Protein AF-0000000065826616 (afdb_homodimer)

Secondary structure (DSSP, 8-state):
-GGG---------------PPPGGGGB--TTS-EEEEEEEE--STTHHHHHHHHHHTT--EEEE-SSB-HHHHSTTTTTSGGGTTTT-SS-TTS--TTTB--EEPPPBGGGTTB--EE--B-BTTGGGGTS--EE----HHHHHHHHHHHT-GGGSHHHHHHHHHHHEEE----TTTS-GGGPPP--GGG--SSSSEEEB--S---THHHHHHHHHHHTT--B-S-SSSS--SEEEE-EE-B-TTT-PBP-HIIIIITTTTTT-TTEEEE-S-EEEEEEEETTTEEEEEEEEETTEEEEEEEEEEEEE--HHHHHHHHHHHTTEE-HHHHHHTTPPPSEE-TTTT--BB--EEE--EEEESS--GGGGGSHHHHHHHHHHHTSSS--SGGGS-S--EEEEEPPPGGG-TT--HHHHHHHHTS-TT--SEEEEEESS--TTSS-TT----SS-EEEEEEEEESS----BEEE-SSS-TTSPPEEE--TT-SHHHHHHHHHHHHHHHHHHTSHHHHTTEEEEEEES-TT--SHHHHHHHHHHH-EE-S--B-TT-B--TT-TT--B-TTSBBTT-BSEEE-SGGG-SS--SS-THHHHHHHHHHHHHHHHHH-/-GGG---------------PPPGGGGB--TTS-EEEEEEEE--STTHHHHHHHHHHTT--EEEE-SSB-HHHHSTTTTTSGGGTTTT-SS-TTS--TTTB--EEPPPBGGGTTB--EE--B-BTTGGGGTS--EE----HHHHHHHHHHHT-GGGSHHHHHHHHHHHEEE----TTTS-GGGPPP--GGGS-SSSSEEEB--S---THHHHHHHHHHHTT--B-S-SSSS--SEEEE-EE-B-TTT-PBP-HIIIIITTTTTT-TTEEEE-S-EEEEEEEETTTEEEEEEEEETTEEEEEEEEEEEEE--HHHHHHHHHHHTTEE-HHHHHHTTPPPSEE-TTTT--BB--EEE--EEEESS--GGGGGSHHHHHHHHHHHTSSS--SGGGS-S--EEEEEPPPGGG-TT--HHHHHHHHTS-TT--SEEEEEESS--TTSS-TT----SS-EEEEEEEEESS----BEEE-SSS-TTSPPEEE--TT-SHHHHHHHHHHHHHHHHHHTSHHHHTTEEEEEEES-TT--SHHHHHHHHHHH-EE-S--B-TT-B--TT-TT--B-TTSBBTT-BSEEE-SGGG-SS--SS-THHHHHHHHHHHHHHHHHH-

GO terms:
  GO:0062032 cichorine biosynthetic process (P, IMP)

Radius of gyration: 33.47 Å; Cα contacts (8 Å, |Δi|>4): 3248; chains: 2; bounding box: 76×102×100 Å

pLDDT: mean 94.67, std 11.78, range [20.59, 98.94]

Sequence (1222 aa):
MALRYLNKFSLLSLAVPTLAAPIGSSFGVPGTDALYDYVVVGAGNAGAPVAYRLAETGHTVALVEAGSLYEYGNGNLSQIPANSLFFIGKDPEWTNNLVDWNFVTSPQAEWNNASVHYASGKVLGGSTGRNLMTYHLPTKGSLDRWAEDVSDESWNFDNMLPYIMKSQRFTPPNNNLRFRNATPTYDPAVLGRRGRLDVTYPNYANGLASWLVRGFRDIGLAAIRGLNGGQLIGSAYTLSTIQPGNQHRASSKTAYLDPLIGRNLNLIIYQSTHAKRILFSNDTVATGVRVSSEGQEYTLSARNEVIVSAGAFKTPQLLMVSGIGPAANLERYGIPLVADRPGVGQNLQDHTLAGPSYRVNAITGSSNSIPEFITEAQRQYNSNPPRGVLTNTGVDILGWEKVPEQLRGNFSTETEDALASLPEDWPELEYLPVYGYFGDQNNYMVTPNDGFNYLTIAAAVVSPLSRGTVDIASNDTEVNPIIDPRWFAHPGDIQVAVAGFRRSRALMASPAMAGITLGGESYPGTDVQTDDEIVEWLREASNTVHHACCTAGMGPRDNPDSVVDTQGRVIGVSGLRIVDASIMPFLPPGHPISIIYGLAERIAESILADAMALRYLNKFSLLSLAVPTLAAPIGSSFGVPGTDALYDYVVVGAGNAGAPVAYRLAETGHTVALVEAGSLYEYGNGNLSQIPANSLFFIGKDPEWTNNLVDWNFVTSPQAEWNNASVHYASGKVLGGSTGRNLMTYHLPTKGSLDRWAEDVSDESWNFDNMLPYIMKSQRFTPPNNNLRFRNATPTYDPAVLGRRGRLDVTYPNYANGLASWLVRGFRDIGLAAIRGLNGGQLIGSAYTLSTIQPGNQHRASSKTAYLDPLIGRNLNLIIYQSTHAKRILFSNDTVATGVRVSSEGQEYTLSARNEVIVSAGAFKTPQLLMVSGIGPAANLERYGIPLVADRPGVGQNLQDHTLAGPSYRVNAITGSSNSIPEFITEAQRQYNSNPPRGVLTNTGVDILGWEKVPEQLRGNFSTETEDALASLPEDWPELEYLPVYGYFGDQNNYMVTPNDGFNYLTIAAAVVSPLSRGTVDIASNDTEVNPIIDPRWFAHPGDIQVAVAGFRRSRALMASPAMAGITLGGESYPGTDVQTDDEIVEWLREASNTVHHACCTAGMGPRDNPDSVVDTQGRVIGVSGLRIVDASIMPFLPPGHPISIIYGLAERIAESILADA

Nearest PDB structures (foldseek):
  8bxl-assembly3_E  TM=9.820E-01  e=1.304E-95  Penicillium expansum
  5oc1-assembly1_A  TM=9.132E-01  e=2.430E-57  Pleurotus eryngii
  3fim-assembly1_B  TM=9.133E-01  e=7.945E-56  Pleurotus eryngii
  2jbv-assembly2_B  TM=9.098E-01  e=1.026E-51  Arthrobacter globiformis
  6ze4-assembly1_A  TM=8.616E-01  e=1.314E-52  Thermochaetoides thermophila DSM 1495

Foldseek 3Di:
DPPPCPPPPPPPPPPPPPPFADLCLQADDPQEEAEWQEEEEDQALQRLLLLLLCLVVPGFYEYEAQAEACCVQPPCLLWFLQSLLQAQFFALVRHGPRFFPSDWAQQFVLLVRRTGGQGWTRYNQICLSRANQWDFDFAQQLQCVLCVFFVHRCRGDVNLLVLLQQQEQEDEADPVQEDPLQHFAADCVSHHRPHQFYKYAFSYDFPVVSLLQVLQVLLPAAEDRARHPRFAAHKTFTIGRADPFQLIHTGSCNRRPVVCRSPGSSRYYHHSKAFWAFDDDPLFATFWTWIDRVRNTYTYTHPFFYEYAHALFLSLVRCLLHQEEDPVQNVVFPRHHSYHFPLFFWFKDFKKKFEFKFFWQTDFPVCCVPPVVVVVQVVQSPDGHRHHDSSHNQFTMKHFAAQDPVLCVPPDPVLVVLVVVGDPSATQKMWTKGFADCFLRNGRVDHDPPPTTMITTMIMGQRDPFMWGWGAPHSGSSDGIHTHRNPCVDVSRLSSNLSRHVVNQSSCVGPSNVVITDDDTPPPDPVQDDSVSSSSSCSRRMDTSSQIEQNQEEHDLPDSSHQAHPLQHGRSHHRYGYQYRHHHNHRGGDHCSSSSSSSSSVSSVVVVVVD/DPPPCPDPPPPPPPPPPPPFADLCLQADDPQEEAEWQEEEEDQALQRLLLLLLCLVVPGFYEYEAQAEACCVQPPCLLWFLQSLLQAQFFALVRHGPRFFPSDWAAQFVLLVRGTGGQGWTRYNQICLSRANQWDFDFAQQQQCVLCVFFVHRCRGDVNLLVLLQQQEQEDEADPVQEDPLQHFAADCVSHHRPHQFYKYAFSYDFPVVSLLQVLQVLLPAAEDRARHPRFAAHKTFTIGRADPFQLTHTGSCNRRPVVCRSPGSSRYYHHSKAFWAFDDDPLFATFWTWIDRVRNTYTYTHPFFYEYAHAQFLSLVRCLLHQEEDPVQNVVFVRHHSYHFPLFFWFKDFKKKFEFKFFWQTDFPVCCVPPVVVVVQVVQSPDGHRHHDSSHNQFTMKHFAAQDPVLCVPPDPVLVVLVVVGDPSATQKMWTKGFADCFLRNGRVDHDPPPTTMITTMIMGQRDPFMWGWGAPHSGSSDGTHTHRNPCVDVSRLSSNLSRHVVNQSSCVGPSNVVITDDDTPPPDPVQDDSVSSSSSCSRRMDTSSQIEQNQEEHDLPDSSHQDHPLQHGRSHHRYGYQYRHHHNHRGGDHCSSSSSSSSSVSSVVVVVVD

InterPro domains:
  IPR000172 Glucose-methanol-choline oxidoreductase, N-terminal [PF00732] (36-352)
  IPR000172 Glucose-methanol-choline oxidoreductase, N-terminal [PS00624] (311-325)
  IPR007867 Glucose-methanol-choline oxidoreductase, C-terminal [PF05199] (464-600)
  IPR012132 Glucose-methanol-choline oxidoreductase [PIRSF000137] (33-610)
  IPR012132 Glucose-methanol-choline oxidoreductase [PTHR11552] (32-610)
  IPR036188 FAD/NAD(P)-binding domain superfamily [G3DSA:3.50.50.60] (36-607)
  IPR036188 FAD/NAD(P)-binding domain superfamily [SSF51905] (35-610)

Structure (mmCIF, N/CA/C/O backbone):
data_AF-0000000065826616-model_v1
#
loop_
_entity.id
_entity.type
_entity.pdbx_description
1 polymer 'Oxidoreductase cicC'
#
loop_
_atom_site.group_PDB
_atom_site.id
_atom_site.type_symbol
_atom_site.label_atom_id
_atom_site.label_alt_id
_atom_site.label_comp_id
_atom_site.label_asym_id
_atom_site.label_entity_id
_atom_site.label_seq_id
_atom_site.pdbx_PDB_ins_code
_atom_site.Cartn_x
_atom_site.Cartn_y
_atom_site.Cartn_z
_atom_site.occupancy
_atom_site.B_iso_or_equiv
_atom_site.auth_seq_id
_atom_site.auth_comp_id
_atom_site.auth_asym_id
_atom_site.auth_atom_id
_atom_site.pdbx_PDB_model_num
ATOM 1 N N . MET A 1 1 ? 41.531 -29.703 48.281 1 21.42 1 MET A N 1
ATOM 2 C CA . MET A 1 1 ? 40.406 -30.344 47.625 1 21.42 1 MET A CA 1
ATOM 3 C C . MET A 1 1 ? 39.281 -29.328 47.375 1 21.42 1 MET A C 1
ATOM 5 O O . MET A 1 1 ? 38.344 -29.609 46.625 1 21.42 1 MET A O 1
ATOM 9 N N . ALA A 1 2 ? 39.125 -28.359 48.219 1 25.31 2 ALA A N 1
ATOM 10 C CA . ALA A 1 2 ? 37.906 -27.547 48.406 1 25.31 2 ALA A CA 1
ATOM 11 C C . ALA A 1 2 ? 37.719 -26.594 47.219 1 25.31 2 ALA A C 1
ATOM 13 O O . ALA A 1 2 ? 36.781 -25.828 47.156 1 25.31 2 ALA A O 1
ATOM 14 N N . LEU A 1 3 ? 38.688 -26.391 46.406 1 22.81 3 LEU A N 1
ATOM 15 C CA . LEU A 1 3 ? 38.719 -25.266 45.469 1 22.81 3 LEU A CA 1
ATOM 16 C C . LEU A 1 3 ? 37.719 -25.453 44.344 1 22.81 3 LEU A C 1
ATOM 18 O O . LEU A 1 3 ? 37.656 -24.641 43.406 1 22.81 3 LEU A O 1
ATOM 22 N N . ARG A 1 4 ? 37.125 -26.656 44.281 1 27.72 4 ARG A N 1
ATOM 23 C CA . ARG A 1 4 ? 36.656 -27 42.969 1 27.72 4 ARG A CA 1
ATOM 24 C C . ARG A 1 4 ? 35.375 -26.25 42.625 1 27.72 4 ARG A C 1
ATOM 26 O O . ARG A 1 4 ? 34.969 -26.188 41.469 1 27.72 4 ARG A O 1
ATOM 33 N N . TYR A 1 5 ? 34.5 -25.984 43.531 1 24.75 5 TYR A N 1
ATOM 34 C CA . TYR A 1 5 ? 33.156 -25.891 42.938 1 24.75 5 TYR A CA 1
ATOM 35 C C . TYR A 1 5 ? 32.906 -24.484 42.438 1 24.75 5 TYR A C 1
ATOM 37 O O . TYR A 1 5 ? 32.438 -23.609 43.188 1 24.75 5 TYR A O 1
ATOM 45 N N . LEU A 1 6 ? 33.875 -23.812 41.781 1 27 6 LEU A N 1
ATOM 46 C CA . LEU A 1 6 ? 33.469 -22.5 41.281 1 27 6 LEU A CA 1
ATOM 47 C C . LEU A 1 6 ? 32.281 -22.594 40.312 1 27 6 LEU A C 1
ATOM 49 O O . LEU A 1 6 ? 32.375 -23.25 39.281 1 27 6 LEU A O 1
ATOM 53 N N . ASN A 1 7 ? 31.109 -22.562 40.906 1 24.16 7 ASN A N 1
ATOM 54 C CA . ASN A 1 7 ? 29.875 -22.609 40.125 1 24.16 7 ASN A CA 1
ATOM 55 C C . ASN A 1 7 ? 29.844 -21.516 39.062 1 24.16 7 ASN A C 1
ATOM 57 O O . ASN A 1 7 ? 30.125 -20.359 39.344 1 24.16 7 ASN A O 1
ATOM 61 N N . LYS A 1 8 ? 30.141 -21.938 37.844 1 29 8 LYS A N 1
ATOM 62 C CA . LYS A 1 8 ? 30 -21.125 36.625 1 29 8 LYS A CA 1
ATOM 63 C C . LYS A 1 8 ? 28.609 -20.516 36.562 1 29 8 LYS A C 1
ATOM 65 O O . LYS A 1 8 ? 27.609 -21.219 36.375 1 29 8 LYS A O 1
ATOM 70 N N . PHE A 1 9 ? 28.391 -19.359 37.25 1 30.19 9 PHE A N 1
ATOM 71 C CA . PHE A 1 9 ? 27.203 -18.578 36.969 1 30.19 9 PHE A CA 1
ATOM 72 C C . PHE A 1 9 ? 27.062 -18.312 35.469 1 30.19 9 PHE A C 1
ATOM 74 O O . PHE A 1 9 ? 27.984 -17.797 34.844 1 30.19 9 PHE A O 1
ATOM 81 N N . SER A 1 10 ? 26.297 -19.141 34.844 1 26.73 10 SER A N 1
ATOM 82 C CA . SER A 1 10 ? 25.906 -18.875 33.469 1 26.73 10 SER A CA 1
ATOM 83 C C . SER A 1 10 ? 25.297 -17.5 33.312 1 26.73 10 SER A C 1
ATOM 85 O O . SER A 1 10 ? 24.312 -17.172 34 1 26.73 10 SER A O 1
ATOM 87 N N . LEU A 1 11 ? 26.062 -16.484 33.031 1 27.55 11 LEU A N 1
ATOM 88 C CA . LEU A 1 11 ? 25.547 -15.195 32.562 1 27.55 11 LEU A CA 1
ATOM 89 C C . LEU A 1 11 ? 24.438 -15.383 31.547 1 27.55 11 LEU A C 1
ATOM 91 O O . LEU A 1 11 ? 24.672 -15.891 30.453 1 27.55 11 LEU A O 1
ATOM 95 N N . LEU A 1 12 ? 23.203 -15.531 32.094 1 30.17 12 LEU A N 1
ATOM 96 C CA . LEU A 1 12 ? 22.031 -15.367 31.25 1 30.17 12 LEU A CA 1
ATOM 97 C C . LEU A 1 12 ? 22.172 -14.125 30.375 1 30.17 12 LEU A C 1
ATOM 99 O O . LEU A 1 12 ? 22.266 -13.008 30.891 1 30.17 12 LEU A O 1
ATOM 103 N N . SER A 1 13 ? 22.766 -14.367 29.25 1 28.12 13 SER A N 1
ATOM 104 C CA . SER A 1 13 ? 22.672 -13.312 28.25 1 28.12 13 SER A CA 1
ATOM 105 C C . SER A 1 13 ? 21.25 -12.789 28.109 1 28.12 13 SER A C 1
ATOM 107 O O . SER A 1 13 ? 20.359 -13.516 27.688 1 28.12 13 SER A O 1
ATOM 109 N N . LEU A 1 14 ? 20.797 -12.055 29.094 1 32.12 14 LEU A N 1
ATOM 110 C CA . LEU A 1 14 ? 19.578 -11.297 28.797 1 32.12 14 LEU A CA 1
ATOM 111 C C . LEU A 1 14 ? 19.656 -10.688 27.406 1 32.12 14 LEU A C 1
ATOM 113 O O . LEU A 1 14 ? 20.516 -9.852 27.125 1 32.12 14 LEU A O 1
ATOM 117 N N . ALA A 1 15 ? 19.094 -11.453 26.469 1 34.5 15 ALA A N 1
ATOM 118 C CA . ALA A 1 15 ? 18.844 -10.859 25.156 1 34.5 15 ALA A CA 1
ATOM 119 C C . ALA A 1 15 ? 18.344 -9.422 25.281 1 34.5 15 ALA A C 1
ATOM 121 O O . ALA A 1 15 ? 17.25 -9.18 25.797 1 34.5 15 ALA A O 1
ATOM 122 N N . VAL A 1 16 ? 19.188 -8.492 25.438 1 35.72 16 VAL A N 1
ATOM 123 C CA . VAL A 1 16 ? 18.781 -7.098 25.312 1 35.72 16 VAL A CA 1
ATOM 124 C C . VAL A 1 16 ? 17.875 -6.93 24.094 1 35.72 16 VAL A C 1
ATOM 126 O O . VAL A 1 16 ? 18.25 -7.293 22.984 1 35.72 16 VAL A O 1
ATOM 129 N N . PRO A 1 17 ? 16.609 -6.867 24.234 1 42.25 17 PRO A N 1
ATOM 130 C CA . PRO A 1 17 ? 15.773 -6.645 23.047 1 42.25 17 PRO A CA 1
ATOM 131 C C . PRO A 1 17 ? 16.391 -5.637 22.078 1 42.25 17 PRO A C 1
ATOM 133 O O . PRO A 1 17 ? 16.703 -4.512 22.469 1 42.25 17 PRO A O 1
ATOM 136 N N . THR A 1 18 ? 17.25 -5.973 21.203 1 46.78 18 THR A N 1
ATOM 137 C CA . THR A 1 18 ? 17.766 -5.141 20.125 1 46.78 18 THR A CA 1
ATOM 138 C C . THR A 1 18 ? 16.703 -4.148 19.656 1 46.78 18 THR A C 1
ATOM 140 O O . THR A 1 18 ? 15.555 -4.531 19.422 1 46.78 18 THR A O 1
ATOM 143 N N . LEU A 1 19 ? 16.781 -2.816 20 1 55.62 19 LEU A N 1
ATOM 144 C CA . LEU A 1 19 ? 16.031 -1.582 19.766 1 55.62 19 LEU A CA 1
ATOM 145 C C . LEU A 1 19 ? 15.672 -1.444 18.297 1 55.62 19 LEU A C 1
ATOM 147 O O . LEU A 1 19 ? 16.547 -1.357 17.438 1 55.62 19 LEU A O 1
ATOM 151 N N . ALA A 1 20 ? 14.484 -1.942 17.75 1 75.5 20 ALA A N 1
ATOM 152 C CA . ALA A 1 20 ? 14.023 -2.039 16.375 1 75.5 20 ALA A CA 1
ATOM 153 C C . ALA A 1 20 ? 13.695 -0.66 15.805 1 75.5 20 ALA A C 1
ATOM 155 O O . ALA A 1 20 ? 13.07 0.16 16.484 1 75.5 20 ALA A O 1
ATOM 156 N N . ALA A 1 21 ? 14.391 -0.202 14.734 1 89.06 21 ALA A N 1
ATOM 157 C CA . ALA A 1 21 ? 14.07 0.983 13.945 1 89.06 21 ALA A CA 1
ATOM 158 C C . ALA A 1 21 ? 12.602 0.991 13.539 1 89.06 21 ALA A C 1
ATOM 160 O O . ALA A 1 21 ? 11.945 -0.055 13.523 1 89.06 21 ALA A O 1
ATOM 161 N N . PRO A 1 22 ? 12.094 2.221 13.398 1 94.69 22 PRO A N 1
ATOM 162 C CA . PRO A 1 22 ? 10.734 2.264 12.852 1 94.69 22 PRO A CA 1
ATOM 163 C C . PRO A 1 22 ? 10.578 1.415 11.594 1 94.69 22 PRO A C 1
ATOM 165 O O . PRO A 1 22 ? 11.492 1.346 10.773 1 94.69 22 PRO A O 1
ATOM 168 N N . ILE A 1 23 ? 9.445 0.779 11.469 1 95 23 ILE A N 1
ATOM 169 C CA . ILE A 1 23 ? 9.172 -0.109 10.344 1 95 23 ILE A CA 1
ATOM 170 C C . ILE A 1 23 ? 9.461 0.614 9.031 1 95 23 ILE A C 1
ATOM 172 O O . ILE A 1 23 ? 9.953 0.006 8.078 1 95 23 ILE A O 1
ATOM 176 N N . GLY A 1 24 ? 9.188 1.904 9 1 96.88 24 GLY A N 1
ATOM 177 C CA . GLY A 1 24 ? 9.398 2.682 7.789 1 96.88 24 GLY A CA 1
ATOM 178 C C . GLY A 1 24 ? 10.852 2.746 7.367 1 96.88 24 GLY A C 1
ATOM 179 O O . GLY A 1 24 ? 11.156 3.037 6.207 1 96.88 24 GLY A O 1
ATOM 180 N N . SER A 1 25 ? 11.789 2.51 8.297 1 96.69 25 SER A N 1
ATOM 181 C CA . SER A 1 25 ? 13.219 2.582 8.008 1 96.69 25 SER A CA 1
ATOM 182 C C . SER A 1 25 ? 13.641 1.509 7.012 1 96.69 25 SER A C 1
ATOM 184 O O . SER A 1 25 ? 14.719 1.585 6.426 1 96.69 25 SER A O 1
ATOM 186 N N . SER A 1 26 ? 12.781 0.498 6.777 1 97.5 26 SER A N 1
ATOM 187 C CA . SER A 1 26 ? 13.078 -0.592 5.855 1 97.5 26 SER A CA 1
ATOM 188 C C . SER A 1 26 ? 12.539 -0.302 4.461 1 97.5 26 SER A C 1
ATOM 190 O O . SER A 1 26 ? 12.711 -1.111 3.543 1 97.5 26 SER A O 1
ATOM 192 N N . PHE A 1 27 ? 11.891 0.799 4.238 1 97.75 27 PHE A N 1
ATOM 193 C CA . PHE A 1 27 ? 11.289 1.143 2.957 1 97.75 27 PHE A CA 1
ATOM 194 C C . PHE A 1 27 ? 11.922 2.4 2.379 1 97.75 27 PHE A C 1
ATOM 196 O O . PHE A 1 27 ? 12.328 3.297 3.123 1 97.75 27 PHE A O 1
ATOM 203 N N . GLY A 1 28 ? 12.031 2.457 1.043 1 96.69 28 GLY A N 1
ATOM 204 C CA . GLY A 1 28 ? 12.68 3.564 0.354 1 96.69 28 GLY A CA 1
ATOM 205 C C . GLY A 1 28 ? 11.812 4.812 0.294 1 96.69 28 GLY A C 1
ATOM 206 O O . GLY A 1 28 ? 10.609 4.754 0.559 1 96.69 28 GLY A O 1
ATOM 207 N N . VAL A 1 29 ? 12.422 5.918 0.06 1 95.75 29 VAL A N 1
ATOM 208 C CA . VAL A 1 29 ? 11.75 7.195 -0.163 1 95.75 29 VAL A CA 1
ATOM 209 C C . VAL A 1 29 ? 11.75 7.523 -1.654 1 95.75 29 VAL A C 1
ATOM 211 O O . VAL A 1 29 ? 12.789 7.867 -2.223 1 95.75 29 VAL A O 1
ATOM 214 N N . PRO A 1 30 ? 10.672 7.512 -2.293 1 95.12 30 PRO A N 1
ATOM 215 C CA . PRO A 1 30 ? 10.609 7.789 -3.73 1 95.12 30 PRO A CA 1
ATOM 216 C C . PRO A 1 30 ? 11.062 9.203 -4.074 1 95.12 30 PRO A C 1
ATOM 218 O O . PRO A 1 30 ? 10.953 10.117 -3.246 1 95.12 30 PRO A O 1
ATOM 221 N N . GLY A 1 31 ? 11.555 9.352 -5.332 1 92.44 31 GLY A N 1
ATOM 222 C CA . GLY A 1 31 ? 11.844 10.672 -5.852 1 92.44 31 GLY A CA 1
ATOM 223 C C . GLY A 1 31 ? 13.297 11.086 -5.656 1 92.44 31 GLY A C 1
ATOM 224 O O . GLY A 1 31 ? 13.727 12.117 -6.168 1 92.44 31 GLY A O 1
ATOM 225 N N . THR A 1 32 ? 14.031 10.281 -4.988 1 90.31 32 THR A N 1
ATOM 226 C CA . THR A 1 32 ? 15.43 10.617 -4.738 1 90.31 32 THR A CA 1
ATOM 227 C C . THR A 1 32 ? 16.344 9.5 -5.219 1 90.31 32 THR A C 1
ATOM 229 O O . THR A 1 32 ? 16.141 8.328 -4.867 1 90.31 32 THR A O 1
ATOM 232 N N . ASP A 1 33 ? 17.359 9.906 -5.992 1 96.69 33 ASP A N 1
ATOM 233 C CA . ASP A 1 33 ? 18.359 8.922 -6.422 1 96.69 33 ASP A CA 1
ATOM 234 C C . ASP A 1 33 ? 19.078 8.312 -5.227 1 96.69 33 ASP A C 1
ATOM 236 O O . ASP A 1 33 ? 19.25 8.969 -4.195 1 96.69 33 ASP A O 1
ATOM 240 N N . ALA A 1 34 ? 19.422 7.074 -5.305 1 97.81 34 ALA A N 1
ATOM 241 C CA . ALA A 1 34 ? 20.141 6.395 -4.23 1 97.81 34 ALA A CA 1
ATOM 242 C C . ALA A 1 34 ? 21.109 5.355 -4.789 1 97.81 34 ALA A C 1
ATOM 244 O O . ALA A 1 34 ? 20.984 4.941 -5.945 1 97.81 34 ALA A O 1
ATOM 245 N N . LEU A 1 35 ? 22.156 5.031 -4.016 1 98.5 35 LEU A N 1
ATOM 246 C CA . LEU A 1 35 ? 23.203 4.09 -4.387 1 98.5 35 LEU A CA 1
ATOM 247 C C . LEU A 1 35 ? 23.234 2.906 -3.424 1 98.5 35 LEU A C 1
ATOM 249 O O . LEU A 1 35 ? 23.156 3.09 -2.207 1 98.5 35 LEU A O 1
ATOM 253 N N . TYR A 1 36 ? 23.297 1.699 -3.926 1 98.75 36 TYR A N 1
ATOM 254 C CA . TYR A 1 36 ? 23.391 0.46 -3.162 1 98.75 36 TYR A CA 1
ATOM 255 C C . TYR A 1 36 ? 24.469 -0.454 -3.729 1 98.75 36 TYR A C 1
ATOM 257 O O . TYR A 1 36 ? 24.984 -0.214 -4.824 1 98.75 36 TYR A O 1
ATOM 265 N N . ASP A 1 37 ? 24.859 -1.487 -2.947 1 98.75 37 ASP A N 1
ATOM 266 C CA . ASP A 1 37 ? 25.719 -2.514 -3.514 1 98.75 37 ASP A CA 1
ATOM 267 C C . ASP A 1 37 ? 25.016 -3.275 -4.633 1 98.75 37 ASP A C 1
ATOM 269 O O . ASP A 1 37 ? 25.609 -3.523 -5.688 1 98.75 37 ASP A O 1
ATOM 273 N N . TYR A 1 38 ? 23.781 -3.65 -4.406 1 98.88 38 TYR A N 1
ATOM 274 C CA . TYR A 1 38 ? 22.969 -4.375 -5.379 1 98.88 38 TYR A CA 1
ATOM 275 C C . TYR A 1 38 ? 21.594 -3.742 -5.52 1 98.88 38 TYR A C 1
ATOM 277 O O . TYR A 1 38 ? 21.047 -3.211 -4.551 1 98.88 38 TYR A O 1
ATOM 285 N N . VAL A 1 39 ? 21.047 -3.748 -6.695 1 98.94 39 VAL A N 1
ATOM 286 C CA . VAL A 1 39 ? 19.641 -3.445 -6.969 1 98.94 39 VAL A CA 1
ATOM 287 C C . VAL A 1 39 ? 18.938 -4.691 -7.508 1 98.94 39 VAL A C 1
ATOM 289 O O . VAL A 1 39 ? 19.344 -5.242 -8.531 1 98.94 39 VAL A O 1
ATOM 292 N N . VAL A 1 40 ? 17.969 -5.191 -6.797 1 98.94 40 VAL A N 1
ATOM 293 C CA . VAL A 1 40 ? 17.172 -6.352 -7.195 1 98.94 40 VAL A CA 1
ATOM 294 C C . VAL A 1 40 ? 15.797 -5.906 -7.66 1 98.94 40 VAL A C 1
ATOM 296 O O . VAL A 1 40 ? 15.078 -5.215 -6.93 1 98.94 40 VAL A O 1
ATOM 299 N N . VAL A 1 41 ? 15.391 -6.273 -8.891 1 98.94 41 VAL A N 1
ATOM 300 C CA . VAL A 1 41 ? 14.109 -5.875 -9.461 1 98.94 41 VAL A CA 1
ATOM 301 C C . VAL A 1 41 ? 13.133 -7.055 -9.406 1 98.94 41 VAL A C 1
ATOM 303 O O . VAL A 1 41 ? 13.273 -8.016 -10.172 1 98.94 41 VAL A O 1
ATOM 306 N N . GLY A 1 42 ? 12.141 -6.941 -8.578 1 98.88 42 GLY A N 1
ATOM 307 C CA . GLY A 1 42 ? 11.156 -7.992 -8.359 1 98.88 42 GLY A CA 1
ATOM 308 C C . GLY A 1 42 ? 11.312 -8.688 -7.016 1 98.88 42 GLY A C 1
ATOM 309 O O . GLY A 1 42 ? 12.391 -9.188 -6.695 1 98.88 42 GLY A O 1
ATOM 310 N N . ALA A 1 43 ? 10.234 -8.711 -6.277 1 98.75 43 ALA A N 1
ATOM 311 C CA . ALA A 1 43 ? 10.266 -9.305 -4.941 1 98.75 43 ALA A CA 1
ATOM 312 C C . ALA A 1 43 ? 9.523 -10.641 -4.914 1 98.75 43 ALA A C 1
ATOM 314 O O . ALA A 1 43 ? 8.859 -10.969 -3.932 1 98.75 43 ALA A O 1
ATOM 315 N N . GLY A 1 44 ? 9.586 -11.359 -6.004 1 98.69 44 GLY A N 1
ATOM 316 C CA . GLY A 1 44 ? 8.852 -12.609 -6.137 1 98.69 44 GLY A CA 1
ATOM 317 C C . GLY A 1 44 ? 9.586 -13.797 -5.547 1 98.69 44 GLY A C 1
ATOM 318 O O . GLY A 1 44 ? 10.328 -13.656 -4.57 1 98.69 44 GLY A O 1
ATOM 319 N N . ASN A 1 45 ? 9.32 -14.977 -6.109 1 98.75 45 ASN A N 1
ATOM 320 C CA . ASN A 1 45 ? 9.781 -16.281 -5.645 1 98.75 45 ASN A CA 1
ATOM 321 C C . ASN A 1 45 ? 11.305 -16.328 -5.52 1 98.75 45 ASN A C 1
ATOM 323 O O . ASN A 1 45 ? 11.836 -16.906 -4.57 1 98.75 45 ASN A O 1
ATOM 327 N N . ALA A 1 46 ? 11.992 -15.664 -6.391 1 98.88 46 ALA A N 1
ATOM 328 C CA . ALA A 1 46 ? 13.445 -15.734 -6.391 1 98.88 46 ALA A CA 1
ATOM 329 C C . ALA A 1 46 ? 14.062 -14.422 -5.902 1 98.88 46 ALA A C 1
ATOM 331 O O . ALA A 1 46 ? 15.078 -14.43 -5.203 1 98.88 46 ALA A O 1
ATOM 332 N N . GLY A 1 47 ? 13.484 -13.289 -6.23 1 98.88 47 GLY A N 1
ATOM 333 C CA . GLY A 1 47 ? 14.055 -11.992 -5.898 1 98.88 47 GLY A CA 1
ATOM 334 C C . GLY A 1 47 ? 14.18 -11.766 -4.406 1 98.88 47 GLY A C 1
ATOM 335 O O . GLY A 1 47 ? 15.203 -11.258 -3.938 1 98.88 47 GLY A O 1
ATOM 336 N N . ALA A 1 48 ? 13.18 -12.109 -3.646 1 98.81 48 ALA A N 1
ATOM 337 C CA . ALA A 1 48 ? 13.188 -11.898 -2.201 1 98.81 48 ALA A CA 1
ATOM 338 C C . ALA A 1 48 ? 14.273 -12.734 -1.53 1 98.81 48 ALA A C 1
ATOM 340 O O . ALA A 1 48 ? 15.062 -12.219 -0.73 1 98.81 48 ALA A O 1
ATOM 341 N N . PRO A 1 49 ? 14.422 -14.039 -1.881 1 98.81 49 PRO A N 1
ATOM 342 C CA . PRO A 1 49 ? 15.516 -14.828 -1.305 1 98.81 49 PRO A CA 1
ATOM 343 C C . PRO A 1 49 ? 16.891 -14.266 -1.64 1 98.81 49 PRO A C 1
ATOM 345 O O . PRO A 1 49 ? 17.766 -14.227 -0.777 1 98.81 49 PRO A O 1
ATOM 348 N N . VAL A 1 50 ? 17.078 -13.828 -2.854 1 98.88 50 VAL A N 1
ATOM 349 C CA . VAL A 1 50 ? 18.359 -13.273 -3.26 1 98.88 50 VAL A CA 1
ATOM 350 C C . VAL A 1 50 ? 18.656 -12.008 -2.453 1 98.88 50 VAL A C 1
ATOM 352 O O . VAL A 1 50 ? 19.75 -11.859 -1.9 1 98.88 50 VAL A O 1
ATOM 355 N N . ALA A 1 51 ? 17.688 -11.109 -2.422 1 98.88 51 ALA A N 1
ATOM 356 C CA . ALA A 1 51 ? 17.859 -9.875 -1.657 1 98.88 51 ALA A CA 1
ATOM 357 C C . ALA A 1 51 ? 18.172 -10.172 -0.193 1 98.88 51 ALA A C 1
ATOM 359 O O . ALA A 1 51 ? 19.031 -9.531 0.408 1 98.88 51 ALA A O 1
ATOM 360 N N . TYR A 1 52 ? 17.453 -11.141 0.394 1 98.62 52 TYR A N 1
ATOM 361 C CA . TYR A 1 52 ? 17.641 -11.555 1.778 1 98.62 52 TYR A CA 1
ATOM 362 C C . TYR A 1 52 ? 19.078 -12.008 2.012 1 98.62 52 TYR A C 1
ATOM 364 O O . TYR A 1 52 ? 19.734 -11.547 2.949 1 98.62 52 TYR A O 1
ATOM 372 N N . ARG A 1 53 ? 19.594 -12.914 1.219 1 98.69 53 ARG A N 1
ATOM 373 C CA . ARG A 1 53 ? 20.922 -13.484 1.393 1 98.69 53 ARG A CA 1
ATOM 374 C C . ARG A 1 53 ? 22 -12.414 1.259 1 98.69 53 ARG A C 1
ATOM 376 O O . ARG A 1 53 ? 22.969 -12.398 2.027 1 98.69 53 ARG A O 1
ATOM 383 N N . LEU A 1 54 ? 21.797 -11.523 0.294 1 98.56 54 LEU A N 1
ATOM 384 C CA . LEU A 1 54 ? 22.766 -10.445 0.105 1 98.56 54 LEU A CA 1
ATOM 385 C C . LEU A 1 54 ? 22.766 -9.5 1.303 1 98.56 54 LEU A C 1
ATOM 387 O O . LEU A 1 54 ? 23.828 -9.141 1.816 1 98.56 54 LEU A O 1
ATOM 391 N N . ALA A 1 55 ? 21.625 -9.109 1.76 1 98.25 55 ALA A N 1
ATOM 392 C CA . ALA A 1 55 ? 21.5 -8.188 2.887 1 98.25 55 ALA A CA 1
ATOM 393 C C . ALA A 1 55 ? 22.047 -8.812 4.168 1 98.25 55 ALA A C 1
ATOM 395 O O . ALA A 1 55 ? 22.672 -8.133 4.984 1 98.25 55 ALA A O 1
ATOM 396 N N . GLU A 1 56 ? 21.75 -10.086 4.348 1 95.94 56 GLU A N 1
ATOM 397 C CA . GLU A 1 56 ? 22.156 -10.797 5.559 1 95.94 56 GLU A CA 1
ATOM 398 C C . GLU A 1 56 ? 23.688 -10.836 5.684 1 95.94 56 GLU A C 1
ATOM 400 O O . GLU A 1 56 ? 24.219 -10.898 6.793 1 95.94 56 GLU A O 1
ATOM 405 N N . THR A 1 57 ? 24.344 -10.789 4.586 1 96.5 57 THR A N 1
ATOM 406 C CA . THR A 1 57 ? 25.797 -10.875 4.605 1 96.5 57 THR A CA 1
ATOM 407 C C . THR A 1 57 ? 26.422 -9.477 4.605 1 96.5 57 THR A C 1
ATOM 409 O O . THR A 1 57 ? 27.609 -9.32 4.355 1 96.5 57 THR A O 1
ATOM 412 N N . GLY A 1 58 ? 25.656 -8.43 4.754 1 96.81 58 GLY A N 1
ATOM 413 C CA . GLY A 1 58 ? 26.172 -7.094 5.027 1 96.81 58 GLY A CA 1
ATOM 414 C C . GLY A 1 58 ? 26.141 -6.18 3.816 1 96.81 58 GLY A C 1
ATOM 415 O O . GLY A 1 58 ? 26.469 -5 3.914 1 96.81 58 GLY A O 1
ATOM 416 N N . HIS A 1 59 ? 25.703 -6.648 2.68 1 98.44 59 HIS A N 1
ATOM 417 C CA . HIS A 1 59 ? 25.594 -5.805 1.495 1 98.44 59 HIS A CA 1
ATOM 418 C C . HIS A 1 59 ? 24.312 -4.961 1.538 1 98.44 59 HIS A C 1
ATOM 420 O O . HIS A 1 59 ? 23.266 -5.434 1.983 1 98.44 59 HIS A O 1
ATOM 426 N N . THR A 1 60 ? 24.422 -3.711 1.066 1 98.5 60 THR A N 1
ATOM 427 C CA . THR A 1 60 ? 23.234 -2.887 0.933 1 98.5 60 THR A CA 1
ATOM 428 C C . THR A 1 60 ? 22.469 -3.242 -0.34 1 98.5 60 THR A C 1
ATOM 430 O O . THR A 1 60 ? 23.062 -3.426 -1.4 1 98.5 60 THR A O 1
ATOM 433 N N . VAL A 1 61 ? 21.156 -3.434 -0.208 1 98.88 61 VAL A N 1
ATOM 434 C CA . VAL A 1 61 ? 20.328 -3.908 -1.317 1 98.88 61 VAL A CA 1
ATOM 435 C C . VAL A 1 61 ? 19.078 -3.041 -1.443 1 98.88 61 VAL A C 1
ATOM 437 O O . VAL A 1 61 ? 18.391 -2.787 -0.453 1 98.88 61 VAL A O 1
ATOM 440 N N . ALA A 1 62 ? 18.828 -2.496 -2.625 1 98.88 62 ALA A N 1
ATOM 441 C CA . ALA A 1 62 ? 17.5 -1.981 -2.965 1 98.88 62 ALA A CA 1
ATOM 442 C C . ALA A 1 62 ? 16.641 -3.059 -3.629 1 98.88 62 ALA A C 1
ATOM 444 O O . ALA A 1 62 ? 17.047 -3.648 -4.633 1 98.88 62 ALA A O 1
ATOM 445 N N . LEU A 1 63 ? 15.562 -3.4 -3.035 1 98.88 63 LEU A N 1
ATOM 446 C CA . LEU A 1 63 ? 14.594 -4.324 -3.615 1 98.88 63 LEU A CA 1
ATOM 447 C C . LEU A 1 63 ? 13.398 -3.57 -4.188 1 98.88 63 LEU A C 1
ATOM 449 O O . LEU A 1 63 ? 12.656 -2.916 -3.449 1 98.88 63 LEU A O 1
ATOM 453 N N . VAL A 1 64 ? 13.188 -3.68 -5.484 1 98.88 64 VAL A N 1
ATOM 454 C CA . VAL A 1 64 ? 12.164 -2.914 -6.188 1 98.88 64 VAL A CA 1
ATOM 455 C C . VAL A 1 64 ? 10.969 -3.812 -6.504 1 98.88 64 VAL A C 1
ATOM 457 O O . VAL A 1 64 ? 11.133 -4.895 -7.07 1 98.88 64 VAL A O 1
ATOM 460 N N . GLU A 1 65 ? 9.812 -3.465 -6.133 1 98.75 65 GLU A N 1
ATOM 461 C CA . GLU A 1 65 ? 8.57 -4.184 -6.406 1 98.75 65 GLU A CA 1
ATOM 462 C C . GLU A 1 65 ? 7.461 -3.229 -6.828 1 98.75 65 GLU A C 1
ATOM 464 O O . GLU A 1 65 ? 7.191 -2.24 -6.141 1 98.75 65 GLU A O 1
ATOM 469 N N . ALA A 1 66 ? 6.785 -3.537 -7.957 1 98.31 66 ALA A N 1
ATOM 470 C CA . ALA A 1 66 ? 5.746 -2.68 -8.523 1 98.31 66 ALA A CA 1
ATOM 471 C C . ALA A 1 66 ? 4.496 -2.68 -7.645 1 98.31 66 ALA A C 1
ATOM 473 O O . ALA A 1 66 ? 3.756 -1.692 -7.609 1 98.31 66 ALA A O 1
ATOM 474 N N . GLY A 1 67 ? 4.27 -3.756 -7.008 1 97.62 67 GLY A N 1
ATOM 475 C CA . GLY A 1 67 ? 3.109 -3.861 -6.137 1 97.62 67 GLY A CA 1
ATOM 476 C C . GLY A 1 67 ? 3.424 -3.557 -4.684 1 97.62 67 GLY A C 1
ATOM 477 O O . GLY A 1 67 ? 4.5 -3.045 -4.371 1 97.62 67 GLY A O 1
ATOM 478 N N . SER A 1 68 ? 2.416 -3.785 -3.816 1 97 68 SER A N 1
ATOM 479 C CA . SER A 1 68 ? 2.512 -3.537 -2.381 1 97 68 SER A CA 1
ATOM 480 C C . SER A 1 68 ? 2.17 -4.789 -1.58 1 97 68 SER A C 1
ATOM 482 O O . SER A 1 68 ? 2.449 -5.906 -2.018 1 97 68 SER A O 1
ATOM 484 N N . LEU A 1 69 ? 1.735 -4.66 -0.334 1 96.75 69 LEU A N 1
ATOM 485 C CA . LEU A 1 69 ? 1.415 -5.781 0.541 1 96.75 69 LEU A CA 1
ATOM 486 C C . LEU A 1 69 ? 0.055 -6.375 0.189 1 96.75 69 LEU A C 1
ATOM 488 O O . LEU A 1 69 ? -0.936 -5.648 0.085 1 96.75 69 LEU A O 1
ATOM 492 N N . TYR A 1 70 ? 0.007 -7.664 0.043 1 96.81 70 TYR A N 1
ATOM 493 C CA . TYR A 1 70 ? -1.227 -8.273 -0.436 1 96.81 70 TYR A CA 1
ATOM 494 C C . TYR A 1 70 ? -2.273 -8.336 0.671 1 96.81 70 TYR A C 1
ATOM 496 O O . TYR A 1 70 ? -3.469 -8.453 0.397 1 96.81 70 TYR A O 1
ATOM 504 N N . GLU A 1 71 ? -1.871 -8.242 1.969 1 95.38 71 GLU A N 1
ATOM 505 C CA . GLU A 1 71 ? -2.836 -8.289 3.064 1 95.38 71 GLU A CA 1
ATOM 506 C C . GLU A 1 71 ? -3.695 -7.027 3.094 1 95.38 71 GLU A C 1
ATOM 508 O O . GLU A 1 71 ? -4.754 -7.008 3.725 1 95.38 71 GLU A O 1
ATOM 513 N N . TYR A 1 72 ? -3.238 -5.977 2.379 1 94.81 72 TYR A N 1
ATOM 514 C CA . TYR A 1 72 ? -3.959 -4.707 2.445 1 94.81 72 TYR A CA 1
ATOM 515 C C . TYR A 1 72 ? -4.77 -4.477 1.178 1 94.81 72 TYR A C 1
ATOM 517 O O . TYR A 1 72 ? -5.648 -3.607 1.145 1 94.81 72 TYR A O 1
ATOM 525 N N . GLY A 1 73 ? -4.527 -5.227 0.159 1 94.5 73 GLY A N 1
ATOM 526 C CA . GLY A 1 73 ? -5.164 -4.961 -1.121 1 94.5 73 GLY A CA 1
ATOM 527 C C . GLY A 1 73 ? -6.129 -6.051 -1.545 1 94.5 73 GLY A C 1
ATOM 528 O O . GLY A 1 73 ? -6.832 -5.91 -2.549 1 94.5 73 GLY A O 1
ATOM 529 N N . ASN A 1 74 ? -6.25 -7.113 -0.706 1 94.75 74 ASN A N 1
ATOM 530 C CA . ASN A 1 74 ? -6.988 -8.281 -1.162 1 94.75 74 ASN A CA 1
ATOM 531 C C . ASN A 1 74 ? -7.824 -8.891 -0.04 1 94.75 74 ASN A C 1
ATOM 533 O O . ASN A 1 74 ? -8.25 -10.047 -0.128 1 94.75 74 ASN A O 1
ATOM 537 N N . GLY A 1 75 ? -8.125 -8.125 0.977 1 94.75 75 GLY A N 1
ATOM 538 C CA . GLY A 1 75 ? -8.703 -8.797 2.129 1 94.75 75 GLY A CA 1
ATOM 539 C C . GLY A 1 75 ? -7.855 -9.945 2.641 1 94.75 75 GLY A C 1
ATOM 540 O O . GLY A 1 75 ? -6.625 -9.875 2.613 1 94.75 75 GLY A O 1
ATOM 541 N N . ASN A 1 76 ? -8.461 -10.945 3.182 1 96.06 76 ASN A N 1
ATOM 542 C CA . ASN A 1 76 ? -7.695 -12.086 3.672 1 96.06 76 ASN A CA 1
ATOM 543 C C . ASN A 1 76 ? -7.555 -13.164 2.605 1 96.06 76 ASN A C 1
ATOM 545 O O . ASN A 1 76 ? -7.145 -14.289 2.904 1 96.06 76 ASN A O 1
ATOM 549 N N . LEU A 1 77 ? -7.805 -12.852 1.333 1 96.69 77 LEU A N 1
ATOM 550 C CA . LEU A 1 77 ? -7.859 -13.828 0.245 1 96.69 77 LEU A CA 1
ATOM 551 C C . LEU A 1 77 ? -6.457 -14.312 -0.117 1 96.69 77 LEU A C 1
ATOM 553 O O . LEU A 1 77 ? -6.301 -15.375 -0.719 1 96.69 77 LEU A O 1
ATOM 557 N N . SER A 1 78 ? -5.422 -13.562 0.251 1 96.94 78 SER A N 1
ATOM 558 C CA . SER A 1 78 ? -4.051 -14 -0.004 1 96.94 78 SER A CA 1
ATOM 559 C C . SER A 1 78 ? -3.422 -14.602 1.246 1 96.94 78 SER A C 1
ATOM 561 O O . SER A 1 78 ? -2.25 -14.984 1.231 1 96.94 78 SER A O 1
ATOM 563 N N . GLN A 1 79 ? -4.188 -14.648 2.34 1 97.62 79 GLN A N 1
ATOM 564 C CA . GLN A 1 79 ? -3.633 -15.203 3.572 1 97.62 79 GLN A CA 1
ATOM 565 C C . GLN A 1 79 ? -4.219 -16.578 3.867 1 97.62 79 GLN A C 1
ATOM 567 O O . GLN A 1 79 ? -3.482 -17.516 4.191 1 97.62 79 GLN A O 1
ATOM 572 N N . ILE A 1 80 ? -5.488 -16.75 3.711 1 97.69 80 ILE A N 1
ATOM 573 C CA . ILE A 1 80 ? -6.18 -18 4.016 1 97.69 80 ILE A CA 1
ATOM 574 C C . ILE A 1 80 ? -6.004 -18.984 2.861 1 97.69 80 ILE A C 1
ATOM 576 O O . ILE A 1 80 ? -6.387 -18.688 1.727 1 97.69 80 ILE A O 1
ATOM 580 N N . PRO A 1 81 ? -5.504 -20.156 3.088 1 97.75 81 PRO A N 1
ATOM 581 C CA . PRO A 1 81 ? -5.191 -21.109 2.021 1 97.75 81 PRO A CA 1
ATOM 582 C C . PRO A 1 81 ? -6.41 -21.469 1.174 1 97.75 81 PRO A C 1
ATOM 584 O O . PRO A 1 81 ? -6.316 -21.516 -0.056 1 97.75 81 PRO A O 1
ATOM 587 N N . ALA A 1 82 ? -7.543 -21.594 1.753 1 96.75 82 ALA A N 1
ATOM 588 C CA . ALA A 1 82 ? -8.742 -22.031 1.039 1 96.75 82 ALA A CA 1
ATOM 589 C C . ALA A 1 82 ? -9.188 -20.984 0.032 1 96.75 82 ALA A C 1
ATOM 591 O O . ALA A 1 82 ? -9.992 -21.266 -0.858 1 96.75 82 ALA A O 1
ATOM 592 N N . ASN A 1 83 ? -8.719 -19.75 0.213 1 95.94 83 ASN A N 1
ATOM 593 C CA . ASN A 1 83 ? -9.172 -18.641 -0.626 1 95.94 83 ASN A CA 1
ATOM 594 C C . ASN A 1 83 ? -8.266 -18.438 -1.835 1 95.94 83 ASN A C 1
ATOM 596 O O . ASN A 1 83 ? -8.422 -17.484 -2.586 1 95.94 83 ASN A O 1
ATOM 600 N N . SER A 1 84 ? -7.371 -19.344 -2.135 1 94.56 84 SER A N 1
ATOM 601 C CA . SER A 1 84 ? -6.301 -19.156 -3.109 1 94.56 84 SER A CA 1
ATOM 602 C C . SER A 1 84 ? -6.848 -19.141 -4.531 1 94.56 84 SER A C 1
ATOM 604 O O . SER A 1 84 ? -6.16 -18.719 -5.465 1 94.56 84 SER A O 1
ATOM 606 N N . LEU A 1 85 ? -8.102 -19.531 -4.75 1 93.5 85 LEU A N 1
ATOM 607 C CA . LEU A 1 85 ? -8.648 -19.625 -6.098 1 93.5 85 LEU A CA 1
ATOM 608 C C . LEU A 1 85 ? -9.32 -18.312 -6.496 1 93.5 85 LEU A C 1
ATOM 610 O O . LEU A 1 85 ? -9.711 -18.141 -7.656 1 93.5 85 LEU A O 1
ATOM 614 N N . PHE A 1 86 ? -9.398 -17.391 -5.574 1 94.44 86 PHE A N 1
ATOM 615 C CA . PHE A 1 86 ? -10.039 -16.125 -5.898 1 94.44 86 PHE A CA 1
ATOM 616 C C . PHE A 1 86 ? -9.227 -15.352 -6.922 1 94.44 86 PHE A C 1
ATOM 618 O O . PHE A 1 86 ? -8.008 -15.211 -6.777 1 94.44 86 PHE A O 1
ATOM 625 N N . PHE A 1 87 ? -9.906 -14.953 -8.047 1 94.94 87 PHE A N 1
ATOM 626 C CA . PHE A 1 87 ? -9.406 -14.008 -9.039 1 94.94 87 PHE A CA 1
ATOM 627 C C . PHE A 1 87 ? -8.344 -14.656 -9.922 1 94.94 87 PHE A C 1
ATOM 629 O O . PHE A 1 87 ? -7.473 -13.969 -10.453 1 94.94 87 PHE A O 1
ATOM 636 N N . ILE A 1 88 ? -8.289 -15.977 -10.148 1 94 88 ILE A N 1
ATOM 637 C CA . ILE A 1 88 ? -7.273 -16.578 -11.008 1 94 88 ILE A CA 1
ATOM 638 C C . ILE A 1 88 ? -7.938 -17.188 -12.242 1 94 88 ILE A C 1
ATOM 640 O O . ILE A 1 88 ? -7.254 -17.719 -13.117 1 94 88 ILE A O 1
ATOM 644 N N . GLY A 1 89 ? -9.195 -17.109 -12.594 1 95.12 89 GLY A N 1
ATOM 645 C CA . GLY A 1 89 ? -9.883 -17.641 -13.758 1 95.12 89 GLY A CA 1
ATOM 646 C C . GLY A 1 89 ? -9.5 -16.938 -15.055 1 95.12 89 GLY A C 1
ATOM 647 O O . GLY A 1 89 ? -8.789 -15.938 -15.031 1 95.12 89 GLY A O 1
ATOM 648 N N . LYS A 1 90 ? -9.969 -17.438 -16.172 1 97 90 LYS A N 1
ATOM 649 C CA . LYS A 1 90 ? -9.594 -16.984 -17.516 1 97 90 LYS A CA 1
ATOM 650 C C . LYS A 1 90 ? -10.219 -15.625 -17.828 1 97 90 LYS A C 1
ATOM 652 O O . LYS A 1 90 ? -9.734 -14.898 -18.703 1 97 90 LYS A O 1
ATOM 657 N N . ASP A 1 91 ? -11.25 -15.258 -17.125 1 96.5 91 ASP A N 1
ATOM 658 C CA . ASP A 1 91 ? -11.984 -14.031 -17.422 1 96.5 91 ASP A CA 1
ATOM 659 C C . ASP A 1 91 ? -11.172 -12.797 -17.031 1 96.5 91 ASP A C 1
ATOM 661 O O . ASP A 1 91 ? -10.938 -12.555 -15.844 1 96.5 91 ASP A O 1
ATOM 665 N N . PRO A 1 92 ? -10.797 -11.961 -18.031 1 96.12 92 PRO A N 1
ATOM 666 C CA . PRO A 1 92 ? -9.992 -10.781 -17.703 1 96.12 92 PRO A CA 1
ATOM 667 C C . PRO A 1 92 ? -10.742 -9.797 -16.797 1 96.12 92 PRO A C 1
ATOM 669 O O . PRO A 1 92 ? -10.117 -8.93 -16.172 1 96.12 92 PRO A O 1
ATOM 672 N N . GLU A 1 93 ? -12.047 -9.898 -16.719 1 93.56 93 GLU A N 1
ATOM 673 C CA . GLU A 1 93 ? -12.836 -8.969 -15.914 1 93.56 93 GLU A CA 1
ATOM 674 C C . GLU A 1 93 ? -12.906 -9.414 -14.461 1 93.56 93 GLU A C 1
ATOM 676 O O . GLU A 1 93 ? -13.258 -8.625 -13.578 1 93.56 93 GLU A O 1
ATOM 681 N N . TRP A 1 94 ? -12.602 -10.641 -14.234 1 94.06 94 TRP A N 1
ATOM 682 C CA . TRP A 1 94 ? -12.602 -11.156 -12.867 1 94.06 94 TRP A CA 1
ATOM 683 C C . TRP A 1 94 ? -11.195 -11.133 -12.281 1 94.06 94 TRP A C 1
ATOM 685 O O . TRP A 1 94 ? -10.5 -12.148 -12.273 1 94.06 94 TRP A O 1
ATOM 695 N N . THR A 1 95 ? -10.812 -9.984 -11.781 1 95.88 95 THR A N 1
ATOM 696 C CA . THR A 1 95 ? -9.461 -9.758 -11.281 1 95.88 95 THR A CA 1
ATOM 697 C C . THR A 1 95 ? -9.469 -8.758 -10.133 1 95.88 95 THR A C 1
ATOM 699 O O . THR A 1 95 ? -10.531 -8.266 -9.734 1 95.88 95 THR A O 1
ATOM 702 N N . ASN A 1 96 ? -8.398 -8.562 -9.438 1 96.25 96 ASN A N 1
ATOM 703 C CA . ASN A 1 96 ? -8.133 -7.543 -8.422 1 96.25 96 ASN A CA 1
ATOM 704 C C . ASN A 1 96 ? -6.887 -6.734 -8.758 1 96.25 96 ASN A C 1
ATOM 706 O O . ASN A 1 96 ? -5.766 -7.223 -8.609 1 96.25 96 ASN A O 1
ATOM 710 N N . ASN A 1 97 ? -7.098 -5.496 -9.102 1 96.38 97 ASN A N 1
ATOM 711 C CA . ASN A 1 97 ? -6.023 -4.676 -9.656 1 96.38 97 ASN A CA 1
ATOM 712 C C . ASN A 1 97 ? -4.992 -4.312 -8.594 1 96.38 97 ASN A C 1
ATOM 714 O O . ASN A 1 97 ? -3.895 -3.857 -8.914 1 96.38 97 ASN A O 1
ATOM 718 N N . LEU A 1 98 ? -5.254 -4.5 -7.312 1 97.25 98 LEU A N 1
ATOM 719 C CA . LEU A 1 98 ? -4.316 -4.129 -6.258 1 97.25 98 LEU A CA 1
ATOM 720 C C . LEU A 1 98 ? -3.301 -5.242 -6.02 1 97.25 98 LEU A C 1
ATOM 722 O O . LEU A 1 98 ? -2.277 -5.023 -5.363 1 97.25 98 LEU A O 1
ATOM 726 N N . VAL A 1 99 ? -3.559 -6.488 -6.613 1 97.56 99 VAL A N 1
ATOM 727 C CA . VAL A 1 99 ? -2.635 -7.566 -6.27 1 97.56 99 VAL A CA 1
ATOM 728 C C . VAL A 1 99 ? -2.25 -8.336 -7.531 1 97.56 99 VAL A C 1
ATOM 730 O O . VAL A 1 99 ? -1.514 -9.328 -7.461 1 97.56 99 VAL A O 1
ATOM 733 N N . ASP A 1 100 ? -2.74 -7.953 -8.672 1 97.94 100 ASP A N 1
ATOM 734 C CA . ASP A 1 100 ? -2.535 -8.695 -9.906 1 97.94 100 ASP A CA 1
ATOM 735 C C . ASP A 1 100 ? -1.982 -7.785 -11.008 1 97.94 100 ASP A C 1
ATOM 737 O O . ASP A 1 100 ? -2.391 -6.629 -11.125 1 97.94 100 ASP A O 1
ATOM 741 N N . TRP A 1 101 ? -1.08 -8.305 -11.836 1 98.19 101 TRP A N 1
ATOM 742 C CA . TRP A 1 101 ? -0.542 -7.57 -12.977 1 98.19 101 TRP A CA 1
ATOM 743 C C . TRP A 1 101 ? -1.598 -7.406 -14.062 1 98.19 101 TRP A C 1
ATOM 745 O O . TRP A 1 101 ? -1.452 -6.566 -14.961 1 98.19 101 TRP A O 1
ATOM 755 N N . ASN A 1 102 ? -2.648 -8.312 -14.008 1 97.5 102 ASN A N 1
ATOM 756 C CA . ASN A 1 102 ? -3.748 -8.312 -14.969 1 97.5 102 ASN A CA 1
ATOM 757 C C . ASN A 1 102 ? -3.252 -8.57 -16.391 1 97.5 102 ASN A C 1
ATOM 759 O O . ASN A 1 102 ? -3.662 -7.887 -17.328 1 97.5 102 ASN A O 1
ATOM 763 N N . PHE A 1 103 ? -2.342 -9.484 -16.484 1 98.69 103 PHE A N 1
ATOM 764 C CA . PHE A 1 103 ? -1.909 -9.922 -17.812 1 98.69 103 PHE A CA 1
ATOM 765 C C . PHE A 1 103 ? -3.062 -10.562 -18.578 1 98.69 103 PHE A C 1
ATOM 767 O O . PHE A 1 103 ? -3.848 -11.32 -18 1 98.69 103 PHE A O 1
ATOM 774 N N . VAL A 1 104 ? -3.15 -10.289 -19.797 1 98.69 104 VAL A N 1
ATOM 775 C CA . VAL A 1 104 ? -4.07 -10.945 -20.734 1 98.69 104 VAL A CA 1
ATOM 776 C C . VAL A 1 104 ? -3.307 -11.422 -21.969 1 98.69 104 VAL A C 1
ATOM 778 O O . VAL A 1 104 ? -2.539 -10.664 -22.562 1 98.69 104 VAL A O 1
ATOM 781 N N . THR A 1 105 ? -3.486 -12.609 -22.312 1 98.75 105 THR A N 1
ATOM 782 C CA . THR A 1 105 ? -2.762 -13.164 -23.438 1 98.75 105 THR A CA 1
ATOM 783 C C . THR A 1 105 ? -3.32 -12.633 -24.766 1 98.75 105 THR A C 1
ATOM 785 O O . THR A 1 105 ? -4.43 -12.094 -24.797 1 98.75 105 THR A O 1
ATOM 788 N N . SER A 1 106 ? -2.443 -12.766 -25.844 1 98.56 106 SER A N 1
ATOM 789 C CA . SER A 1 106 ? -3 -12.688 -27.188 1 98.56 106 SER A CA 1
ATOM 790 C C . SER A 1 106 ? -4.051 -13.766 -27.406 1 98.56 106 SER A C 1
ATOM 792 O O . SER A 1 106 ? -4.082 -14.773 -26.688 1 98.56 106 SER A O 1
ATOM 794 N N . PRO A 1 107 ? -4.934 -13.562 -28.406 1 98.5 107 PRO A N 1
ATOM 795 C CA . PRO A 1 107 ? -5.887 -14.633 -28.703 1 98.5 107 PRO A CA 1
ATOM 796 C C . PRO A 1 107 ? -5.203 -15.969 -28.984 1 98.5 107 PRO A C 1
ATOM 798 O O . PRO A 1 107 ? -4.223 -16.016 -29.719 1 98.5 107 PRO A O 1
ATOM 801 N N . GLN A 1 108 ? -5.645 -17 -28.344 1 98.5 108 GLN A N 1
ATOM 802 C CA . GLN A 1 108 ? -5.098 -18.344 -28.5 1 98.5 108 GLN A CA 1
ATOM 803 C C . GLN A 1 108 ? -5.898 -19.172 -29.5 1 98.5 108 GLN A C 1
ATOM 805 O O . GLN A 1 108 ? -6.992 -19.641 -29.188 1 98.5 108 GLN A O 1
ATOM 810 N N . ALA A 1 109 ? -5.332 -19.453 -30.625 1 97.88 109 ALA A N 1
ATOM 811 C CA . ALA A 1 109 ? -6.035 -20.078 -31.75 1 97.88 109 ALA A CA 1
ATOM 812 C C . ALA A 1 109 ? -6.66 -21.406 -31.328 1 97.88 109 ALA A C 1
ATOM 814 O O . ALA A 1 109 ? -7.785 -21.719 -31.719 1 97.88 109 ALA A O 1
ATOM 815 N N . GLU A 1 110 ? -5.996 -22.156 -30.516 1 97.81 110 GLU A N 1
ATOM 816 C CA . GLU A 1 110 ? -6.449 -23.484 -30.156 1 97.81 110 GLU A CA 1
ATOM 817 C C . GLU A 1 110 ? -7.391 -23.453 -28.953 1 97.81 110 GLU A C 1
ATOM 819 O O . GLU A 1 110 ? -7.906 -24.484 -28.516 1 97.81 110 GLU A O 1
ATOM 824 N N . TRP A 1 111 ? -7.602 -22.359 -28.359 1 97.56 111 TRP A N 1
ATOM 825 C CA . TRP A 1 111 ? -8.586 -22.156 -27.312 1 97.56 111 TRP A CA 1
ATOM 826 C C . TRP A 1 111 ? -9.734 -21.266 -27.797 1 97.56 111 TRP A C 1
ATOM 828 O O . TRP A 1 111 ? -10.125 -20.312 -27.125 1 97.56 111 TRP A O 1
ATOM 838 N N . ASN A 1 112 ? -10.18 -21.516 -29.047 1 97.12 112 ASN A N 1
ATOM 839 C CA . ASN A 1 112 ? -11.281 -20.812 -29.688 1 97.12 112 ASN A CA 1
ATOM 840 C C . ASN A 1 112 ? -11.016 -19.297 -29.734 1 97.12 112 ASN A C 1
ATOM 842 O O . ASN A 1 112 ? -11.922 -18.5 -29.547 1 97.12 112 ASN A O 1
ATOM 846 N N . ASN A 1 113 ? -9.789 -18.922 -29.828 1 97.88 113 ASN A N 1
ATOM 847 C CA . ASN A 1 113 ? -9.32 -17.547 -29.953 1 97.88 113 ASN A CA 1
ATOM 848 C C . ASN A 1 113 ? -9.641 -16.719 -28.703 1 97.88 113 ASN A C 1
ATOM 850 O O . ASN A 1 113 ? -9.953 -15.539 -28.797 1 97.88 113 ASN A O 1
ATOM 854 N N . ALA A 1 114 ? -9.602 -17.375 -27.609 1 97.31 114 ALA A N 1
ATOM 855 C CA . ALA A 1 114 ? -9.82 -16.688 -26.344 1 97.31 114 ALA A CA 1
ATOM 856 C C . ALA A 1 114 ? -8.602 -15.852 -25.938 1 97.31 114 ALA A C 1
ATOM 858 O O . ALA A 1 114 ? -7.465 -16.266 -26.156 1 97.31 114 ALA A O 1
ATOM 859 N N . SER A 1 115 ? -8.859 -14.602 -25.406 1 98.06 115 SER A N 1
ATOM 860 C CA . SER A 1 115 ? -7.871 -13.867 -24.625 1 98.06 115 SER A CA 1
ATOM 861 C C . SER A 1 115 ? -7.977 -14.211 -23.141 1 98.06 115 SER A C 1
ATOM 863 O O . SER A 1 115 ? -9.039 -14.047 -22.531 1 98.06 115 SER A O 1
ATOM 865 N N . VAL A 1 116 ? -6.898 -14.641 -22.594 1 98.31 116 VAL A N 1
ATOM 866 C CA . VAL A 1 116 ? -6.957 -15.32 -21.297 1 98.31 116 VAL A CA 1
ATOM 867 C C . VAL A 1 116 ? -6.227 -14.484 -20.25 1 98.31 116 VAL A C 1
ATOM 869 O O . VAL A 1 116 ? -5.09 -14.062 -20.453 1 98.31 116 VAL A O 1
ATOM 872 N N . HIS A 1 117 ? -6.98 -14.172 -19.125 1 98.38 117 HIS A N 1
ATOM 873 C CA . HIS A 1 117 ? -6.328 -13.602 -17.953 1 98.38 117 HIS A CA 1
ATOM 874 C C . HIS A 1 117 ? -5.27 -14.547 -17.391 1 98.38 117 HIS A C 1
ATOM 876 O O . HIS A 1 117 ? -5.559 -15.719 -17.125 1 98.38 117 HIS A O 1
ATOM 882 N N . TYR A 1 118 ? -4.082 -14.094 -17.328 1 98.44 118 TYR A N 1
ATOM 883 C CA . TYR A 1 118 ? -2.998 -14.844 -16.703 1 98.44 118 TYR A CA 1
ATOM 884 C C . TYR A 1 118 ? -2.639 -14.25 -15.344 1 98.44 118 TYR A C 1
ATOM 886 O O . TYR A 1 118 ? -1.781 -13.367 -15.25 1 98.44 118 TYR A O 1
ATOM 894 N N . ALA A 1 119 ? -3.242 -14.758 -14.32 1 97.75 119 ALA A N 1
ATOM 895 C CA . ALA A 1 119 ? -3.066 -14.227 -12.969 1 97.75 119 ALA A CA 1
ATOM 896 C C . ALA A 1 119 ? -1.603 -14.281 -12.547 1 97.75 119 ALA A C 1
ATOM 898 O O . ALA A 1 119 ? -0.962 -15.328 -12.641 1 97.75 119 ALA A O 1
ATOM 899 N N . SER A 1 120 ? -1.047 -13.18 -12.211 1 98.19 120 SER A N 1
ATOM 900 C CA . SER A 1 120 ? 0.32 -13.023 -11.719 1 98.19 120 SER A CA 1
ATOM 901 C C . SER A 1 120 ? 0.401 -11.961 -10.633 1 98.19 120 SER A C 1
ATOM 903 O O . SER A 1 120 ? -0.197 -10.891 -10.766 1 98.19 120 SER A O 1
ATOM 905 N N . GLY A 1 121 ? 1.093 -12.258 -9.625 1 98.19 121 GLY A N 1
ATOM 906 C CA . GLY A 1 121 ? 1.116 -11.383 -8.469 1 98.19 121 GLY A CA 1
ATOM 907 C C . GLY A 1 121 ? 1.904 -10.109 -8.703 1 98.19 121 GLY A C 1
ATOM 908 O O . GLY A 1 121 ? 3.061 -10.156 -9.125 1 98.19 121 GLY A O 1
ATOM 909 N N . LYS A 1 122 ? 1.32 -8.953 -8.5 1 98.25 122 LYS A N 1
ATOM 910 C CA . LYS A 1 122 ? 1.949 -7.645 -8.359 1 98.25 122 LYS A CA 1
ATOM 911 C C . LYS A 1 122 ? 1.945 -7.188 -6.906 1 98.25 122 LYS A C 1
ATOM 913 O O . LYS A 1 122 ? 1.211 -6.266 -6.543 1 98.25 122 LYS A O 1
ATOM 918 N N . VAL A 1 123 ? 2.748 -7.832 -6.07 1 98.38 123 VAL A N 1
ATOM 919 C CA . VAL A 1 123 ? 2.818 -7.637 -4.629 1 98.38 123 VAL A CA 1
ATOM 920 C C . VAL A 1 123 ? 4.191 -8.062 -4.113 1 98.38 123 VAL A C 1
ATOM 922 O O . VAL A 1 123 ? 4.922 -8.781 -4.801 1 98.38 123 VAL A O 1
ATOM 925 N N . LEU A 1 124 ? 4.582 -7.609 -2.891 1 98.31 124 LEU A N 1
ATOM 926 C CA . LEU A 1 124 ? 5.703 -8.219 -2.186 1 98.31 124 LEU A CA 1
ATOM 927 C C . LEU A 1 124 ? 5.469 -9.719 -1.995 1 98.31 124 LEU A C 1
ATOM 929 O O . LEU A 1 124 ? 4.477 -10.125 -1.389 1 98.31 124 LEU A O 1
ATOM 933 N N . GLY A 1 125 ? 6.289 -10.492 -2.604 1 98.5 125 GLY A N 1
ATOM 934 C CA . GLY A 1 125 ? 6.098 -11.93 -2.689 1 98.5 125 GLY A CA 1
ATOM 935 C C . GLY A 1 125 ? 5.797 -12.414 -4.098 1 98.5 125 GLY A C 1
ATOM 936 O O . GLY A 1 125 ? 5.891 -13.609 -4.383 1 98.5 125 GLY A O 1
ATOM 937 N N . GLY A 1 126 ? 5.426 -11.438 -4.938 1 98.31 126 GLY A N 1
ATOM 938 C CA . GLY A 1 126 ? 5.059 -11.812 -6.297 1 98.31 126 GLY A CA 1
ATOM 939 C C . GLY A 1 126 ? 3.965 -12.859 -6.352 1 98.31 126 GLY A C 1
ATOM 940 O O . GLY A 1 126 ? 2.992 -12.789 -5.598 1 98.31 126 GLY A O 1
ATOM 941 N N . SER A 1 127 ? 4.137 -13.797 -7.223 1 98.19 127 SER A N 1
ATOM 942 C CA . SER A 1 127 ? 3.094 -14.789 -7.453 1 98.19 127 SER A CA 1
ATOM 943 C C . SER A 1 127 ? 3 -15.773 -6.293 1 98.19 127 SER A C 1
ATOM 945 O O . SER A 1 127 ? 2.014 -16.5 -6.164 1 98.19 127 SER A O 1
ATOM 947 N N . THR A 1 128 ? 3.975 -15.812 -5.387 1 98.56 128 THR A N 1
ATOM 948 C CA . THR A 1 128 ? 3.857 -16.656 -4.203 1 98.56 128 THR A CA 1
ATOM 949 C C . THR A 1 128 ? 2.818 -16.094 -3.238 1 98.56 128 THR A C 1
ATOM 951 O O . THR A 1 128 ? 2.375 -16.781 -2.32 1 98.56 128 THR A O 1
ATOM 954 N N . GLY A 1 129 ? 2.445 -14.867 -3.496 1 97.5 129 GLY A N 1
ATOM 955 C CA . GLY A 1 129 ? 1.375 -14.258 -2.721 1 97.5 129 GLY A CA 1
ATOM 956 C C . GLY A 1 129 ? -0.007 -14.578 -3.26 1 97.5 129 GLY A C 1
ATOM 957 O O . GLY A 1 129 ? -1.015 -14.234 -2.639 1 97.5 129 GLY A O 1
ATOM 958 N N . ARG A 1 130 ? -0.065 -15.32 -4.398 1 95.12 130 ARG A N 1
ATOM 959 C CA . ARG A 1 130 ? -1.352 -15.57 -5.039 1 95.12 130 ARG A CA 1
ATOM 960 C C . ARG A 1 130 ? -1.444 -17.016 -5.535 1 95.12 130 ARG A C 1
ATOM 962 O O . ARG A 1 130 ? -2.496 -17.438 -6.016 1 95.12 130 ARG A O 1
ATOM 969 N N . ASN A 1 131 ? -0.383 -17.719 -5.414 1 96.94 131 ASN A N 1
ATOM 970 C CA . ASN A 1 131 ? -0.38 -19.078 -5.969 1 96.94 131 ASN A CA 1
ATOM 971 C C . ASN A 1 131 ? -1.186 -20.031 -5.105 1 96.94 131 ASN A C 1
ATOM 973 O O . ASN A 1 131 ? -1.824 -19.625 -4.137 1 96.94 131 ASN A O 1
ATOM 977 N N . LEU A 1 132 ? -1.195 -21.328 -5.473 1 97.06 132 LEU A N 1
ATOM 978 C CA . LEU A 1 132 ? -2.014 -22.328 -4.797 1 97.06 132 LEU A CA 1
ATOM 979 C C . LEU A 1 132 ? -1.204 -23.078 -3.738 1 97.06 132 LEU A C 1
ATOM 981 O O . LEU A 1 132 ? -1.679 -24.062 -3.162 1 97.06 132 LEU A O 1
ATOM 985 N N . MET A 1 133 ? 0.003 -22.719 -3.496 1 98.19 133 MET A N 1
ATOM 986 C CA . MET A 1 133 ? 0.861 -23.125 -2.383 1 98.19 133 MET A CA 1
ATOM 987 C C . MET A 1 133 ? 1.275 -24.578 -2.508 1 98.19 133 MET A C 1
ATOM 989 O O . MET A 1 133 ? 1.861 -25.141 -1.582 1 98.19 133 MET A O 1
ATOM 993 N N . THR A 1 134 ? 0.998 -25.25 -3.688 1 98 134 THR A N 1
ATOM 994 C CA . THR A 1 134 ? 1.403 -26.641 -3.889 1 98 134 THR A CA 1
ATOM 995 C C . THR A 1 134 ? 2.922 -26.75 -3.982 1 98 134 THR A C 1
ATOM 997 O O . THR A 1 134 ? 3.557 -26.031 -4.754 1 98 134 THR A O 1
ATOM 1000 N N . TYR A 1 135 ? 3.473 -27.703 -3.211 1 98.25 135 TYR A N 1
ATOM 1001 C CA . TYR A 1 135 ? 4.926 -27.734 -3.1 1 98.25 135 TYR A CA 1
ATOM 1002 C C . TYR A 1 135 ? 5.445 -29.172 -3.244 1 98.25 135 TYR A C 1
ATOM 1004 O O . TYR A 1 135 ? 5.09 -30.047 -2.457 1 98.25 135 TYR A O 1
ATOM 1012 N N . HIS A 1 136 ? 6.262 -29.453 -4.203 1 97.88 136 HIS A N 1
ATOM 1013 C CA . HIS A 1 136 ? 7.004 -30.688 -4.434 1 97.88 136 HIS A CA 1
ATOM 1014 C C . HIS A 1 136 ? 8.211 -30.453 -5.332 1 97.88 136 HIS A C 1
ATOM 1016 O O . HIS A 1 136 ? 8.492 -29.312 -5.703 1 97.88 136 HIS A O 1
ATOM 1022 N N . LEU A 1 137 ? 9.023 -31.453 -5.605 1 98.25 137 LEU A N 1
ATOM 1023 C CA . LEU A 1 137 ? 10.242 -31.281 -6.395 1 98.25 137 LEU A CA 1
ATOM 1024 C C . LEU A 1 137 ? 10.094 -31.938 -7.762 1 98.25 137 LEU A C 1
ATOM 1026 O O . LEU A 1 137 ? 9.32 -32.875 -7.926 1 98.25 137 LEU A O 1
ATOM 1030 N N . PRO A 1 138 ? 10.789 -31.422 -8.781 1 98.06 138 PRO A N 1
ATOM 1031 C CA . PRO A 1 138 ? 10.859 -32.156 -10.055 1 98.06 138 PRO A CA 1
ATOM 1032 C C . PRO A 1 138 ? 11.594 -33.469 -9.922 1 98.06 138 PRO A C 1
ATOM 1034 O O . PRO A 1 138 ? 12.156 -33.781 -8.867 1 98.06 138 PRO A O 1
ATOM 1037 N N . THR A 1 139 ? 11.594 -34.219 -11.008 1 98.44 139 THR A N 1
ATOM 1038 C CA . THR A 1 139 ? 12.203 -35.562 -10.984 1 98.44 139 THR A CA 1
ATOM 1039 C C . THR A 1 139 ? 13.719 -35.469 -11.141 1 98.44 139 THR A C 1
ATOM 1041 O O . THR A 1 139 ? 14.227 -34.469 -11.656 1 98.44 139 THR A O 1
ATOM 1044 N N . LYS A 1 140 ? 14.398 -36.5 -10.664 1 98.38 140 LYS A N 1
ATOM 1045 C CA . LYS A 1 140 ? 15.844 -36.594 -10.859 1 98.38 140 LYS A CA 1
ATOM 1046 C C . LYS A 1 140 ? 16.203 -36.531 -12.336 1 98.38 140 LYS A C 1
ATOM 1048 O O . LYS A 1 140 ? 17.109 -35.781 -12.719 1 98.38 140 LYS A O 1
ATOM 1053 N N . GLY A 1 141 ? 15.484 -37.219 -13.102 1 98.5 141 GLY A N 1
ATOM 1054 C CA . GLY A 1 141 ? 15.758 -37.25 -14.531 1 98.5 141 GLY A CA 1
ATOM 1055 C C . GLY A 1 141 ? 15.633 -35.875 -15.188 1 98.5 141 GLY A C 1
ATOM 1056 O O . GLY A 1 141 ? 16.406 -35.531 -16.078 1 98.5 141 GLY A O 1
ATOM 1057 N N . SER A 1 142 ? 14.68 -35.156 -14.805 1 98.19 142 SER A N 1
ATOM 1058 C CA . SER A 1 142 ? 14.469 -33.844 -15.422 1 98.19 142 SER A CA 1
ATOM 1059 C C . SER A 1 142 ? 15.602 -32.875 -15.086 1 98.19 142 SER A C 1
ATOM 1061 O O . SER A 1 142 ? 16.047 -32.125 -15.938 1 98.19 142 SER A O 1
ATOM 1063 N N . LEU A 1 143 ? 16.078 -32.875 -13.828 1 98.25 143 LEU A N 1
ATOM 1064 C CA . LEU A 1 143 ? 17.172 -31.969 -13.461 1 98.25 143 LEU A CA 1
ATOM 1065 C C . LEU A 1 143 ? 18.484 -32.469 -14.039 1 98.25 143 LEU A C 1
ATOM 1067 O O . LEU A 1 143 ? 19.375 -31.656 -14.352 1 98.25 143 LEU A O 1
ATOM 1071 N N . ASP A 1 144 ? 18.609 -33.75 -14.188 1 97.81 144 ASP A N 1
ATOM 1072 C CA . ASP A 1 144 ? 19.781 -34.281 -14.898 1 97.81 144 ASP A CA 1
ATOM 1073 C C . ASP A 1 144 ? 19.766 -33.812 -16.359 1 97.81 144 ASP A C 1
ATOM 1075 O O . ASP A 1 144 ? 20.812 -33.469 -16.906 1 97.81 144 ASP A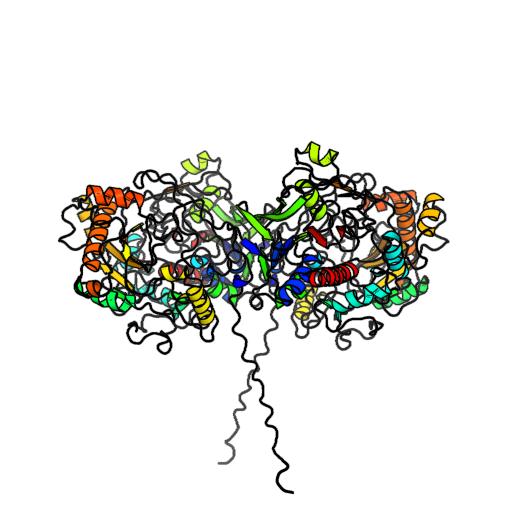 O 1
ATOM 1079 N N . ARG A 1 145 ? 18.672 -33.906 -16.953 1 97.56 145 ARG A N 1
ATOM 1080 C CA . ARG A 1 145 ? 18.531 -33.344 -18.312 1 97.56 145 ARG A CA 1
ATOM 1081 C C . ARG A 1 145 ? 18.891 -31.875 -18.344 1 97.56 145 ARG A C 1
ATOM 1083 O O . ARG A 1 145 ? 19.516 -31.406 -19.297 1 97.56 145 ARG A O 1
ATOM 1090 N N . TRP A 1 146 ? 18.453 -31.141 -17.328 1 98 146 TRP A N 1
ATOM 1091 C CA . TRP A 1 146 ? 18.812 -29.734 -17.203 1 98 146 TRP A CA 1
ATOM 1092 C C . TRP A 1 146 ? 20.328 -29.547 -17.25 1 98 146 TRP A C 1
ATOM 1094 O O . TRP A 1 146 ? 20.844 -28.766 -18.047 1 98 146 TRP A O 1
ATOM 1104 N N . ALA A 1 147 ? 21.016 -30.266 -16.453 1 98.06 147 ALA A N 1
ATOM 1105 C CA . ALA A 1 147 ? 22.469 -30.188 -16.406 1 98.06 147 ALA A CA 1
ATOM 1106 C C . ALA A 1 147 ? 23.094 -30.5 -17.766 1 98.06 147 ALA A C 1
ATOM 1108 O O . ALA A 1 147 ? 24.016 -29.812 -18.203 1 98.06 147 ALA A O 1
ATOM 1109 N N . GLU A 1 148 ? 22.562 -31.453 -18.406 1 96.88 148 GLU A N 1
ATOM 1110 C CA . GLU A 1 148 ? 23.047 -31.844 -19.719 1 96.88 148 GLU A CA 1
ATOM 1111 C C . GLU A 1 148 ? 22.828 -30.734 -20.75 1 96.88 148 GLU A C 1
ATOM 1113 O O . GLU A 1 148 ? 23.734 -30.391 -21.5 1 96.88 148 GLU A O 1
ATOM 1118 N N . ASP A 1 149 ? 21.672 -30.234 -20.75 1 95.12 149 ASP A N 1
ATOM 1119 C CA . ASP A 1 149 ? 21.281 -29.234 -21.766 1 95.12 149 ASP A CA 1
ATOM 1120 C C . ASP A 1 149 ? 22.141 -27.984 -21.656 1 95.12 149 ASP A C 1
ATOM 1122 O O . ASP A 1 149 ? 22.453 -27.359 -22.672 1 95.12 149 ASP A O 1
ATOM 1126 N N . VAL A 1 150 ? 22.469 -27.672 -20.438 1 96.94 150 VAL A N 1
ATOM 1127 C CA . VAL A 1 150 ? 23.203 -26.406 -20.266 1 96.94 150 VAL A CA 1
ATOM 1128 C C . VAL A 1 150 ? 24.688 -26.703 -20.094 1 96.94 150 VAL A C 1
ATOM 1130 O O . VAL A 1 150 ? 25.484 -25.781 -19.891 1 96.94 150 VAL A O 1
ATOM 1133 N N . SER A 1 151 ? 25.156 -27.922 -20.156 1 95.75 151 SER A N 1
ATOM 1134 C CA . SER A 1 151 ? 26.531 -28.375 -20.016 1 95.75 151 SER A CA 1
ATOM 1135 C C . SER A 1 151 ? 27.141 -27.906 -18.703 1 95.75 151 SER A C 1
ATOM 1137 O O . SER A 1 151 ? 28.234 -27.328 -18.703 1 95.75 151 SER A O 1
ATOM 1139 N N . ASP A 1 152 ? 26.438 -28.125 -17.641 1 97.12 152 ASP A N 1
ATOM 1140 C CA . ASP A 1 152 ? 26.844 -27.75 -16.297 1 97.12 152 ASP A CA 1
ATOM 1141 C C . ASP A 1 152 ? 26.25 -28.688 -15.25 1 97.12 152 ASP A C 1
ATOM 1143 O O . ASP A 1 152 ? 25.109 -28.516 -14.82 1 97.12 152 ASP A O 1
ATOM 1147 N N . GLU A 1 153 ? 26.969 -29.578 -14.68 1 96.69 153 GLU A N 1
ATOM 1148 C CA . GLU A 1 153 ? 26.547 -30.672 -13.805 1 96.69 153 GLU A CA 1
ATOM 1149 C C . GLU A 1 153 ? 26.047 -30.125 -12.469 1 96.69 153 GLU A C 1
ATOM 1151 O O . GLU A 1 153 ? 25.375 -30.844 -11.711 1 96.69 153 GLU A O 1
ATOM 1156 N N . SER A 1 154 ? 26.344 -28.922 -12.227 1 95.81 154 SER A N 1
ATOM 1157 C CA . SER A 1 154 ? 25.938 -28.359 -10.938 1 95.81 154 SER A CA 1
ATOM 1158 C C . SER A 1 154 ? 24.438 -28.172 -10.867 1 95.81 154 SER A C 1
ATOM 1160 O O . SER A 1 154 ? 23.875 -27.953 -9.789 1 95.81 154 SER A O 1
ATOM 1162 N N . TRP A 1 155 ? 23.75 -28.391 -11.984 1 98.06 155 TRP A N 1
ATOM 1163 C CA . TRP A 1 155 ? 22.312 -28.188 -12.023 1 98.06 155 TRP A CA 1
ATOM 1164 C C . TRP A 1 155 ? 21.562 -29.516 -11.969 1 98.06 155 TRP A C 1
ATOM 1166 O O . TRP A 1 155 ? 20.328 -29.547 -12.039 1 98.06 155 TRP A O 1
ATOM 1176 N N . ASN A 1 156 ? 22.281 -30.656 -11.867 1 98.25 156 ASN A N 1
ATOM 1177 C CA . ASN A 1 156 ? 21.562 -31.922 -11.742 1 98.25 156 ASN A CA 1
ATOM 1178 C C . ASN A 1 156 ? 20.875 -32.031 -10.383 1 98.25 156 ASN A C 1
ATOM 1180 O O . ASN A 1 156 ? 21.031 -31.172 -9.523 1 98.25 156 ASN A O 1
ATOM 1184 N N . PHE A 1 157 ? 20.094 -33.062 -10.18 1 98.12 157 PHE A N 1
ATOM 1185 C CA . PHE A 1 157 ? 19.219 -33.219 -9.023 1 98.12 157 PHE A CA 1
ATOM 1186 C C . PHE A 1 157 ? 20.031 -33.25 -7.734 1 98.12 157 PHE A C 1
ATOM 1188 O O . PHE A 1 157 ? 19.734 -32.531 -6.777 1 98.12 157 PHE A O 1
ATOM 1195 N N . ASP A 1 158 ? 21.047 -34 -7.707 1 97.88 158 ASP A N 1
ATOM 1196 C CA . ASP A 1 158 ? 21.828 -34.219 -6.492 1 97.88 158 ASP A CA 1
ATOM 1197 C C . ASP A 1 158 ? 22.5 -32.938 -6.047 1 97.88 158 ASP A C 1
ATOM 1199 O O . ASP A 1 158 ? 22.625 -32.656 -4.848 1 97.88 158 ASP A O 1
ATOM 1203 N N . ASN A 1 159 ? 22.906 -32.125 -7.008 1 97.94 159 ASN A N 1
ATOM 1204 C CA . ASN A 1 159 ? 23.594 -30.891 -6.699 1 97.94 159 ASN A CA 1
ATOM 1205 C C . ASN A 1 159 ? 22.594 -29.781 -6.34 1 97.94 159 ASN A C 1
ATOM 1207 O O . ASN A 1 159 ? 22.938 -28.859 -5.598 1 97.94 159 ASN A O 1
ATOM 1211 N N . MET A 1 160 ? 21.375 -29.891 -6.812 1 98.19 160 MET A N 1
ATOM 1212 C CA . MET A 1 160 ? 20.375 -28.859 -6.559 1 98.19 160 MET A CA 1
ATOM 1213 C C . MET A 1 160 ? 19.641 -29.141 -5.254 1 98.19 160 MET A C 1
ATOM 1215 O O . MET A 1 160 ? 19.188 -28.203 -4.582 1 98.19 160 MET A O 1
ATOM 1219 N N . LEU A 1 161 ? 19.516 -30.375 -4.836 1 98.31 161 LEU A N 1
ATOM 1220 C CA . LEU A 1 161 ? 18.719 -30.766 -3.688 1 98.31 161 LEU A CA 1
ATOM 1221 C C . LEU A 1 161 ? 19.141 -30.016 -2.432 1 98.31 161 LEU A C 1
ATOM 1223 O O . LEU A 1 161 ? 18.297 -29.516 -1.685 1 98.31 161 LEU A O 1
ATOM 1227 N N . PRO A 1 162 ? 20.469 -29.828 -2.193 1 98 162 PRO A N 1
ATOM 1228 C CA . PRO A 1 162 ? 20.859 -29.094 -0.988 1 98 162 PRO A CA 1
ATOM 1229 C C . PRO A 1 162 ? 20.344 -27.656 -0.986 1 98 162 PRO A C 1
ATOM 1231 O O . PRO A 1 162 ? 20 -27.125 0.07 1 98 162 PRO A O 1
ATOM 1234 N N . TYR A 1 163 ? 20.266 -27.016 -2.113 1 98.38 163 TYR A N 1
ATOM 1235 C CA . TYR A 1 163 ? 19.781 -25.641 -2.195 1 98.38 163 TYR A CA 1
ATOM 1236 C C . TYR A 1 163 ? 18.281 -25.578 -1.997 1 98.38 163 TYR A C 1
ATOM 1238 O O . TYR A 1 163 ? 17.766 -24.656 -1.381 1 98.38 163 TYR A O 1
ATOM 1246 N N . ILE A 1 164 ? 17.578 -26.547 -2.523 1 98.44 164 ILE A N 1
ATOM 1247 C CA . ILE A 1 164 ? 16.141 -26.625 -2.314 1 98.44 164 ILE A CA 1
ATOM 1248 C C . ILE A 1 164 ? 15.844 -26.828 -0.831 1 98.44 164 ILE A C 1
ATOM 1250 O O . ILE A 1 164 ? 15.016 -26.125 -0.252 1 98.44 164 ILE A O 1
ATOM 1254 N N . MET A 1 165 ? 16.562 -27.734 -0.221 1 98.44 165 MET A N 1
ATOM 1255 C CA . MET A 1 165 ? 16.406 -28.016 1.203 1 98.44 165 MET A CA 1
ATOM 1256 C C . MET A 1 165 ? 16.781 -26.797 2.039 1 98.44 165 MET A C 1
ATOM 1258 O O . MET A 1 165 ? 16.141 -26.516 3.057 1 98.44 165 MET A O 1
ATOM 1262 N N . LYS A 1 166 ? 17.734 -26.047 1.587 1 98.25 166 LYS A N 1
ATOM 1263 C CA . LYS A 1 166 ? 18.203 -24.844 2.273 1 98.25 166 LYS A CA 1
ATOM 1264 C C . LYS A 1 166 ? 17.094 -23.812 2.402 1 98.25 166 LYS A C 1
ATOM 1266 O O . LYS A 1 166 ? 17.047 -23.047 3.373 1 98.25 166 LYS A O 1
ATOM 1271 N N . SER A 1 167 ? 16.188 -23.766 1.5 1 98.5 167 SER A N 1
ATOM 1272 C CA . SER A 1 167 ? 15.094 -22.797 1.518 1 98.5 167 SER A CA 1
ATOM 1273 C C . SER A 1 167 ? 13.969 -23.234 2.438 1 98.5 167 SER A C 1
ATOM 1275 O O . SER A 1 167 ? 13.164 -22.422 2.887 1 98.5 167 SER A O 1
ATOM 1277 N N . GLN A 1 168 ? 13.922 -24.516 2.867 1 98.62 168 GLN A N 1
ATOM 1278 C CA . GLN A 1 168 ? 12.758 -25.109 3.502 1 98.62 168 GLN A CA 1
ATOM 1279 C C . GLN A 1 168 ? 12.852 -25.031 5.023 1 98.62 168 GLN A C 1
ATOM 1281 O O . GLN A 1 168 ? 13.93 -25.203 5.59 1 98.62 168 GLN A O 1
ATOM 1286 N N . ARG A 1 169 ? 11.766 -24.672 5.578 1 98.62 169 ARG A N 1
ATOM 1287 C CA . ARG A 1 169 ? 11.516 -24.938 6.992 1 98.62 169 ARG A CA 1
ATOM 1288 C C . ARG A 1 169 ? 10.336 -25.891 7.172 1 98.62 169 ARG A C 1
ATOM 1290 O O . ARG A 1 169 ? 9.219 -25.453 7.449 1 98.62 169 ARG A O 1
ATOM 1297 N N . PHE A 1 170 ? 10.609 -27.188 7.117 1 98.56 170 PHE A N 1
ATOM 1298 C CA . PHE A 1 170 ? 9.586 -28.219 7.152 1 98.56 170 PHE A CA 1
ATOM 1299 C C . PHE A 1 170 ? 9.117 -28.469 8.578 1 98.56 170 PHE A C 1
ATOM 1301 O O . PHE A 1 170 ? 9.93 -28.547 9.508 1 98.56 170 PHE A O 1
ATOM 1308 N N . THR A 1 171 ? 7.855 -28.531 8.695 1 98.38 171 THR A N 1
ATOM 1309 C CA . THR A 1 171 ? 7.195 -28.984 9.914 1 98.38 171 THR A CA 1
ATOM 1310 C C . THR A 1 171 ? 6.281 -30.172 9.625 1 98.38 171 THR A C 1
ATOM 1312 O O . THR A 1 171 ? 5.465 -30.125 8.703 1 98.38 171 THR A O 1
ATOM 1315 N N . PRO A 1 172 ? 6.43 -31.281 10.344 1 97.31 172 PRO A N 1
ATOM 1316 C CA . PRO A 1 172 ? 5.578 -32.438 10.117 1 97.31 172 PRO A CA 1
ATOM 1317 C C . PRO A 1 172 ? 4.094 -32.125 10.281 1 97.31 172 PRO A C 1
ATOM 1319 O O . PRO A 1 172 ? 3.734 -31.141 10.922 1 97.31 172 PRO A O 1
ATOM 1322 N N . PRO A 1 173 ? 3.279 -32.969 9.664 1 96.75 173 PRO A N 1
ATOM 1323 C CA . PRO A 1 173 ? 1.841 -32.75 9.812 1 96.75 173 PRO A CA 1
ATOM 1324 C C . PRO A 1 173 ? 1.379 -32.844 11.266 1 96.75 173 PRO A C 1
ATOM 1326 O O . PRO A 1 173 ? 1.898 -33.656 12.039 1 96.75 173 PRO A O 1
ATOM 1329 N N . ASN A 1 174 ? 0.431 -31.969 11.602 1 96.19 174 ASN A N 1
ATOM 1330 C CA . ASN A 1 174 ? -0.182 -32.062 12.922 1 96.19 174 ASN A CA 1
ATOM 1331 C C . ASN A 1 174 ? -1.229 -33.156 12.992 1 96.19 174 ASN A C 1
ATOM 1333 O O . ASN A 1 174 ? -2.418 -32.906 12.781 1 96.19 174 ASN A O 1
ATOM 1337 N N . ASN A 1 175 ? -0.863 -34.281 13.445 1 93 175 ASN A N 1
ATOM 1338 C CA . ASN A 1 175 ? -1.722 -35.469 13.414 1 93 175 ASN A CA 1
ATOM 1339 C C . ASN A 1 175 ? -2.783 -35.406 14.508 1 93 175 ASN A C 1
ATOM 1341 O O . ASN A 1 175 ? -3.738 -36.188 14.492 1 93 175 ASN A O 1
ATOM 1345 N N . ASN A 1 176 ? -2.621 -34.469 15.422 1 92.88 176 ASN A N 1
ATOM 1346 C CA . ASN A 1 176 ? -3.67 -34.281 16.422 1 92.88 176 ASN A CA 1
ATOM 1347 C C . ASN A 1 176 ? -4.875 -33.531 15.82 1 92.88 176 ASN A C 1
ATOM 1349 O O . ASN A 1 176 ? -5.988 -33.656 16.328 1 92.88 176 ASN A O 1
ATOM 1353 N N . LEU A 1 177 ? -4.598 -32.812 14.805 1 93.94 177 LEU A N 1
ATOM 1354 C CA . LEU A 1 177 ? -5.664 -32.031 14.188 1 93.94 177 LEU A CA 1
ATOM 1355 C C . LEU A 1 177 ? -6.164 -32.688 12.914 1 93.94 177 LEU A C 1
ATOM 1357 O O . LEU A 1 177 ? -7.332 -32.531 12.547 1 93.94 177 LEU A O 1
ATOM 1361 N N . ARG A 1 178 ? -5.34 -33.438 12.234 1 93.81 178 ARG A N 1
ATOM 1362 C CA . ARG A 1 178 ? -5.715 -34.125 11.008 1 93.81 178 ARG A CA 1
ATOM 1363 C C . ARG A 1 178 ? -6.457 -35.438 11.312 1 93.81 178 ARG A C 1
ATOM 1365 O O . ARG A 1 178 ? -6.184 -36.094 12.32 1 93.81 178 ARG A O 1
ATOM 1372 N N . PHE A 1 179 ? -7.328 -35.781 10.406 1 91.44 179 PHE A N 1
ATOM 1373 C CA . PHE A 1 179 ? -8.039 -37.031 10.555 1 91.44 179 PHE A CA 1
ATOM 1374 C C . PHE A 1 179 ? -7.074 -38.219 10.445 1 91.44 179 PHE A C 1
ATOM 1376 O O . PHE A 1 179 ? -6.129 -38.188 9.656 1 91.44 179 PHE A O 1
ATOM 1383 N N . ARG A 1 180 ? -7.418 -39.281 11.039 1 90.12 180 ARG A N 1
ATOM 1384 C CA . ARG A 1 180 ? -6.527 -40.438 11.125 1 90.12 180 ARG A CA 1
ATOM 1385 C C . ARG A 1 180 ? -6.328 -41.062 9.75 1 90.12 180 ARG A C 1
ATOM 1387 O O . ARG A 1 180 ? -5.246 -41.562 9.453 1 90.12 180 ARG A O 1
ATOM 1394 N N . ASN A 1 181 ? -7.281 -41.031 8.969 1 89.75 181 ASN A N 1
ATOM 1395 C CA . ASN A 1 181 ? -7.199 -41.688 7.66 1 89.75 181 ASN A CA 1
ATOM 1396 C C . ASN A 1 181 ? -6.574 -40.781 6.617 1 89.75 181 ASN A C 1
ATOM 1398 O O . ASN A 1 181 ? -6.605 -41.062 5.422 1 89.75 181 ASN A O 1
ATOM 1402 N N . ALA A 1 182 ? -6.086 -39.688 7.039 1 91.12 182 ALA A N 1
ATOM 1403 C CA . ALA A 1 182 ? -5.453 -38.75 6.125 1 91.12 182 ALA A CA 1
ATOM 1404 C C . ALA A 1 182 ? -4.016 -38.469 6.547 1 91.12 182 ALA A C 1
ATOM 1406 O O . ALA A 1 182 ? -3.547 -37.312 6.426 1 91.12 182 ALA A O 1
ATOM 1407 N N . THR A 1 183 ? -3.328 -39.375 7.004 1 91.81 183 THR A N 1
ATOM 1408 C CA . THR A 1 183 ? -1.938 -39.219 7.418 1 91.81 183 THR A CA 1
ATOM 1409 C C . THR A 1 183 ? -1.002 -39.344 6.219 1 91.81 183 THR A C 1
ATOM 1411 O O . THR A 1 183 ? -0.935 -40.375 5.578 1 91.81 183 THR A O 1
ATOM 1414 N N . PRO A 1 184 ? -0.256 -38.281 5.957 1 94.88 184 PRO A N 1
ATOM 1415 C CA . PRO A 1 184 ? 0.665 -38.375 4.824 1 94.88 184 PRO A CA 1
ATOM 1416 C C . PRO A 1 184 ? 1.941 -39.156 5.152 1 94.88 184 PRO A C 1
ATOM 1418 O O . PRO A 1 184 ? 2.402 -39.125 6.297 1 94.88 184 PRO A O 1
ATOM 1421 N N . THR A 1 185 ? 2.445 -39.844 4.141 1 93.69 185 THR A N 1
ATOM 1422 C CA . THR A 1 185 ? 3.785 -40.406 4.227 1 93.69 185 THR A CA 1
ATOM 1423 C C . THR A 1 185 ? 4.793 -39.531 3.492 1 93.69 185 THR A C 1
ATOM 1425 O O . THR A 1 185 ? 4.48 -38.969 2.445 1 93.69 185 THR A O 1
ATOM 1428 N N . TYR A 1 186 ? 5.941 -39.344 4.055 1 95.44 186 TYR A N 1
ATOM 1429 C CA . TYR A 1 186 ? 6.996 -38.531 3.459 1 95.44 186 TYR A CA 1
ATOM 1430 C C . TYR A 1 186 ? 8.375 -39 3.92 1 95.44 186 TYR A C 1
ATOM 1432 O O . TYR A 1 186 ? 8.484 -39.781 4.867 1 95.44 186 TYR A O 1
ATOM 1440 N N . ASP A 1 187 ? 9.414 -38.594 3.227 1 96.06 187 ASP A N 1
ATOM 1441 C CA . ASP A 1 187 ? 10.797 -38.906 3.592 1 96.06 187 ASP A CA 1
ATOM 1442 C C . ASP A 1 187 ? 11.461 -37.688 4.242 1 96.06 187 ASP A C 1
ATOM 1444 O O . ASP A 1 187 ? 11.82 -36.719 3.555 1 96.06 187 ASP A O 1
ATOM 1448 N N . PRO A 1 188 ? 11.664 -37.719 5.492 1 95.69 188 PRO A N 1
ATOM 1449 C CA . PRO A 1 188 ? 12.227 -36.562 6.168 1 95.69 188 PRO A CA 1
ATOM 1450 C C . PRO A 1 188 ? 13.656 -36.25 5.715 1 95.69 188 PRO A C 1
ATOM 1452 O O . PRO A 1 188 ? 14.125 -35.125 5.875 1 95.69 188 PRO A O 1
ATOM 1455 N N . ALA A 1 189 ? 14.328 -37.219 5.121 1 96.06 189 ALA A N 1
ATOM 1456 C CA . ALA A 1 189 ? 15.734 -37.062 4.762 1 96.06 189 ALA A CA 1
ATOM 1457 C C . ALA A 1 189 ? 15.906 -36.062 3.615 1 96.06 189 ALA A C 1
ATOM 1459 O O . ALA A 1 189 ? 16.984 -35.531 3.408 1 96.06 189 ALA A O 1
ATOM 1460 N N . VAL A 1 190 ? 14.852 -35.812 2.873 1 97.38 190 VAL A N 1
ATOM 1461 C CA . VAL A 1 190 ? 14.961 -34.938 1.707 1 97.38 190 VAL A CA 1
ATOM 1462 C C . VAL A 1 190 ? 14.203 -33.656 1.961 1 97.38 190 VAL A C 1
ATOM 1464 O O . VAL A 1 190 ? 13.797 -32.969 1.019 1 97.38 190 VAL A O 1
ATOM 1467 N N . LEU A 1 191 ? 13.906 -33.375 3.225 1 98.19 191 LEU A N 1
ATOM 1468 C CA . LEU A 1 191 ? 13.195 -32.156 3.594 1 98.19 191 LEU A CA 1
ATOM 1469 C C . LEU A 1 191 ? 14.039 -31.297 4.531 1 98.19 191 LEU A C 1
ATOM 1471 O O . LEU A 1 191 ? 14.492 -31.766 5.574 1 98.19 191 LEU A O 1
ATOM 1475 N N . GLY A 1 192 ? 14.258 -30 4.109 1 98.31 192 GLY A N 1
ATOM 1476 C CA . GLY A 1 192 ? 15.008 -29.078 4.941 1 98.31 192 GLY A CA 1
ATOM 1477 C C . GLY A 1 192 ? 14.211 -28.531 6.109 1 98.31 192 GLY A C 1
ATOM 1478 O O . GLY A 1 192 ? 13.008 -28.281 5.984 1 98.31 192 GLY A O 1
ATOM 1479 N N . ARG A 1 193 ? 14.883 -28.281 7.258 1 97.75 193 ARG A N 1
ATOM 1480 C CA . ARG A 1 193 ? 14.172 -27.859 8.461 1 97.75 193 ARG A CA 1
ATOM 1481 C C . ARG A 1 193 ? 14.727 -26.547 8.992 1 97.75 193 ARG A C 1
ATOM 1483 O O . ARG A 1 193 ? 14.219 -25.984 9.969 1 97.75 193 ARG A O 1
ATOM 1490 N N . ARG A 1 194 ? 15.68 -25.953 8.359 1 96.94 194 ARG A N 1
ATOM 1491 C CA . ARG A 1 194 ? 16.375 -24.812 8.922 1 96.94 194 ARG A CA 1
ATOM 1492 C C . ARG A 1 194 ? 16.266 -23.594 8.016 1 96.94 194 ARG A C 1
ATOM 1494 O O . ARG A 1 194 ? 16.797 -22.531 8.312 1 96.94 194 ARG A O 1
ATOM 1501 N N . GLY A 1 195 ? 15.562 -23.734 6.926 1 98.25 195 GLY A N 1
ATOM 1502 C CA . GLY A 1 195 ? 15.414 -22.625 5.984 1 98.25 195 GLY A CA 1
ATOM 1503 C C . GLY A 1 195 ? 14.344 -21.641 6.402 1 98.25 195 GLY A C 1
ATOM 1504 O O . GLY A 1 195 ? 13.992 -21.547 7.578 1 98.25 195 GLY A O 1
ATOM 1505 N N . ARG A 1 196 ? 13.977 -20.781 5.488 1 97.75 196 ARG A N 1
ATOM 1506 C CA . ARG A 1 196 ? 13.078 -19.672 5.801 1 97.75 196 ARG A CA 1
ATOM 1507 C C . ARG A 1 196 ? 11.648 -19.984 5.395 1 97.75 196 ARG A C 1
ATOM 1509 O O . ARG A 1 196 ? 10.695 -19.5 6.008 1 97.75 196 ARG A O 1
ATOM 1516 N N . LEU A 1 197 ? 11.453 -20.766 4.371 1 98.81 197 LEU A N 1
ATOM 1517 C CA . LEU A 1 197 ? 10.133 -21 3.795 1 98.81 197 LEU A CA 1
ATOM 1518 C C . LEU A 1 197 ? 9.391 -22.094 4.539 1 98.81 197 LEU A C 1
ATOM 1520 O O . LEU A 1 197 ? 9.805 -23.266 4.512 1 98.81 197 LEU A O 1
ATOM 1524 N N . ASP A 1 198 ? 8.32 -21.797 5.184 1 98.81 198 ASP A N 1
ATOM 1525 C CA . ASP A 1 198 ? 7.492 -22.797 5.844 1 98.81 198 ASP A CA 1
ATOM 1526 C C . ASP A 1 198 ? 6.836 -23.719 4.82 1 98.81 198 ASP A C 1
ATOM 1528 O O . ASP A 1 198 ? 6.203 -23.25 3.871 1 98.81 198 ASP A O 1
ATOM 1532 N N . VAL A 1 199 ? 7.035 -24.969 5 1 98.56 199 VAL A N 1
ATOM 1533 C CA . VAL A 1 199 ? 6.398 -26.016 4.207 1 98.56 199 VAL A CA 1
ATOM 1534 C C . VAL A 1 199 ? 5.812 -27.078 5.129 1 98.56 199 VAL A C 1
ATOM 1536 O O . VAL A 1 199 ? 6.488 -27.562 6.043 1 98.56 199 VAL A O 1
ATOM 1539 N N . THR A 1 200 ? 4.578 -27.375 4.934 1 98.38 200 THR A N 1
ATOM 1540 C CA . THR A 1 200 ? 3.918 -28.359 5.793 1 98.38 200 THR A CA 1
ATOM 1541 C C . THR A 1 200 ? 2.674 -28.922 5.109 1 98.38 200 THR A C 1
ATOM 1543 O O . THR A 1 200 ? 2.434 -28.656 3.93 1 98.38 200 THR A O 1
ATOM 1546 N N . TYR A 1 201 ? 2.021 -29.859 5.785 1 97.75 201 TYR A N 1
ATOM 1547 C CA . TYR A 1 201 ? 0.692 -30.312 5.402 1 97.75 201 TYR A CA 1
ATOM 1548 C C . TYR A 1 201 ? -0.391 -29.547 6.137 1 97.75 201 TYR A C 1
ATOM 1550 O O . TYR A 1 201 ? -0.271 -29.281 7.336 1 97.75 201 TYR A O 1
ATOM 1558 N N . PRO A 1 202 ? -1.441 -29.109 5.418 1 97.62 202 PRO A N 1
ATOM 1559 C CA . PRO A 1 202 ? -2.516 -28.375 6.09 1 97.62 202 PRO A CA 1
ATOM 1560 C C . PRO A 1 202 ? -3.105 -29.141 7.273 1 97.62 202 PRO A C 1
ATOM 1562 O O . PRO A 1 202 ? -3.125 -30.375 7.266 1 97.62 202 PRO A O 1
ATOM 1565 N N . ASN A 1 203 ? -3.654 -28.406 8.242 1 97.25 203 ASN A N 1
ATOM 1566 C CA . ASN A 1 203 ? -4.234 -29.016 9.43 1 97.25 203 ASN A CA 1
ATOM 1567 C C . ASN A 1 203 ? -5.504 -29.797 9.094 1 97.25 203 ASN A C 1
ATOM 1569 O O . ASN A 1 203 ? -5.926 -30.672 9.859 1 97.25 203 ASN A O 1
ATOM 1573 N N . TYR A 1 204 ? -6.09 -29.438 8.008 1 96.62 204 TYR A N 1
ATOM 1574 C CA . TYR A 1 204 ? -7.289 -30.125 7.543 1 96.62 204 TYR A CA 1
ATOM 1575 C C . TYR A 1 204 ? -7 -30.906 6.27 1 96.62 204 TYR A C 1
ATOM 1577 O O . TYR A 1 204 ? -6.32 -30.422 5.367 1 96.62 204 TYR A O 1
ATOM 1585 N N . ALA A 1 205 ? -7.434 -32.156 6.227 1 95.38 205 ALA A N 1
ATOM 1586 C CA . ALA A 1 205 ? -7.484 -32.969 5.012 1 95.38 205 ALA A CA 1
ATOM 1587 C C . ALA A 1 205 ? -8.922 -33.344 4.66 1 95.38 205 ALA A C 1
ATOM 1589 O O . ALA A 1 205 ? -9.68 -33.812 5.516 1 95.38 205 ALA A O 1
ATOM 1590 N N . ASN A 1 206 ? -9.234 -33.062 3.447 1 94.06 206 ASN A N 1
ATOM 1591 C CA . ASN A 1 206 ? -10.586 -33.406 3.004 1 94.06 206 ASN A CA 1
ATOM 1592 C C . ASN A 1 206 ? -10.836 -34.906 3.023 1 94.06 206 ASN A C 1
ATOM 1594 O O . ASN A 1 206 ? -9.945 -35.688 2.676 1 94.06 206 ASN A O 1
ATOM 1598 N N . GLY A 1 207 ? -12.023 -35.281 3.439 1 92.19 207 GLY A N 1
ATOM 1599 C CA . GLY A 1 207 ? -12.391 -36.688 3.479 1 92.19 207 GLY A CA 1
ATOM 1600 C C . GLY A 1 207 ? -12.25 -37.375 2.137 1 92.19 207 GLY A C 1
ATOM 1601 O O . GLY A 1 207 ? -11.961 -38.562 2.074 1 92.19 207 GLY A O 1
ATOM 1602 N N . LEU A 1 208 ? -12.367 -36.656 1.092 1 94.12 208 LEU A N 1
ATOM 1603 C CA . LEU A 1 208 ? -12.273 -37.188 -0.262 1 94.12 208 LEU A CA 1
ATOM 1604 C C . LEU A 1 208 ? -10.875 -37.719 -0.537 1 94.12 208 LEU A C 1
ATOM 1606 O O . LEU A 1 208 ? -10.695 -38.594 -1.398 1 94.12 208 LEU A O 1
ATOM 1610 N N . ALA A 1 209 ? -9.93 -37.25 0.176 1 94.19 209 ALA A N 1
ATOM 1611 C CA . ALA A 1 209 ? -8.547 -37.656 -0.061 1 94.19 209 ALA A CA 1
ATOM 1612 C C . ALA A 1 209 ? -8.375 -39.156 0.154 1 94.19 209 ALA A C 1
ATOM 1614 O O . ALA A 1 209 ? -7.668 -39.812 -0.605 1 94.19 209 ALA A O 1
ATOM 1615 N N . SER A 1 210 ? -9.016 -39.656 1.134 1 92.81 210 SER A N 1
ATOM 1616 C CA . SER A 1 210 ? -8.898 -41.062 1.425 1 92.81 210 SER A CA 1
ATOM 1617 C C . SER A 1 210 ? -9.516 -41.906 0.316 1 92.81 210 SER A C 1
ATOM 1619 O O . SER A 1 210 ? -9.023 -43 0.004 1 92.81 210 SER A O 1
ATOM 1621 N N . TRP A 1 211 ? -10.57 -41.469 -0.27 1 94.62 211 TRP A N 1
ATOM 1622 C CA . TRP A 1 211 ? -11.195 -42.156 -1.397 1 94.62 211 TRP A CA 1
ATOM 1623 C C . TRP A 1 211 ? -10.305 -42.094 -2.635 1 94.62 211 TRP A C 1
ATOM 1625 O O . TRP A 1 211 ? -10.18 -43.062 -3.369 1 94.62 211 TRP A O 1
ATOM 1635 N N . LEU A 1 212 ? -9.719 -41 -2.775 1 96.38 212 LEU A N 1
ATOM 1636 C CA . LEU A 1 212 ? -8.875 -40.812 -3.945 1 96.38 212 LEU A CA 1
ATOM 1637 C C . LEU A 1 212 ? -7.617 -41.656 -3.877 1 96.38 212 LEU A C 1
ATOM 1639 O O . LEU A 1 212 ? -7.125 -42.125 -4.902 1 96.38 212 LEU A O 1
ATOM 1643 N N . VAL A 1 213 ? -7.051 -41.812 -2.684 1 95.5 213 VAL A N 1
ATOM 1644 C CA . VAL A 1 213 ? -5.918 -42.719 -2.527 1 95.5 213 VAL A CA 1
ATOM 1645 C C . VAL A 1 213 ? -6.285 -44.125 -3.055 1 95.5 213 VAL A C 1
ATOM 1647 O O . VAL A 1 213 ? -5.516 -44.719 -3.797 1 95.5 213 VAL A O 1
ATOM 1650 N N . ARG A 1 214 ? -7.449 -44.562 -2.75 1 95.94 214 ARG A N 1
ATOM 1651 C CA . ARG A 1 214 ? -7.926 -45.875 -3.207 1 95.94 214 ARG A CA 1
ATOM 1652 C C . ARG A 1 214 ? -8.219 -45.844 -4.703 1 95.94 214 ARG A C 1
ATOM 1654 O O . ARG A 1 214 ? -7.926 -46.812 -5.41 1 95.94 214 ARG A O 1
ATOM 1661 N N . GLY A 1 215 ? -8.82 -44.781 -5.121 1 97.88 215 GLY A N 1
ATOM 1662 C CA . GLY A 1 215 ? -9.094 -44.656 -6.543 1 97.88 215 GLY A CA 1
ATOM 1663 C C . GLY A 1 215 ? -7.848 -44.688 -7.402 1 97.88 215 GLY A C 1
ATOM 1664 O O . GLY A 1 215 ? -7.82 -45.344 -8.438 1 97.88 215 GLY A O 1
ATOM 1665 N N . PHE A 1 216 ? -6.828 -43.938 -7.012 1 98.06 216 PHE A N 1
ATOM 1666 C CA . PHE A 1 216 ? -5.555 -43.969 -7.727 1 98.06 216 PHE A CA 1
ATOM 1667 C C . PHE A 1 216 ? -4.965 -45.375 -7.758 1 98.06 216 PHE A C 1
ATOM 1669 O O . PHE A 1 216 ? -4.445 -45.812 -8.789 1 98.06 216 PHE A O 1
ATOM 1676 N N . ARG A 1 217 ? -5.062 -46.031 -6.672 1 96.62 217 ARG A N 1
ATOM 1677 C CA . ARG A 1 217 ? -4.586 -47.406 -6.625 1 96.62 217 ARG A CA 1
ATOM 1678 C C . ARG A 1 217 ? -5.34 -48.281 -7.625 1 96.62 217 ARG A C 1
ATOM 1680 O O . ARG A 1 217 ? -4.738 -49.094 -8.32 1 96.62 217 ARG A O 1
ATOM 1687 N N . ASP A 1 218 ? -6.621 -48.125 -7.707 1 97.19 218 ASP A N 1
ATOM 1688 C CA . ASP A 1 218 ? -7.484 -48.906 -8.586 1 97.19 218 ASP A CA 1
ATOM 1689 C C . ASP A 1 218 ? -7.059 -48.75 -10.047 1 97.19 218 ASP A C 1
ATOM 1691 O O . ASP A 1 218 ? -7.211 -49.688 -10.836 1 97.19 218 ASP A O 1
ATOM 1695 N N . ILE A 1 219 ? -6.539 -47.625 -10.336 1 96.56 219 ILE A N 1
ATOM 1696 C CA . ILE A 1 219 ? -6.211 -47.438 -11.742 1 96.56 219 ILE A CA 1
ATOM 1697 C C . ILE A 1 219 ? -4.703 -47.562 -11.945 1 96.56 219 ILE A C 1
ATOM 1699 O O . ILE A 1 219 ? -4.172 -47.188 -12.984 1 96.56 219 ILE A O 1
ATOM 1703 N N . GLY A 1 220 ? -4.016 -47.969 -10.953 1 95.94 220 GLY A N 1
ATOM 1704 C CA . GLY A 1 220 ? -2.635 -48.375 -11.133 1 95.94 220 GLY A CA 1
ATOM 1705 C C . GLY A 1 220 ? -1.63 -47.344 -10.711 1 95.94 220 GLY A C 1
ATOM 1706 O O . GLY A 1 220 ? -0.438 -47.438 -11 1 95.94 220 GLY A O 1
ATOM 1707 N N . LEU A 1 221 ? -1.973 -46.281 -10.102 1 97 221 LEU A N 1
ATOM 1708 C CA . LEU A 1 221 ? -1.049 -45.281 -9.547 1 97 221 LEU A CA 1
ATOM 1709 C C . LEU A 1 221 ? -0.722 -45.594 -8.094 1 97 221 LEU A C 1
ATOM 1711 O O . LEU A 1 221 ? -1.483 -45.25 -7.191 1 97 221 LEU A O 1
ATOM 1715 N N . ALA A 1 222 ? 0.362 -46.156 -7.891 1 93.62 222 ALA A N 1
ATOM 1716 C CA . ALA A 1 222 ? 0.769 -46.594 -6.555 1 93.62 222 ALA A CA 1
ATOM 1717 C C . ALA A 1 222 ? 1.048 -45.375 -5.656 1 93.62 222 ALA A C 1
ATOM 1719 O O . ALA A 1 222 ? 1.485 -44.344 -6.133 1 93.62 222 ALA A O 1
ATOM 1720 N N . ALA A 1 223 ? 0.75 -45.562 -4.363 1 95.25 223 ALA A N 1
ATOM 1721 C CA . ALA A 1 223 ? 1.188 -44.562 -3.393 1 95.25 223 ALA A CA 1
ATOM 1722 C C . ALA A 1 223 ? 2.709 -44.562 -3.262 1 95.25 223 ALA A C 1
ATOM 1724 O O . ALA A 1 223 ? 3.342 -45.625 -3.256 1 95.25 223 ALA A O 1
ATOM 1725 N N . ILE A 1 224 ? 3.227 -43.344 -3.289 1 96.19 224 ILE A N 1
ATOM 1726 C CA . ILE A 1 224 ? 4.664 -43.219 -3.078 1 96.19 224 ILE A CA 1
ATOM 1727 C C . ILE A 1 224 ? 4.938 -42.406 -1.832 1 96.19 224 ILE A C 1
ATOM 1729 O O . ILE A 1 224 ? 4.027 -41.781 -1.282 1 96.19 224 ILE A O 1
ATOM 1733 N N . ARG A 1 225 ? 6.234 -42.406 -1.345 1 93.81 225 ARG A N 1
ATOM 1734 C CA . ARG A 1 225 ? 6.617 -41.781 -0.085 1 93.81 225 ARG A CA 1
ATOM 1735 C C . ARG A 1 225 ? 6.965 -40.312 -0.292 1 93.81 225 ARG A C 1
ATOM 1737 O O . ARG A 1 225 ? 8.125 -39.906 -0.155 1 93.81 225 ARG A O 1
ATOM 1744 N N . GLY A 1 226 ? 5.914 -39.656 -0.502 1 95.88 226 GLY A N 1
ATOM 1745 C CA . GLY A 1 226 ? 6.074 -38.219 -0.715 1 95.88 226 GLY A CA 1
ATOM 1746 C C . GLY A 1 226 ? 6.523 -37.875 -2.123 1 95.88 226 GLY A C 1
ATOM 1747 O O . GLY A 1 226 ? 6.852 -38.75 -2.912 1 95.88 226 GLY A O 1
ATOM 1748 N N . LEU A 1 227 ? 6.516 -36.5 -2.381 1 97.06 227 LEU A N 1
ATOM 1749 C CA . LEU A 1 227 ? 6.82 -36 -3.717 1 97.06 227 LEU A CA 1
ATOM 1750 C C . LEU A 1 227 ? 8.055 -35.125 -3.691 1 97.06 227 LEU A C 1
ATOM 1752 O O . LEU A 1 227 ? 8.227 -34.25 -4.566 1 97.06 227 LEU A O 1
ATOM 1756 N N . ASN A 1 228 ? 8.945 -35.281 -2.668 1 95.44 228 ASN A N 1
ATOM 1757 C CA . ASN A 1 228 ? 10.039 -34.344 -2.48 1 95.44 228 ASN A CA 1
ATOM 1758 C C . ASN A 1 228 ? 11.398 -35 -2.674 1 95.44 228 ASN A C 1
ATOM 1760 O O . ASN A 1 228 ? 12.438 -34.375 -2.457 1 95.44 228 ASN A O 1
ATOM 1764 N N . GLY A 1 229 ? 11.414 -36.25 -3.152 1 94.94 229 GLY A N 1
ATOM 1765 C CA . GLY A 1 229 ? 12.664 -36.969 -3.307 1 94.94 229 GLY A CA 1
ATOM 1766 C C . GLY A 1 229 ? 13.086 -37.125 -4.754 1 94.94 229 GLY A C 1
ATOM 1767 O O . GLY A 1 229 ? 13.938 -37.969 -5.07 1 94.94 229 GLY A O 1
ATOM 1768 N N . GLY A 1 230 ? 12.453 -36.438 -5.582 1 97.06 230 GLY A N 1
ATOM 1769 C CA . GLY A 1 230 ? 12.828 -36.531 -6.984 1 97.06 230 GLY A CA 1
ATOM 1770 C C . GLY A 1 230 ? 12.039 -37.562 -7.758 1 97.06 230 GLY A C 1
ATOM 1771 O O . GLY A 1 230 ? 12.398 -37.906 -8.883 1 97.06 230 GLY A O 1
ATOM 1772 N N . GLN A 1 231 ? 11.062 -38.062 -7.164 1 96.75 231 GLN A N 1
ATOM 1773 C CA . GLN A 1 231 ? 10.125 -39 -7.789 1 96.75 231 GLN A CA 1
ATOM 1774 C C . GLN A 1 231 ? 8.711 -38.438 -7.801 1 96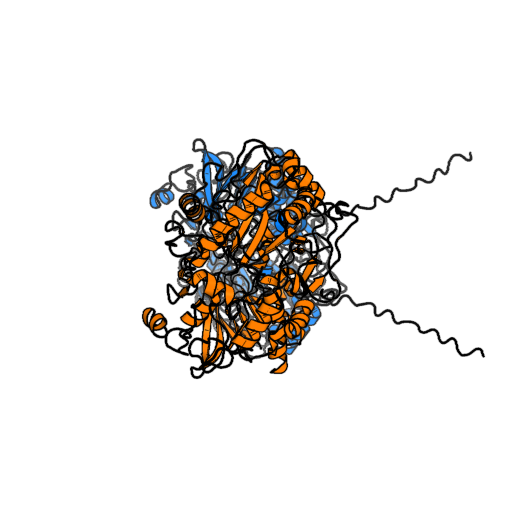.75 231 GLN A C 1
ATOM 1776 O O . GLN A 1 231 ? 8.219 -37.938 -6.777 1 96.75 231 GLN A O 1
ATOM 1781 N N . LEU A 1 232 ? 8.078 -38.531 -9.047 1 98 232 LEU A N 1
ATOM 1782 C CA . LEU A 1 232 ? 6.719 -38.031 -9.141 1 98 232 LEU A CA 1
ATOM 1783 C C . LEU A 1 232 ? 5.738 -39.125 -9.539 1 98 232 LEU A C 1
ATOM 1785 O O . LEU A 1 232 ? 4.582 -39.094 -9.102 1 98 232 LEU A O 1
ATOM 1789 N N . ILE A 1 233 ? 6.102 -40.094 -10.328 1 98.12 233 ILE A N 1
ATOM 1790 C CA . ILE A 1 233 ? 5.188 -41.125 -10.828 1 98.12 233 ILE A CA 1
ATOM 1791 C C . ILE A 1 233 ? 4.602 -41.906 -9.664 1 98.12 233 ILE A C 1
ATOM 1793 O O . ILE A 1 233 ? 5.34 -42.469 -8.867 1 98.12 233 ILE A O 1
ATOM 1797 N N . GLY A 1 234 ? 3.326 -41.969 -9.609 1 97.94 234 GLY A N 1
ATOM 1798 C CA . GLY A 1 234 ? 2.555 -42.469 -8.484 1 97.94 234 GLY A CA 1
ATOM 1799 C C . GLY A 1 234 ? 1.63 -41.438 -7.883 1 97.94 234 GLY A C 1
ATOM 1800 O O . GLY A 1 234 ? 1.139 -40.531 -8.586 1 97.94 234 GLY A O 1
ATOM 1801 N N . SER A 1 235 ? 1.215 -41.656 -6.648 1 97.88 235 SER A N 1
ATOM 1802 C CA . SER A 1 235 ? 0.338 -40.719 -5.969 1 97.88 235 SER A CA 1
ATOM 1803 C C . SER A 1 235 ? 0.794 -40.469 -4.535 1 97.88 235 SER A C 1
ATOM 1805 O O . SER A 1 235 ? 1.403 -41.344 -3.914 1 97.88 235 SER A O 1
ATOM 1807 N N . ALA A 1 236 ? 0.584 -39.312 -4.035 1 97.56 236 ALA A N 1
ATOM 1808 C CA . ALA A 1 236 ? 0.921 -38.969 -2.654 1 97.56 236 ALA A CA 1
ATOM 1809 C C . ALA A 1 236 ? 0.236 -37.656 -2.223 1 97.56 236 ALA A C 1
ATOM 1811 O O . ALA A 1 236 ? -0.161 -36.844 -3.064 1 97.56 236 ALA A O 1
ATOM 1812 N N . TYR A 1 237 ? 0.051 -37.531 -0.877 1 96.75 237 TYR A N 1
ATOM 1813 C CA . TYR A 1 237 ? -0.301 -36.219 -0.337 1 96.75 237 TYR A CA 1
ATOM 1814 C C . TYR A 1 237 ? 0.77 -35.188 -0.667 1 96.75 237 TYR A C 1
ATOM 1816 O O . TYR A 1 237 ? 1.961 -35.531 -0.694 1 96.75 237 TYR A O 1
ATOM 1824 N N . THR A 1 238 ? 0.354 -34.031 -0.946 1 95.69 238 THR A N 1
ATOM 1825 C CA . THR A 1 238 ? 1.326 -33 -1.316 1 95.69 238 THR A CA 1
ATOM 1826 C C . THR A 1 238 ? 1.53 -32.031 -0.175 1 95.69 238 THR A C 1
ATOM 1828 O O . THR A 1 238 ? 0.623 -31.797 0.629 1 95.69 238 THR A O 1
ATOM 1831 N N . LEU A 1 239 ? 2.742 -31.5 -0.063 1 97.62 239 LEU A N 1
ATOM 1832 C CA . LEU A 1 239 ? 3.057 -30.391 0.84 1 97.62 239 LEU A CA 1
ATOM 1833 C C . LEU A 1 239 ? 2.498 -29.078 0.309 1 97.62 239 LEU A C 1
ATOM 1835 O O . LEU A 1 239 ? 2.156 -28.969 -0.872 1 97.62 239 LEU A O 1
ATOM 1839 N N . SER A 1 240 ? 2.352 -28.109 1.231 1 98.31 240 SER A N 1
ATOM 1840 C CA . SER A 1 240 ? 1.955 -26.75 0.898 1 98.31 240 SER A CA 1
ATOM 1841 C C . SER A 1 240 ? 2.84 -25.719 1.604 1 98.31 240 SER A C 1
ATOM 1843 O O . SER A 1 240 ? 3.373 -26 2.682 1 98.31 240 SER A O 1
ATOM 1845 N N . THR A 1 241 ? 3.031 -24.562 0.95 1 98.75 241 THR A N 1
ATOM 1846 C CA . THR A 1 241 ? 3.68 -23.438 1.616 1 98.75 241 THR A CA 1
ATOM 1847 C C . THR A 1 241 ? 2.709 -22.734 2.557 1 98.75 241 THR A C 1
ATOM 1849 O O . THR A 1 241 ? 2.08 -21.734 2.18 1 98.75 241 THR A O 1
ATOM 1852 N N . ILE A 1 242 ? 2.631 -23.234 3.766 1 98.62 242 ILE A N 1
ATOM 1853 C CA . ILE A 1 242 ? 1.737 -22.781 4.824 1 98.62 242 ILE A CA 1
ATOM 1854 C C . ILE A 1 242 ? 2.512 -22.641 6.133 1 98.62 242 ILE A C 1
ATOM 1856 O O . ILE A 1 242 ? 3.363 -23.484 6.445 1 98.62 242 ILE A O 1
ATOM 1860 N N . GLN A 1 243 ? 2.279 -21.594 6.82 1 98.25 243 GLN A N 1
ATOM 1861 C CA . GLN A 1 243 ? 2.873 -21.453 8.148 1 98.25 243 GLN A CA 1
ATOM 1862 C C . GLN A 1 243 ? 2.201 -22.375 9.156 1 98.25 243 GLN A C 1
ATOM 1864 O O . GLN A 1 243 ? 0.989 -22.281 9.375 1 98.25 243 GLN A O 1
ATOM 1869 N N . PRO A 1 244 ? 2.977 -23.188 9.805 1 97.06 244 PRO A N 1
ATOM 1870 C CA . PRO A 1 244 ? 2.357 -24.188 10.664 1 97.06 244 PRO A CA 1
ATOM 1871 C C . PRO A 1 244 ? 1.643 -23.594 11.867 1 97.06 244 PRO A C 1
ATOM 1873 O O . PRO A 1 244 ? 0.646 -24.141 12.344 1 97.06 244 PRO A O 1
ATOM 1876 N N . GLY A 1 245 ? 2.072 -22.438 12.391 1 95.06 245 GLY A N 1
ATOM 1877 C CA . GLY A 1 245 ? 1.53 -21.844 13.602 1 95.06 245 GLY A CA 1
ATOM 1878 C C . GLY A 1 245 ? 0.168 -21.203 13.398 1 95.06 245 GLY A C 1
ATOM 1879 O O . GLY A 1 245 ? -0.745 -21.406 14.203 1 95.06 245 GLY A O 1
ATOM 1880 N N . ASN A 1 246 ? -0.003 -20.469 12.328 1 96.19 246 ASN A N 1
ATOM 1881 C CA . ASN A 1 246 ? -1.25 -19.734 12.125 1 96.19 246 ASN A CA 1
ATOM 1882 C C . ASN A 1 246 ? -1.981 -20.219 10.875 1 96.19 246 ASN A C 1
ATOM 1884 O O . ASN A 1 246 ? -3.105 -19.781 10.609 1 96.19 246 ASN A O 1
ATOM 1888 N N . GLN A 1 247 ? -1.378 -21.094 10.109 1 97.81 247 GLN A N 1
ATOM 1889 C CA . GLN A 1 247 ? -1.944 -21.719 8.914 1 97.81 247 GLN A CA 1
ATOM 1890 C C . GLN A 1 247 ? -2.213 -20.672 7.828 1 97.81 247 GLN A C 1
ATOM 1892 O O . GLN A 1 247 ? -3.105 -20.859 6.996 1 97.81 247 GLN A O 1
ATOM 1897 N N . HIS A 1 248 ? -1.521 -19.516 7.883 1 97.88 248 HIS A N 1
ATOM 1898 C CA . HIS A 1 248 ? -1.534 -18.578 6.77 1 97.88 248 HIS A CA 1
ATOM 1899 C C . HIS A 1 248 ? -0.625 -19.047 5.637 1 97.88 248 HIS A C 1
ATOM 1901 O O . HIS A 1 248 ? 0.286 -19.844 5.859 1 97.88 248 HIS A O 1
ATOM 1907 N N . ARG A 1 249 ? -0.882 -18.594 4.488 1 98.31 249 ARG A N 1
ATOM 1908 C CA . ARG A 1 249 ? 0.034 -18.75 3.363 1 98.31 249 ARG A CA 1
ATOM 1909 C C . ARG A 1 249 ? 1.457 -18.375 3.758 1 98.31 249 ARG A C 1
ATOM 1911 O O . ARG A 1 249 ? 1.671 -17.359 4.438 1 98.31 249 ARG A O 1
ATOM 1918 N N . ALA A 1 250 ? 2.396 -19.219 3.391 1 98.75 250 ALA A N 1
ATOM 1919 C CA . ALA A 1 250 ? 3.809 -18.844 3.404 1 98.75 250 ALA A CA 1
ATOM 1920 C C . ALA A 1 250 ? 4.27 -18.406 2.021 1 98.75 250 ALA A C 1
ATOM 1922 O O . ALA A 1 250 ? 4.227 -19.172 1.064 1 98.75 250 ALA A O 1
ATOM 1923 N N . SER A 1 251 ? 4.664 -17.188 1.856 1 98.62 251 SER A N 1
ATOM 1924 C CA . SER A 1 251 ? 5.164 -16.609 0.614 1 98.62 251 SER A CA 1
ATOM 1925 C C . SER A 1 251 ? 6.625 -16.188 0.749 1 98.62 251 SER A C 1
ATOM 1927 O O . SER A 1 251 ? 7.199 -16.266 1.836 1 98.62 251 SER A O 1
ATOM 1929 N N . SER A 1 252 ? 7.234 -15.75 -0.387 1 98.75 252 SER A N 1
ATOM 1930 C CA . SER A 1 252 ? 8.602 -15.242 -0.3 1 98.75 252 SER A CA 1
ATOM 1931 C C . SER A 1 252 ? 8.664 -13.984 0.555 1 98.75 252 SER A C 1
ATOM 1933 O O . SER A 1 252 ? 9.695 -13.711 1.185 1 98.75 252 SER A O 1
ATOM 1935 N N . LYS A 1 253 ? 7.59 -13.234 0.66 1 98.5 253 LYS A N 1
ATOM 1936 C CA . LYS A 1 253 ? 7.527 -12.078 1.546 1 98.5 253 LYS A CA 1
ATOM 1937 C C . LYS A 1 253 ? 7.57 -12.5 3.01 1 98.5 253 LYS A C 1
ATOM 1939 O O . LYS A 1 253 ? 8.422 -12.031 3.773 1 98.5 253 LYS A O 1
ATOM 1944 N N . THR A 1 254 ? 6.625 -13.375 3.443 1 98.31 254 THR A N 1
ATOM 1945 C CA . THR A 1 254 ? 6.555 -13.789 4.84 1 98.31 254 THR A CA 1
ATOM 1946 C C . THR A 1 254 ? 7.84 -14.492 5.266 1 98.31 254 THR A C 1
ATOM 1948 O O . THR A 1 254 ? 8.273 -14.367 6.414 1 98.31 254 THR A O 1
ATOM 1951 N N . ALA A 1 255 ? 8.438 -15.164 4.309 1 98.62 255 ALA A N 1
ATOM 1952 C CA . ALA A 1 255 ? 9.594 -16 4.617 1 98.62 255 ALA A CA 1
ATOM 1953 C C . ALA A 1 255 ? 10.875 -15.164 4.66 1 98.62 255 ALA A C 1
ATOM 1955 O O . ALA A 1 255 ? 11.688 -15.312 5.578 1 98.62 255 ALA A O 1
ATOM 1956 N N . TYR A 1 256 ? 11.031 -14.281 3.682 1 98.62 256 TYR A N 1
ATOM 1957 C CA . TYR A 1 256 ? 12.359 -13.695 3.486 1 98.62 256 TYR A CA 1
ATOM 1958 C C . TYR A 1 256 ? 12.344 -12.203 3.785 1 98.62 256 TYR A C 1
ATOM 1960 O O . TYR A 1 256 ? 13.375 -11.633 4.16 1 98.62 256 TYR A O 1
ATOM 1968 N N . LEU A 1 257 ? 11.234 -11.492 3.676 1 98.31 257 LEU A N 1
ATOM 1969 C CA . LEU A 1 257 ? 11.219 -10.047 3.844 1 98.31 257 LEU A CA 1
ATOM 1970 C C . LEU A 1 257 ? 10.75 -9.664 5.242 1 98.31 257 LEU A C 1
ATOM 1972 O O . LEU A 1 257 ? 11.391 -8.859 5.922 1 98.31 257 LEU A O 1
ATOM 1976 N N . ASP A 1 258 ? 9.672 -10.273 5.738 1 97 258 ASP A N 1
ATOM 1977 C CA . ASP A 1 258 ? 9.086 -9.93 7.031 1 97 258 ASP A CA 1
ATOM 1978 C C . ASP A 1 258 ? 10.117 -10.031 8.148 1 97 258 ASP A C 1
ATOM 1980 O O . ASP A 1 258 ? 10.18 -9.172 9.031 1 97 258 ASP A O 1
ATOM 1984 N N . PRO A 1 259 ? 10.977 -11.062 8.078 1 95.5 259 PRO A N 1
ATOM 1985 C CA . PRO A 1 259 ? 11.938 -11.203 9.18 1 95.5 259 PRO A CA 1
ATOM 1986 C C . PRO A 1 259 ? 12.961 -10.07 9.211 1 95.5 259 PRO A C 1
ATOM 1988 O O . PRO A 1 259 ? 13.617 -9.859 10.242 1 95.5 259 PRO A O 1
ATOM 1991 N N . LEU A 1 260 ? 13.141 -9.352 8.133 1 95.38 260 LEU A N 1
ATOM 1992 C CA . LEU A 1 260 ? 14.164 -8.32 8.039 1 95.38 260 LEU A CA 1
ATOM 1993 C C . LEU A 1 260 ? 13.57 -6.938 8.305 1 95.38 260 LEU A C 1
ATOM 1995 O O . LEU A 1 260 ? 14.281 -6.027 8.742 1 95.38 260 LEU A O 1
ATOM 1999 N N . ILE A 1 261 ? 12.336 -6.73 8.07 1 94 261 ILE A N 1
ATOM 2000 C CA . ILE A 1 261 ? 11.688 -5.43 8.188 1 94 261 ILE A CA 1
ATOM 2001 C C . ILE A 1 261 ? 11.781 -4.93 9.625 1 94 261 ILE A C 1
ATOM 2003 O O . ILE A 1 261 ? 11.414 -5.641 10.562 1 94 261 ILE A O 1
ATOM 2007 N N . GLY A 1 262 ? 12.352 -3.727 9.805 1 90.06 262 GLY A N 1
ATOM 2008 C CA . GLY A 1 262 ? 12.531 -3.123 11.109 1 90.06 262 GLY A CA 1
ATOM 2009 C C . GLY A 1 262 ? 13.742 -3.652 11.852 1 90.06 262 GLY A C 1
ATOM 2010 O O . GLY A 1 262 ? 14.07 -3.176 12.938 1 90.06 262 GLY A O 1
ATOM 2011 N N . ARG A 1 263 ? 14.508 -4.625 11.203 1 90.5 263 ARG A N 1
ATOM 2012 C CA . ARG A 1 263 ? 15.57 -5.293 11.945 1 90.5 263 ARG A CA 1
ATOM 2013 C C . ARG A 1 263 ? 16.906 -5.199 11.195 1 90.5 263 ARG A C 1
ATOM 2015 O O . ARG A 1 263 ? 17.969 -5.188 11.82 1 90.5 263 ARG A O 1
ATOM 2022 N N . ASN A 1 264 ? 16.828 -5.289 9.922 1 92.62 264 ASN A N 1
ATOM 2023 C CA . ASN A 1 264 ? 18 -5.184 9.078 1 92.62 264 ASN A CA 1
ATOM 2024 C C . ASN A 1 264 ? 17.875 -4.043 8.07 1 92.62 264 ASN A C 1
ATOM 2026 O O . ASN A 1 264 ? 17.094 -4.129 7.125 1 92.62 264 ASN A O 1
ATOM 2030 N N . LEU A 1 265 ? 18.719 -3.096 8.195 1 92.81 265 LEU A N 1
ATOM 2031 C CA . LEU A 1 265 ? 18.547 -1.874 7.414 1 92.81 265 LEU A CA 1
ATOM 2032 C C . LEU A 1 265 ? 19.438 -1.899 6.172 1 92.81 265 LEU A C 1
ATOM 2034 O O . LEU A 1 265 ? 19.531 -0.905 5.449 1 92.81 265 LEU A O 1
ATOM 2038 N N . ASN A 1 266 ? 20.062 -3.072 5.922 1 97.06 266 ASN A N 1
ATOM 2039 C CA . ASN A 1 266 ? 20.781 -3.232 4.668 1 97.06 266 ASN A CA 1
ATOM 2040 C C . ASN A 1 266 ? 19.844 -3.477 3.496 1 97.06 266 ASN A C 1
ATOM 2042 O O . ASN A 1 266 ? 20.203 -3.256 2.34 1 97.06 266 ASN A O 1
ATOM 2046 N N . LEU A 1 267 ? 18.719 -3.971 3.811 1 98.31 267 LEU A N 1
ATOM 2047 C CA . LEU A 1 267 ? 17.703 -4.164 2.787 1 98.31 267 LEU A CA 1
ATOM 2048 C C . LEU A 1 267 ? 16.688 -3.023 2.805 1 98.31 267 LEU A C 1
ATOM 2050 O O . LEU A 1 267 ? 15.984 -2.824 3.799 1 98.31 267 LEU A O 1
ATOM 2054 N N . ILE A 1 268 ? 16.594 -2.285 1.738 1 98.5 268 ILE A N 1
ATOM 2055 C CA . ILE A 1 268 ? 15.617 -1.218 1.577 1 98.5 268 ILE A CA 1
ATOM 2056 C C . ILE A 1 268 ? 14.625 -1.595 0.483 1 98.5 268 ILE A C 1
ATOM 2058 O O . ILE A 1 268 ? 15.008 -1.826 -0.665 1 98.5 268 ILE A O 1
ATOM 2062 N N . ILE A 1 269 ? 13.383 -1.673 0.815 1 98.69 269 ILE A N 1
ATOM 2063 C CA . ILE A 1 269 ? 12.328 -2.109 -0.097 1 98.69 269 ILE A CA 1
ATOM 2064 C C . ILE A 1 269 ? 11.648 -0.893 -0.719 1 98.69 269 ILE A C 1
ATOM 2066 O O . ILE A 1 269 ? 11.195 0.003 -0.004 1 98.69 269 ILE A O 1
ATOM 2070 N N . TYR A 1 270 ? 11.656 -0.81 -2 1 98.56 270 TYR A N 1
ATOM 2071 C CA . TYR A 1 270 ? 10.875 0.158 -2.76 1 98.56 270 TYR A CA 1
ATOM 2072 C C . TYR A 1 270 ? 9.602 -0.477 -3.301 1 98.56 270 TYR A C 1
ATOM 2074 O O . TYR A 1 270 ? 9.594 -1.037 -4.398 1 98.56 270 TYR A O 1
ATOM 2082 N N . GLN A 1 271 ? 8.523 -0.473 -2.494 1 98.06 271 GLN A N 1
ATOM 2083 C CA . GLN A 1 271 ? 7.227 -0.982 -2.941 1 98.06 271 GLN A CA 1
ATOM 2084 C C . GLN A 1 271 ? 6.5 0.045 -3.805 1 98.06 271 GLN A C 1
ATOM 2086 O O . GLN A 1 271 ? 6.879 1.218 -3.838 1 98.06 271 GLN A O 1
ATOM 2091 N N . SER A 1 272 ? 5.434 -0.383 -4.559 1 97.75 272 SER A N 1
ATOM 2092 C CA . SER A 1 272 ? 4.695 0.476 -5.477 1 97.75 272 SER A CA 1
ATOM 2093 C C . SER A 1 272 ? 5.641 1.254 -6.387 1 97.75 272 SER A C 1
ATOM 2095 O O . SER A 1 272 ? 5.441 2.447 -6.621 1 97.75 272 SER A O 1
ATOM 2097 N N . THR A 1 273 ? 6.707 0.624 -6.77 1 98.44 273 THR A N 1
ATOM 2098 C CA . THR A 1 273 ? 7.754 1.201 -7.602 1 98.44 273 THR A CA 1
ATOM 2099 C C . THR A 1 273 ? 8.039 0.31 -8.812 1 98.44 273 THR A C 1
ATOM 2101 O O . THR A 1 273 ? 8.383 -0.864 -8.656 1 98.44 273 THR A O 1
ATOM 2104 N N . HIS A 1 274 ? 7.832 0.845 -9.961 1 98.62 274 HIS A N 1
ATOM 2105 C CA . HIS A 1 274 ? 7.957 0.103 -11.211 1 98.62 274 HIS A CA 1
ATOM 2106 C C . HIS A 1 274 ? 9.328 0.325 -11.844 1 98.62 274 HIS A C 1
ATOM 2108 O O . HIS A 1 274 ? 9.773 1.465 -11.984 1 98.62 274 HIS A O 1
ATOM 2114 N N . ALA A 1 275 ? 10.07 -0.752 -12.125 1 98.88 275 ALA A N 1
ATOM 2115 C CA . ALA A 1 275 ? 11.312 -0.622 -12.883 1 98.88 275 ALA A CA 1
ATOM 2116 C C . ALA A 1 275 ? 11.031 -0.22 -14.328 1 98.88 275 ALA A C 1
ATOM 2118 O O . ALA A 1 275 ? 10.242 -0.867 -15.016 1 98.88 275 ALA A O 1
ATOM 2119 N N . LYS A 1 276 ? 11.719 0.799 -14.805 1 98.75 276 LYS A N 1
ATOM 2120 C CA . LYS A 1 276 ? 11.438 1.346 -16.125 1 98.75 276 LYS A CA 1
ATOM 2121 C C . LYS A 1 276 ? 12.508 0.93 -17.141 1 98.75 276 LYS A C 1
ATOM 2123 O O . LYS A 1 276 ? 12.203 0.667 -18.297 1 98.75 276 LYS A O 1
ATOM 2128 N N . ARG A 1 277 ? 13.75 0.931 -16.625 1 98.38 277 ARG A N 1
ATOM 2129 C CA . ARG A 1 277 ? 14.852 0.679 -17.547 1 98.38 277 ARG A CA 1
ATOM 2130 C C . ARG A 1 277 ? 16.141 0.394 -16.781 1 98.38 277 ARG A C 1
ATOM 2132 O O . ARG A 1 277 ? 16.438 1.04 -15.773 1 98.38 277 ARG A O 1
ATOM 2139 N N . ILE A 1 278 ? 16.875 -0.618 -17.297 1 98.81 278 ILE A N 1
ATOM 2140 C CA . ILE A 1 278 ? 18.219 -0.828 -16.781 1 98.81 278 ILE A CA 1
ATOM 2141 C C . ILE A 1 278 ? 19.172 0.194 -17.422 1 98.81 278 ILE A C 1
ATOM 2143 O O . ILE A 1 278 ? 19.094 0.47 -18.609 1 98.81 278 ILE A O 1
ATOM 2147 N N . LEU A 1 279 ? 20.016 0.771 -16.625 1 98.56 279 LEU A N 1
ATOM 2148 C CA . LEU A 1 279 ? 20.969 1.776 -17.078 1 98.56 279 LEU A CA 1
ATOM 2149 C C . LEU A 1 279 ? 22.344 1.158 -17.328 1 98.56 279 LEU A C 1
ATOM 2151 O O . LEU A 1 279 ? 22.781 0.304 -16.547 1 98.56 279 LEU A O 1
ATOM 2155 N N . PHE A 1 280 ? 22.984 1.567 -18.422 1 98.06 280 PHE A N 1
ATOM 2156 C CA . PHE A 1 280 ? 24.297 1.022 -18.781 1 98.06 280 PHE A CA 1
ATOM 2157 C C . PHE A 1 280 ? 25.312 2.137 -18.938 1 98.06 280 PHE A C 1
ATOM 2159 O O . PHE A 1 280 ? 25 3.221 -19.422 1 98.06 280 PHE A O 1
ATOM 2166 N N . SER A 1 281 ? 26.453 1.892 -18.422 1 94.75 281 SER A N 1
ATOM 2167 C CA . SER A 1 281 ? 27.625 2.691 -18.766 1 94.75 281 SER A CA 1
ATOM 2168 C C . SER A 1 281 ? 28.469 2.012 -19.844 1 94.75 281 SER A C 1
ATOM 2170 O O . SER A 1 281 ? 28.453 0.786 -19.969 1 94.75 281 SER A O 1
ATOM 2172 N N . ASN A 1 282 ? 29.281 2.855 -20.609 1 87 282 ASN A N 1
ATOM 2173 C CA . ASN A 1 282 ? 30.125 2.348 -21.688 1 87 282 ASN A CA 1
ATOM 2174 C C . ASN A 1 282 ? 29.391 1.307 -22.531 1 87 282 ASN A C 1
ATOM 2176 O O . ASN A 1 282 ? 29.953 0.271 -22.875 1 87 282 ASN A O 1
ATOM 2180 N N . ASP A 1 283 ? 28.297 1.366 -22.562 1 79.56 283 ASP A N 1
ATOM 2181 C CA . ASP A 1 283 ? 27.312 0.719 -23.422 1 79.56 283 ASP A CA 1
ATOM 2182 C C . ASP A 1 283 ? 27.078 -0.729 -23 1 79.56 283 ASP A C 1
ATOM 2184 O O . ASP A 1 283 ? 26.156 -1.387 -23.5 1 79.56 283 ASP A O 1
ATOM 2188 N N . THR A 1 284 ? 27.891 -1.268 -21.969 1 92.56 284 THR A N 1
ATOM 2189 C CA . THR A 1 284 ? 27.656 -2.689 -21.75 1 92.56 284 THR A CA 1
ATOM 2190 C C . THR A 1 284 ? 27.734 -3.02 -20.266 1 92.56 284 THR A C 1
ATOM 2192 O O . THR A 1 284 ? 27.547 -4.176 -19.859 1 92.56 284 THR A O 1
ATOM 2195 N N . VAL A 1 285 ? 27.969 -2.021 -19.453 1 97.62 285 VAL A N 1
ATOM 2196 C CA . VAL A 1 285 ? 28.031 -2.309 -18.016 1 97.62 285 VAL A CA 1
ATOM 2197 C C . VAL A 1 285 ? 26.781 -1.768 -17.328 1 97.62 285 VAL A C 1
ATOM 2199 O O . VAL A 1 285 ? 26.547 -0.558 -17.328 1 97.62 285 VAL A O 1
ATOM 2202 N N . ALA A 1 286 ? 25.984 -2.627 -16.734 1 98.62 286 ALA A N 1
ATOM 2203 C CA . ALA A 1 286 ? 24.797 -2.193 -15.992 1 98.62 286 ALA A CA 1
ATOM 2204 C C . ALA A 1 286 ? 25.188 -1.431 -14.727 1 98.62 286 ALA A C 1
ATOM 2206 O O . ALA A 1 286 ? 26.031 -1.893 -13.945 1 98.62 286 ALA A O 1
ATOM 2207 N N . THR A 1 287 ? 24.562 -0.253 -14.477 1 98.56 287 THR A N 1
ATOM 2208 C CA . THR A 1 287 ? 24.984 0.605 -13.375 1 98.56 287 THR A CA 1
ATOM 2209 C C . THR A 1 287 ? 23.812 0.906 -12.445 1 98.56 287 THR A C 1
ATOM 2211 O O . THR A 1 287 ? 23.984 1.484 -11.375 1 98.56 287 THR A O 1
ATOM 2214 N N . GLY A 1 288 ? 22.656 0.6 -12.836 1 98.75 288 GLY A N 1
ATOM 2215 C CA . GLY A 1 288 ? 21.469 0.89 -12.031 1 98.75 288 GLY A CA 1
ATOM 2216 C C . GLY A 1 288 ? 20.172 0.718 -12.789 1 98.75 288 GLY A C 1
ATOM 2217 O O . GLY A 1 288 ? 20.141 0.115 -13.859 1 98.75 288 GLY A O 1
ATOM 2218 N N . VAL A 1 289 ? 19.078 1.123 -12.148 1 98.94 289 VAL A N 1
ATOM 2219 C CA . VAL A 1 289 ? 17.75 1.008 -12.719 1 98.94 289 VAL A CA 1
ATOM 2220 C C . VAL A 1 289 ? 17 2.328 -12.547 1 98.94 289 VAL A C 1
ATOM 2222 O O . VAL A 1 289 ? 17 2.916 -11.461 1 98.94 289 VAL A O 1
ATOM 2225 N N . ARG A 1 290 ? 16.484 2.887 -13.688 1 98.81 290 ARG A N 1
ATOM 2226 C CA . ARG A 1 290 ? 15.469 3.934 -13.586 1 98.81 290 ARG A CA 1
ATOM 2227 C C . ARG A 1 290 ? 14.133 3.365 -13.109 1 98.81 290 ARG A C 1
ATOM 2229 O O . ARG A 1 290 ? 13.648 2.367 -13.648 1 98.81 290 ARG A O 1
ATOM 2236 N N . VAL A 1 291 ? 13.555 3.932 -12.039 1 98.81 291 VAL A N 1
ATOM 2237 C CA . VAL A 1 291 ? 12.305 3.436 -11.484 1 98.81 291 VAL A CA 1
ATOM 2238 C C . VAL A 1 291 ? 11.273 4.562 -11.445 1 98.81 291 VAL A C 1
ATOM 2240 O O . VAL A 1 291 ? 11.609 5.727 -11.656 1 98.81 291 VAL A O 1
ATOM 2243 N N . SER A 1 292 ? 10.062 4.199 -11.289 1 98.44 292 SER A N 1
ATOM 2244 C CA . SER A 1 292 ? 8.961 5.145 -11.164 1 98.44 292 SER A CA 1
ATOM 2245 C C . SER A 1 292 ? 8.016 4.75 -10.039 1 98.44 292 SER A C 1
ATOM 2247 O O . SER A 1 292 ? 7.57 3.602 -9.961 1 98.44 292 SER A O 1
ATOM 2249 N N . SER A 1 293 ? 7.77 5.609 -9.094 1 97 293 SER A N 1
ATOM 2250 C CA . SER A 1 293 ? 6.734 5.469 -8.078 1 97 293 SER A CA 1
ATOM 2251 C C . SER A 1 293 ? 5.582 6.438 -8.328 1 97 293 SER A C 1
ATOM 2253 O O . SER A 1 293 ? 5.719 7.641 -8.094 1 97 293 SER A O 1
ATOM 2255 N N . GLU A 1 294 ? 4.438 5.883 -8.719 1 93.81 294 GLU A N 1
ATOM 2256 C CA . GLU A 1 294 ? 3.271 6.703 -9.039 1 93.81 294 GLU A CA 1
ATOM 2257 C C . GLU A 1 294 ? 3.643 7.859 -9.961 1 93.81 294 GLU A C 1
ATOM 2259 O O . GLU A 1 294 ? 3.322 9.016 -9.672 1 93.81 294 GLU A O 1
ATOM 2264 N N . GLY A 1 295 ? 4.465 7.598 -10.938 1 93.75 295 GLY A N 1
ATOM 2265 C CA . GLY A 1 295 ? 4.781 8.57 -11.969 1 93.75 295 GLY A CA 1
ATOM 2266 C C . GLY A 1 295 ? 6.051 9.344 -11.688 1 93.75 295 GLY A C 1
ATOM 2267 O O . GLY A 1 295 ? 6.602 9.992 -12.586 1 93.75 295 GLY A O 1
ATOM 2268 N N . GLN A 1 296 ? 6.508 9.375 -10.508 1 95.19 296 GLN A N 1
ATOM 2269 C CA . GLN A 1 296 ? 7.75 10.055 -10.156 1 95.19 296 GLN A CA 1
ATOM 2270 C C . GLN A 1 296 ? 8.961 9.18 -10.461 1 95.19 296 GLN A C 1
ATOM 2272 O O . GLN A 1 296 ? 9.117 8.109 -9.875 1 95.19 296 GLN A O 1
ATOM 2277 N N . GLU A 1 297 ? 9.875 9.664 -11.297 1 97.19 297 GLU A N 1
ATOM 2278 C CA . GLU A 1 297 ? 11.008 8.859 -11.75 1 97.19 297 GLU A CA 1
ATOM 2279 C C . GLU A 1 297 ? 12.281 9.234 -11 1 97.19 297 GLU A C 1
ATOM 2281 O O . GLU A 1 297 ? 12.492 10.398 -10.664 1 97.19 297 GLU A O 1
ATOM 2286 N N . TYR A 1 298 ? 13.094 8.328 -10.688 1 97.62 298 TYR A N 1
ATOM 2287 C CA . TYR A 1 298 ? 14.398 8.477 -10.047 1 97.62 298 TYR A CA 1
ATOM 2288 C C . TYR A 1 298 ? 15.273 7.258 -10.297 1 97.62 298 TYR A C 1
ATOM 2290 O O . TYR A 1 298 ? 14.836 6.289 -10.922 1 97.62 298 TYR A O 1
ATOM 2298 N N . THR A 1 299 ? 16.562 7.32 -9.961 1 98.75 299 THR A N 1
ATOM 2299 C CA . THR A 1 299 ? 17.516 6.266 -10.289 1 98.75 299 THR A CA 1
ATOM 2300 C C . THR A 1 299 ? 18 5.559 -9.023 1 98.75 299 THR A C 1
ATOM 2302 O O . THR A 1 299 ? 18.328 6.211 -8.039 1 98.75 299 THR A O 1
ATOM 2305 N N . LEU A 1 300 ? 17.953 4.297 -9 1 98.88 300 LEU A N 1
ATOM 2306 C CA . LEU A 1 300 ? 18.641 3.455 -8.031 1 98.88 300 LEU A CA 1
ATOM 2307 C C . LEU A 1 300 ? 19.891 2.838 -8.641 1 98.88 300 LEU A C 1
ATOM 2309 O O . LEU A 1 300 ? 19.797 1.991 -9.531 1 98.88 300 LEU A O 1
ATOM 2313 N N . SER A 1 301 ? 21.016 3.26 -8.188 1 98.88 301 SER A N 1
ATOM 2314 C CA . SER A 1 301 ? 22.297 2.832 -8.742 1 98.88 301 SER A CA 1
ATOM 2315 C C . SER A 1 301 ? 22.844 1.634 -7.984 1 98.88 301 SER A C 1
ATOM 2317 O O . SER A 1 301 ? 22.578 1.459 -6.797 1 98.88 301 SER A O 1
ATOM 2319 N N . ALA A 1 302 ? 23.578 0.792 -8.672 1 98.69 302 ALA A N 1
ATOM 2320 C CA . ALA A 1 302 ? 24.203 -0.394 -8.109 1 98.69 302 ALA A CA 1
ATOM 2321 C C . ALA A 1 302 ? 25.734 -0.308 -8.219 1 98.69 302 ALA A C 1
ATOM 2323 O O . ALA A 1 302 ? 26.266 -0.117 -9.312 1 98.69 302 ALA A O 1
ATOM 2324 N N . ARG A 1 303 ? 26.438 -0.471 -7.105 1 98.06 303 ARG A N 1
ATOM 2325 C CA . ARG A 1 303 ? 27.906 -0.495 -7.113 1 98.06 303 ARG A CA 1
ATOM 2326 C C . ARG A 1 303 ? 28.422 -1.781 -7.742 1 98.06 303 ARG A C 1
ATOM 2328 O O . ARG A 1 303 ? 29.5 -1.788 -8.359 1 98.06 303 ARG A O 1
ATOM 2335 N N . ASN A 1 304 ? 27.781 -2.857 -7.453 1 98 304 ASN A N 1
ATOM 2336 C CA . ASN A 1 304 ? 28.281 -4.16 -7.879 1 98 304 ASN A CA 1
ATOM 2337 C C . ASN A 1 304 ? 27.484 -4.715 -9.055 1 98 304 ASN A C 1
ATOM 2339 O O . ASN A 1 304 ? 28.031 -4.965 -10.125 1 98 304 ASN A O 1
ATOM 2343 N N . GLU A 1 305 ? 26.125 -4.906 -8.797 1 98.31 305 GLU A N 1
ATOM 2344 C CA . GLU A 1 305 ? 25.359 -5.598 -9.836 1 98.31 305 GLU A CA 1
ATOM 2345 C C . GLU A 1 305 ? 23.891 -5.234 -9.758 1 98.31 305 GLU A C 1
ATOM 2347 O O . GLU A 1 305 ? 23.375 -4.914 -8.688 1 98.31 305 GLU A O 1
ATOM 2352 N N . VAL A 1 306 ? 23.234 -5.234 -10.922 1 98.88 306 VAL A N 1
ATOM 2353 C CA . VAL A 1 306 ? 21.781 -5.234 -11.047 1 98.88 306 VAL A CA 1
ATOM 2354 C C . VAL A 1 306 ? 21.281 -6.664 -11.234 1 98.88 306 VAL A C 1
ATOM 2356 O O . VAL A 1 306 ? 21.812 -7.406 -12.07 1 98.88 306 VAL A O 1
ATOM 2359 N N . ILE A 1 307 ? 20.312 -7.078 -10.453 1 98.94 307 ILE A N 1
ATOM 2360 C CA . ILE A 1 307 ? 19.734 -8.414 -10.531 1 98.94 307 ILE A CA 1
ATOM 2361 C C . ILE A 1 307 ? 18.25 -8.32 -10.898 1 98.94 307 ILE A C 1
ATOM 2363 O O . ILE A 1 307 ? 17.453 -7.77 -10.133 1 98.94 307 ILE A O 1
ATOM 2367 N N . VAL A 1 308 ? 17.906 -8.844 -12.039 1 98.94 308 VAL A N 1
ATOM 2368 C CA . VAL A 1 308 ? 16.516 -8.82 -12.508 1 98.94 308 VAL A CA 1
ATOM 2369 C C . VAL A 1 308 ? 15.812 -10.109 -12.086 1 98.94 308 VAL A C 1
ATOM 2371 O O . VAL A 1 308 ? 16.297 -11.211 -12.367 1 98.94 308 VAL A O 1
ATOM 2374 N N . SER A 1 309 ? 14.758 -10.016 -11.398 1 98.94 309 SER A N 1
ATOM 2375 C CA . SER A 1 309 ? 13.898 -11.102 -10.953 1 98.94 309 SER A CA 1
ATOM 2376 C C . SER A 1 309 ? 12.43 -10.758 -11.141 1 98.94 309 SER A C 1
ATOM 2378 O O . SER A 1 309 ? 11.633 -10.844 -10.195 1 98.94 309 SER A O 1
ATOM 2380 N N . ALA A 1 310 ? 12.055 -10.344 -12.312 1 98.75 310 ALA A N 1
ATOM 2381 C CA . ALA A 1 310 ? 10.742 -9.773 -12.578 1 98.75 310 ALA A CA 1
ATOM 2382 C C . ALA A 1 310 ? 9.781 -10.836 -13.117 1 98.75 310 ALA A C 1
ATOM 2384 O O . ALA A 1 310 ? 8.602 -10.555 -13.352 1 98.75 310 ALA A O 1
ATOM 2385 N N . GLY A 1 311 ? 10.227 -12.078 -13.297 1 98.5 311 GLY A N 1
ATOM 2386 C CA . GLY A 1 311 ? 9.344 -13.172 -13.664 1 98.5 311 GLY A CA 1
ATOM 2387 C C . GLY A 1 311 ? 9.32 -13.445 -15.164 1 98.5 311 GLY A C 1
ATOM 2388 O O . GLY A 1 311 ? 9.961 -12.734 -15.938 1 98.5 311 GLY A O 1
ATOM 2389 N N . ALA A 1 312 ? 8.57 -14.406 -15.602 1 98.69 312 ALA A N 1
ATOM 2390 C CA . ALA A 1 312 ? 8.562 -14.969 -16.953 1 98.69 312 ALA A CA 1
ATOM 2391 C C . ALA A 1 312 ? 8.117 -13.938 -17.969 1 98.69 312 ALA A C 1
ATOM 2393 O O . ALA A 1 312 ? 8.445 -14.047 -19.156 1 98.69 312 ALA A O 1
ATOM 2394 N N . PHE A 1 313 ? 7.379 -12.898 -17.547 1 98.88 313 PHE A N 1
ATOM 2395 C CA . PHE A 1 313 ? 6.812 -11.953 -18.5 1 98.88 313 PHE A CA 1
ATOM 2396 C C . PHE A 1 313 ? 7.523 -10.609 -18.422 1 98.88 313 PHE A C 1
ATOM 2398 O O . PHE A 1 313 ? 7.902 -10.039 -19.453 1 98.88 313 PHE A O 1
ATOM 2405 N N . LYS A 1 314 ? 7.832 -10.188 -17.219 1 98.88 314 LYS A N 1
ATOM 2406 C CA . LYS A 1 314 ? 8.367 -8.836 -17.047 1 98.88 314 LYS A CA 1
ATOM 2407 C C . LYS A 1 314 ? 9.891 -8.828 -17.203 1 98.88 314 LYS A C 1
ATOM 2409 O O . LYS A 1 314 ? 10.477 -7.805 -17.562 1 98.88 314 LYS A O 1
ATOM 2414 N N . THR A 1 315 ? 10.57 -9.93 -16.922 1 98.94 315 THR A N 1
ATOM 2415 C CA . THR A 1 315 ? 12.016 -9.984 -17.125 1 98.94 315 THR A CA 1
ATOM 2416 C C . THR A 1 315 ? 12.359 -9.773 -18.609 1 98.94 315 THR A C 1
ATOM 2418 O O . THR A 1 315 ? 13.117 -8.859 -18.938 1 98.94 315 THR A O 1
ATOM 2421 N N . PRO A 1 316 ? 11.773 -10.555 -19.531 1 98.94 316 PRO A N 1
ATOM 2422 C CA . PRO A 1 316 ? 12.102 -10.266 -20.938 1 98.94 316 PRO A CA 1
ATOM 2423 C C . PRO A 1 316 ? 11.648 -8.875 -21.359 1 98.94 316 PRO A C 1
ATOM 2425 O O . PRO A 1 316 ? 12.312 -8.234 -22.188 1 98.94 316 PRO A O 1
ATOM 2428 N N . GLN A 1 317 ? 10.5 -8.383 -20.844 1 98.94 317 GLN A N 1
ATOM 2429 C CA . GLN A 1 317 ? 10.078 -7.027 -21.172 1 98.94 317 GLN A CA 1
ATOM 2430 C C . GLN A 1 317 ? 11.133 -6.008 -20.75 1 98.94 317 GLN A C 1
ATOM 2432 O O . GLN A 1 317 ? 11.523 -5.148 -21.547 1 98.94 317 GLN A O 1
ATOM 2437 N N . LEU A 1 318 ? 11.586 -6.117 -19.484 1 98.94 318 LEU A N 1
ATOM 2438 C CA . LEU A 1 318 ? 12.555 -5.164 -18.953 1 98.94 318 LEU A CA 1
ATOM 2439 C C . LEU A 1 318 ? 13.867 -5.23 -19.734 1 98.94 318 LEU A C 1
ATOM 2441 O O . LEU A 1 318 ? 14.492 -4.203 -19.984 1 98.94 318 LEU A O 1
ATOM 2445 N N . LEU A 1 319 ? 14.305 -6.441 -20.094 1 98.94 319 LEU A N 1
ATOM 2446 C CA . LEU A 1 319 ? 15.5 -6.594 -20.906 1 98.94 319 LEU A CA 1
ATOM 2447 C C . LEU A 1 319 ? 15.352 -5.871 -22.25 1 98.94 319 LEU A C 1
ATOM 2449 O O . LEU A 1 319 ? 16.219 -5.078 -22.625 1 98.94 319 LEU A O 1
ATOM 2453 N N . MET A 1 320 ? 14.25 -6.102 -22.938 1 98.88 320 MET A N 1
ATOM 2454 C CA . MET A 1 320 ? 14.055 -5.543 -24.266 1 98.88 320 MET A CA 1
ATOM 2455 C C . MET A 1 320 ? 13.969 -4.02 -24.203 1 98.88 320 MET A C 1
ATOM 2457 O O . MET A 1 320 ? 14.648 -3.328 -24.969 1 98.88 320 MET A O 1
ATOM 2461 N N . VAL A 1 321 ? 13.211 -3.486 -23.266 1 98.75 321 VAL A N 1
ATOM 2462 C CA . VAL A 1 321 ? 13.07 -2.037 -23.188 1 98.75 321 VAL A CA 1
ATOM 2463 C C . VAL A 1 321 ? 14.406 -1.405 -22.812 1 98.75 321 VAL A C 1
ATOM 2465 O O . VAL A 1 321 ? 14.617 -0.21 -23.031 1 98.75 321 VAL A O 1
ATOM 2468 N N . SER A 1 322 ? 15.336 -2.213 -22.281 1 98.69 322 SER A N 1
ATOM 2469 C CA . SER A 1 322 ? 16.656 -1.73 -21.859 1 98.69 322 SER A CA 1
ATOM 2470 C C . SER A 1 322 ? 17.688 -1.967 -22.953 1 98.69 322 SER A C 1
ATOM 2472 O O . SER A 1 322 ? 18.875 -1.714 -22.75 1 98.69 322 SER A O 1
ATOM 2474 N N . GLY A 1 323 ? 17.312 -2.541 -24.078 1 98.25 323 GLY A N 1
ATOM 2475 C CA . GLY A 1 323 ? 18.219 -2.67 -25.219 1 98.25 323 GLY A CA 1
ATOM 2476 C C . GLY A 1 323 ? 18.797 -4.059 -25.359 1 98.25 323 GLY A C 1
ATOM 2477 O O . GLY A 1 323 ? 19.734 -4.27 -26.141 1 98.25 323 GLY A O 1
ATOM 2478 N N . ILE A 1 324 ? 18.328 -5.059 -24.609 1 98.62 324 ILE A N 1
ATOM 2479 C CA . ILE A 1 324 ? 18.828 -6.434 -24.688 1 98.62 324 ILE A CA 1
ATOM 2480 C C . ILE A 1 324 ? 17.719 -7.34 -25.234 1 98.62 324 ILE A C 1
ATOM 2482 O O . ILE A 1 324 ? 16.703 -7.566 -24.578 1 98.62 324 ILE A O 1
ATOM 2486 N N . GLY A 1 325 ? 17.781 -7.922 -26.344 1 98.38 325 GLY A N 1
ATOM 2487 C CA . GLY A 1 325 ? 16.797 -8.773 -26.969 1 98.38 325 GLY A CA 1
ATOM 2488 C C . GLY A 1 325 ? 16.953 -8.852 -28.484 1 98.38 325 GLY A C 1
ATOM 2489 O O . GLY A 1 325 ? 17.984 -8.453 -29.031 1 98.38 325 GLY A O 1
ATOM 2490 N N . PRO A 1 326 ? 15.984 -9.406 -29.172 1 98.19 326 PRO A N 1
ATOM 2491 C CA . PRO A 1 326 ? 16.047 -9.453 -30.641 1 98.19 326 PRO A CA 1
ATOM 2492 C C . PRO A 1 326 ? 16.125 -8.062 -31.266 1 98.19 326 PRO A C 1
ATOM 2494 O O . PRO A 1 326 ? 15.234 -7.234 -31.062 1 98.19 326 PRO A O 1
ATOM 2497 N N . ALA A 1 327 ? 17.141 -7.859 -32.094 1 97.56 327 ALA A N 1
ATOM 2498 C CA . ALA A 1 327 ? 17.438 -6.539 -32.656 1 97.56 327 ALA A CA 1
ATOM 2499 C C . ALA A 1 327 ? 16.234 -5.984 -33.406 1 97.56 327 ALA A C 1
ATOM 2501 O O . ALA A 1 327 ? 15.93 -4.793 -33.312 1 97.56 327 ALA A O 1
ATOM 2502 N N . ALA A 1 328 ? 15.617 -6.797 -34.125 1 96.81 328 ALA A N 1
ATOM 2503 C CA . ALA A 1 328 ? 14.484 -6.363 -34.938 1 96.81 328 ALA A CA 1
ATOM 2504 C C . ALA A 1 328 ? 13.352 -5.836 -34.062 1 96.81 328 ALA A C 1
ATOM 2506 O O . ALA A 1 328 ? 12.695 -4.855 -34.406 1 96.81 328 ALA A O 1
ATOM 2507 N N . ASN A 1 329 ? 13.031 -6.508 -32.938 1 95.88 329 ASN A N 1
ATOM 2508 C CA . ASN A 1 329 ? 11.992 -6.082 -32 1 95.88 329 ASN A CA 1
ATOM 2509 C C . ASN A 1 329 ? 12.32 -4.73 -31.359 1 95.88 329 ASN A C 1
ATOM 2511 O O . ASN A 1 329 ? 11.438 -3.895 -31.188 1 95.88 329 ASN A O 1
ATOM 2515 N N . LEU A 1 330 ? 13.547 -4.535 -31.031 1 98.06 330 LEU A N 1
ATOM 2516 C CA . LEU A 1 330 ? 14 -3.293 -30.422 1 98.06 330 LEU A CA 1
ATOM 2517 C C . LEU A 1 330 ? 13.867 -2.125 -31.391 1 98.06 330 LEU A C 1
ATOM 2519 O O . LEU A 1 330 ? 13.406 -1.046 -31.016 1 98.06 330 LEU A O 1
ATOM 2523 N N . GLU A 1 331 ? 14.273 -2.355 -32.625 1 97.81 331 GLU A N 1
ATOM 2524 C CA . GLU A 1 331 ? 14.219 -1.325 -33.656 1 97.81 331 GLU A CA 1
ATOM 2525 C C . GLU A 1 331 ? 12.789 -0.834 -33.875 1 97.81 331 GLU A C 1
ATOM 2527 O O . GLU A 1 331 ? 12.57 0.358 -34.094 1 97.81 331 GLU A O 1
ATOM 2532 N N . ARG A 1 332 ? 11.891 -1.717 -33.781 1 97.56 332 ARG A N 1
ATOM 2533 C CA . ARG A 1 332 ? 10.484 -1.402 -33.969 1 97.56 332 ARG A CA 1
ATOM 2534 C C . ARG A 1 332 ? 10.016 -0.326 -33 1 97.56 332 ARG A C 1
ATOM 2536 O O . ARG A 1 332 ? 9.133 0.473 -33.344 1 97.56 332 ARG A O 1
ATOM 2543 N N . TYR A 1 333 ? 10.625 -0.251 -31.812 1 97.69 333 TYR A N 1
ATOM 2544 C CA . TYR A 1 333 ? 10.164 0.684 -30.797 1 97.69 333 TYR A CA 1
ATOM 2545 C C . TYR A 1 333 ? 11.219 1.748 -30.516 1 97.69 333 TYR A C 1
ATOM 2547 O O . TYR A 1 333 ? 11.164 2.436 -29.484 1 97.69 333 TYR A O 1
ATOM 2555 N N . GLY A 1 334 ? 12.234 1.831 -31.328 1 97.81 334 GLY A N 1
ATOM 2556 C CA . GLY A 1 334 ? 13.25 2.865 -31.234 1 97.81 334 GLY A CA 1
ATOM 2557 C C . GLY A 1 334 ? 14.164 2.684 -30.031 1 97.81 334 GLY A C 1
ATOM 2558 O O . GLY A 1 334 ? 14.641 3.664 -29.453 1 97.81 334 GLY A O 1
ATOM 2559 N N . ILE A 1 335 ? 14.43 1.495 -29.625 1 98 335 ILE A N 1
ATOM 2560 C CA . ILE A 1 335 ? 15.266 1.192 -28.469 1 98 335 ILE A CA 1
ATOM 2561 C C . ILE A 1 335 ? 16.688 0.908 -28.922 1 98 335 ILE A C 1
ATOM 2563 O O . ILE A 1 335 ? 16.922 0.016 -29.75 1 98 335 ILE A O 1
ATOM 2567 N N . PRO A 1 336 ? 17.672 1.701 -28.469 1 97.12 336 PRO A N 1
ATOM 2568 C CA . PRO A 1 336 ? 19.062 1.431 -28.844 1 97.12 336 PRO A CA 1
ATOM 2569 C C . PRO A 1 336 ? 19.531 0.039 -28.422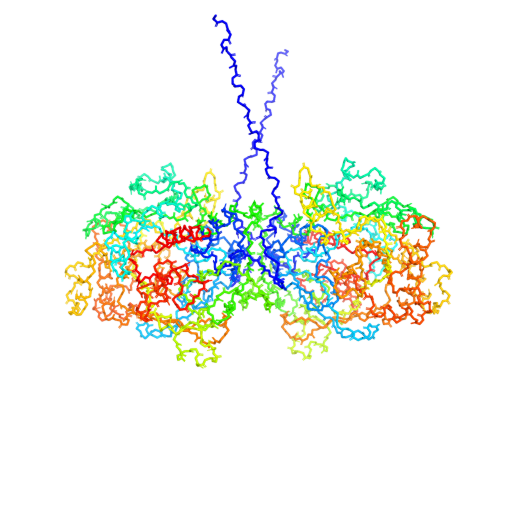 1 97.12 336 PRO A C 1
ATOM 2571 O O . PRO A 1 336 ? 19.219 -0.406 -27.312 1 97.12 336 PRO A O 1
ATOM 2574 N N . LEU A 1 337 ? 20.281 -0.638 -29.312 1 97.62 337 LEU A N 1
ATOM 2575 C CA . LEU A 1 337 ? 20.734 -1.998 -29.062 1 97.62 337 LEU A CA 1
ATOM 2576 C C . LEU A 1 337 ? 21.938 -1.998 -28.125 1 97.62 337 LEU A C 1
ATOM 2578 O O . LEU A 1 337 ? 22.922 -1.293 -28.359 1 97.62 337 LEU A O 1
ATOM 2582 N N . VAL A 1 338 ? 21.828 -2.703 -27.062 1 97.94 338 VAL A N 1
ATOM 2583 C CA . VAL A 1 338 ? 22.938 -2.926 -26.141 1 97.94 338 VAL A CA 1
ATOM 2584 C C . VAL A 1 338 ? 23.547 -4.301 -26.391 1 97.94 338 VAL A C 1
ATOM 2586 O O . VAL A 1 338 ? 24.766 -4.43 -26.531 1 97.94 338 VAL A O 1
ATOM 2589 N N . ALA A 1 339 ? 22.719 -5.344 -26.484 1 97.31 339 ALA A N 1
ATOM 2590 C CA . ALA A 1 339 ? 23.156 -6.703 -26.781 1 97.31 339 ALA A CA 1
ATOM 2591 C C . ALA A 1 339 ? 22.094 -7.445 -27.594 1 97.31 339 ALA A C 1
ATOM 2593 O O . ALA A 1 339 ? 20.938 -7.539 -27.188 1 97.31 339 ALA A O 1
ATOM 2594 N N . ASP A 1 340 ? 22.516 -7.961 -28.734 1 97.06 340 ASP A N 1
ATOM 2595 C CA . ASP A 1 340 ? 21.609 -8.773 -29.547 1 97.06 340 ASP A CA 1
ATOM 2596 C C . ASP A 1 340 ? 21.484 -10.188 -28.984 1 97.06 340 ASP A C 1
ATOM 2598 O O . ASP A 1 340 ? 22.406 -11 -29.125 1 97.06 340 ASP A O 1
ATOM 2602 N N . ARG A 1 341 ? 20.406 -10.453 -28.375 1 97.81 341 ARG A N 1
ATOM 2603 C CA . ARG A 1 341 ? 20.094 -11.758 -27.812 1 97.81 341 ARG A CA 1
ATOM 2604 C C . ARG A 1 341 ? 18.719 -12.242 -28.281 1 97.81 341 ARG A C 1
ATOM 2606 O O . ARG A 1 341 ? 17.719 -12.031 -27.594 1 97.81 341 ARG A O 1
ATOM 2613 N N . PRO A 1 342 ? 18.641 -12.945 -29.359 1 98 342 PRO A N 1
ATOM 2614 C CA . PRO A 1 342 ? 17.359 -13.336 -29.969 1 98 342 PRO A CA 1
ATOM 2615 C C . PRO A 1 342 ? 16.531 -14.25 -29.078 1 98 342 PRO A C 1
ATOM 2617 O O . PRO A 1 342 ? 15.328 -14.375 -29.266 1 98 342 PRO A O 1
ATOM 2620 N N . GLY A 1 343 ? 17.109 -14.867 -28.109 1 98.5 343 GLY A N 1
ATOM 2621 C CA . GLY A 1 343 ? 16.422 -15.797 -27.234 1 98.5 343 GLY A CA 1
ATOM 2622 C C . GLY A 1 343 ? 15.523 -15.102 -26.219 1 98.5 343 GLY A C 1
ATOM 2623 O O . GLY A 1 343 ? 14.68 -15.734 -25.578 1 98.5 343 GLY A O 1
ATOM 2624 N N . VAL A 1 344 ? 15.727 -13.734 -26.047 1 98.88 344 VAL A N 1
ATOM 2625 C CA . VAL A 1 344 ? 14.914 -13 -25.078 1 98.88 344 VAL A CA 1
ATOM 2626 C C . VAL A 1 344 ? 13.445 -13.039 -25.5 1 98.88 344 VAL A C 1
ATOM 2628 O O . VAL A 1 344 ? 13.109 -12.656 -26.625 1 98.88 344 VAL A O 1
ATOM 2631 N N . GLY A 1 345 ? 12.555 -13.5 -24.641 1 98.81 345 GLY A N 1
ATOM 2632 C CA . GLY A 1 345 ? 11.117 -13.555 -24.875 1 98.81 345 GLY A CA 1
ATOM 2633 C C . GLY A 1 345 ? 10.688 -14.805 -25.625 1 98.81 345 GLY A C 1
ATOM 2634 O O . GLY A 1 345 ? 9.492 -14.992 -25.875 1 98.81 345 GLY A O 1
ATOM 2635 N N . GLN A 1 346 ? 11.633 -15.68 -25.891 1 98.38 346 GLN A N 1
ATOM 2636 C CA . GLN A 1 346 ? 11.305 -16.891 -26.641 1 98.38 346 GLN A CA 1
ATOM 2637 C C . GLN A 1 346 ? 11.172 -18.094 -25.703 1 98.38 346 GLN A C 1
ATOM 2639 O O . GLN A 1 346 ? 11.484 -18 -24.516 1 98.38 346 GLN A O 1
ATOM 2644 N N . ASN A 1 347 ? 10.609 -19.188 -26.219 1 98.31 347 ASN A N 1
ATOM 2645 C CA . ASN A 1 347 ? 10.555 -20.484 -25.562 1 98.31 347 ASN A CA 1
ATOM 2646 C C . ASN A 1 347 ? 9.625 -20.453 -24.344 1 98.31 347 ASN A C 1
ATOM 2648 O O . ASN A 1 347 ? 9.844 -21.188 -23.375 1 98.31 347 ASN A O 1
ATOM 2652 N N . LEU A 1 348 ? 8.609 -19.578 -24.328 1 98.81 348 LEU A N 1
ATOM 2653 C CA . LEU A 1 348 ? 7.629 -19.578 -23.25 1 98.81 348 LEU A CA 1
ATOM 2654 C C . LEU A 1 348 ? 6.969 -20.938 -23.125 1 98.81 348 LEU A C 1
ATOM 2656 O O . LEU A 1 348 ? 6.426 -21.469 -24.094 1 98.81 348 LEU A O 1
ATOM 2660 N N . GLN A 1 349 ? 7.055 -21.547 -22.016 1 98.69 349 GLN A N 1
ATOM 2661 C CA . GLN A 1 349 ? 6.445 -22.844 -21.688 1 98.69 349 GLN A CA 1
ATOM 2662 C C . GLN A 1 349 ? 5.465 -22.703 -20.531 1 98.69 349 GLN A C 1
ATOM 2664 O O . GLN A 1 349 ? 5.652 -21.875 -19.641 1 98.69 349 GLN A O 1
ATOM 2669 N N . ASP A 1 350 ? 4.461 -23.5 -20.562 1 98.75 350 ASP A N 1
ATOM 2670 C CA . ASP A 1 350 ? 3.422 -23.469 -19.531 1 98.75 350 ASP A CA 1
ATOM 2671 C C . ASP A 1 350 ? 2.607 -24.75 -19.531 1 98.75 350 ASP A C 1
ATOM 2673 O O . ASP A 1 350 ? 2.494 -25.422 -20.562 1 98.75 350 ASP A O 1
ATOM 2677 N N . HIS A 1 351 ? 2.139 -25.141 -18.359 1 98.62 351 HIS A N 1
ATOM 2678 C CA . HIS A 1 351 ? 1.246 -26.297 -18.234 1 98.62 351 HIS A CA 1
ATOM 2679 C C . HIS A 1 351 ? -0.212 -25.875 -18.391 1 98.62 351 HIS A C 1
ATOM 2681 O O . HIS A 1 351 ? -0.583 -24.75 -18.031 1 98.62 351 HIS A O 1
ATOM 2687 N N . THR A 1 352 ? -1.009 -26.797 -18.891 1 98.19 352 THR A N 1
ATOM 2688 C CA . THR A 1 352 ? -2.449 -26.594 -19 1 98.19 352 THR A CA 1
ATOM 2689 C C . THR A 1 352 ? -3.203 -27.719 -18.281 1 98.19 352 THR A C 1
ATOM 2691 O O . THR A 1 352 ? -2.641 -28.781 -18.016 1 98.19 352 THR A O 1
ATOM 2694 N N . LEU A 1 353 ? -4.457 -27.453 -17.938 1 98 353 LEU A N 1
ATOM 2695 C CA . LEU A 1 353 ? -5.234 -28.484 -17.281 1 98 353 LEU A CA 1
ATOM 2696 C C . LEU A 1 353 ? -6.727 -28.312 -17.562 1 98 353 LEU A C 1
ATOM 2698 O O . LEU A 1 353 ? -7.176 -27.219 -17.891 1 98 353 LEU A O 1
ATOM 2702 N N . ALA A 1 354 ? -7.453 -29.328 -17.469 1 98 354 ALA A N 1
ATOM 2703 C CA . ALA A 1 354 ? -8.914 -29.438 -17.484 1 98 354 ALA A CA 1
ATOM 2704 C C . ALA A 1 354 ? -9.367 -30.797 -16.938 1 98 354 ALA A C 1
ATOM 2706 O O . ALA A 1 354 ? -8.562 -31.719 -16.812 1 98 354 ALA A O 1
ATOM 2707 N N . GLY A 1 355 ? -10.594 -30.828 -16.547 1 97.5 355 GLY A N 1
ATOM 2708 C CA . GLY A 1 355 ? -11.078 -32.125 -16.078 1 97.5 355 GLY A CA 1
ATOM 2709 C C . GLY A 1 355 ? -12.57 -32.125 -15.852 1 97.5 355 GLY A C 1
ATOM 2710 O O . GLY A 1 355 ? -13.211 -31.094 -15.766 1 97.5 355 GLY A O 1
ATOM 2711 N N . PRO A 1 356 ? -13.0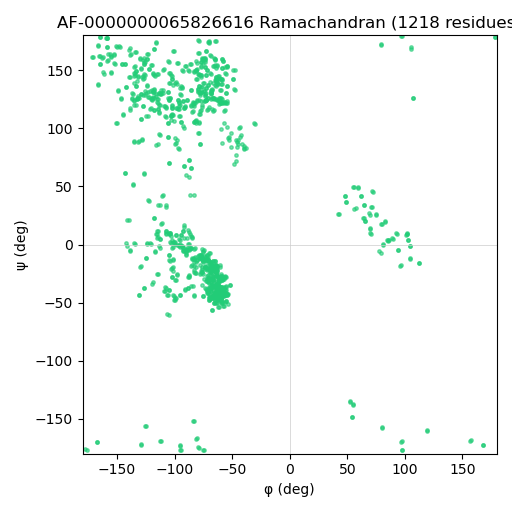94 -33.344 -15.805 1 97.81 356 PRO A N 1
ATOM 2712 C CA . PRO A 1 356 ? -14.531 -33.5 -15.547 1 97.81 356 PRO A CA 1
ATOM 2713 C C . PRO A 1 356 ? -14.898 -33.312 -14.078 1 97.81 356 PRO A C 1
ATOM 2715 O O . PRO A 1 356 ? -14.055 -33.5 -13.195 1 97.81 356 PRO A O 1
ATOM 2718 N N . SER A 1 357 ? -16.141 -32.875 -13.883 1 97.38 357 SER A N 1
ATOM 2719 C CA . SER A 1 357 ? -16.672 -32.656 -12.539 1 97.38 357 SER A CA 1
ATOM 2720 C C . SER A 1 357 ? -17.812 -33.625 -12.227 1 97.38 357 SER A C 1
ATOM 2722 O O . SER A 1 357 ? -18.578 -34 -13.109 1 97.38 357 SER A O 1
ATOM 2724 N N . TYR A 1 358 ? -17.891 -34 -10.961 1 97.25 358 TYR A N 1
ATOM 2725 C CA . TYR A 1 358 ? -18.875 -34.938 -10.461 1 97.25 358 TYR A CA 1
ATOM 2726 C C . TYR A 1 358 ? -19.5 -34.438 -9.164 1 97.25 358 TYR A C 1
ATOM 2728 O O . TYR A 1 358 ? -18.828 -33.812 -8.352 1 97.25 358 TYR A O 1
ATOM 2736 N N . ARG A 1 359 ? -20.766 -34.75 -8.984 1 96.88 359 ARG A N 1
ATOM 2737 C CA . ARG A 1 359 ? -21.359 -34.594 -7.664 1 96.88 359 ARG A CA 1
ATOM 2738 C C . ARG A 1 359 ? -20.844 -35.625 -6.688 1 96.88 359 ARG A C 1
ATOM 2740 O O . ARG A 1 359 ? -20.672 -36.781 -7.055 1 96.88 359 ARG A O 1
ATOM 2747 N N . VAL A 1 360 ? -20.562 -35.188 -5.496 1 96.94 360 VAL A N 1
ATOM 2748 C CA . VAL A 1 360 ? -20.031 -36.125 -4.52 1 96.94 360 VAL A CA 1
ATOM 2749 C C . VAL A 1 360 ? -20.734 -35.938 -3.18 1 96.94 360 VAL A C 1
ATOM 2751 O O . VAL A 1 360 ? -21.234 -34.875 -2.883 1 96.94 360 VAL A O 1
ATOM 2754 N N . ASN A 1 361 ? -20.75 -37.062 -2.445 1 94.75 361 ASN A N 1
ATOM 2755 C CA . ASN A 1 361 ? -21.281 -37.031 -1.087 1 94.75 361 ASN A CA 1
ATOM 2756 C C . ASN A 1 361 ? -20.188 -36.75 -0.061 1 94.75 361 ASN A C 1
ATOM 2758 O O . ASN A 1 361 ? -19.859 -37.625 0.744 1 94.75 361 ASN A O 1
ATOM 2762 N N . ALA A 1 362 ? -19.656 -35.656 -0.058 1 93.5 362 ALA A N 1
ATOM 2763 C CA . ALA A 1 362 ? -18.609 -35.156 0.827 1 93.5 362 ALA A CA 1
ATOM 2764 C C . ALA A 1 362 ? -18.594 -33.625 0.877 1 93.5 362 ALA A C 1
ATOM 2766 O O . ALA A 1 362 ? -19.156 -32.969 -0.006 1 93.5 362 ALA A O 1
ATOM 2767 N N . ILE A 1 363 ? -18 -33.094 1.968 1 92 363 ILE A N 1
ATOM 2768 C CA . ILE A 1 363 ? -17.859 -31.656 2.08 1 92 363 ILE A CA 1
ATOM 2769 C C . ILE A 1 363 ? -16.75 -31.188 1.145 1 92 363 ILE A C 1
ATOM 2771 O O . ILE A 1 363 ? -15.641 -31.719 1.161 1 92 363 ILE A O 1
ATOM 2775 N N . THR A 1 364 ? -17.062 -30.281 0.261 1 93.88 364 THR A N 1
ATOM 2776 C CA . THR A 1 364 ? -16.094 -29.625 -0.608 1 93.88 364 THR A CA 1
ATOM 2777 C C . THR A 1 364 ? -16.234 -28.109 -0.552 1 93.88 364 THR A C 1
ATOM 2779 O O . THR A 1 364 ? -16.922 -27.578 0.331 1 93.88 364 THR A O 1
ATOM 2782 N N . GLY A 1 365 ? -15.508 -27.422 -1.432 1 90.06 365 GLY A N 1
ATOM 2783 C CA . GLY A 1 365 ? -15.57 -25.969 -1.479 1 90.06 365 GLY A CA 1
ATOM 2784 C C . GLY A 1 365 ? -16.969 -25.453 -1.791 1 90.06 365 GLY A C 1
ATOM 2785 O O . GLY A 1 365 ? -17.281 -24.297 -1.481 1 90.06 365 GLY A O 1
ATOM 2786 N N . SER A 1 366 ? -17.797 -26.25 -2.324 1 88.31 366 SER A N 1
ATOM 2787 C CA . SER A 1 366 ? -19.172 -25.875 -2.643 1 88.31 366 SER A CA 1
ATOM 2788 C C . SER A 1 366 ? -19.953 -25.531 -1.382 1 88.31 366 SER A C 1
ATOM 2790 O O . SER A 1 366 ? -20.906 -24.75 -1.431 1 88.31 366 SER A O 1
ATOM 2792 N N . SER A 1 367 ? -19.531 -26.031 -0.313 1 89.88 367 SER A N 1
ATOM 2793 C CA . SER A 1 367 ? -20.203 -25.812 0.958 1 89.88 367 SER A CA 1
ATOM 2794 C C . SER A 1 367 ? -19.969 -24.391 1.474 1 89.88 367 SER A C 1
ATOM 2796 O O . SER A 1 367 ? -20.703 -23.906 2.338 1 89.88 367 SER A O 1
ATOM 2798 N N . ASN A 1 368 ? -18.969 -23.75 0.993 1 86.94 368 ASN A N 1
ATOM 2799 C CA . ASN A 1 368 ? -18.609 -22.422 1.463 1 86.94 368 ASN A CA 1
ATOM 2800 C C . ASN A 1 368 ? -19.688 -21.391 1.1 1 86.94 368 ASN A C 1
ATOM 2802 O O . ASN A 1 368 ? -19.703 -20.281 1.64 1 86.94 368 ASN A O 1
ATOM 2806 N N . SER A 1 369 ? -20.578 -21.719 0.245 1 85.06 369 SER A N 1
ATOM 2807 C CA . SER A 1 369 ? -21.656 -20.812 -0.146 1 85.06 369 SER A CA 1
ATOM 2808 C C . SER A 1 369 ? -22.781 -20.812 0.885 1 85.06 369 SER A C 1
ATOM 2810 O O . SER A 1 369 ? -23.656 -19.953 0.851 1 85.06 369 SER A O 1
ATOM 2812 N N . ILE A 1 370 ? -22.703 -21.812 1.767 1 88.69 370 ILE A N 1
ATOM 2813 C CA . ILE A 1 370 ? -23.703 -21.906 2.828 1 88.69 370 ILE A CA 1
ATOM 2814 C C . ILE A 1 370 ? -23.297 -21.016 3.998 1 88.69 370 ILE A C 1
ATOM 2816 O O . ILE A 1 370 ? -22.266 -21.25 4.641 1 88.69 370 ILE A O 1
ATOM 2820 N N . PRO A 1 371 ? -24.141 -20.094 4.367 1 91.25 371 PRO A N 1
ATOM 2821 C CA . PRO A 1 371 ? -23.766 -19.094 5.375 1 91.25 371 PRO A CA 1
ATOM 2822 C C . PRO A 1 371 ? -23.391 -19.719 6.711 1 91.25 371 PRO A C 1
ATOM 2824 O O . PRO A 1 371 ? -22.375 -19.328 7.309 1 91.25 371 PRO A O 1
ATOM 2827 N N . GLU A 1 372 ? -24.125 -20.672 7.16 1 93.94 372 GLU A N 1
ATOM 2828 C CA . GLU A 1 372 ? -23.828 -21.312 8.438 1 93.94 372 GLU A CA 1
ATOM 2829 C C . GLU A 1 372 ? -22.5 -22.062 8.391 1 93.94 372 GLU A C 1
ATOM 2831 O O . GLU A 1 372 ? -21.734 -22.047 9.359 1 93.94 372 GLU A O 1
ATOM 2836 N N . PHE A 1 373 ? -22.266 -22.625 7.258 1 94.31 373 PHE A N 1
ATOM 2837 C CA . PHE A 1 373 ? -21.047 -23.406 7.102 1 94.31 373 PHE A CA 1
ATOM 2838 C C . PHE A 1 373 ? -19.812 -22.5 7.125 1 94.31 373 PHE A C 1
ATOM 2840 O O . PHE A 1 373 ? -18.859 -22.75 7.871 1 94.31 373 PHE A O 1
ATOM 2847 N N . ILE A 1 374 ? -19.891 -21.422 6.379 1 94.56 374 ILE A N 1
ATOM 2848 C CA . ILE A 1 374 ? -18.719 -20.562 6.258 1 94.56 374 ILE A CA 1
ATOM 2849 C C . ILE A 1 374 ? -18.484 -19.828 7.578 1 94.56 374 ILE A C 1
ATOM 2851 O O . ILE A 1 374 ? -17.328 -19.578 7.945 1 94.56 374 ILE A O 1
ATOM 2855 N N . THR A 1 375 ? -19.5 -19.516 8.312 1 94.75 375 THR A N 1
ATOM 2856 C CA . THR A 1 375 ? -19.359 -18.906 9.633 1 94.75 375 THR A CA 1
ATOM 2857 C C . THR A 1 375 ? -18.609 -19.828 10.586 1 94.75 375 THR A C 1
ATOM 2859 O O . THR A 1 375 ? -17.688 -19.406 11.281 1 94.75 375 THR A O 1
ATOM 2862 N N . GLU A 1 376 ? -19 -21.062 10.539 1 96.06 376 GLU A N 1
ATOM 2863 C CA . GLU A 1 376 ? -18.328 -22.047 11.383 1 96.06 376 GLU A CA 1
ATOM 2864 C C . GLU A 1 376 ? -16.891 -22.281 10.922 1 96.06 376 GLU A C 1
ATOM 2866 O O . GLU A 1 376 ? -15.984 -22.422 11.75 1 96.06 376 GLU A O 1
ATOM 2871 N N . ALA A 1 377 ? -16.703 -22.328 9.625 1 96.62 377 ALA A N 1
ATOM 2872 C CA . ALA A 1 377 ? -15.359 -22.5 9.078 1 96.62 377 ALA A CA 1
ATOM 2873 C C . ALA A 1 377 ? -14.438 -21.359 9.523 1 96.62 377 ALA A C 1
ATOM 2875 O O . ALA A 1 377 ? -13.281 -21.594 9.867 1 96.62 377 ALA A O 1
ATOM 2876 N N . GLN A 1 378 ? -14.953 -20.188 9.539 1 94.88 378 GLN A N 1
ATOM 2877 C CA . GLN A 1 378 ? -14.188 -19.031 9.977 1 94.88 378 GLN A CA 1
ATOM 2878 C C . GLN A 1 378 ? -13.859 -19.109 11.469 1 94.88 378 GLN A C 1
ATOM 2880 O O . GLN A 1 378 ? -12.742 -18.781 11.883 1 94.88 378 GLN A O 1
ATOM 2885 N N . ARG A 1 379 ? -14.828 -19.484 12.25 1 94.88 379 ARG A N 1
ATOM 2886 C CA . ARG A 1 379 ? -14.602 -19.672 13.68 1 94.88 379 ARG A CA 1
ATOM 2887 C C . ARG A 1 379 ? -13.484 -20.672 13.93 1 94.88 379 ARG A C 1
ATOM 2889 O O . ARG A 1 379 ? -12.602 -20.438 14.758 1 94.88 379 ARG A O 1
ATOM 2896 N N . GLN A 1 380 ? -13.516 -21.719 13.203 1 96.25 380 GLN A N 1
ATOM 2897 C CA . GLN A 1 380 ? -12.5 -22.766 13.344 1 96.25 380 GLN A CA 1
ATOM 2898 C C . GLN A 1 380 ? -11.125 -22.25 12.93 1 96.25 380 GLN A C 1
ATOM 2900 O O . GLN A 1 380 ? -10.133 -22.5 13.617 1 96.25 380 GLN A O 1
ATOM 2905 N N . TYR A 1 381 ? -11.109 -21.562 11.859 1 96.75 381 TYR A N 1
ATOM 2906 C CA . TYR A 1 381 ? -9.836 -21.047 11.375 1 96.75 381 TYR A CA 1
ATOM 2907 C C . TYR A 1 381 ? -9.227 -20.062 12.375 1 96.75 381 TYR A C 1
ATOM 2909 O O . TYR A 1 381 ? -8.008 -20 12.531 1 96.75 381 TYR A O 1
ATOM 2917 N N . ASN A 1 382 ? -10.07 -19.281 13.031 1 94.06 382 ASN A N 1
ATOM 2918 C CA . ASN A 1 382 ? -9.602 -18.266 13.953 1 94.06 382 ASN A CA 1
ATOM 2919 C C . ASN A 1 382 ? -9.352 -18.828 15.352 1 94.06 382 ASN A C 1
ATOM 2921 O O . ASN A 1 382 ? -9.008 -18.094 16.281 1 94.06 382 ASN A O 1
ATOM 2925 N N . SER A 1 383 ? -9.469 -20.125 15.5 1 94.38 383 SER A N 1
ATOM 2926 C CA . SER A 1 383 ? -9.172 -20.781 16.766 1 94.38 383 SER A CA 1
ATOM 2927 C C . SER A 1 383 ? -7.664 -20.953 16.969 1 94.38 383 SER A C 1
ATOM 2929 O O . SER A 1 383 ? -6.875 -20.594 16.094 1 94.38 383 SER A O 1
ATOM 2931 N N . ASN A 1 384 ? -7.277 -21.453 18.141 1 92.75 384 ASN A N 1
ATOM 2932 C CA . ASN A 1 384 ? -5.879 -21.719 18.469 1 92.75 384 ASN A CA 1
ATOM 2933 C C . ASN A 1 384 ? -5.684 -23.141 19 1 92.75 384 ASN A C 1
ATOM 2935 O O . ASN A 1 384 ? -6.07 -23.438 20.125 1 92.75 384 ASN A O 1
ATOM 2939 N N . PRO A 1 385 ? -5.105 -23.906 18.203 1 94.25 385 PRO A N 1
ATOM 2940 C CA . PRO A 1 385 ? -4.574 -23.688 16.859 1 94.25 385 PRO A CA 1
ATOM 2941 C C . PRO A 1 385 ? -5.668 -23.609 15.797 1 94.25 385 PRO A C 1
ATOM 2943 O O . PRO A 1 385 ? -6.754 -24.156 15.984 1 94.25 385 PRO A O 1
ATOM 2946 N N . PRO A 1 386 ? -5.242 -22.984 14.688 1 96.25 386 PRO A N 1
ATOM 2947 C CA . PRO A 1 386 ? -6.215 -22.938 13.594 1 96.25 386 PRO A CA 1
ATOM 2948 C C . PRO A 1 386 ? -6.559 -24.328 13.047 1 96.25 386 PRO A C 1
ATOM 2950 O O . PRO A 1 386 ? -5.684 -25.188 12.961 1 96.25 386 PRO A O 1
ATOM 2953 N N . ARG A 1 387 ? -7.789 -24.5 12.664 1 95.88 387 ARG A N 1
ATOM 2954 C CA . ARG A 1 387 ? -8.258 -25.781 12.156 1 95.88 387 ARG A CA 1
ATOM 2955 C C . ARG A 1 387 ? -9.398 -25.594 11.164 1 95.88 387 ARG A C 1
ATOM 2957 O O . ARG A 1 387 ? -9.836 -24.469 10.922 1 95.88 387 ARG A O 1
ATOM 2964 N N . GLY A 1 388 ? -9.75 -26.688 10.516 1 95.62 388 GLY A N 1
ATOM 2965 C CA . GLY A 1 388 ? -10.914 -26.672 9.648 1 95.62 388 GLY A CA 1
ATOM 2966 C C . GLY A 1 388 ? -10.562 -26.469 8.188 1 95.62 388 GLY A C 1
ATOM 2967 O O . GLY A 1 388 ? -9.383 -26.375 7.832 1 95.62 388 GLY A O 1
ATOM 2968 N N . VAL A 1 389 ? -11.602 -26.375 7.344 1 96.38 389 VAL A N 1
ATOM 2969 C CA . VAL A 1 389 ? -11.508 -26.516 5.891 1 96.38 389 VAL A CA 1
ATOM 2970 C C . VAL A 1 389 ? -10.734 -25.328 5.309 1 96.38 389 VAL A C 1
ATOM 2972 O O . VAL A 1 389 ? -10.102 -25.453 4.254 1 96.38 389 VAL A O 1
ATOM 2975 N N . LEU A 1 390 ? -10.719 -24.219 6.039 1 97.19 390 LEU A N 1
ATOM 2976 C CA . LEU A 1 390 ? -10.086 -23.031 5.484 1 97.19 390 LEU A CA 1
ATOM 2977 C C . LEU A 1 390 ? -8.57 -23.141 5.547 1 97.19 390 LEU A C 1
ATOM 2979 O O . LEU A 1 390 ? -7.859 -22.375 4.898 1 97.19 390 LEU A O 1
ATOM 2983 N N . THR A 1 391 ? -8.008 -24.109 6.305 1 97.56 391 THR A N 1
ATOM 2984 C CA . THR A 1 391 ? -6.562 -24.312 6.391 1 97.56 391 THR A CA 1
ATOM 2985 C C . THR A 1 391 ? -6.047 -25.047 5.16 1 97.56 391 THR A C 1
ATOM 2987 O O . THR A 1 391 ? -4.84 -25.109 4.922 1 97.56 391 THR A O 1
ATOM 2990 N N . ASN A 1 392 ? -6.98 -25.562 4.387 1 96.56 392 ASN A N 1
ATOM 2991 C CA . ASN A 1 392 ? -6.625 -26.391 3.234 1 96.56 392 ASN A CA 1
ATOM 2992 C C . ASN A 1 392 ? -6.773 -25.609 1.927 1 96.56 392 ASN A C 1
ATOM 2994 O O . ASN A 1 392 ? -7.715 -24.844 1.759 1 96.56 392 ASN A O 1
ATOM 2998 N N . THR A 1 393 ? -5.898 -25.875 0.927 1 94.56 393 THR A N 1
ATOM 2999 C CA . THR A 1 393 ? -5.859 -25.156 -0.335 1 94.56 393 THR A CA 1
ATOM 3000 C C . THR A 1 393 ? -6.883 -25.719 -1.317 1 94.56 393 THR A C 1
ATOM 3002 O O . THR A 1 393 ? -7.141 -25.109 -2.365 1 94.56 393 THR A O 1
ATOM 3005 N N . GLY A 1 394 ? -7.422 -26.797 -1.06 1 92.12 394 GLY A N 1
ATOM 3006 C CA . GLY A 1 394 ? -8.336 -27.438 -1.981 1 92.12 394 GLY A CA 1
ATOM 3007 C C . GLY A 1 394 ? -7.703 -28.594 -2.75 1 92.12 394 GLY A C 1
ATOM 3008 O O . GLY A 1 394 ? -8.328 -29.172 -3.643 1 92.12 394 GLY A O 1
ATOM 3009 N N . VAL A 1 395 ? -6.445 -28.938 -2.447 1 92.56 395 VAL A N 1
ATOM 3010 C CA . VAL A 1 395 ? -5.742 -30.062 -3.057 1 92.56 395 VAL A CA 1
ATOM 3011 C C . VAL A 1 395 ? -4.941 -30.812 -1.994 1 92.56 395 VAL A C 1
ATOM 3013 O O . VAL A 1 395 ? -4.023 -30.25 -1.39 1 92.56 395 VAL A O 1
ATOM 3016 N N . ASP A 1 396 ? -5.316 -32.062 -1.769 1 96.06 396 ASP A N 1
ATOM 3017 C CA . ASP A 1 396 ? -4.637 -32.875 -0.752 1 96.06 396 ASP A CA 1
ATOM 3018 C C . ASP A 1 396 ? -3.635 -33.812 -1.388 1 96.06 396 ASP A C 1
ATOM 3020 O O . ASP A 1 396 ? -2.531 -34 -0.87 1 96.06 396 ASP A O 1
ATOM 3024 N N . ILE A 1 397 ? -4.051 -34.438 -2.447 1 96.5 397 ILE A N 1
ATOM 3025 C CA . ILE A 1 397 ? -3.303 -35.531 -3.047 1 96.5 397 ILE A CA 1
ATOM 3026 C C . ILE A 1 397 ? -3.107 -35.25 -4.539 1 96.5 397 ILE A C 1
ATOM 3028 O O . ILE A 1 397 ? -3.982 -34.688 -5.195 1 96.5 397 ILE A O 1
ATOM 3032 N N . LEU A 1 398 ? -1.974 -35.656 -5.023 1 97.88 398 LEU A N 1
ATOM 3033 C CA . LEU A 1 398 ? -1.67 -35.594 -6.449 1 97.88 398 LEU A CA 1
ATOM 3034 C C . LEU A 1 398 ? -1.332 -36.969 -7.004 1 97.88 398 LEU A C 1
ATOM 3036 O O . LEU A 1 398 ? -0.887 -37.844 -6.266 1 97.88 398 LEU A O 1
ATOM 3040 N N . GLY A 1 399 ? -1.618 -37.156 -8.273 1 98.25 399 GLY A N 1
ATOM 3041 C CA . GLY A 1 399 ? -1.205 -38.312 -9.031 1 98.25 399 GLY A CA 1
ATOM 3042 C C . GLY A 1 399 ? -0.46 -37.969 -10.305 1 98.25 399 GLY A C 1
ATOM 3043 O O . GLY A 1 399 ? -0.757 -36.969 -10.945 1 98.25 399 GLY A O 1
ATOM 3044 N N . TRP A 1 400 ? 0.495 -38.875 -10.625 1 98.44 400 TRP A N 1
ATOM 3045 C CA . TRP A 1 400 ? 1.328 -38.656 -11.797 1 98.44 400 TRP A CA 1
ATOM 3046 C C . TRP A 1 400 ? 1.556 -39.938 -12.562 1 98.44 400 TRP A C 1
ATOM 3048 O O . TRP A 1 400 ? 1.737 -41 -11.961 1 98.44 400 TRP A O 1
ATOM 3058 N N . GLU A 1 401 ? 1.611 -39.875 -13.883 1 98 401 GLU A N 1
ATOM 3059 C CA . GLU A 1 401 ? 1.956 -41.031 -14.664 1 98 401 GLU A CA 1
ATOM 3060 C C . GLU A 1 401 ? 2.312 -40.688 -16.109 1 98 401 GLU A C 1
ATOM 3062 O O . GLU A 1 401 ? 2.131 -39.531 -16.516 1 98 401 GLU A O 1
ATOM 3067 N N . LYS A 1 402 ? 2.949 -41.594 -16.719 1 98 402 LYS A N 1
ATOM 3068 C CA . LYS A 1 402 ? 2.99 -41.562 -18.172 1 98 402 LYS A CA 1
ATOM 3069 C C . LYS A 1 402 ? 1.688 -42.094 -18.766 1 98 402 LYS A C 1
ATOM 3071 O O . LYS A 1 402 ? 1.082 -43.031 -18.219 1 98 402 LYS A O 1
ATOM 3076 N N . VAL A 1 403 ? 1.274 -41.562 -19.875 1 97.94 403 VAL A N 1
ATOM 3077 C CA . VAL A 1 403 ? 0.019 -41.969 -20.484 1 97.94 403 VAL A CA 1
ATOM 3078 C C . VAL A 1 403 ? 0.048 -43.469 -20.734 1 97.94 403 VAL A C 1
ATOM 3080 O O . VAL A 1 403 ? 0.963 -44 -21.375 1 97.94 403 VAL A O 1
ATOM 3083 N N . PRO A 1 404 ? -0.907 -44.156 -20.172 1 97.19 404 PRO A N 1
ATOM 3084 C CA . PRO A 1 404 ? -0.945 -45.625 -20.406 1 97.19 404 PRO A CA 1
ATOM 3085 C C . PRO A 1 404 ? -1.052 -45.969 -21.875 1 97.19 404 PRO A C 1
ATOM 3087 O O . PRO A 1 404 ? -1.7 -45.25 -22.641 1 97.19 404 PRO A O 1
ATOM 3090 N N . GLU A 1 405 ? -0.529 -47.125 -22.188 1 96.44 405 GLU A N 1
ATOM 3091 C CA . GLU A 1 405 ? -0.458 -47.531 -23.594 1 96.44 405 GLU A CA 1
ATOM 3092 C C . GLU A 1 405 ? -1.845 -47.594 -24.219 1 96.44 405 GLU A C 1
ATOM 3094 O O . GLU A 1 405 ? -2.012 -47.25 -25.391 1 96.44 405 GLU A O 1
ATOM 3099 N N . GLN A 1 406 ? -2.805 -48 -23.5 1 95.69 406 GLN A N 1
ATOM 3100 C CA . GLN A 1 406 ? -4.152 -48.188 -24.031 1 95.69 406 GLN A CA 1
ATOM 3101 C C . GLN A 1 406 ? -4.785 -46.844 -24.422 1 95.69 406 GLN A C 1
ATOM 3103 O O . GLN A 1 406 ? -5.766 -46.812 -25.172 1 95.69 406 GLN A O 1
ATOM 3108 N N . LEU A 1 407 ? -4.215 -45.781 -23.906 1 97.31 407 LEU A N 1
ATOM 3109 C CA . LEU A 1 407 ? -4.781 -44.469 -24.188 1 97.31 407 LEU A CA 1
ATOM 3110 C C . LEU A 1 407 ? -3.945 -43.719 -25.219 1 97.31 407 LEU A C 1
ATOM 3112 O O . LEU A 1 407 ? -4.191 -42.531 -25.484 1 97.31 407 LEU A O 1
ATOM 3116 N N . ARG A 1 408 ? -2.984 -44.344 -25.859 1 96.88 408 ARG A N 1
ATOM 3117 C CA . ARG A 1 408 ? -2.064 -43.719 -26.797 1 96.88 408 ARG A CA 1
ATOM 3118 C C . ARG A 1 408 ? -2.477 -43.969 -28.234 1 96.88 408 ARG A C 1
ATOM 3120 O O . ARG A 1 408 ? -1.766 -43.562 -29.172 1 96.88 408 ARG A O 1
ATOM 3127 N N . GLY A 1 409 ? -3.547 -44.625 -28.438 1 94.19 409 GLY A N 1
ATOM 3128 C CA . GLY A 1 409 ? -3.951 -45.094 -29.766 1 94.19 409 GLY A CA 1
ATOM 3129 C C . GLY A 1 409 ? -4.051 -43.969 -30.781 1 94.19 409 GLY A C 1
ATOM 3130 O O . GLY A 1 409 ? -3.834 -44.188 -31.969 1 94.19 409 GLY A O 1
ATOM 3131 N N . ASN A 1 410 ? -4.316 -42.812 -30.391 1 91.81 410 ASN A N 1
ATOM 3132 C CA . ASN A 1 410 ? -4.52 -41.719 -31.312 1 91.81 410 ASN A CA 1
ATOM 3133 C C . ASN A 1 410 ? -3.314 -40.781 -31.344 1 91.81 410 ASN A C 1
ATOM 3135 O O . ASN A 1 410 ? -3.379 -39.688 -31.922 1 91.81 410 ASN A O 1
ATOM 3139 N N . PHE A 1 411 ? -2.229 -41.156 -30.734 1 97.38 411 PHE A N 1
ATOM 3140 C CA . PHE A 1 411 ? -1.023 -40.344 -30.766 1 97.38 411 PHE A CA 1
ATOM 3141 C C . PHE A 1 411 ? -0.362 -40.406 -32.125 1 97.38 411 PHE A C 1
ATOM 3143 O O . PHE A 1 411 ? -0.274 -41.5 -32.75 1 97.38 411 PHE A O 1
ATOM 3150 N N . SER A 1 412 ? 0.057 -39.312 -32.688 1 97.25 412 SER A N 1
ATOM 3151 C CA . SER A 1 412 ? 0.881 -39.281 -33.875 1 97.25 412 SER A CA 1
ATOM 3152 C C . SER A 1 412 ? 2.285 -39.812 -33.594 1 97.25 412 SER A C 1
ATOM 3154 O O . SER A 1 412 ? 2.711 -39.844 -32.438 1 97.25 412 SER A O 1
ATOM 3156 N N . THR A 1 413 ? 2.977 -40.156 -34.656 1 97.25 413 THR A N 1
ATOM 3157 C CA . THR A 1 413 ? 4.363 -40.594 -34.5 1 97.25 413 THR A CA 1
ATOM 3158 C C . THR A 1 413 ? 5.223 -39.469 -33.938 1 97.25 413 THR A C 1
ATOM 3160 O O . THR A 1 413 ? 6.109 -39.719 -33.125 1 97.25 413 THR A O 1
ATOM 3163 N N . GLU A 1 414 ? 4.926 -38.312 -34.344 1 96.56 414 GLU A N 1
ATOM 3164 C CA . GLU A 1 414 ? 5.645 -37.156 -33.812 1 96.56 414 GLU A CA 1
ATOM 3165 C C . GLU A 1 414 ? 5.457 -37 -32.312 1 96.56 414 GLU A C 1
ATOM 3167 O O . GLU A 1 414 ? 6.41 -36.719 -31.594 1 96.56 414 GLU A O 1
ATOM 3172 N N . THR A 1 415 ? 4.266 -37.156 -31.891 1 97.25 415 THR A N 1
ATOM 3173 C CA . THR A 1 415 ? 3.953 -37.094 -30.469 1 97.25 415 THR A CA 1
ATOM 3174 C C . THR A 1 415 ? 4.672 -38.188 -29.672 1 97.25 415 THR A C 1
ATOM 3176 O O . THR A 1 415 ? 5.285 -37.906 -28.641 1 97.25 415 THR A O 1
ATOM 3179 N N . GLU A 1 416 ? 4.641 -39.375 -30.203 1 97.38 416 GLU A N 1
ATOM 3180 C CA . GLU A 1 416 ? 5.297 -40.5 -29.547 1 97.38 416 GLU A CA 1
ATOM 3181 C C . GLU A 1 416 ? 6.801 -40.281 -29.438 1 97.38 416 GLU A C 1
ATOM 3183 O O . GLU A 1 416 ? 7.398 -40.531 -28.391 1 97.38 416 GLU A O 1
ATOM 3188 N N . ASP A 1 417 ? 7.301 -39.781 -30.516 1 97.5 417 ASP A N 1
ATOM 3189 C CA . ASP A 1 417 ? 8.742 -39.531 -30.547 1 97.5 417 ASP A CA 1
ATOM 3190 C C . ASP A 1 417 ? 9.133 -38.469 -29.547 1 97.5 417 ASP A C 1
ATOM 3192 O O . ASP A 1 417 ? 10.141 -38.594 -28.844 1 97.5 417 ASP A O 1
ATOM 3196 N N . ALA A 1 418 ? 8.398 -37.406 -29.5 1 97.19 418 ALA A N 1
ATOM 3197 C CA . ALA A 1 418 ? 8.68 -36.312 -28.578 1 97.19 418 ALA A CA 1
ATOM 3198 C C . ALA A 1 418 ? 8.609 -36.781 -27.125 1 97.19 418 ALA A C 1
ATOM 3200 O O . ALA A 1 418 ? 9.484 -36.438 -26.328 1 97.19 418 ALA A O 1
ATOM 3201 N N . LEU A 1 419 ? 7.605 -37.531 -26.781 1 97.31 419 LEU A N 1
ATOM 3202 C CA . LEU A 1 419 ? 7.426 -38 -25.422 1 97.31 419 LEU A CA 1
ATOM 3203 C C . LEU A 1 419 ? 8.508 -39 -25.047 1 97.31 419 LEU A C 1
ATOM 3205 O O . LEU A 1 419 ? 8.977 -39.031 -23.906 1 97.31 419 LEU A O 1
ATOM 3209 N N . ALA A 1 420 ? 8.922 -39.781 -26.016 1 96.56 420 ALA A N 1
ATOM 3210 C CA . ALA A 1 420 ? 9.93 -40.812 -25.797 1 96.56 420 ALA A CA 1
ATOM 3211 C C . ALA A 1 420 ? 11.297 -40.188 -25.531 1 96.56 420 ALA A C 1
ATOM 3213 O O . ALA A 1 420 ? 12.18 -40.844 -24.938 1 96.56 420 ALA A O 1
ATOM 3214 N N . SER A 1 421 ? 11.461 -39 -25.984 1 96.25 421 SER A N 1
ATOM 3215 C CA . SER A 1 421 ? 12.742 -38.344 -25.812 1 96.25 421 SER A CA 1
ATOM 3216 C C . SER A 1 421 ? 12.922 -37.844 -24.375 1 96.25 421 SER A C 1
ATOM 3218 O O . SER A 1 421 ? 14.031 -37.5 -23.969 1 96.25 421 SER A O 1
ATOM 3220 N N . LEU A 1 422 ? 11.906 -37.844 -23.562 1 97 422 LEU A N 1
ATOM 3221 C CA . LEU A 1 422 ? 11.969 -37.375 -22.188 1 97 422 LEU A CA 1
ATOM 3222 C C . LEU A 1 422 ? 12.43 -38.5 -21.25 1 97 422 LEU A C 1
ATOM 3224 O O . LEU A 1 422 ? 12.266 -39.688 -21.562 1 97 422 LEU A O 1
ATOM 3228 N N . PRO A 1 423 ? 13.008 -38.062 -20.125 1 97.5 423 PRO A N 1
ATOM 3229 C CA . PRO A 1 423 ? 13.43 -39.062 -19.141 1 97.5 423 PRO A CA 1
ATOM 3230 C C . PRO A 1 423 ? 12.281 -40 -18.719 1 97.5 423 PRO A C 1
ATOM 3232 O O . PRO A 1 423 ? 11.125 -39.562 -18.703 1 97.5 423 PRO A O 1
ATOM 3235 N N . GLU A 1 424 ? 12.641 -41.188 -18.312 1 96.81 424 GLU A N 1
ATOM 3236 C CA . GLU A 1 424 ? 11.648 -42.188 -17.953 1 96.81 424 GLU A CA 1
ATOM 3237 C C . GLU A 1 424 ? 10.812 -41.75 -16.75 1 96.81 424 GLU A C 1
ATOM 3239 O O . GLU A 1 424 ? 9.641 -42.094 -16.641 1 96.81 424 GLU A O 1
ATOM 3244 N N . ASP A 1 425 ? 11.375 -41.062 -15.906 1 97.75 425 ASP A N 1
ATOM 3245 C CA . ASP A 1 425 ? 10.68 -40.656 -14.688 1 97.75 425 ASP A CA 1
ATOM 3246 C C . ASP A 1 425 ? 9.938 -39.344 -14.875 1 97.75 425 ASP A C 1
ATOM 3248 O O . ASP A 1 425 ? 9.422 -38.75 -13.914 1 97.75 425 ASP A O 1
ATOM 3252 N N . TRP A 1 426 ? 9.945 -38.844 -16.109 1 98.25 426 TRP A N 1
ATOM 3253 C CA . TRP A 1 426 ? 9.203 -37.625 -16.438 1 98.25 426 TRP A CA 1
ATOM 3254 C C . TRP A 1 426 ? 7.738 -37.938 -16.719 1 98.25 426 TRP A C 1
ATOM 3256 O O . TRP A 1 426 ? 7.41 -38.5 -17.781 1 98.25 426 TRP A O 1
ATOM 3266 N N . PRO A 1 427 ? 6.859 -37.594 -15.773 1 98.38 427 PRO A N 1
ATOM 3267 C CA . PRO A 1 427 ? 5.445 -37.844 -16.047 1 98.38 427 PRO A CA 1
ATOM 3268 C C . PRO A 1 427 ? 4.902 -37.031 -17.219 1 98.38 427 PRO A C 1
ATOM 3270 O O . PRO A 1 427 ? 5.41 -35.938 -17.5 1 98.38 427 PRO A O 1
ATOM 3273 N N . GLU A 1 428 ? 3.889 -37.594 -17.859 1 98.38 428 GLU A N 1
ATOM 3274 C CA . GLU A 1 428 ? 3.219 -36.906 -18.969 1 98.38 428 GLU A CA 1
ATOM 3275 C C . GLU A 1 428 ? 1.899 -36.281 -18.516 1 98.38 428 GLU A C 1
ATOM 3277 O O . GLU A 1 428 ? 1.423 -35.312 -19.125 1 98.38 428 GLU A O 1
ATOM 3282 N N . LEU A 1 429 ? 1.351 -36.844 -17.406 1 98.44 429 LEU A N 1
ATOM 3283 C CA . LEU A 1 429 ? 0.091 -36.344 -16.859 1 98.44 429 LEU A CA 1
ATOM 3284 C C . LEU A 1 429 ? 0.202 -36.156 -15.344 1 98.44 429 LEU A C 1
ATOM 3286 O O . LEU A 1 429 ? 0.839 -36.969 -14.656 1 98.44 429 LEU A O 1
ATOM 3290 N N . GLU A 1 430 ? -0.381 -35.125 -14.883 1 98.69 430 GLU A N 1
ATOM 3291 C CA . GLU A 1 430 ? -0.667 -34.875 -13.469 1 98.69 430 GLU A CA 1
ATOM 3292 C C . GLU A 1 430 ? -2.172 -34.875 -13.211 1 98.69 430 GLU A C 1
ATOM 3294 O O . GLU A 1 430 ? -2.926 -34.219 -13.945 1 98.69 430 GLU A O 1
ATOM 3299 N N . TYR A 1 431 ? -2.594 -35.594 -12.25 1 98.44 431 TYR A N 1
ATOM 3300 C CA . TYR A 1 431 ? -3.979 -35.531 -11.789 1 98.44 431 TYR A CA 1
ATOM 3301 C C . TYR A 1 431 ? -4.09 -34.719 -10.516 1 98.44 431 TYR A C 1
ATOM 3303 O O . TYR A 1 431 ? -3.457 -35.031 -9.508 1 98.44 431 TYR A O 1
ATOM 3311 N N . LEU A 1 432 ? -4.883 -33.625 -10.625 1 97.81 432 LEU A N 1
ATOM 3312 C CA . LEU A 1 432 ? -5.176 -32.75 -9.508 1 97.81 432 LEU A CA 1
ATOM 3313 C C . LEU A 1 432 ? -6.645 -32.812 -9.109 1 97.81 432 LEU A C 1
ATOM 3315 O O . LEU A 1 432 ? -7.492 -32.156 -9.688 1 97.81 432 LEU A O 1
ATOM 3319 N N . PRO A 1 433 ? -6.941 -33.656 -8.125 1 97.19 433 PRO A N 1
ATOM 3320 C CA . PRO A 1 433 ? -8.305 -33.594 -7.602 1 97.19 433 PRO A CA 1
ATOM 3321 C C . PRO A 1 433 ? -8.617 -32.281 -6.898 1 97.19 433 PRO A C 1
ATOM 3323 O O . PRO A 1 433 ? -8.039 -31.969 -5.848 1 97.19 433 PRO A O 1
ATOM 3326 N N . VAL A 1 434 ? -9.516 -31.562 -7.445 1 94.81 434 VAL A N 1
ATOM 3327 C CA . VAL A 1 434 ? -9.938 -30.281 -6.875 1 94.81 434 VAL A CA 1
ATOM 3328 C C . VAL A 1 434 ? -11.312 -30.438 -6.238 1 94.81 434 VAL A C 1
ATOM 3330 O O . VAL A 1 434 ? -12.25 -30.922 -6.879 1 94.81 434 VAL A O 1
ATOM 3333 N N . TYR A 1 435 ? -11.422 -29.969 -5.043 1 95 435 TYR A N 1
ATOM 3334 C CA . TYR A 1 435 ? -12.656 -30.109 -4.285 1 95 435 TYR A CA 1
ATOM 3335 C C . TYR A 1 435 ? -13.625 -28.969 -4.602 1 95 435 TYR A C 1
ATOM 3337 O O . TYR A 1 435 ? -13.977 -28.172 -3.727 1 95 435 TYR A O 1
ATOM 3345 N N . GLY A 1 436 ? -14.047 -28.984 -5.797 1 93.44 436 GLY A N 1
ATOM 3346 C CA . GLY A 1 436 ? -14.969 -27.984 -6.305 1 93.44 436 GLY A CA 1
ATOM 3347 C C . GLY A 1 436 ? -15.312 -28.172 -7.773 1 93.44 436 GLY A C 1
ATOM 3348 O O . GLY A 1 436 ? -14.852 -29.125 -8.398 1 93.44 436 GLY A O 1
ATOM 3349 N N . TYR A 1 437 ? -16.172 -27.312 -8.273 1 94.31 437 TYR A N 1
ATOM 3350 C CA . TYR A 1 437 ? -16.594 -27.297 -9.672 1 94.31 437 TYR A CA 1
ATOM 3351 C C . TYR A 1 437 ? -15.703 -26.359 -10.492 1 94.31 437 TYR A C 1
ATOM 3353 O O . TYR A 1 437 ? -15.68 -25.156 -10.258 1 94.31 437 TYR A O 1
ATOM 3361 N N . PHE A 1 438 ? -14.977 -26.844 -11.461 1 92 438 PHE A N 1
ATOM 3362 C CA . PHE A 1 438 ? -14.094 -26.031 -12.289 1 92 438 PHE A CA 1
ATOM 3363 C C . PHE A 1 438 ? -14.844 -25.469 -13.492 1 92 438 PHE A C 1
ATOM 3365 O O . PHE A 1 438 ? -14.578 -24.344 -13.93 1 92 438 PHE A O 1
ATOM 3372 N N . GLY A 1 439 ? -15.734 -26.25 -14.062 1 92.5 439 GLY A N 1
ATOM 3373 C CA . GLY A 1 439 ? -16.453 -25.812 -15.25 1 92.5 439 GLY A CA 1
ATOM 3374 C C . GLY A 1 439 ? -15.539 -25.328 -16.359 1 92.5 439 GLY A C 1
ATOM 3375 O O . GLY A 1 439 ? -14.578 -26 -16.719 1 92.5 439 GLY A O 1
ATOM 3376 N N . ASP A 1 440 ? -15.859 -24.203 -16.969 1 93.12 440 ASP A N 1
ATOM 3377 C CA . ASP A 1 440 ? -15.102 -23.641 -18.078 1 93.12 440 ASP A CA 1
ATOM 3378 C C . ASP A 1 440 ? -13.906 -22.844 -17.578 1 93.12 440 ASP A C 1
ATOM 3380 O O . ASP A 1 440 ? -13.141 -22.297 -18.375 1 93.12 440 ASP A O 1
ATOM 3384 N N . GLN A 1 441 ? -13.734 -22.688 -16.266 1 95.69 441 GLN A N 1
ATOM 3385 C CA . GLN A 1 441 ? -12.602 -22.094 -15.555 1 95.69 441 GLN A CA 1
ATOM 3386 C C . GLN A 1 441 ? -12.469 -20.609 -15.859 1 95.69 441 GLN A C 1
ATOM 3388 O O . GLN A 1 441 ? -11.375 -20.047 -15.742 1 95.69 441 GLN A O 1
ATOM 3393 N N . ASN A 1 442 ? -13.578 -19.938 -16.344 1 94.94 442 ASN A N 1
ATOM 3394 C CA . ASN A 1 442 ? -13.586 -18.5 -16.484 1 94.94 442 ASN A CA 1
ATOM 3395 C C . ASN A 1 442 ? -13.594 -17.797 -15.125 1 94.94 442 ASN A C 1
ATOM 3397 O O . ASN A 1 442 ? -12.852 -16.844 -14.906 1 94.94 442 ASN A O 1
ATOM 3401 N N . ASN A 1 443 ? -14.391 -18.266 -14.242 1 92.69 443 ASN A N 1
ATOM 3402 C CA . ASN A 1 443 ? -14.594 -17.781 -12.875 1 92.69 443 ASN A CA 1
ATOM 3403 C C . ASN A 1 443 ? -14.875 -18.922 -11.914 1 92.69 443 ASN A C 1
ATOM 3405 O O . ASN A 1 443 ? -15.953 -19.516 -11.945 1 92.69 443 ASN A O 1
ATOM 3409 N N . TYR A 1 444 ? -13.961 -19.203 -11.023 1 88.44 444 TYR A N 1
ATOM 3410 C CA . TYR A 1 444 ? -14.031 -20.375 -10.156 1 88.44 444 TYR A CA 1
ATOM 3411 C C . TYR A 1 444 ? -15.078 -20.203 -9.07 1 88.44 444 TYR A C 1
ATOM 3413 O O . TYR A 1 444 ? -15.422 -21.156 -8.359 1 88.44 444 TYR A O 1
ATOM 3421 N N . MET A 1 445 ? -15.594 -18.984 -8.938 1 86.62 445 MET A N 1
ATOM 3422 C CA . MET A 1 445 ? -16.625 -18.734 -7.934 1 86.62 445 MET A CA 1
ATOM 3423 C C . MET A 1 445 ? -18.016 -18.984 -8.5 1 86.62 445 MET A C 1
ATOM 3425 O O . MET A 1 445 ? -19 -18.969 -7.762 1 86.62 445 MET A O 1
ATOM 3429 N N . VAL A 1 446 ? -18.062 -19.297 -9.789 1 85.19 446 VAL A N 1
ATOM 3430 C CA . VAL A 1 446 ? -19.328 -19.656 -10.422 1 85.19 446 VAL A CA 1
ATOM 3431 C C . VAL A 1 446 ? -19.5 -21.172 -10.414 1 85.19 446 VAL A C 1
ATOM 3433 O O . VAL A 1 446 ? -18.797 -21.891 -11.141 1 85.19 446 VAL A O 1
ATOM 3436 N N . THR A 1 447 ? -20.328 -21.672 -9.586 1 87.38 447 THR A N 1
ATOM 3437 C CA . THR A 1 447 ? -20.594 -23.109 -9.43 1 87.38 447 THR A CA 1
ATOM 3438 C C . THR A 1 447 ? -22.094 -23.391 -9.547 1 87.38 447 THR A C 1
ATOM 3440 O O . THR A 1 447 ? -22.922 -22.469 -9.414 1 87.38 447 THR A O 1
ATOM 3443 N N . PRO A 1 448 ? -22.375 -24.703 -9.828 1 89.44 448 PRO A N 1
ATOM 3444 C CA . PRO A 1 448 ? -23.797 -25.047 -9.859 1 89.44 448 PRO A CA 1
ATOM 3445 C C . PRO A 1 448 ? -24.484 -24.812 -8.508 1 89.44 448 PRO A C 1
ATOM 3447 O O . PRO A 1 448 ? -23.906 -25.094 -7.461 1 89.44 448 PRO A O 1
ATOM 3450 N N . ASN A 1 449 ? -25.453 -24.016 -8.438 1 86.5 449 ASN A N 1
ATOM 3451 C CA . ASN A 1 449 ? -26.219 -23.766 -7.219 1 86.5 449 ASN A CA 1
ATOM 3452 C C . ASN A 1 449 ? -27.359 -24.75 -7.066 1 86.5 449 ASN A C 1
ATOM 3454 O O . ASN A 1 449 ? -28.516 -24.344 -6.918 1 86.5 449 ASN A O 1
ATOM 3458 N N . ASP A 1 450 ? -27.031 -26.031 -7.031 1 90.56 450 ASP A N 1
ATOM 3459 C CA . ASP A 1 450 ? 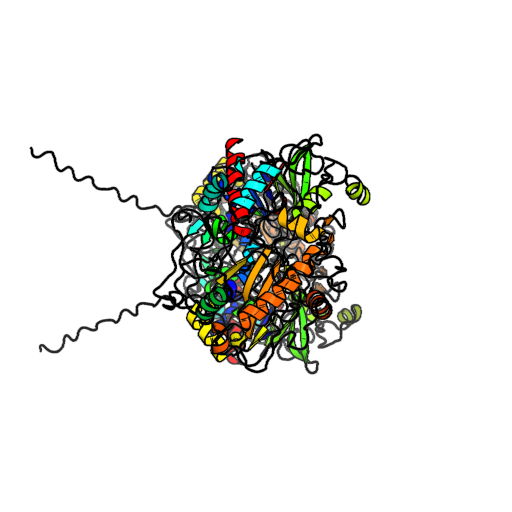-28.062 -27.078 -7 1 90.56 450 ASP A CA 1
ATOM 3460 C C . ASP A 1 450 ? -28.047 -27.812 -5.664 1 90.56 450 ASP A C 1
ATOM 3462 O O . ASP A 1 450 ? -28.688 -28.844 -5.52 1 90.56 450 ASP A O 1
ATOM 3466 N N . GLY A 1 451 ? -27.203 -27.344 -4.75 1 89 451 GLY A N 1
ATOM 3467 C CA . GLY A 1 451 ? -27.203 -27.906 -3.406 1 89 451 GLY A CA 1
ATOM 3468 C C . GLY A 1 451 ? -26.266 -29.078 -3.26 1 89 451 GLY A C 1
ATOM 3469 O O . GLY A 1 451 ? -26.156 -29.672 -2.178 1 89 451 GLY A O 1
ATOM 3470 N N . PHE A 1 452 ? -25.5 -29.391 -4.316 1 93.56 452 PHE A N 1
ATOM 3471 C CA . PHE A 1 452 ? -24.578 -30.531 -4.246 1 93.56 452 PHE A CA 1
ATOM 3472 C C . PHE A 1 452 ? -23.141 -30.047 -4.098 1 93.56 452 PHE A C 1
ATOM 3474 O O . PHE A 1 452 ? -22.828 -28.891 -4.391 1 93.56 452 PH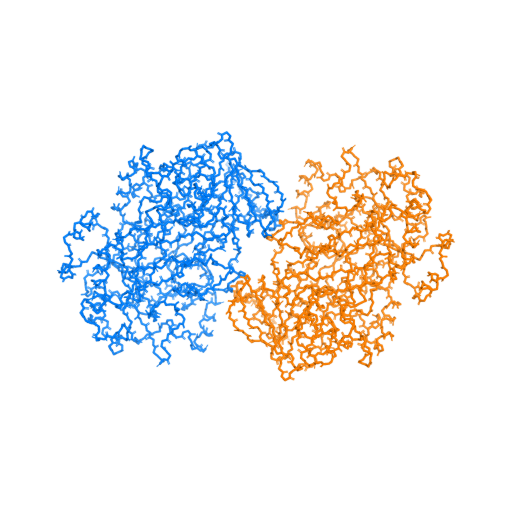E A O 1
ATOM 3481 N N . ASN A 1 453 ? -22.328 -30.938 -3.559 1 94.94 453 ASN A N 1
ATOM 3482 C CA . ASN A 1 453 ? -20.875 -30.766 -3.58 1 94.94 453 ASN A CA 1
ATOM 3483 C C . ASN A 1 453 ? -20.266 -31.391 -4.832 1 94.94 453 ASN A C 1
ATOM 3485 O O . ASN A 1 453 ? -20.828 -32.312 -5.406 1 94.94 453 ASN A O 1
ATOM 3489 N N . TYR A 1 454 ? -19.125 -30.844 -5.219 1 96 454 TYR A N 1
ATOM 3490 C CA . TYR A 1 454 ? -18.516 -31.297 -6.465 1 96 454 TYR A CA 1
ATOM 3491 C C . TYR A 1 454 ? -17.047 -31.656 -6.262 1 96 454 TYR A C 1
ATOM 3493 O O . TYR A 1 454 ? -16.391 -31.109 -5.375 1 96 454 TYR A O 1
ATOM 3501 N N . LEU A 1 455 ? -16.578 -32.531 -7.039 1 96.62 455 LEU A N 1
ATOM 3502 C CA . LEU A 1 455 ? -15.18 -32.906 -7.219 1 96.62 455 LEU A CA 1
ATOM 3503 C C . LEU A 1 455 ? -14.789 -32.844 -8.695 1 96.62 455 LEU A C 1
ATOM 3505 O O . LEU A 1 455 ? -15.516 -33.344 -9.555 1 96.62 455 LEU A O 1
ATOM 3509 N N . THR A 1 456 ? -13.75 -32.188 -8.969 1 97 456 THR A N 1
ATOM 3510 C CA . THR A 1 456 ? -13.18 -32.188 -10.312 1 97 456 THR A CA 1
ATOM 3511 C C . THR A 1 456 ? -11.836 -32.906 -10.336 1 97 456 THR A C 1
ATOM 3513 O O . THR A 1 456 ? -10.984 -32.688 -9.469 1 97 456 THR A O 1
ATOM 3516 N N . ILE A 1 457 ? -11.641 -33.812 -11.25 1 97.88 457 ILE A N 1
ATOM 3517 C CA . ILE A 1 457 ? -10.336 -34.438 -11.477 1 97.88 457 ILE A CA 1
ATOM 3518 C C . ILE A 1 457 ? -9.641 -33.75 -12.648 1 97.88 457 ILE A C 1
ATOM 3520 O O . ILE A 1 457 ? -9.742 -34.188 -13.797 1 97.88 457 ILE A O 1
ATOM 3524 N N . ALA A 1 458 ? -8.898 -32.75 -12.305 1 97.94 458 ALA A N 1
ATOM 3525 C CA . ALA A 1 458 ? -8.172 -32.031 -13.344 1 97.94 458 ALA A CA 1
ATOM 3526 C C . ALA A 1 458 ? -6.926 -32.781 -13.781 1 97.94 458 ALA A C 1
ATOM 3528 O O . ALA A 1 458 ? -6.156 -33.25 -12.938 1 97.94 458 ALA A O 1
ATOM 3529 N N . ALA A 1 459 ? -6.773 -32.969 -15.039 1 98.44 459 ALA A N 1
ATOM 3530 C CA . ALA A 1 459 ? -5.562 -33.531 -15.617 1 98.44 459 ALA A CA 1
ATOM 3531 C C . ALA A 1 459 ? -4.711 -32.469 -16.297 1 98.44 459 ALA A C 1
ATOM 3533 O O . ALA A 1 459 ? -5.207 -31.734 -17.141 1 98.44 459 ALA A O 1
ATOM 3534 N N . ALA A 1 460 ? -3.5 -32.406 -15.898 1 98.69 460 ALA A N 1
ATOM 3535 C CA . ALA A 1 460 ? -2.58 -31.438 -16.469 1 98.69 460 ALA A CA 1
ATOM 3536 C C . ALA A 1 460 ? -1.606 -32.094 -17.438 1 98.69 460 ALA A C 1
ATOM 3538 O O . ALA A 1 460 ? -1.152 -33.219 -17.188 1 98.69 460 ALA A O 1
ATOM 3539 N N . VAL A 1 461 ? -1.368 -31.406 -18.516 1 98.5 461 VAL A N 1
ATOM 3540 C CA . VAL A 1 461 ? -0.303 -31.797 -19.438 1 98.5 461 VAL A CA 1
ATOM 3541 C C . VAL A 1 461 ? 1.047 -31.344 -18.891 1 98.5 461 VAL A C 1
ATOM 3543 O O . VAL A 1 461 ? 1.365 -30.156 -18.906 1 98.5 461 VAL A O 1
ATOM 3546 N N . VAL A 1 462 ? 1.89 -32.312 -18.5 1 97.31 462 VAL A N 1
ATOM 3547 C CA . VAL A 1 462 ? 3.092 -31.984 -17.734 1 97.31 462 VAL A CA 1
ATOM 3548 C C . VAL A 1 462 ? 4.309 -32 -18.656 1 97.31 462 VAL A C 1
ATOM 3550 O O . VAL A 1 462 ? 5.414 -31.641 -18.234 1 97.31 462 VAL A O 1
ATOM 3553 N N . SER A 1 463 ? 4.164 -32.312 -19.859 1 94.5 463 SER A N 1
ATOM 3554 C CA . SER A 1 463 ? 5.215 -32.312 -20.875 1 94.5 463 SER A CA 1
ATOM 3555 C C . SER A 1 463 ? 4.789 -31.484 -22.094 1 94.5 463 SER A C 1
ATOM 3557 O O . SER A 1 463 ? 4.727 -32.031 -23.203 1 94.5 463 SER A O 1
ATOM 3559 N N . PRO A 1 464 ? 4.555 -30.219 -21.812 1 97.12 464 PRO A N 1
ATOM 3560 C CA . PRO A 1 464 ? 4.059 -29.438 -22.953 1 97.12 464 PRO A CA 1
ATOM 3561 C C . PRO A 1 464 ? 5.082 -29.312 -24.078 1 97.12 464 PRO A C 1
ATOM 3563 O O . PRO A 1 464 ? 6.262 -29.078 -23.812 1 97.12 464 PRO A O 1
ATOM 3566 N N . LEU A 1 465 ? 4.637 -29.469 -25.297 1 97.88 465 LEU A N 1
ATOM 3567 C CA . LEU A 1 465 ? 5.477 -29.375 -26.484 1 97.88 465 LEU A CA 1
ATOM 3568 C C . LEU A 1 465 ? 5.305 -28.031 -27.172 1 97.88 465 LEU A C 1
ATOM 3570 O O . LEU A 1 465 ? 6.164 -27.609 -27.938 1 97.88 465 LEU A O 1
ATOM 3574 N N . SER A 1 466 ? 4.215 -27.328 -26.906 1 98.31 466 SER A N 1
ATOM 3575 C CA . SER A 1 466 ? 3.967 -26 -27.453 1 98.31 466 SER A CA 1
ATOM 3576 C C . SER A 1 466 ? 4.93 -24.969 -26.859 1 98.31 466 SER A C 1
ATOM 3578 O O . SER A 1 466 ? 5.309 -25.062 -25.703 1 98.31 466 SER A O 1
ATOM 3580 N N . ARG A 1 467 ? 5.414 -24.062 -27.672 1 98.5 467 ARG A N 1
ATOM 3581 C CA . ARG A 1 467 ? 6.277 -22.969 -27.266 1 98.5 467 ARG A CA 1
ATOM 3582 C C . ARG A 1 467 ? 5.66 -21.625 -27.656 1 98.5 467 ARG A C 1
ATOM 3584 O O . ARG A 1 467 ? 5.121 -21.469 -28.75 1 98.5 467 ARG A O 1
ATOM 3591 N N . GLY A 1 468 ? 5.652 -20.703 -26.641 1 98.69 468 GLY A N 1
ATOM 3592 C CA . GLY A 1 468 ? 5.137 -19.359 -26.875 1 98.69 468 GLY A CA 1
ATOM 3593 C C . GLY A 1 468 ? 6.211 -18.297 -26.828 1 98.69 468 GLY A C 1
ATOM 3594 O O . GLY A 1 468 ? 7.402 -18.594 -26.891 1 98.69 468 GLY A O 1
ATOM 3595 N N . THR A 1 469 ? 5.738 -17.031 -26.812 1 98.81 469 THR A N 1
ATOM 3596 C CA . THR A 1 469 ? 6.656 -15.898 -26.812 1 98.81 469 THR A CA 1
ATOM 3597 C C . THR A 1 469 ? 6.133 -14.773 -25.938 1 98.81 469 THR A C 1
ATOM 3599 O O . THR A 1 469 ? 4.949 -14.742 -25.594 1 98.81 469 THR A O 1
ATOM 3602 N N . VAL A 1 470 ? 7.043 -13.961 -25.469 1 98.88 470 VAL A N 1
ATOM 3603 C CA . VAL A 1 470 ? 6.773 -12.664 -24.844 1 98.88 470 VAL A CA 1
ATOM 3604 C C . VAL A 1 470 ? 7.465 -11.555 -25.641 1 98.88 470 VAL A C 1
ATOM 3606 O O . VAL A 1 470 ? 8.664 -11.641 -25.922 1 98.88 470 VAL A O 1
ATOM 3609 N N . ASP A 1 471 ? 6.723 -10.609 -26.031 1 98.75 471 ASP A N 1
ATOM 3610 C CA . ASP A 1 471 ? 7.273 -9.461 -26.766 1 98.75 471 ASP A CA 1
ATOM 3611 C C . ASP A 1 471 ? 6.805 -8.148 -26.141 1 98.75 471 ASP A C 1
ATOM 3613 O O . ASP A 1 471 ? 5.914 -8.133 -25.297 1 98.75 471 ASP A O 1
ATOM 3617 N N . ILE A 1 472 ? 7.523 -7.074 -26.422 1 98.56 472 ILE A N 1
ATOM 3618 C CA . ILE A 1 472 ? 7.109 -5.77 -25.906 1 98.56 472 ILE A CA 1
ATOM 3619 C C . ILE A 1 472 ? 6.043 -5.176 -26.828 1 98.56 472 ILE A C 1
ATOM 3621 O O . ILE A 1 472 ? 6.043 -5.426 -28.031 1 98.56 472 ILE A O 1
ATOM 3625 N N . ALA A 1 473 ? 5.133 -4.383 -26.219 1 98.25 473 ALA A N 1
ATOM 3626 C CA . ALA A 1 473 ? 4.086 -3.672 -26.938 1 98.25 473 ALA A CA 1
ATOM 3627 C C . ALA A 1 473 ? 4.41 -2.184 -27.047 1 98.25 473 ALA A C 1
ATOM 3629 O O . ALA A 1 473 ? 3.734 -1.445 -27.766 1 98.25 473 ALA A O 1
ATOM 3630 N N . SER A 1 474 ? 5.441 -1.715 -26.344 1 97.94 474 SER A N 1
ATOM 3631 C CA . SER A 1 474 ? 5.898 -0.332 -26.266 1 97.94 474 SER A CA 1
ATOM 3632 C C . SER A 1 474 ? 7.285 -0.245 -25.641 1 97.94 474 SER A C 1
ATOM 3634 O O . SER A 1 474 ? 7.832 -1.255 -25.188 1 97.94 474 SER A O 1
ATOM 3636 N N . ASN A 1 475 ? 7.875 0.94 -25.672 1 98.25 475 ASN A N 1
ATOM 3637 C CA . ASN A 1 475 ? 9.141 1.164 -24.984 1 98.25 475 ASN A CA 1
ATOM 3638 C C . ASN A 1 475 ? 8.922 1.583 -23.531 1 98.25 475 ASN A C 1
ATOM 3640 O O . ASN A 1 475 ? 9.844 2.072 -22.875 1 98.25 475 ASN A O 1
ATOM 3644 N N . ASP A 1 476 ? 7.676 1.485 -22.984 1 98.06 476 ASP A N 1
ATOM 3645 C CA . ASP A 1 476 ? 7.285 1.795 -21.609 1 98.06 476 ASP A CA 1
ATOM 3646 C C . ASP A 1 476 ? 6.828 0.538 -20.875 1 98.06 476 ASP A C 1
ATOM 3648 O O . ASP A 1 476 ? 5.863 -0.11 -21.281 1 98.06 476 ASP A O 1
ATOM 3652 N N . THR A 1 477 ? 7.504 0.241 -19.766 1 98.25 477 THR A N 1
ATOM 3653 C CA . THR A 1 477 ? 7.223 -0.989 -19.031 1 98.25 477 THR A CA 1
ATOM 3654 C C . THR A 1 477 ? 5.875 -0.896 -18.328 1 98.25 477 THR A C 1
ATOM 3656 O O . THR A 1 477 ? 5.375 -1.895 -17.797 1 98.25 477 THR A O 1
ATOM 3659 N N . GLU A 1 478 ? 5.207 0.25 -18.25 1 96.88 478 GLU A N 1
ATOM 3660 C CA . GLU A 1 478 ? 3.861 0.38 -17.703 1 96.88 478 GLU A CA 1
ATOM 3661 C C . GLU A 1 478 ? 2.836 -0.332 -18.578 1 96.88 478 GLU A C 1
ATOM 3663 O O . GLU A 1 478 ? 1.762 -0.711 -18.109 1 96.88 478 GLU A O 1
ATOM 3668 N N . VAL A 1 479 ? 3.188 -0.429 -19.859 1 98.06 479 VAL A N 1
ATOM 3669 C CA . VAL A 1 479 ? 2.338 -1.166 -20.797 1 98.06 479 VAL A CA 1
ATOM 3670 C C . VAL A 1 479 ? 2.695 -2.65 -20.75 1 98.06 479 VAL A C 1
ATOM 3672 O O . VAL A 1 479 ? 3.84 -3.027 -21.016 1 98.06 479 VAL A O 1
ATOM 3675 N N . ASN A 1 480 ? 1.774 -3.496 -20.406 1 98.38 480 ASN A N 1
ATOM 3676 C CA . ASN A 1 480 ? 2.039 -4.93 -20.328 1 98.38 480 ASN A CA 1
ATOM 3677 C C . ASN A 1 480 ? 2.564 -5.469 -21.656 1 98.38 480 ASN A C 1
ATOM 3679 O O . ASN A 1 480 ? 2.17 -4.996 -22.719 1 98.38 480 ASN A O 1
ATOM 3683 N N . PRO A 1 481 ? 3.412 -6.449 -21.609 1 98.75 481 PRO A N 1
ATOM 3684 C CA . PRO A 1 481 ? 3.943 -7.039 -22.844 1 98.75 481 PRO A CA 1
ATOM 3685 C C . PRO A 1 481 ? 2.914 -7.891 -23.578 1 98.75 481 PRO A C 1
ATOM 3687 O O . PRO A 1 481 ? 1.833 -8.156 -23.047 1 98.75 481 PRO A O 1
ATOM 3690 N N . ILE A 1 482 ? 3.244 -8.195 -24.797 1 98.81 482 ILE A N 1
ATOM 3691 C CA . ILE A 1 482 ? 2.471 -9.164 -25.578 1 98.81 482 ILE A CA 1
ATOM 3692 C C . ILE A 1 482 ? 2.818 -10.578 -25.125 1 98.81 482 ILE A C 1
ATOM 3694 O O . ILE A 1 482 ? 3.965 -11.016 -25.25 1 98.81 482 ILE A O 1
ATOM 3698 N N . ILE A 1 483 ? 1.891 -11.273 -24.578 1 98.94 483 ILE A N 1
ATOM 3699 C CA . ILE A 1 483 ? 2.062 -12.625 -24.062 1 98.94 483 ILE A CA 1
ATOM 3700 C C . ILE A 1 483 ? 1.322 -13.609 -24.969 1 98.94 483 ILE A C 1
ATOM 3702 O O . ILE A 1 483 ? 0.1 -13.531 -25.109 1 98.94 483 ILE A O 1
ATOM 3706 N N . ASP A 1 484 ? 2.023 -14.523 -25.562 1 98.88 484 ASP A N 1
ATOM 3707 C CA . ASP A 1 484 ? 1.455 -15.516 -26.469 1 98.88 484 ASP A CA 1
ATOM 3708 C C . ASP A 1 484 ? 1.936 -16.922 -26.109 1 98.88 484 ASP A C 1
ATOM 3710 O O . ASP A 1 484 ? 2.859 -17.438 -26.734 1 98.88 484 ASP A O 1
ATOM 3714 N N . PRO A 1 485 ? 1.252 -17.578 -25.266 1 98.75 485 PRO A N 1
ATOM 3715 C CA . PRO A 1 485 ? 1.674 -18.906 -24.812 1 98.75 485 PRO A CA 1
ATOM 3716 C C . PRO A 1 485 ? 1.529 -19.969 -25.891 1 98.75 485 PRO A C 1
ATOM 3718 O O . PRO A 1 485 ? 2.244 -20.969 -25.875 1 98.75 485 PRO A O 1
ATOM 3721 N N . ARG A 1 486 ? 0.566 -19.797 -26.812 1 98.56 486 ARG A N 1
ATOM 3722 C CA . ARG A 1 486 ? 0.284 -20.719 -27.906 1 98.56 486 ARG A CA 1
ATOM 3723 C C . ARG A 1 486 ? -0.081 -22.109 -27.359 1 98.56 486 ARG A C 1
ATOM 3725 O O . ARG A 1 486 ? 0.466 -23.109 -27.797 1 98.56 486 ARG A O 1
ATOM 3732 N N . TRP A 1 487 ? -0.967 -22.125 -26.438 1 98.62 487 TRP A N 1
ATOM 3733 C CA . TRP A 1 487 ? -1.408 -23.375 -25.844 1 98.62 487 TRP A CA 1
ATOM 3734 C C . TRP A 1 487 ? -2.027 -24.297 -26.891 1 98.62 487 TRP A C 1
ATOM 3736 O O . TRP A 1 487 ? -2.852 -23.859 -27.688 1 98.62 487 TRP A O 1
ATOM 3746 N N . PHE A 1 488 ? -1.644 -25.609 -26.922 1 98 488 PHE A N 1
ATOM 3747 C CA . PHE A 1 488 ? -2.131 -26.672 -27.797 1 98 488 PHE A CA 1
ATOM 3748 C C . PHE A 1 488 ? -1.67 -26.453 -29.234 1 98 488 PHE A C 1
ATOM 3750 O O . PHE A 1 488 ? -2.166 -27.109 -30.156 1 98 488 PHE A O 1
ATOM 3757 N N . ALA A 1 489 ? -0.706 -25.562 -29.406 1 97.69 489 ALA A N 1
ATOM 3758 C CA . ALA A 1 489 ? -0.204 -25.328 -30.766 1 97.69 489 ALA A CA 1
ATOM 3759 C C . ALA A 1 489 ? 0.473 -26.594 -31.312 1 97.69 489 ALA A C 1
ATOM 3761 O O . ALA A 1 489 ? 0.383 -26.875 -32.5 1 97.69 489 ALA A O 1
ATOM 3762 N N . HIS A 1 490 ? 1.246 -27.25 -30.562 1 97.19 490 HIS A N 1
ATOM 3763 C CA . HIS A 1 490 ? 1.749 -28.578 -30.938 1 97.19 490 HIS A CA 1
ATOM 3764 C C . HIS A 1 490 ? 0.68 -29.641 -30.766 1 97.19 490 HIS A C 1
ATOM 3766 O O . HIS A 1 490 ? 0.109 -29.781 -29.672 1 97.19 490 HIS A O 1
ATOM 3772 N N . PRO A 1 491 ? 0.447 -30.453 -31.688 1 95.31 491 PRO A N 1
ATOM 3773 C CA . PRO A 1 491 ? -0.658 -31.406 -31.609 1 95.31 491 PRO A CA 1
ATOM 3774 C C . PRO A 1 491 ? -0.496 -32.406 -30.469 1 95.31 491 PRO A C 1
ATOM 3776 O O . PRO A 1 491 ? -1.489 -32.906 -29.938 1 95.31 491 PRO A O 1
ATOM 3779 N N . GLY A 1 492 ? 0.745 -32.656 -30.109 1 97.69 492 GLY A N 1
ATOM 3780 C CA . GLY A 1 492 ? 0.985 -33.594 -29.016 1 97.69 492 GLY A CA 1
ATOM 3781 C C . GLY A 1 492 ? 0.339 -33.156 -27.719 1 97.69 492 GLY A C 1
ATOM 3782 O O . GLY A 1 492 ? -0.041 -34 -26.891 1 97.69 492 GLY A O 1
ATOM 3783 N N . ASP A 1 493 ? 0.179 -31.922 -27.516 1 98.31 493 ASP A N 1
ATOM 3784 C CA . ASP A 1 493 ? -0.374 -31.422 -26.25 1 98.31 493 ASP A CA 1
ATOM 3785 C C . ASP A 1 493 ? -1.853 -31.781 -26.125 1 98.31 493 ASP A C 1
ATOM 3787 O O . ASP A 1 493 ? -2.295 -32.25 -25.062 1 98.31 493 ASP A O 1
ATOM 3791 N N . ILE A 1 494 ? -2.615 -31.547 -27.172 1 97.38 494 ILE A N 1
ATOM 3792 C CA . ILE A 1 494 ? -4.047 -31.812 -27.109 1 97.38 494 ILE A CA 1
ATOM 3793 C C . ILE A 1 494 ? -4.281 -33.344 -27.109 1 97.38 494 ILE A C 1
ATOM 3795 O O . ILE A 1 494 ? -5.223 -33.812 -26.469 1 97.38 494 ILE A O 1
ATOM 3799 N N . GLN A 1 495 ? -3.424 -34.125 -27.766 1 98.12 495 GLN A N 1
ATOM 3800 C CA . GLN A 1 495 ? -3.525 -35.594 -27.734 1 98.12 495 GLN A CA 1
ATOM 3801 C C . GLN A 1 495 ? -3.338 -36.125 -26.312 1 98.12 495 GLN A C 1
ATOM 3803 O O . GLN A 1 495 ? -4.109 -36.969 -25.859 1 98.12 495 GLN A O 1
ATOM 3808 N N . VAL A 1 496 ? -2.355 -35.594 -25.625 1 98.56 496 VAL A N 1
ATOM 3809 C CA . VAL A 1 496 ? -2.113 -36 -24.25 1 98.56 496 VAL A CA 1
ATOM 3810 C C . VAL A 1 496 ? -3.266 -35.531 -23.359 1 98.56 496 VAL A C 1
ATOM 3812 O O . VAL A 1 496 ? -3.691 -36.25 -22.453 1 98.56 496 VAL A O 1
ATOM 3815 N N . ALA A 1 497 ? -3.812 -34.344 -23.656 1 98.62 497 ALA A N 1
ATOM 3816 C CA . ALA A 1 497 ? -4.93 -33.812 -22.875 1 98.62 497 ALA A CA 1
ATOM 3817 C C . ALA A 1 497 ? -6.164 -34.719 -23.016 1 98.62 497 ALA A C 1
ATOM 3819 O O . ALA A 1 497 ? -6.891 -34.938 -22.031 1 98.62 497 ALA A O 1
ATOM 3820 N N . VAL A 1 498 ? -6.418 -35.156 -24.188 1 98.5 498 VAL A N 1
ATOM 3821 C CA . VAL A 1 498 ? -7.539 -36.062 -24.422 1 98.5 498 VAL A CA 1
ATOM 3822 C C . VAL A 1 498 ? -7.359 -37.344 -23.594 1 98.5 498 VAL A C 1
ATOM 3824 O O . VAL A 1 498 ? -8.297 -37.812 -22.938 1 98.5 498 VAL A O 1
ATOM 3827 N N . ALA A 1 499 ? -6.164 -37.906 -23.656 1 98.56 499 ALA A N 1
ATOM 3828 C CA . ALA A 1 499 ? -5.863 -39.094 -22.859 1 98.56 499 ALA A CA 1
ATOM 3829 C C . ALA A 1 499 ? -6.078 -38.812 -21.375 1 98.56 499 ALA A C 1
ATOM 3831 O O . ALA A 1 499 ? -6.605 -39.656 -20.656 1 98.56 499 ALA A O 1
ATOM 3832 N N . GLY A 1 500 ? -5.609 -37.656 -20.938 1 98.5 500 GLY A N 1
ATOM 3833 C CA . GLY A 1 500 ? -5.793 -37.281 -19.547 1 98.5 500 GLY A CA 1
ATOM 3834 C C . GLY A 1 500 ? -7.25 -37.188 -19.141 1 98.5 500 GLY A C 1
ATOM 3835 O O . GLY A 1 500 ? -7.625 -37.625 -18.047 1 98.5 500 GLY A O 1
ATOM 3836 N N . PHE A 1 501 ? -8.07 -36.656 -20 1 98.25 501 PHE A N 1
ATOM 3837 C CA . PHE A 1 501 ? -9.508 -36.562 -19.75 1 98.25 501 PHE A CA 1
ATOM 3838 C C . PHE A 1 501 ? -10.117 -37.938 -19.609 1 98.25 501 PHE A C 1
ATOM 3840 O O . PHE A 1 501 ? -10.859 -38.188 -18.656 1 98.25 501 PHE A O 1
ATOM 3847 N N . ARG A 1 502 ? -9.789 -38.812 -20.469 1 98.25 502 ARG A N 1
ATOM 3848 C CA . ARG A 1 502 ? -10.297 -40.156 -20.422 1 98.25 502 ARG A CA 1
ATOM 3849 C C . ARG A 1 502 ? -9.82 -40.875 -19.172 1 98.25 502 ARG A C 1
ATOM 3851 O O . ARG A 1 502 ? -10.562 -41.656 -18.562 1 98.25 502 ARG A O 1
ATOM 3858 N N . ARG A 1 503 ? -8.594 -40.656 -18.875 1 98.44 503 ARG A N 1
ATOM 3859 C CA . ARG A 1 503 ? -8.023 -41.281 -17.688 1 98.44 503 ARG A CA 1
ATOM 3860 C C . ARG A 1 503 ? -8.711 -40.781 -16.422 1 98.44 503 ARG A C 1
ATOM 3862 O O . ARG A 1 503 ? -8.922 -41.562 -15.477 1 98.44 503 ARG A O 1
ATOM 3869 N N . SER A 1 504 ? -9.047 -39.5 -16.359 1 98.31 504 SER A N 1
ATOM 3870 C CA . SER A 1 504 ? -9.805 -38.938 -15.25 1 98.31 504 SER A CA 1
ATOM 3871 C C . SER A 1 504 ? -11.172 -39.594 -15.125 1 98.31 504 SER A C 1
ATOM 3873 O O . SER A 1 504 ? -11.625 -39.875 -14.008 1 98.31 504 SER A O 1
ATOM 3875 N N . ARG A 1 505 ? -11.812 -39.812 -16.234 1 97.81 505 ARG A N 1
ATOM 3876 C CA . ARG A 1 505 ? -13.07 -40.562 -16.234 1 97.81 505 ARG A CA 1
ATOM 3877 C C . ARG A 1 505 ? -12.883 -41.969 -15.695 1 97.81 505 ARG A C 1
ATOM 3879 O O . ARG A 1 505 ? -13.727 -42.469 -14.945 1 97.81 505 ARG A O 1
ATOM 3886 N N . ALA A 1 506 ? -11.789 -42.594 -16.094 1 97.5 506 ALA A N 1
ATOM 3887 C CA . ALA A 1 506 ? -11.492 -43.938 -15.609 1 97.5 506 ALA A CA 1
ATOM 3888 C C . ALA A 1 506 ? -11.32 -43.969 -14.094 1 97.5 506 ALA A C 1
ATOM 3890 O O . ALA A 1 506 ? -11.773 -44.906 -13.43 1 97.5 506 ALA A O 1
ATOM 3891 N N . LEU A 1 507 ? -10.609 -43 -13.578 1 98.06 507 LEU A N 1
ATOM 3892 C CA . LEU A 1 507 ? -10.445 -42.875 -12.133 1 98.06 507 LEU A CA 1
ATOM 3893 C C . LEU A 1 507 ? -11.797 -42.812 -11.438 1 98.06 507 LEU A C 1
ATOM 3895 O O . LEU A 1 507 ? -12.047 -43.531 -10.469 1 98.06 507 LEU A O 1
ATOM 3899 N N . MET A 1 508 ? -12.695 -41.938 -11.945 1 97.88 508 MET A N 1
ATOM 3900 C CA . MET A 1 508 ? -13.977 -41.719 -11.297 1 97.88 508 MET A CA 1
ATOM 3901 C C . MET A 1 508 ? -14.898 -42.938 -11.484 1 97.88 508 MET A C 1
ATOM 3903 O O . MET A 1 508 ? -15.828 -43.125 -10.703 1 97.88 508 MET A O 1
ATOM 3907 N N . ALA A 1 509 ? -14.602 -43.75 -12.43 1 96.31 509 ALA A N 1
ATOM 3908 C CA . ALA A 1 509 ? -15.375 -44.938 -12.672 1 96.31 509 ALA A CA 1
ATOM 3909 C C . ALA A 1 509 ? -14.836 -46.125 -11.859 1 96.31 509 ALA A C 1
ATOM 3911 O O . ALA A 1 509 ? -15.414 -47.219 -11.867 1 96.31 509 ALA A O 1
ATOM 3912 N N . SER A 1 510 ? -13.789 -45.938 -11.188 1 96.75 510 SER A N 1
ATOM 3913 C CA . SER A 1 510 ? -13.188 -47 -10.406 1 96.75 510 SER A CA 1
ATOM 3914 C C . SER A 1 510 ? -14.094 -47.438 -9.266 1 96.75 510 SER A C 1
ATOM 3916 O O . SER A 1 510 ? -14.938 -46.656 -8.805 1 96.75 510 SER A O 1
ATOM 3918 N N . PRO A 1 511 ? -13.859 -48.656 -8.758 1 96.5 511 PRO A N 1
ATOM 3919 C CA . PRO A 1 511 ? -14.688 -49.156 -7.656 1 96.5 511 PRO A CA 1
ATOM 3920 C C . PRO A 1 511 ? -14.594 -48.281 -6.406 1 96.5 511 PRO A C 1
ATOM 3922 O O . PRO A 1 511 ? -15.602 -48.062 -5.742 1 96.5 511 PRO A O 1
ATOM 3925 N N . ALA A 1 512 ? -13.477 -47.844 -6.113 1 95.62 512 ALA A N 1
ATOM 3926 C CA . ALA A 1 512 ? -13.281 -47.031 -4.918 1 95.62 512 ALA A CA 1
ATOM 3927 C C . ALA A 1 512 ? -14.133 -45.75 -4.969 1 95.62 512 ALA A C 1
ATOM 3929 O O . ALA A 1 512 ? -14.719 -45.344 -3.961 1 95.62 512 ALA A O 1
ATOM 3930 N N . MET A 1 513 ? -14.242 -45.125 -6.137 1 96.75 513 MET A N 1
ATOM 3931 C CA . MET A 1 513 ? -14.898 -43.812 -6.246 1 96.75 513 MET A CA 1
ATOM 3932 C C . MET A 1 513 ? -16.406 -44 -6.348 1 96.75 513 MET A C 1
ATOM 3934 O O . MET A 1 513 ? -17.156 -43.031 -6.094 1 96.75 513 MET A O 1
ATOM 3938 N N . ALA A 1 514 ? -16.844 -45.125 -6.68 1 93.88 514 ALA A N 1
ATOM 3939 C CA . ALA A 1 514 ? -18.266 -45.406 -6.797 1 93.88 514 ALA A CA 1
ATOM 3940 C C . ALA A 1 514 ? -18.984 -45.156 -5.469 1 93.88 514 ALA A C 1
ATOM 3942 O O . ALA A 1 514 ? -20.156 -44.781 -5.445 1 93.88 514 ALA A O 1
ATOM 3943 N N . GLY A 1 515 ? -18.312 -45.281 -4.414 1 90.94 515 GLY A N 1
ATOM 3944 C CA . GLY A 1 515 ? -18.891 -45.156 -3.092 1 90.94 515 GLY A CA 1
ATOM 3945 C C . GLY A 1 515 ? -19.156 -43.719 -2.684 1 90.94 515 GLY A C 1
ATOM 3946 O O . GLY A 1 515 ? -19.906 -43.469 -1.735 1 90.94 515 GLY A O 1
ATOM 3947 N N . ILE A 1 516 ? -18.688 -42.812 -3.453 1 94.12 516 ILE A N 1
ATOM 3948 C CA . ILE A 1 516 ? -18.781 -41.438 -2.986 1 94.12 516 ILE A CA 1
ATOM 3949 C C . ILE A 1 516 ? -19.406 -40.562 -4.078 1 94.12 516 ILE A C 1
ATOM 3951 O O . ILE A 1 516 ? -19.875 -39.438 -3.801 1 94.12 516 ILE A O 1
ATOM 3955 N N . THR A 1 517 ? -19.422 -40.969 -5.297 1 95.69 517 THR A N 1
ATOM 3956 C CA . THR A 1 517 ? -19.969 -40.188 -6.418 1 95.69 517 THR A CA 1
ATOM 3957 C C . THR A 1 517 ? -21.484 -40.281 -6.445 1 95.69 517 THR A C 1
ATOM 3959 O O . THR A 1 517 ? -22.062 -41.344 -6.203 1 95.69 517 THR A O 1
ATOM 3962 N N . LEU A 1 518 ? -22.062 -39.125 -6.672 1 95.19 518 LEU A N 1
ATOM 3963 C CA . LEU A 1 518 ? -23.516 -39.062 -6.793 1 95.19 518 LEU A CA 1
ATOM 3964 C C . LEU A 1 518 ? -23.938 -38.875 -8.25 1 95.19 518 LEU A C 1
ATOM 3966 O O . LEU A 1 518 ? -23.875 -37.75 -8.773 1 95.19 518 LEU A O 1
ATOM 3970 N N . GLY A 1 519 ? -24.422 -39.938 -8.828 1 89.25 519 GLY A N 1
ATOM 3971 C CA . GLY A 1 519 ? -24.875 -39.844 -10.203 1 89.25 519 GLY A CA 1
ATOM 3972 C C . GLY A 1 519 ? -23.734 -39.906 -11.211 1 89.25 519 GLY A C 1
ATOM 3973 O O . GLY A 1 519 ? -22.688 -40.469 -10.93 1 89.25 519 GLY A O 1
ATOM 3974 N N . GLY A 1 520 ? -23.938 -39.406 -12.391 1 88.44 520 GLY A N 1
ATOM 3975 C CA . GLY A 1 520 ? -22.953 -39.438 -13.453 1 88.44 520 GLY A CA 1
ATOM 3976 C C . GLY A 1 520 ? -22.109 -38.156 -13.539 1 88.44 520 GLY A C 1
ATOM 3977 O O . GLY A 1 520 ? -22.203 -37.312 -12.664 1 88.44 520 GLY A O 1
ATOM 3978 N N . GLU A 1 521 ? -21.281 -38.156 -14.516 1 96.06 521 GLU A N 1
ATOM 3979 C CA . GLU A 1 521 ? -20.453 -37 -14.828 1 96.06 521 GLU A CA 1
ATOM 3980 C C . GLU A 1 521 ? -21.312 -35.75 -15.016 1 96.06 521 GLU A C 1
ATOM 3982 O O . GLU A 1 521 ? -22.266 -35.75 -15.812 1 96.06 521 GLU A O 1
ATOM 3987 N N . SER A 1 522 ? -21.047 -34.656 -14.227 1 95.88 522 SER A N 1
ATOM 3988 C CA . SER A 1 522 ? -21.844 -33.438 -14.242 1 95.88 522 SER A CA 1
ATOM 3989 C C . SER A 1 522 ? -21.375 -32.5 -15.336 1 95.88 522 SER A C 1
ATOM 3991 O O . SER A 1 522 ? -22.156 -31.719 -15.875 1 95.88 522 SER A O 1
ATOM 3993 N N . TYR A 1 523 ? -20.141 -32.5 -15.539 1 96.25 523 TYR A N 1
ATOM 3994 C CA . TYR A 1 523 ? -19.531 -31.656 -16.547 1 96.25 523 TYR A CA 1
ATOM 3995 C C . TYR A 1 523 ? -18.281 -32.312 -17.125 1 96.25 523 TYR A C 1
ATOM 3997 O O . TYR A 1 523 ? -17.422 -32.781 -16.391 1 96.25 523 TYR A O 1
ATOM 4005 N N . PRO A 1 524 ? -18.125 -32.344 -18.484 1 97.19 524 PRO A N 1
ATOM 4006 C CA . PRO A 1 524 ? -19.031 -31.844 -19.516 1 97.19 524 PRO A CA 1
ATOM 4007 C C . PRO A 1 524 ? -20.25 -32.75 -19.734 1 97.19 524 PRO A C 1
ATOM 4009 O O . PRO A 1 524 ? -21.156 -32.375 -20.484 1 97.19 524 PRO A O 1
ATOM 4012 N N . GLY A 1 525 ? -20.281 -33.844 -19.109 1 95.94 525 GLY A N 1
ATOM 4013 C CA . GLY A 1 525 ? -21.375 -34.812 -19.234 1 95.94 525 GLY A CA 1
ATOM 4014 C C . GLY A 1 525 ? -21.016 -36.031 -20.062 1 95.94 525 GLY A C 1
ATOM 4015 O O . GLY A 1 525 ? -20 -36.031 -20.75 1 95.94 525 GLY A O 1
ATOM 4016 N N . THR A 1 526 ? -21.859 -37.062 -20.062 1 94.25 526 THR A N 1
ATOM 4017 C CA . THR A 1 526 ? -21.562 -38.375 -20.641 1 94.25 526 THR A CA 1
ATOM 4018 C C . THR A 1 526 ? -21.734 -38.344 -22.156 1 94.25 526 THR A C 1
ATOM 4020 O O . THR A 1 526 ? -21.281 -39.25 -22.859 1 94.25 526 THR A O 1
ATOM 4023 N N . ASP A 1 527 ? -22.281 -37.281 -22.594 1 95.06 527 ASP A N 1
ATOM 4024 C CA . ASP A 1 527 ? -22.531 -37.188 -24.031 1 95.06 527 ASP A CA 1
ATOM 4025 C C . ASP A 1 527 ? -21.234 -36.875 -24.781 1 95.06 527 ASP A C 1
ATOM 4027 O O . ASP A 1 527 ? -21.141 -37.125 -26 1 95.06 527 ASP A O 1
ATOM 4031 N N . VAL A 1 528 ? -20.266 -36.312 -24.172 1 97.75 528 VAL A N 1
ATOM 4032 C CA . VAL A 1 528 ? -18.984 -36 -24.797 1 97.75 528 VAL A CA 1
ATOM 4033 C C . VAL A 1 528 ? -18.094 -37.25 -24.781 1 97.75 528 VAL A C 1
ATOM 4035 O O . VAL A 1 528 ? -17.547 -37.625 -23.734 1 97.75 528 VAL A O 1
ATOM 4038 N N . GLN A 1 529 ? -17.906 -37.938 -25.969 1 96.62 529 GLN A N 1
ATOM 4039 C CA . GLN A 1 529 ? -17.266 -39.25 -25.969 1 96.62 529 GLN A CA 1
ATOM 4040 C C . GLN A 1 529 ? -16.172 -39.312 -27.016 1 96.62 529 GLN A C 1
ATOM 4042 O O . GLN A 1 529 ? -15.07 -39.812 -26.75 1 96.62 529 GLN A O 1
ATOM 4047 N N . THR A 1 530 ? -16.422 -38.812 -28.172 1 96.88 530 THR A N 1
ATOM 4048 C CA . THR A 1 530 ? -15.453 -38.938 -29.25 1 96.88 530 THR A CA 1
ATOM 4049 C C . THR A 1 530 ? -14.266 -38 -29.016 1 96.88 530 THR A C 1
ATOM 4051 O O . THR A 1 530 ? -14.375 -37 -28.312 1 96.88 530 THR A O 1
ATOM 4054 N N . ASP A 1 531 ? -13.195 -38.375 -29.625 1 96.25 531 ASP A N 1
ATOM 4055 C CA . ASP A 1 531 ? -12.016 -37.531 -29.516 1 96.25 531 ASP A CA 1
ATOM 4056 C C . ASP A 1 531 ? -12.328 -36.094 -29.969 1 96.25 531 ASP A C 1
ATOM 4058 O O . ASP A 1 531 ? -11.891 -35.156 -29.328 1 96.25 531 ASP A O 1
ATOM 4062 N N . ASP A 1 532 ? -13.062 -36 -31.031 1 97.06 532 ASP A N 1
ATOM 4063 C CA . ASP A 1 532 ? -13.398 -34.688 -31.547 1 97.06 532 ASP A CA 1
ATOM 4064 C C . ASP A 1 532 ? -14.227 -33.906 -30.547 1 97.06 532 ASP A C 1
ATOM 4066 O O . ASP A 1 532 ? -14.008 -32.688 -30.359 1 97.06 532 ASP A O 1
ATOM 4070 N N . GLU A 1 533 ? -15.188 -34.562 -29.953 1 98 533 GLU A N 1
ATOM 4071 C CA . GLU A 1 533 ? -16.016 -33.906 -28.953 1 98 533 GLU A CA 1
ATOM 4072 C C . GLU A 1 533 ? -15.195 -33.5 -27.734 1 98 533 GLU A C 1
ATOM 4074 O O . GLU A 1 533 ? -15.383 -32.406 -27.188 1 98 533 GLU A O 1
ATOM 4079 N N . ILE A 1 534 ? -14.336 -34.312 -27.344 1 98.25 534 ILE A N 1
ATOM 4080 C CA . ILE A 1 534 ? -13.469 -34.031 -26.203 1 98.25 534 ILE A CA 1
ATOM 4081 C C . ILE A 1 534 ? -12.539 -32.875 -26.516 1 98.25 534 ILE A C 1
ATOM 4083 O O . ILE A 1 534 ? -12.336 -31.984 -25.688 1 98.25 534 ILE A O 1
ATOM 4087 N N . VAL A 1 535 ? -11.961 -32.875 -27.703 1 98 535 VAL A N 1
ATOM 4088 C CA . VAL A 1 535 ? -11.07 -31.797 -28.125 1 98 535 VAL A CA 1
ATOM 4089 C C . VAL A 1 535 ? -11.812 -30.469 -28.109 1 98 535 VAL A C 1
ATOM 4091 O O . VAL A 1 535 ? -11.281 -29.469 -27.625 1 98 535 VAL A O 1
ATOM 4094 N N . GLU A 1 536 ? -13.031 -30.438 -28.609 1 97.75 536 GLU A N 1
ATOM 4095 C CA . GLU A 1 536 ? -13.828 -29.219 -28.609 1 97.75 536 GLU A CA 1
ATOM 4096 C C . GLU A 1 536 ? -14.078 -28.734 -27.172 1 97.75 536 GLU A C 1
ATOM 4098 O O . GLU A 1 536 ? -14.008 -27.531 -26.906 1 97.75 536 GLU A O 1
ATOM 4103 N N . TRP A 1 537 ? -14.43 -29.625 -26.375 1 97.81 537 TRP A N 1
ATOM 4104 C CA . TRP A 1 537 ? -14.641 -29.281 -24.969 1 97.81 537 TRP A CA 1
ATOM 4105 C C . TRP A 1 537 ? -13.359 -28.75 -24.344 1 97.81 537 TRP A C 1
ATOM 4107 O O . TRP A 1 537 ? -13.375 -27.766 -23.594 1 97.81 537 TRP A O 1
ATOM 4117 N N . LEU A 1 538 ? -12.227 -29.422 -24.578 1 98.25 538 LEU A N 1
ATOM 4118 C CA . LEU A 1 538 ? -10.938 -29.016 -24.031 1 98.25 538 LEU A CA 1
ATOM 4119 C C . LEU A 1 538 ? -10.578 -27.594 -24.469 1 98.25 538 LEU A C 1
ATOM 4121 O O . LEU A 1 538 ? -10.031 -26.812 -23.688 1 98.25 538 LEU A O 1
ATOM 4125 N N . ARG A 1 539 ? -10.828 -27.266 -25.672 1 97.62 539 ARG A N 1
ATOM 4126 C CA . ARG A 1 539 ? -10.539 -25.922 -26.188 1 97.62 539 ARG A CA 1
ATOM 4127 C C . ARG A 1 539 ? -11.305 -24.859 -25.406 1 97.62 539 ARG A C 1
ATOM 4129 O O . ARG A 1 539 ? -10.82 -23.734 -25.25 1 97.62 539 ARG A O 1
ATOM 4136 N N . GLU A 1 540 ? -12.391 -25.234 -24.875 1 96.19 540 GLU A N 1
ATOM 4137 C CA . GLU A 1 540 ? -13.234 -24.312 -24.125 1 96.19 540 GLU A CA 1
ATOM 4138 C C . GLU A 1 540 ? -12.883 -24.312 -22.641 1 96.19 540 GLU A C 1
ATOM 4140 O O . GLU A 1 540 ? -12.891 -23.266 -21.984 1 96.19 540 GLU A O 1
ATOM 4145 N N . ALA A 1 541 ? -12.578 -25.453 -22.141 1 97 541 ALA A N 1
ATOM 4146 C CA . ALA A 1 541 ? -12.586 -25.656 -20.703 1 97 541 ALA A CA 1
ATOM 4147 C C . ALA A 1 541 ? -11.172 -25.609 -20.141 1 97 541 ALA A C 1
ATOM 4149 O O . ALA A 1 541 ? -10.984 -25.5 -18.922 1 97 541 ALA A O 1
ATOM 4150 N N . SER A 1 542 ? -10.156 -25.672 -20.969 1 97.62 542 SER A N 1
ATOM 4151 C CA . SER A 1 542 ? -8.781 -25.719 -20.469 1 97.62 542 SER A CA 1
ATOM 4152 C C . SER A 1 542 ? -8.352 -24.375 -19.906 1 97.62 542 SER A C 1
ATOM 4154 O O . SER A 1 542 ? -8.906 -23.328 -20.266 1 97.62 542 SER A O 1
ATOM 4156 N N . ASN A 1 543 ? -7.488 -24.391 -18.969 1 97.38 543 ASN A N 1
ATOM 4157 C CA . ASN A 1 543 ? -6.785 -23.25 -18.406 1 97.38 543 ASN A CA 1
ATOM 4158 C C . ASN A 1 543 ? -5.312 -23.562 -18.141 1 97.38 543 ASN A C 1
ATOM 4160 O O . ASN A 1 543 ? -4.883 -24.703 -18.281 1 97.38 543 ASN A O 1
ATOM 4164 N N . THR A 1 544 ? -4.535 -22.516 -17.969 1 97.12 544 THR A N 1
ATOM 4165 C CA . THR A 1 544 ? -3.141 -22.656 -17.578 1 97.12 544 THR A CA 1
ATOM 4166 C C . THR A 1 544 ? -3.041 -23.062 -16.109 1 97.12 544 THR A C 1
ATOM 4168 O O . THR A 1 544 ? -3.932 -22.75 -15.305 1 97.12 544 THR A O 1
ATOM 4171 N N . VAL A 1 545 ? -1.948 -23.766 -15.727 1 96.81 545 VAL A N 1
ATOM 4172 C CA . VAL A 1 545 ? -1.624 -24.031 -14.328 1 96.81 545 VAL A CA 1
ATOM 4173 C C . VAL A 1 545 ? -0.81 -22.875 -13.758 1 96.81 545 VAL A C 1
ATOM 4175 O O . VAL A 1 545 ? -0.42 -22.906 -12.586 1 96.81 545 VAL A O 1
ATOM 4178 N N . HIS A 1 546 ? -0.434 -21.812 -14.602 1 97.56 546 HIS A N 1
ATOM 4179 C CA . HIS A 1 546 ? 0.296 -20.609 -14.227 1 97.56 546 HIS A CA 1
ATOM 4180 C C . HIS A 1 546 ? 1.757 -20.922 -13.922 1 97.56 546 HIS A C 1
ATOM 4182 O O . HIS A 1 546 ? 2.285 -20.5 -12.891 1 97.56 546 HIS A O 1
ATOM 4188 N N . HIS A 1 547 ? 2.361 -21.719 -14.82 1 98.56 547 HIS A N 1
ATOM 4189 C CA . HIS A 1 547 ? 3.764 -22.078 -14.641 1 98.56 547 HIS A CA 1
ATOM 4190 C C . HIS A 1 547 ? 4.629 -21.484 -15.75 1 98.56 547 HIS A C 1
ATOM 4192 O O . HIS A 1 547 ? 5.59 -22.109 -16.203 1 98.56 547 HIS A O 1
ATOM 4198 N N . ALA A 1 548 ? 4.262 -20.312 -16.219 1 98.69 548 ALA A N 1
ATOM 4199 C CA . ALA A 1 548 ? 5.039 -19.672 -17.281 1 98.69 548 ALA A CA 1
ATOM 4200 C C . ALA A 1 548 ? 6.508 -19.547 -16.891 1 98.69 548 ALA A C 1
ATOM 4202 O O . ALA A 1 548 ? 6.828 -19.203 -15.742 1 98.69 548 ALA A O 1
ATOM 4203 N N . CYS A 1 549 ? 7.418 -19.859 -17.844 1 98.69 549 CYS A N 1
ATOM 4204 C CA . CYS A 1 549 ? 8.852 -19.781 -17.594 1 98.69 549 CYS A CA 1
ATOM 4205 C C . CYS A 1 549 ? 9.633 -19.812 -18.906 1 98.69 549 CYS A C 1
ATOM 4207 O O . CYS A 1 549 ? 9.047 -19.734 -19.984 1 98.69 549 CYS A O 1
ATOM 4209 N N . CYS A 1 550 ? 10.93 -19.719 -18.859 1 98.69 550 CYS A N 1
ATOM 4210 C CA . CYS A 1 550 ? 11.891 -20.094 -19.891 1 98.69 550 CYS A CA 1
ATOM 4211 C C . CYS A 1 550 ? 12.031 -18.984 -20.922 1 98.69 550 CYS A C 1
ATOM 4213 O O . CYS A 1 550 ? 12.555 -19.203 -22.016 1 98.69 550 CYS A O 1
ATOM 4215 N N . THR A 1 551 ? 11.656 -17.734 -20.609 1 98.88 551 THR A N 1
ATOM 4216 C CA . THR A 1 551 ? 11.562 -16.672 -21.594 1 98.88 551 THR A CA 1
ATOM 4217 C C . THR A 1 551 ? 12.867 -15.883 -21.656 1 98.88 551 THR A C 1
ATOM 4219 O O . THR A 1 551 ? 12.977 -14.914 -22.406 1 98.88 551 THR A O 1
ATOM 4222 N N . ALA A 1 552 ? 13.805 -16.188 -20.859 1 98.88 552 ALA A N 1
ATOM 4223 C CA . ALA A 1 552 ? 15.18 -15.711 -20.875 1 98.88 552 ALA A CA 1
ATOM 4224 C C . ALA A 1 552 ? 16.156 -16.828 -20.469 1 98.88 552 ALA A C 1
ATOM 4226 O O . ALA A 1 552 ? 16.984 -16.641 -19.578 1 98.88 552 ALA A O 1
ATOM 4227 N N . GLY A 1 553 ? 16.172 -17.859 -21.234 1 98.62 553 GLY A N 1
ATOM 4228 C CA . GLY A 1 553 ? 16.703 -19.156 -20.844 1 98.62 553 GLY A CA 1
ATOM 4229 C C . GLY A 1 553 ? 18.219 -19.188 -20.766 1 98.62 553 GLY A C 1
ATOM 4230 O O . GLY A 1 553 ? 18.891 -18.547 -21.578 1 98.62 553 GLY A O 1
ATOM 4231 N N . MET A 1 554 ? 18.734 -19.984 -19.812 1 98.25 554 MET A N 1
ATOM 4232 C CA . MET A 1 554 ? 20.172 -20.188 -19.672 1 98.25 554 MET A CA 1
ATOM 4233 C C . MET A 1 554 ? 20.688 -21.219 -20.672 1 98.25 554 MET A C 1
ATOM 4235 O O . MET A 1 554 ? 19.938 -22.109 -21.094 1 98.25 554 MET A O 1
ATOM 4239 N N . GLY A 1 555 ? 21.891 -21.109 -21.062 1 96.88 555 GLY A N 1
ATOM 4240 C CA . GLY A 1 555 ? 22.547 -22.031 -21.969 1 96.88 555 GLY A CA 1
ATOM 4241 C C . GLY A 1 555 ? 24 -21.672 -22.219 1 96.88 555 GLY A C 1
ATOM 4242 O O . GLY A 1 555 ? 24.562 -20.797 -21.562 1 96.88 555 GLY A O 1
ATOM 4243 N N . PRO A 1 556 ? 24.578 -22.484 -23.141 1 94.69 556 PRO A N 1
ATOM 4244 C CA . PRO A 1 556 ? 25.969 -22.188 -23.484 1 94.69 556 PRO A CA 1
ATOM 4245 C C . PRO A 1 556 ? 26.156 -20.781 -24.062 1 94.69 556 PRO A C 1
ATOM 4247 O O . PRO A 1 556 ? 25.297 -20.312 -24.828 1 94.69 556 PRO A O 1
ATOM 4250 N N . ARG A 1 557 ? 27.219 -20.156 -23.734 1 93.38 557 ARG A N 1
ATOM 4251 C CA . ARG A 1 557 ? 27.469 -18.766 -24.109 1 93.38 557 ARG A CA 1
ATOM 4252 C C . ARG A 1 557 ? 27.516 -18.594 -25.625 1 93.38 557 ARG A C 1
ATOM 4254 O O . ARG A 1 557 ? 27.156 -17.547 -26.156 1 93.38 557 ARG A O 1
ATOM 4261 N N . ASP A 1 558 ? 27.969 -19.672 -26.297 1 92.44 558 ASP A N 1
ATOM 4262 C CA . ASP A 1 558 ? 28.172 -19.578 -27.734 1 92.44 558 ASP A CA 1
ATOM 4263 C C . ASP A 1 558 ? 26.859 -19.797 -28.484 1 92.44 558 ASP A C 1
ATOM 4265 O O . ASP A 1 558 ? 26.781 -19.547 -29.688 1 92.44 558 ASP A O 1
ATOM 4269 N N . ASN A 1 559 ? 25.812 -20.266 -27.781 1 93.62 559 ASN A N 1
ATOM 4270 C CA . ASN A 1 559 ? 24.484 -20.344 -28.375 1 93.62 559 ASN A CA 1
ATOM 4271 C C . ASN A 1 559 ? 23.812 -18.984 -28.453 1 93.62 559 ASN A C 1
ATOM 4273 O O . ASN A 1 559 ? 23.562 -18.344 -27.438 1 93.62 559 ASN A O 1
ATOM 4277 N N . PRO A 1 560 ? 23.5 -18.578 -29.625 1 92.5 560 PRO A N 1
ATOM 4278 C CA . PRO A 1 560 ? 22.906 -17.234 -29.781 1 92.5 560 PRO A CA 1
ATOM 4279 C C . PRO A 1 560 ? 21.547 -17.109 -29.094 1 92.5 560 PRO A C 1
ATOM 4281 O O . PRO A 1 560 ? 21.125 -16 -28.766 1 92.5 560 PRO A O 1
ATOM 4284 N N . ASP A 1 561 ? 20.906 -18.234 -28.812 1 95 561 ASP A N 1
ATOM 4285 C CA . ASP A 1 561 ? 19.578 -18.203 -28.219 1 95 561 ASP A CA 1
ATOM 4286 C C . ASP A 1 561 ? 19.656 -18.203 -26.703 1 95 561 ASP A C 1
ATOM 4288 O O . ASP A 1 561 ? 18.656 -17.969 -26.016 1 95 561 ASP A O 1
ATOM 4292 N N . SER A 1 562 ? 20.906 -18.422 -26.234 1 97.56 562 SER A N 1
ATOM 4293 C CA . SER A 1 562 ? 21.078 -18.344 -24.781 1 97.56 562 SER A CA 1
ATOM 4294 C C . SER A 1 562 ? 21.047 -16.891 -24.297 1 97.56 562 SER A C 1
ATOM 4296 O O . SER A 1 562 ? 21.672 -16.016 -24.922 1 97.56 562 SER A O 1
ATOM 4298 N N . VAL A 1 563 ? 20.312 -16.594 -23.297 1 98.81 563 VAL A N 1
ATOM 4299 C CA . VAL A 1 563 ? 20.188 -15.234 -22.766 1 98.81 563 VAL A CA 1
ATOM 4300 C C . VAL A 1 563 ? 21.156 -15.047 -21.594 1 98.81 563 VAL A C 1
ATOM 4302 O O . VAL A 1 563 ? 21.797 -14 -21.484 1 98.81 563 VAL A O 1
ATOM 4305 N N . VAL A 1 564 ? 21.25 -16.031 -20.703 1 98.81 564 VAL A N 1
ATOM 4306 C CA . VAL A 1 564 ? 22.156 -15.969 -19.562 1 98.81 564 VAL A CA 1
ATOM 4307 C C . VAL A 1 564 ? 23.062 -17.203 -19.547 1 98.81 564 VAL A C 1
ATOM 4309 O O . VAL A 1 564 ? 22.719 -18.234 -20.141 1 98.81 564 VAL A O 1
ATOM 4312 N N . ASP A 1 565 ? 24.203 -17.078 -18.891 1 98 565 ASP A N 1
ATOM 4313 C CA . ASP A 1 565 ? 25.016 -18.266 -18.625 1 98 565 ASP A CA 1
ATOM 4314 C C . ASP A 1 565 ? 24.453 -19.047 -17.422 1 98 565 ASP A C 1
ATOM 4316 O O . ASP A 1 565 ? 23.359 -18.75 -16.938 1 98 565 ASP A O 1
ATOM 4320 N N . THR A 1 566 ? 25.109 -20.078 -16.953 1 96.12 566 THR A N 1
ATOM 4321 C CA . THR A 1 566 ? 24.562 -21 -15.961 1 96.12 566 THR A CA 1
ATOM 4322 C C . THR A 1 566 ? 24.578 -20.375 -14.57 1 96.12 566 THR A C 1
ATOM 4324 O O . THR A 1 566 ? 24.031 -20.938 -13.625 1 96.12 566 THR A O 1
ATOM 4327 N N . GLN A 1 567 ? 25.141 -19.156 -14.445 1 96.38 567 GLN A N 1
ATOM 4328 C CA . GLN A 1 567 ? 25.094 -18.438 -13.18 1 96.38 567 GLN A CA 1
ATOM 4329 C C . GLN A 1 567 ? 24.125 -17.266 -13.25 1 96.38 567 GLN A C 1
ATOM 4331 O O . GLN A 1 567 ? 24.094 -16.406 -12.367 1 96.38 567 GLN A O 1
ATOM 4336 N N . GLY A 1 568 ? 23.391 -17.172 -14.281 1 98.25 568 GLY A N 1
ATOM 4337 C CA . GLY A 1 568 ? 22.359 -16.156 -14.43 1 98.25 568 GLY A CA 1
ATOM 4338 C C . GLY A 1 568 ? 22.891 -14.859 -14.992 1 98.25 568 GLY A C 1
ATOM 4339 O O . GLY A 1 568 ? 22.156 -13.867 -15.078 1 98.25 568 GLY A O 1
ATOM 4340 N N . ARG A 1 569 ? 24.219 -14.758 -15.375 1 98.25 569 ARG A N 1
ATOM 4341 C CA . ARG A 1 569 ? 24.812 -13.547 -15.938 1 98.25 569 ARG A CA 1
ATOM 4342 C C . ARG A 1 569 ? 24.344 -13.336 -17.375 1 98.25 569 ARG A C 1
ATOM 4344 O O . ARG A 1 569 ? 24.422 -14.25 -18.203 1 98.25 569 ARG A O 1
ATOM 4351 N N . VAL A 1 570 ? 23.859 -12.18 -17.641 1 98.81 570 VAL A N 1
ATOM 4352 C CA . VAL A 1 570 ? 23.344 -11.883 -18.984 1 98.81 570 VAL A CA 1
ATOM 4353 C C . VAL A 1 570 ? 24.5 -11.859 -19.984 1 98.81 570 VAL A C 1
ATOM 4355 O O . VAL A 1 570 ? 25.484 -11.148 -19.781 1 98.81 570 VAL A O 1
ATOM 4358 N N . ILE A 1 571 ? 24.406 -12.633 -21.062 1 98.25 571 ILE A N 1
ATOM 4359 C CA . ILE A 1 571 ? 25.469 -12.75 -22.062 1 98.25 571 ILE A CA 1
ATOM 4360 C C . ILE A 1 571 ? 25.516 -11.484 -22.906 1 98.25 571 ILE A C 1
ATOM 4362 O O . ILE A 1 571 ? 24.484 -11.016 -23.406 1 98.25 571 ILE A O 1
ATOM 4366 N N . GLY A 1 572 ? 26.641 -10.914 -23.062 1 96.56 572 GLY A N 1
ATOM 4367 C CA . GLY A 1 572 ? 26.812 -9.727 -23.875 1 96.56 572 GLY A CA 1
ATOM 4368 C C . GLY A 1 572 ? 26.984 -8.461 -23.062 1 96.56 572 GLY A C 1
ATOM 4369 O O . GLY A 1 572 ? 27.391 -7.422 -23.594 1 96.56 572 GLY A O 1
ATOM 4370 N N . VAL A 1 573 ? 26.719 -8.5 -21.734 1 97.94 573 VAL A N 1
ATOM 4371 C CA . VAL A 1 573 ? 26.891 -7.34 -20.875 1 97.94 573 VAL A CA 1
ATOM 4372 C C . VAL A 1 573 ? 27.516 -7.77 -19.547 1 97.94 573 VAL A C 1
ATOM 4374 O O . VAL A 1 573 ? 27.719 -8.961 -19.312 1 97.94 573 VAL A O 1
ATOM 4377 N N . SER A 1 574 ? 27.938 -6.75 -18.766 1 97.56 574 SER A N 1
ATOM 4378 C CA . SER A 1 574 ? 28.469 -7.016 -17.422 1 97.56 574 SER A CA 1
ATOM 4379 C C . SER A 1 574 ? 27.656 -6.297 -16.359 1 97.56 574 SER A C 1
ATOM 4381 O O . SER A 1 574 ? 26.922 -5.355 -16.656 1 97.56 574 SER A O 1
ATOM 4383 N N . GLY A 1 575 ? 27.672 -6.828 -15.141 1 97.75 575 GLY A N 1
ATOM 4384 C CA . GLY A 1 575 ? 27 -6.199 -14.016 1 97.75 575 GLY A CA 1
ATOM 4385 C C . GLY A 1 575 ? 25.516 -6.461 -13.992 1 97.75 575 GLY A C 1
ATOM 4386 O O . GLY A 1 575 ? 24.766 -5.746 -13.328 1 97.75 575 GLY A O 1
ATOM 4387 N N . LEU A 1 576 ? 25.078 -7.484 -14.742 1 98.69 576 LEU A N 1
ATOM 4388 C CA . LEU A 1 576 ? 23.656 -7.785 -14.852 1 98.69 576 LEU A CA 1
ATOM 4389 C C . LEU A 1 576 ? 23.406 -9.289 -14.758 1 98.69 576 LEU A C 1
ATOM 4391 O O . LEU A 1 576 ? 24.047 -10.07 -15.477 1 98.69 576 LEU A O 1
ATOM 4395 N N . ARG A 1 577 ? 22.547 -9.688 -13.844 1 98.69 577 ARG A N 1
ATOM 4396 C CA . ARG A 1 577 ? 22.109 -11.07 -13.711 1 98.69 577 ARG A CA 1
ATOM 4397 C C . ARG A 1 577 ? 20.594 -11.164 -13.727 1 98.69 577 ARG A C 1
ATOM 4399 O O . ARG A 1 577 ? 19.891 -10.172 -13.492 1 98.69 577 ARG A O 1
ATOM 4406 N N . ILE A 1 578 ? 20.109 -12.297 -14.102 1 98.94 578 ILE A N 1
ATOM 4407 C CA . ILE A 1 578 ? 18.703 -12.625 -13.977 1 98.94 578 ILE A CA 1
ATOM 4408 C C . ILE A 1 578 ? 18.531 -13.836 -13.055 1 98.94 578 ILE A C 1
ATOM 4410 O O . ILE A 1 578 ? 19.219 -14.844 -13.211 1 98.94 578 ILE A O 1
ATOM 4414 N N . VAL A 1 579 ? 17.641 -13.773 -12.086 1 98.88 579 VAL A N 1
ATOM 4415 C CA . VAL A 1 579 ? 17.344 -14.883 -11.18 1 98.88 579 VAL A CA 1
ATOM 4416 C C . VAL A 1 579 ? 15.836 -15.016 -11.008 1 98.88 579 VAL A C 1
ATOM 4418 O O . VAL A 1 579 ? 15.258 -14.461 -10.07 1 98.88 579 VAL A O 1
ATOM 4421 N N . ASP A 1 580 ? 15.172 -15.734 -11.797 1 98.75 580 ASP A N 1
ATOM 4422 C CA . ASP A 1 580 ? 13.75 -16.047 -11.711 1 98.75 580 ASP A CA 1
ATOM 4423 C C . ASP A 1 580 ? 13.383 -17.188 -12.664 1 98.75 580 ASP A C 1
ATOM 4425 O O . ASP A 1 580 ? 14.258 -17.875 -13.188 1 98.75 580 ASP A O 1
ATOM 4429 N N . ALA A 1 581 ? 12.133 -17.453 -12.852 1 98.75 581 ALA A N 1
ATOM 4430 C CA . ALA A 1 581 ? 11.664 -18.594 -13.633 1 98.75 581 ALA A CA 1
ATOM 4431 C C . ALA A 1 581 ? 12.047 -18.438 -15.102 1 98.75 581 ALA A C 1
ATOM 4433 O O . ALA A 1 581 ? 12.109 -19.438 -15.844 1 98.75 581 ALA A O 1
ATOM 4434 N N . SER A 1 582 ? 12.305 -17.203 -15.562 1 98.88 582 SER A N 1
ATOM 4435 C CA . SER A 1 582 ? 12.562 -16.969 -16.984 1 98.88 582 SER A CA 1
ATOM 4436 C C . SER A 1 582 ? 13.867 -17.625 -17.422 1 98.88 582 SER A C 1
ATOM 4438 O O . SER A 1 582 ? 14.047 -17.922 -18.594 1 98.88 582 SER A O 1
ATOM 4440 N N . ILE A 1 583 ? 14.75 -17.906 -16.531 1 98.81 583 ILE A N 1
ATOM 4441 C CA . ILE A 1 583 ? 16.078 -18.328 -16.969 1 98.81 583 ILE A CA 1
ATOM 4442 C C . ILE A 1 583 ? 16.125 -19.859 -17.062 1 98.81 583 ILE A C 1
ATOM 4444 O O . ILE A 1 583 ? 17.125 -20.422 -17.516 1 98.81 583 ILE A O 1
ATOM 4448 N N . MET A 1 584 ? 15.086 -20.547 -16.656 1 98.62 584 MET A N 1
ATOM 4449 C CA . MET A 1 584 ? 15.078 -22 -16.781 1 98.62 584 MET A CA 1
ATOM 4450 C C . MET A 1 584 ? 15.164 -22.422 -18.25 1 98.62 584 MET A C 1
ATOM 4452 O O . MET A 1 584 ? 14.539 -21.797 -19.109 1 98.62 584 MET A O 1
ATOM 4456 N N . PRO A 1 585 ? 15.992 -23.484 -18.516 1 97.81 585 PRO A N 1
ATOM 4457 C CA . PRO A 1 585 ? 16.109 -23.891 -19.906 1 97.81 585 PRO A CA 1
ATOM 4458 C C . PRO A 1 585 ? 14.844 -24.562 -20.438 1 97.81 585 PRO A C 1
ATOM 4460 O O . PRO A 1 585 ? 14.594 -24.547 -21.656 1 97.81 585 PRO A O 1
ATOM 4463 N N . PHE A 1 586 ? 14.086 -25.156 -19.594 1 97.94 586 PHE A N 1
ATOM 4464 C CA . PHE A 1 586 ? 12.781 -25.75 -19.875 1 97.94 586 PHE A CA 1
ATOM 4465 C C . PHE A 1 586 ? 11.961 -25.859 -18.594 1 97.94 586 PHE A C 1
ATOM 4467 O O . PHE A 1 586 ? 12.469 -25.641 -17.5 1 97.94 586 PHE A O 1
ATOM 4474 N N . LEU A 1 587 ? 10.68 -26.062 -18.719 1 98.5 587 LEU A N 1
ATOM 4475 C CA . LEU A 1 587 ? 9.766 -26.25 -17.594 1 98.5 587 LEU A CA 1
ATOM 4476 C C . LEU A 1 587 ? 9.82 -27.688 -17.094 1 98.5 587 LEU A C 1
ATOM 4478 O O . LEU A 1 587 ? 9.383 -28.609 -17.781 1 98.5 587 LEU A O 1
ATOM 4482 N N . PRO A 1 588 ? 10.43 -27.953 -15.945 1 98.06 588 PRO A N 1
ATOM 4483 C CA . PRO A 1 588 ? 10.414 -29.312 -15.406 1 98.06 588 PRO A CA 1
ATOM 4484 C C . PRO A 1 588 ? 9.008 -29.781 -15.016 1 98.06 588 PRO A C 1
ATOM 4486 O O . PRO A 1 588 ? 8.102 -28.953 -14.883 1 98.06 588 PRO A O 1
ATOM 4489 N N . PRO A 1 589 ? 8.859 -31.125 -14.922 1 97.81 589 PRO A N 1
ATOM 4490 C CA . PRO A 1 589 ? 7.535 -31.594 -14.5 1 97.81 589 PRO A CA 1
ATOM 4491 C C . PRO A 1 589 ? 7.176 -31.156 -13.086 1 97.81 589 PRO A C 1
ATOM 4493 O O . PRO A 1 589 ? 8.039 -31.109 -12.211 1 97.81 589 PRO A O 1
ATOM 4496 N N . GLY A 1 590 ? 5.922 -30.828 -12.961 1 95.75 590 GLY A N 1
ATOM 4497 C CA . GLY A 1 590 ? 5.422 -30.438 -11.648 1 95.75 590 GLY A CA 1
ATOM 4498 C C . GLY A 1 590 ? 5.371 -28.938 -11.461 1 95.75 590 GLY A C 1
ATOM 4499 O O . GLY A 1 590 ? 5.445 -28.172 -12.43 1 95.75 590 GLY A O 1
ATOM 4500 N N . HIS A 1 591 ? 5.141 -28.484 -10.25 1 97.31 591 HIS A N 1
ATOM 4501 C CA . HIS A 1 591 ? 5.027 -27.078 -9.883 1 97.31 591 HIS A CA 1
ATOM 4502 C C . HIS A 1 591 ? 6.395 -26.469 -9.602 1 97.31 591 HIS A C 1
ATOM 4504 O O . HIS A 1 591 ? 7.191 -27.031 -8.852 1 97.31 591 HIS A O 1
ATOM 4510 N N . PRO A 1 592 ? 6.668 -25.328 -10.141 1 97.56 592 PRO A N 1
ATOM 4511 C CA . PRO A 1 592 ? 8.062 -24.891 -10.211 1 97.56 592 PRO A CA 1
ATOM 4512 C C . PRO A 1 592 ? 8.5 -24.125 -8.961 1 97.56 592 PRO A C 1
ATOM 4514 O O . PRO A 1 592 ? 9.656 -23.703 -8.867 1 97.56 592 PRO A O 1
ATOM 4517 N N . ILE A 1 593 ? 7.668 -23.938 -7.973 1 98.25 593 ILE A N 1
ATOM 4518 C CA . ILE A 1 593 ? 7.941 -23.062 -6.836 1 98.25 593 ILE A CA 1
ATOM 4519 C C . ILE A 1 593 ? 9.195 -23.547 -6.109 1 98.25 593 ILE A C 1
ATOM 4521 O O . ILE A 1 593 ? 10.062 -22.734 -5.754 1 98.25 593 ILE A O 1
ATOM 4525 N N . SER A 1 594 ? 9.406 -24.812 -5.922 1 98.5 594 SER A N 1
ATOM 4526 C CA . SER A 1 594 ? 10.539 -25.344 -5.164 1 98.5 594 SER A CA 1
ATOM 4527 C C . SER A 1 594 ? 11.852 -25.141 -5.906 1 98.5 594 SER A C 1
ATOM 4529 O O . SER A 1 594 ? 12.844 -24.703 -5.316 1 98.5 594 SER A O 1
ATOM 4531 N N . ILE A 1 595 ? 11.836 -25.469 -7.199 1 98.25 595 ILE A N 1
ATOM 4532 C CA . ILE A 1 595 ? 13.055 -25.375 -7.988 1 98.25 595 ILE A CA 1
ATOM 4533 C C . ILE A 1 595 ? 13.469 -23.906 -8.117 1 98.25 595 ILE A C 1
ATOM 4535 O O . ILE A 1 595 ? 14.656 -23.594 -8.148 1 98.25 595 ILE A O 1
ATOM 4539 N N . ILE A 1 596 ? 12.516 -22.984 -8.109 1 98.75 596 ILE A N 1
ATOM 4540 C CA . ILE A 1 596 ? 12.82 -21.562 -8.211 1 98.75 596 ILE A CA 1
ATOM 4541 C C . ILE A 1 596 ? 13.461 -21.078 -6.918 1 98.75 596 ILE A C 1
ATOM 4543 O O . ILE A 1 596 ? 14.414 -20.297 -6.945 1 98.75 596 ILE A O 1
ATOM 4547 N N . TYR A 1 597 ? 12.961 -21.516 -5.727 1 98.81 597 TYR A N 1
ATOM 4548 C CA . TYR A 1 597 ? 13.641 -21.203 -4.473 1 98.81 597 TYR A CA 1
ATOM 4549 C C . TYR A 1 597 ? 15.062 -21.75 -4.477 1 98.81 597 TYR A C 1
ATOM 4551 O O . TYR A 1 597 ? 16 -21.062 -4.059 1 98.81 597 TYR A O 1
ATOM 4559 N N . GLY A 1 598 ? 15.234 -23.016 -4.938 1 98.5 598 GLY A N 1
ATOM 4560 C CA . GLY A 1 598 ? 16.562 -23.609 -5.016 1 98.5 598 GLY A CA 1
ATOM 4561 C C . GLY A 1 598 ? 17.5 -22.844 -5.918 1 98.5 598 GLY A C 1
ATOM 4562 O O . GLY A 1 598 ? 18.656 -22.594 -5.562 1 98.5 598 GLY A O 1
ATOM 4563 N N . LEU A 1 599 ? 16.938 -22.516 -7.043 1 98.31 599 LEU A N 1
ATOM 4564 C CA . LEU A 1 599 ? 17.688 -21.734 -8.016 1 98.31 599 LEU A CA 1
ATOM 4565 C C . LEU A 1 599 ? 18.141 -20.406 -7.418 1 98.31 599 LEU A C 1
ATOM 4567 O O . LEU A 1 599 ? 19.297 -20 -7.602 1 98.31 599 LEU A O 1
ATOM 4571 N N . ALA A 1 600 ? 17.312 -19.734 -6.703 1 98.75 600 ALA A N 1
ATOM 4572 C CA . ALA A 1 600 ? 17.625 -18.469 -6.055 1 98.75 600 ALA A CA 1
ATOM 4573 C C . ALA A 1 600 ? 18.719 -18.641 -5.016 1 98.75 600 ALA A C 1
ATOM 4575 O O . ALA A 1 600 ? 19.672 -17.844 -4.973 1 98.75 600 ALA A O 1
ATOM 4576 N N . GLU A 1 601 ? 18.594 -19.656 -4.16 1 98.5 601 GLU A N 1
ATOM 4577 C CA . GLU A 1 601 ? 19.594 -19.938 -3.135 1 98.5 601 GLU A CA 1
ATOM 4578 C C . GLU A 1 601 ? 20.953 -20.234 -3.758 1 98.5 601 GLU A C 1
ATOM 4580 O O . GLU A 1 601 ? 21.984 -19.75 -3.277 1 98.5 601 GLU A O 1
ATOM 4585 N N . ARG A 1 602 ? 20.953 -20.953 -4.77 1 98.25 602 ARG A N 1
ATOM 4586 C CA . ARG A 1 602 ? 22.203 -21.328 -5.438 1 98.25 602 ARG A CA 1
ATOM 4587 C C . ARG A 1 602 ? 22.891 -20.109 -6.047 1 98.25 602 ARG A C 1
ATOM 4589 O O . ARG A 1 602 ? 24.078 -19.891 -5.832 1 98.25 602 ARG A O 1
ATOM 4596 N N . ILE A 1 603 ? 22.156 -19.359 -6.793 1 98.38 603 ILE A N 1
ATOM 4597 C CA . ILE A 1 603 ? 22.75 -18.219 -7.496 1 98.38 603 ILE A CA 1
ATOM 4598 C C . ILE A 1 603 ? 23.172 -17.156 -6.488 1 98.38 603 ILE A C 1
ATOM 4600 O O . ILE A 1 603 ? 24.188 -16.484 -6.668 1 98.38 603 ILE A O 1
ATOM 4604 N N . ALA A 1 604 ? 22.359 -16.969 -5.426 1 98.44 604 ALA A N 1
ATOM 4605 C CA . ALA A 1 604 ? 22.781 -16.047 -4.367 1 98.44 604 ALA A CA 1
ATOM 4606 C C . ALA A 1 604 ? 24.156 -16.422 -3.82 1 98.44 604 ALA A C 1
ATOM 4608 O O . ALA A 1 604 ? 24.984 -15.555 -3.578 1 98.44 604 ALA A O 1
ATOM 4609 N N . GLU A 1 605 ? 24.344 -17.688 -3.623 1 97.38 605 GLU A N 1
ATOM 4610 C CA . GLU A 1 605 ? 25.641 -18.141 -3.154 1 97.38 605 GLU A CA 1
ATOM 4611 C C . GLU A 1 605 ? 26.75 -17.812 -4.156 1 97.38 605 GLU A C 1
ATOM 4613 O O . GLU A 1 605 ? 27.844 -17.406 -3.77 1 97.38 605 GLU A O 1
ATOM 4618 N N . SER A 1 606 ? 26.438 -18.016 -5.383 1 96.62 606 SER A N 1
ATOM 4619 C CA . SER A 1 606 ? 27.391 -17.688 -6.434 1 96.62 606 SER A CA 1
ATOM 4620 C C . SER A 1 606 ? 27.719 -16.203 -6.43 1 96.62 606 SER A C 1
ATOM 4622 O O . SER A 1 606 ? 28.891 -15.812 -6.586 1 96.62 606 SER A O 1
ATOM 4624 N N . ILE A 1 607 ? 26.75 -15.367 -6.281 1 97.81 607 ILE A N 1
ATOM 4625 C CA . ILE A 1 607 ? 26.953 -13.922 -6.23 1 97.81 607 ILE A CA 1
ATOM 4626 C C . ILE A 1 607 ? 27.859 -13.562 -5.059 1 97.81 607 ILE A C 1
ATOM 4628 O O . ILE A 1 607 ? 28.797 -12.766 -5.207 1 97.81 607 ILE A O 1
ATOM 4632 N N . LEU A 1 608 ? 27.625 -14.141 -3.9 1 96.94 608 LEU A N 1
ATOM 4633 C CA . LEU A 1 608 ? 28.359 -13.844 -2.682 1 96.94 608 LEU A CA 1
ATOM 4634 C C . LEU A 1 608 ? 29.812 -14.32 -2.799 1 96.94 608 LEU A C 1
ATOM 4636 O O . LEU A 1 608 ? 30.703 -13.727 -2.201 1 96.94 608 LEU A O 1
ATOM 4640 N N . ALA A 1 609 ? 30 -15.398 -3.586 1 93.31 609 ALA A N 1
ATOM 4641 C CA . ALA A 1 609 ? 31.344 -15.898 -3.814 1 93.31 609 ALA A CA 1
ATOM 4642 C C . ALA A 1 609 ? 32.156 -14.93 -4.688 1 93.31 609 ALA A C 1
ATOM 4644 O O . ALA A 1 609 ? 33.375 -14.836 -4.555 1 93.31 609 ALA A O 1
ATOM 4645 N N . ASP A 1 610 ? 31.516 -14.219 -5.551 1 87 610 ASP A N 1
ATOM 4646 C CA . ASP A 1 610 ? 32.156 -13.266 -6.453 1 87 610 ASP A CA 1
ATOM 4647 C C . ASP A 1 610 ? 32.375 -11.93 -5.758 1 87 610 ASP A C 1
ATOM 4649 O O . ASP A 1 610 ? 33.188 -11.117 -6.215 1 87 610 ASP A O 1
ATOM 4653 N N . ALA A 1 611 ? 31.672 -11.617 -4.75 1 79.5 611 ALA A N 1
ATOM 4654 C CA . ALA A 1 611 ? 31.688 -10.312 -4.09 1 79.5 611 ALA A CA 1
ATOM 4655 C C . ALA A 1 611 ? 32.906 -10.188 -3.154 1 79.5 611 ALA A C 1
ATOM 4657 O O . ALA A 1 611 ? 33.531 -9.133 -3.086 1 79.5 611 ALA A O 1
ATOM 4658 N N . MET B 1 1 ? -16.594 -18.75 65.375 1 20.59 1 MET B N 1
ATOM 4659 C CA . MET B 1 1 ? -15.578 -17.812 64.875 1 20.59 1 MET B CA 1
ATOM 4660 C C . MET B 1 1 ? -14.945 -18.297 63.594 1 20.59 1 MET B C 1
ATOM 4662 O O . MET B 1 1 ? -14.32 -17.516 62.875 1 20.59 1 MET B O 1
ATOM 4666 N N . ALA B 1 2 ? -14.766 -19.594 63.406 1 23.47 2 ALA B N 1
ATOM 4667 C CA . ALA B 1 2 ? -13.852 -20.203 62.438 1 23.47 2 ALA B CA 1
ATOM 4668 C C . ALA B 1 2 ? -14.367 -20.031 61.031 1 23.47 2 ALA B C 1
ATOM 4670 O O . ALA B 1 2 ? -13.625 -20.234 60.062 1 23.47 2 ALA B O 1
ATOM 4671 N N . LEU B 1 3 ? -15.562 -19.906 60.75 1 22.88 3 LEU B N 1
ATOM 4672 C CA . LEU B 1 3 ? -16.094 -20.25 59.438 1 22.88 3 LEU B CA 1
ATOM 4673 C C . LEU B 1 3 ? -15.758 -19.172 58.406 1 22.88 3 LEU B C 1
ATOM 4675 O O . LEU B 1 3 ? -16.188 -19.25 57.25 1 22.88 3 LEU B O 1
ATOM 4679 N N . ARG B 1 4 ? -15.234 -18.062 58.844 1 25.06 4 ARG B N 1
ATOM 4680 C CA . ARG B 1 4 ? -15.43 -16.922 57.969 1 25.06 4 ARG B CA 1
ATOM 4681 C C . ARG B 1 4 ? -14.461 -16.969 56.781 1 25.06 4 ARG B C 1
ATOM 4683 O O . ARG B 1 4 ? -14.414 -16.047 55.969 1 25.06 4 ARG B O 1
ATOM 4690 N N . TYR B 1 5 ? -13.391 -17.75 56.844 1 23.95 5 TYR B N 1
ATOM 4691 C CA . TYR B 1 5 ? -12.359 -17.312 55.906 1 23.95 5 TYR B CA 1
ATOM 4692 C C . TYR B 1 5 ? -12.617 -17.859 54.5 1 23.95 5 TYR B C 1
ATOM 4694 O O . TYR B 1 5 ? -12.172 -18.969 54.188 1 23.95 5 TYR B O 1
ATOM 4702 N N . LEU B 1 6 ? -13.883 -17.844 54.031 1 27.64 6 LEU B N 1
ATOM 4703 C CA . LEU B 1 6 ? -13.977 -18.328 52.656 1 27.64 6 LEU B CA 1
ATOM 4704 C C . LEU B 1 6 ? -13.141 -17.469 51.719 1 27.64 6 LEU B C 1
ATOM 4706 O O . LEU B 1 6 ? -13.328 -16.25 51.656 1 27.64 6 LEU B O 1
ATOM 4710 N N . ASN B 1 7 ? -11.945 -17.969 51.406 1 25.2 7 ASN B N 1
ATOM 4711 C CA . ASN B 1 7 ? -10.961 -17.344 50.531 1 25.2 7 ASN B CA 1
ATOM 4712 C C . ASN B 1 7 ? -11.539 -17.062 49.125 1 25.2 7 ASN B C 1
ATOM 4714 O O . ASN B 1 7 ? -12.188 -17.922 48.531 1 25.2 7 ASN B O 1
ATOM 4718 N N . LYS B 1 8 ? -11.859 -15.773 48.844 1 30.88 8 LYS B N 1
ATOM 4719 C CA . LYS B 1 8 ? -12.156 -15.203 47.531 1 30.88 8 LYS B CA 1
ATOM 4720 C C . LYS B 1 8 ? -11.102 -15.609 46.5 1 30.88 8 LYS B C 1
ATOM 4722 O O . LYS B 1 8 ? -9.992 -15.07 46.5 1 30.88 8 LYS B O 1
ATOM 4727 N N . PHE B 1 9 ? -11.062 -16.891 46.125 1 29.81 9 PHE B N 1
ATOM 4728 C CA . PHE B 1 9 ? -10.25 -17.188 44.938 1 29.81 9 PHE B CA 1
ATOM 4729 C C . PHE B 1 9 ? -10.672 -16.312 43.75 1 29.81 9 PHE B C 1
ATOM 4731 O O . PHE B 1 9 ? -11.836 -16.328 43.344 1 29.81 9 PHE B O 1
ATOM 4738 N N . SER B 1 10 ? -10.008 -15.188 43.656 1 27.38 10 SER B N 1
ATOM 4739 C CA . SER B 1 10 ? -10.125 -14.367 42.469 1 27.38 10 SER B CA 1
ATOM 4740 C C . SER B 1 10 ? -9.852 -15.18 41.188 1 27.38 10 SER B C 1
ATOM 4742 O O . SER B 1 10 ? -8.789 -15.789 41.062 1 27.38 10 SER B O 1
ATOM 4744 N N . LEU B 1 11 ? -10.867 -15.703 40.625 1 29.52 11 LEU B N 1
ATOM 4745 C CA . LEU B 1 11 ? -10.758 -16.234 39.25 1 29.52 11 LEU B CA 1
ATOM 4746 C C . LEU B 1 11 ? -10.016 -15.25 38.344 1 29.52 11 LEU B C 1
ATOM 4748 O O . LEU B 1 11 ? -10.5 -14.148 38.094 1 29.52 11 LEU B O 1
ATOM 4752 N N . LEU B 1 12 ? -8.68 -15.391 38.438 1 30.89 12 LEU B N 1
ATOM 4753 C CA . LEU B 1 12 ? -7.906 -14.773 37.344 1 30.89 12 LEU B CA 1
ATOM 4754 C C . LEU B 1 12 ? -8.516 -15.078 36 1 30.89 12 LEU B C 1
ATOM 4756 O O . LEU B 1 12 ? -8.594 -16.234 35.594 1 30.89 12 LEU B O 1
ATOM 4760 N N . SER B 1 13 ? -9.438 -14.242 35.656 1 29.38 13 SER B N 1
ATOM 4761 C CA . SER B 1 13 ? -9.828 -14.305 34.25 1 29.38 13 SER B CA 1
ATOM 4762 C C . SER B 1 13 ? -8.609 -14.344 33.344 1 29.38 13 SER B C 1
ATOM 4764 O O . SER B 1 13 ? -7.84 -13.383 33.281 1 29.38 13 SER B O 1
ATOM 4766 N N . LEU B 1 14 ? -7.98 -15.492 33.25 1 32.56 14 LEU B N 1
ATOM 4767 C CA . LEU B 1 14 ? -7.051 -15.625 32.156 1 32.56 14 LEU B CA 1
ATOM 4768 C C . LEU B 1 14 ? -7.652 -15.062 30.875 1 32.56 14 LEU B C 1
ATOM 4770 O O . LEU B 1 14 ? -8.664 -15.57 30.375 1 32.56 14 LEU B O 1
ATOM 4774 N N . ALA B 1 15 ? -7.375 -13.781 30.641 1 34.84 15 ALA B N 1
ATOM 4775 C CA . ALA B 1 15 ? -7.633 -13.242 29.312 1 34.84 15 ALA B CA 1
ATOM 4776 C C . ALA B 1 15 ? -7.258 -14.258 28.234 1 34.84 15 ALA B C 1
ATOM 4778 O O . ALA B 1 15 ? -6.082 -14.586 28.062 1 34.84 15 ALA B O 1
ATOM 4779 N N . VAL B 1 16 ? -8.078 -15.156 27.953 1 36.41 16 VAL B N 1
ATOM 4780 C CA . VAL B 1 16 ? -7.883 -15.984 26.766 1 36.41 16 VAL B CA 1
ATOM 4781 C C . VAL B 1 16 ? -7.453 -15.102 25.594 1 36.41 16 VAL B C 1
ATOM 4783 O O . VAL B 1 16 ? -8.133 -14.141 25.25 1 36.41 16 VAL B O 1
ATOM 4786 N N . PRO B 1 17 ? -6.242 -15.039 25.234 1 42.44 17 PRO B N 1
ATOM 4787 C CA . PRO B 1 17 ? -5.875 -14.234 24.078 1 42.44 17 PRO B CA 1
ATOM 4788 C C . PRO B 1 17 ? -6.906 -14.32 22.953 1 42.44 17 PRO B C 1
ATOM 4790 O O . PRO B 1 17 ? -7.215 -15.422 22.469 1 42.44 17 PRO B O 1
ATOM 4793 N N . THR B 1 18 ? -7.953 -13.609 22.938 1 47.06 18 THR B N 1
ATOM 4794 C CA . THR B 1 18 ? -8.883 -13.492 21.812 1 47.06 18 THR B CA 1
ATOM 4795 C C . THR B 1 18 ? -8.164 -13.68 20.484 1 47.06 18 THR B C 1
ATOM 4797 O O . THR B 1 18 ? -7.125 -13.055 20.25 1 47.06 18 THR B O 1
ATOM 4800 N N . LEU B 1 19 ? -8.281 -14.867 19.797 1 55.78 19 LEU B N 1
ATOM 4801 C CA . LEU B 1 19 ? -7.805 -15.422 18.531 1 55.78 19 LEU B CA 1
ATOM 4802 C C . LEU B 1 19 ? -7.965 -14.422 17.391 1 55.78 19 LEU B C 1
ATOM 4804 O O . LEU B 1 19 ? -9.086 -14.016 17.078 1 55.78 19 LEU B O 1
ATOM 4808 N N . ALA B 1 20 ? -6.965 -13.508 17.047 1 74.88 20 ALA B N 1
ATOM 4809 C CA . ALA B 1 20 ? -6.957 -12.398 16.094 1 74.88 20 ALA B CA 1
ATOM 4810 C C . ALA B 1 20 ? -7.051 -12.898 14.664 1 74.88 20 ALA B C 1
ATOM 4812 O O . ALA B 1 20 ? -6.391 -13.875 14.289 1 74.88 20 ALA B O 1
ATOM 4813 N N . ALA B 1 21 ? -8.141 -12.57 13.906 1 88.81 21 ALA B N 1
ATOM 4814 C CA . ALA B 1 21 ? -8.289 -12.773 12.469 1 88.81 21 ALA B CA 1
ATOM 4815 C C . ALA B 1 21 ? -7.051 -12.281 11.719 1 88.81 21 ALA B C 1
ATOM 4817 O O . ALA B 1 21 ? -6.297 -11.453 12.227 1 88.81 21 ALA B O 1
ATOM 4818 N N . PRO B 1 22 ? -6.812 -12.953 10.594 1 94.56 22 PRO B N 1
ATOM 4819 C CA . PRO B 1 22 ? -5.734 -12.398 9.766 1 94.56 22 PRO B CA 1
ATOM 4820 C C . PRO B 1 22 ? -5.879 -10.898 9.539 1 94.56 22 PRO B C 1
ATOM 4822 O O . PRO B 1 22 ? -6.996 -10.398 9.398 1 94.56 22 PRO B O 1
ATOM 4825 N N . ILE B 1 23 ? -4.781 -10.203 9.531 1 94.94 23 ILE B N 1
ATOM 4826 C CA . ILE B 1 23 ? -4.766 -8.758 9.375 1 94.94 23 ILE B CA 1
ATOM 4827 C C . ILE B 1 23 ? -5.578 -8.359 8.141 1 94.94 23 ILE B C 1
ATOM 4829 O O . ILE B 1 23 ? -6.262 -7.336 8.148 1 94.94 23 ILE B O 1
ATOM 4833 N N . GLY B 1 24 ? -5.516 -9.195 7.113 1 96.81 24 GLY B N 1
ATOM 4834 C CA . GLY B 1 24 ? -6.223 -8.898 5.879 1 96.81 24 GLY B CA 1
ATOM 4835 C C . GLY B 1 24 ? -7.73 -8.852 6.055 1 96.81 24 GLY B C 1
ATOM 4836 O O . GLY B 1 24 ? -8.438 -8.266 5.234 1 96.81 24 GLY B O 1
ATOM 4837 N N . SER B 1 25 ? -8.266 -9.484 7.102 1 96.62 25 SER B N 1
ATOM 4838 C CA . SER B 1 25 ? -9.703 -9.539 7.348 1 96.62 25 SER B CA 1
ATOM 4839 C C . SER B 1 25 ? -10.266 -8.148 7.641 1 96.62 25 SER B C 1
ATOM 4841 O O . SER B 1 25 ? -11.484 -7.941 7.59 1 96.62 25 SER B O 1
ATOM 4843 N N . SER B 1 26 ? -9.398 -7.172 7.926 1 97.38 26 SER B N 1
ATOM 4844 C CA . SER B 1 26 ? -9.828 -5.809 8.234 1 97.38 26 SER B CA 1
ATOM 4845 C C . SER B 1 26 ? -9.828 -4.934 6.988 1 97.38 26 SER B C 1
ATOM 4847 O O . SER B 1 26 ? -10.172 -3.75 7.055 1 97.38 26 SER B O 1
ATOM 4849 N N . PHE B 1 27 ? -9.445 -5.434 5.848 1 97.69 27 PHE B N 1
ATOM 4850 C CA . PHE B 1 27 ? -9.352 -4.66 4.617 1 97.69 27 PHE B CA 1
ATOM 4851 C C . PHE B 1 27 ? -10.32 -5.199 3.568 1 97.69 27 PHE B C 1
ATOM 4853 O O . PHE B 1 27 ? -10.57 -6.402 3.51 1 97.69 27 PHE B O 1
ATOM 4860 N N . GLY B 1 28 ? -10.883 -4.285 2.75 1 96.69 28 GLY B N 1
ATOM 4861 C CA . GLY B 1 28 ? -11.875 -4.637 1.746 1 96.69 28 GLY B CA 1
ATOM 4862 C C . GLY B 1 28 ? -11.273 -5.316 0.53 1 96.69 28 GLY B C 1
ATOM 4863 O O . GLY B 1 28 ? -10.055 -5.289 0.331 1 96.69 28 GLY B O 1
ATOM 4864 N N . VAL B 1 29 ? -12.078 -6.004 -0.203 1 95.56 29 VAL B N 1
ATOM 4865 C CA . VAL B 1 29 ? -11.727 -6.621 -1.477 1 95.56 29 VAL B CA 1
ATOM 4866 C C . VAL B 1 29 ? -12.266 -5.777 -2.629 1 95.56 29 VAL B C 1
ATOM 4868 O O . VAL B 1 29 ? -13.477 -5.734 -2.855 1 95.56 29 VAL B O 1
ATOM 4871 N N . PRO B 1 30 ? -11.469 -5.172 -3.385 1 95.12 30 PRO B N 1
ATOM 4872 C CA . PRO B 1 30 ? -11.93 -4.332 -4.492 1 95.12 30 PRO B CA 1
ATOM 4873 C C . PRO B 1 30 ? -12.688 -5.121 -5.555 1 95.12 30 PRO B C 1
ATOM 4875 O O . PRO B 1 30 ? -12.461 -6.32 -5.723 1 95.12 30 PRO B O 1
ATOM 4878 N N . GLY B 1 31 ? -13.578 -4.391 -6.277 1 92.5 31 GLY B N 1
ATOM 4879 C CA . GLY B 1 31 ? -14.219 -4.961 -7.449 1 92.5 31 GLY B CA 1
ATOM 4880 C C . GLY B 1 31 ? -15.57 -5.586 -7.148 1 92.5 31 GLY B C 1
ATOM 4881 O O . GLY B 1 31 ? -16.297 -5.977 -8.062 1 92.5 31 GLY B O 1
ATOM 4882 N N . THR B 1 32 ? -15.906 -5.617 -5.914 1 90 32 THR B N 1
ATOM 4883 C CA . THR B 1 32 ? -17.188 -6.219 -5.551 1 90 32 THR B CA 1
ATOM 4884 C C . THR B 1 32 ? -18.031 -5.242 -4.734 1 90 32 THR B C 1
ATOM 4886 O O . THR B 1 32 ? -17.547 -4.664 -3.756 1 90 32 THR B O 1
ATOM 4889 N N . ASP B 1 33 ? -19.297 -5.129 -5.16 1 96.69 33 ASP B N 1
ATOM 4890 C CA . ASP B 1 33 ? -20.219 -4.297 -4.391 1 96.69 33 ASP B CA 1
ATOM 4891 C C . ASP B 1 33 ? -20.406 -4.844 -2.975 1 96.69 33 ASP B C 1
ATOM 4893 O O . ASP B 1 33 ? -20.312 -6.051 -2.756 1 96.69 33 ASP B O 1
ATOM 4897 N N . ALA B 1 34 ? -20.562 -3.986 -2.025 1 97.75 34 ALA B N 1
ATOM 4898 C CA . ALA B 1 34 ? -20.766 -4.391 -0.637 1 97.75 34 ALA B CA 1
ATOM 4899 C C . ALA B 1 34 ? -21.703 -3.422 0.081 1 97.75 34 ALA B C 1
ATOM 4901 O O . ALA B 1 34 ? -21.906 -2.293 -0.373 1 97.75 34 ALA B O 1
ATOM 4902 N N . LEU B 1 35 ? -22.375 -3.896 1.126 1 98.5 35 LEU B N 1
ATOM 4903 C CA . LEU B 1 35 ? -23.328 -3.137 1.919 1 98.5 35 LEU B CA 1
ATOM 4904 C C . LEU B 1 35 ? -22.859 -3.021 3.367 1 98.5 35 LEU B C 1
ATOM 4906 O O . LEU B 1 35 ? -22.422 -4.008 3.965 1 98.5 35 LEU B O 1
ATOM 4910 N N . TYR B 1 36 ? -22.922 -1.854 3.941 1 98.75 36 TYR B N 1
ATOM 4911 C CA . TYR B 1 36 ? -22.562 -1.564 5.328 1 98.75 36 TYR B CA 1
ATOM 4912 C C . TYR B 1 36 ? -23.625 -0.689 5.988 1 98.75 36 TYR B C 1
ATOM 4914 O O . TYR B 1 36 ? -24.5 -0.143 5.309 1 98.75 36 TYR B O 1
ATOM 4922 N N . ASP B 1 37 ? -23.578 -0.599 7.336 1 98.75 37 ASP B N 1
ATOM 4923 C CA . ASP B 1 37 ? -24.422 0.381 8.008 1 98.75 37 ASP B CA 1
ATOM 4924 C C . ASP B 1 37 ? -24.031 1.805 7.633 1 98.75 37 ASP B C 1
ATOM 4926 O O . ASP B 1 37 ? -24.891 2.645 7.355 1 98.75 37 ASP B O 1
ATOM 4930 N N . TYR B 1 38 ? -22.75 2.08 7.625 1 98.88 38 TYR B N 1
ATOM 4931 C CA . TYR B 1 38 ? -22.203 3.391 7.281 1 98.88 38 TYR B CA 1
ATOM 4932 C C . TYR B 1 38 ? -21.062 3.262 6.281 1 98.88 38 TYR B C 1
ATOM 4934 O O . TYR B 1 38 ? -20.312 2.287 6.316 1 98.88 38 TYR B O 1
ATOM 4942 N N . VAL B 1 39 ? -20.938 4.176 5.379 1 98.94 39 VAL B N 1
ATOM 4943 C CA . VAL B 1 39 ? -19.766 4.371 4.531 1 98.94 39 VAL B CA 1
ATOM 4944 C C . VAL B 1 39 ? -19.109 5.707 4.859 1 98.94 39 VAL B C 1
ATOM 4946 O O . VAL B 1 39 ? -19.734 6.762 4.758 1 98.94 39 VAL B O 1
ATOM 4949 N N . VAL B 1 40 ? -17.891 5.688 5.332 1 98.94 40 VAL B N 1
ATOM 4950 C CA . VAL B 1 40 ? -17.109 6.883 5.656 1 98.94 40 VAL B CA 1
ATOM 4951 C C . VAL B 1 40 ? -16.047 7.109 4.59 1 98.94 40 VAL B C 1
ATOM 4953 O O . VAL B 1 40 ? -15.234 6.219 4.312 1 98.94 40 VAL B O 1
ATOM 4956 N N . VAL B 1 41 ? -16.016 8.289 3.961 1 98.94 41 VAL B N 1
ATOM 4957 C CA . VAL B 1 41 ? -15.062 8.617 2.904 1 98.94 41 VAL B CA 1
ATOM 4958 C C . VAL B 1 41 ? -13.969 9.523 3.455 1 98.94 41 VAL B C 1
ATOM 4960 O O . VAL B 1 41 ? -14.211 10.711 3.705 1 98.94 41 VAL B O 1
ATOM 4963 N N . GLY B 1 42 ? -12.789 9 3.561 1 98.88 42 GLY B N 1
ATOM 4964 C CA . GLY B 1 42 ? -11.648 9.703 4.129 1 98.88 42 GLY B CA 1
ATOM 4965 C C . GLY B 1 42 ? -11.25 9.195 5.5 1 98.88 42 GLY B C 1
ATOM 4966 O O . GLY B 1 42 ? -12.078 9.148 6.414 1 98.88 42 GLY B O 1
ATOM 4967 N N . ALA B 1 43 ? -9.992 8.844 5.621 1 98.75 43 ALA B N 1
ATOM 4968 C CA . ALA B 1 43 ? -9.492 8.289 6.875 1 98.75 43 ALA B CA 1
ATOM 4969 C C . ALA B 1 43 ? -8.609 9.297 7.605 1 98.75 43 ALA B C 1
ATOM 4971 O O . ALA B 1 43 ? -7.625 8.914 8.25 1 98.75 43 ALA B O 1
ATOM 4972 N N . GLY B 1 44 ? -8.906 10.555 7.453 1 98.69 44 GLY B N 1
ATOM 4973 C CA . GLY B 1 44 ? -8.086 11.617 8.023 1 98.69 44 GLY B CA 1
ATOM 4974 C C . GLY B 1 44 ? -8.406 11.906 9.477 1 98.69 44 GLY B C 1
ATOM 4975 O O . GLY B 1 44 ? -8.805 11.008 10.219 1 98.69 44 GLY B O 1
ATOM 4976 N N . ASN B 1 45 ? -8.172 13.148 9.883 1 98.75 45 ASN B N 1
ATOM 4977 C CA . ASN B 1 45 ? -8.258 13.648 11.25 1 98.75 45 ASN B CA 1
ATOM 4978 C C . ASN B 1 45 ? -9.625 13.367 11.867 1 98.75 45 ASN B C 1
ATOM 4980 O O . ASN B 1 45 ? -9.727 13.016 13.039 1 98.75 45 ASN B O 1
ATOM 4984 N N . ALA B 1 46 ? -10.656 13.445 11.086 1 98.88 46 ALA B N 1
ATOM 4985 C CA . ALA B 1 46 ? -12.008 13.281 11.617 1 98.88 46 ALA B CA 1
ATOM 4986 C C . ALA B 1 46 ? -12.602 11.945 11.188 1 98.88 46 ALA B C 1
ATOM 4988 O O . ALA B 1 46 ? -13.32 11.305 11.953 1 98.88 46 ALA B O 1
ATOM 4989 N N . GLY B 1 47 ? -12.344 11.477 9.984 1 98.88 47 GLY B N 1
ATOM 4990 C CA . GLY B 1 47 ? -12.953 10.266 9.453 1 98.88 47 GLY B CA 1
ATOM 4991 C C . GLY B 1 47 ? -12.609 9.023 10.25 1 98.88 47 GLY B C 1
ATOM 4992 O O . GLY B 1 47 ? -13.484 8.195 10.516 1 98.88 47 GLY B O 1
ATOM 4993 N N . ALA B 1 48 ? -11.367 8.867 10.633 1 98.81 48 ALA B N 1
ATOM 4994 C CA . ALA B 1 48 ? -10.93 7.691 11.375 1 98.81 48 ALA B CA 1
ATOM 4995 C C . ALA B 1 48 ? -11.594 7.625 12.742 1 98.81 48 ALA B C 1
ATOM 4997 O O . ALA B 1 48 ? -12.141 6.582 13.125 1 98.81 48 ALA B O 1
ATOM 4998 N N . PRO B 1 49 ? -11.664 8.742 13.508 1 98.81 49 PRO B N 1
ATOM 4999 C CA . PRO B 1 49 ? -12.375 8.711 14.789 1 98.81 49 PRO B CA 1
ATOM 5000 C C . PRO B 1 49 ? -13.852 8.367 14.633 1 98.81 49 PRO B C 1
ATOM 5002 O O . PRO B 1 49 ? -14.391 7.594 15.43 1 98.81 49 PRO B O 1
ATOM 5005 N N . VAL B 1 50 ? -14.492 8.906 13.633 1 98.88 50 VAL B N 1
ATOM 5006 C CA . VAL B 1 50 ? -15.906 8.633 13.414 1 98.88 50 VAL B CA 1
ATOM 5007 C C . VAL B 1 50 ? -16.094 7.145 13.102 1 98.88 50 VAL B C 1
ATOM 5009 O O . VAL B 1 50 ? -16.953 6.488 13.703 1 98.88 50 VAL B O 1
ATOM 5012 N N . ALA B 1 51 ? -15.312 6.645 12.164 1 98.88 51 ALA B N 1
ATOM 5013 C CA . ALA B 1 51 ? -15.391 5.23 11.805 1 98.88 51 ALA B CA 1
ATOM 5014 C C . ALA B 1 51 ? -15.156 4.344 13.023 1 98.88 51 ALA B C 1
ATOM 5016 O O . ALA B 1 51 ? -15.859 3.346 13.219 1 98.88 51 ALA B O 1
ATOM 5017 N N . TYR B 1 52 ? -14.148 4.695 13.836 1 98.62 52 TYR B N 1
ATOM 5018 C CA . TYR B 1 52 ? -13.812 3.957 15.047 1 98.62 52 TYR B CA 1
ATOM 5019 C C . TYR B 1 52 ? -15.008 3.885 15.992 1 98.62 52 TYR B C 1
ATOM 5021 O O . TYR B 1 52 ? -15.383 2.803 16.453 1 98.62 52 TYR B O 1
ATOM 5029 N N . ARG B 1 53 ? -15.617 5 16.328 1 98.62 53 ARG B N 1
ATOM 5030 C CA . ARG B 1 53 ? -16.719 5.066 17.281 1 98.62 53 ARG B CA 1
ATOM 5031 C C . ARG B 1 53 ? -17.922 4.273 16.781 1 98.62 53 ARG B C 1
ATOM 5033 O O . ARG B 1 53 ? -18.578 3.566 17.562 1 98.62 53 ARG B O 1
ATOM 5040 N N . LEU B 1 54 ? -18.188 4.383 15.492 1 98.56 54 LEU B N 1
ATOM 5041 C CA . LEU B 1 54 ? -19.312 3.641 14.922 1 98.56 54 LEU B CA 1
ATOM 5042 C C . LEU B 1 54 ? -19.047 2.139 14.977 1 98.56 54 LEU B C 1
ATOM 5044 O O . LEU B 1 54 ? -19.922 1.369 15.391 1 98.56 54 LEU B O 1
ATOM 5048 N N . ALA B 1 55 ? -17.891 1.712 14.602 1 98.25 55 ALA B N 1
ATOM 5049 C CA . ALA B 1 55 ? -17.531 0.293 14.602 1 98.25 55 ALA B CA 1
ATOM 5050 C C . ALA B 1 55 ? -17.531 -0.275 16.016 1 98.25 55 ALA B C 1
ATOM 5052 O O . ALA B 1 55 ? -17.938 -1.415 16.234 1 98.25 55 ALA B O 1
ATOM 5053 N N . GLU B 1 56 ? -17.016 0.508 16.953 1 95.88 56 GLU B N 1
ATOM 5054 C CA . GLU B 1 56 ? -16.891 0.065 18.328 1 95.88 56 GLU B CA 1
ATOM 5055 C C . GLU B 1 56 ? -18.266 -0.217 18.938 1 95.88 56 GLU B C 1
ATOM 5057 O O . GLU B 1 56 ? -18.391 -1.048 19.844 1 95.88 56 GLU B O 1
ATOM 5062 N N . THR B 1 57 ? -19.25 0.438 18.453 1 96.31 57 THR B N 1
ATOM 5063 C CA . THR B 1 57 ? -20.594 0.269 19 1 96.31 57 THR B CA 1
ATOM 5064 C C . THR B 1 57 ? -21.375 -0.777 18.203 1 96.31 57 THR B C 1
ATOM 5066 O O . THR B 1 57 ? -22.594 -0.879 18.344 1 96.31 57 THR B O 1
ATOM 5069 N N . GLY B 1 58 ? -20.766 -1.488 17.297 1 96.69 58 GLY B N 1
ATOM 5070 C CA . GLY B 1 58 ? -21.344 -2.672 16.688 1 96.69 58 GLY B CA 1
ATOM 5071 C C . GLY B 1 58 ? -21.844 -2.428 15.273 1 96.69 58 GLY B C 1
ATOM 5072 O O . GLY B 1 58 ? -22.297 -3.355 14.602 1 96.69 58 GLY B O 1
ATOM 5073 N N . HIS B 1 59 ? -21.734 -1.228 14.766 1 98.38 59 HIS B N 1
ATOM 5074 C CA . HIS B 1 59 ? -22.156 -0.943 13.391 1 98.38 59 HIS B CA 1
ATOM 5075 C C . HIS B 1 59 ? -21.078 -1.364 12.398 1 98.38 59 HIS B C 1
ATOM 5077 O O . HIS B 1 59 ? -19.875 -1.209 12.664 1 98.38 59 HIS B O 1
ATOM 5083 N N . THR B 1 60 ? -21.516 -1.896 11.258 1 98.5 60 THR B N 1
ATOM 5084 C CA . THR B 1 60 ? -20.578 -2.188 10.188 1 98.5 60 THR B CA 1
ATOM 5085 C C . THR B 1 60 ? -20.234 -0.923 9.406 1 98.5 60 THR B C 1
ATOM 5087 O O . THR B 1 60 ? -21.109 -0.127 9.086 1 98.5 60 THR B O 1
ATOM 5090 N N . VAL B 1 61 ? -18.938 -0.69 9.188 1 98.88 61 VAL B N 1
ATOM 5091 C CA . VAL B 1 61 ? -18.469 0.548 8.578 1 98.88 61 VAL B CA 1
ATOM 5092 C C . VAL B 1 61 ? -17.469 0.23 7.461 1 98.88 61 VAL B C 1
ATOM 5094 O O . VAL B 1 61 ? -16.547 -0.55 7.66 1 98.88 61 VAL B O 1
ATOM 5097 N N . ALA B 1 62 ? -17.703 0.738 6.262 1 98.88 62 ALA B N 1
ATOM 5098 C CA . ALA B 1 62 ? -16.656 0.824 5.246 1 98.88 62 ALA B CA 1
ATOM 5099 C C . ALA B 1 62 ? -15.914 2.158 5.328 1 98.88 62 ALA B C 1
ATOM 5101 O O . ALA B 1 62 ? -16.531 3.223 5.266 1 98.88 62 ALA B O 1
ATOM 5102 N N . LEU B 1 63 ? -14.664 2.121 5.574 1 98.88 63 LEU B N 1
ATOM 5103 C CA . LEU B 1 63 ? -13.82 3.311 5.559 1 98.88 63 LEU B CA 1
ATOM 5104 C C . LEU B 1 63 ? -13 3.381 4.273 1 98.88 63 LEU B C 1
ATOM 5106 O O . LEU B 1 63 ? -12.156 2.518 4.02 1 98.88 63 LEU B O 1
ATOM 5110 N N . VAL B 1 64 ? -13.219 4.406 3.482 1 98.88 64 VAL B N 1
ATOM 5111 C CA . VAL B 1 64 ? -12.609 4.535 2.162 1 98.88 64 VAL B CA 1
ATOM 5112 C C . VAL B 1 64 ? -11.469 5.551 2.213 1 98.88 64 VAL B C 1
ATOM 5114 O O . VAL B 1 64 ? -11.656 6.672 2.688 1 98.88 64 VAL B O 1
ATOM 5117 N N . GLU B 1 65 ? -10.32 5.219 1.809 1 98.81 65 GLU B N 1
ATOM 5118 C CA . GLU B 1 65 ? -9.148 6.094 1.741 1 98.81 65 GLU B CA 1
ATOM 5119 C C . GLU B 1 65 ? -8.391 5.898 0.432 1 98.81 65 GLU B C 1
ATOM 5121 O O . GLU B 1 65 ? -8.062 4.773 0.062 1 98.81 65 GLU B O 1
ATOM 5126 N N . ALA B 1 66 ? -8.086 7.008 -0.266 1 98.31 66 ALA B N 1
ATOM 5127 C CA . ALA B 1 66 ? -7.434 6.973 -1.57 1 98.31 66 ALA B CA 1
ATOM 5128 C C . ALA B 1 66 ? -5.977 6.531 -1.443 1 98.31 66 ALA B C 1
ATOM 5130 O O . ALA B 1 66 ? -5.418 5.938 -2.369 1 98.31 66 ALA B O 1
ATOM 5131 N N . GLY B 1 67 ? -5.398 6.848 -0.358 1 97.62 67 GLY B N 1
ATOM 5132 C CA . GLY B 1 67 ? -4.012 6.465 -0.13 1 97.62 67 GLY B CA 1
ATOM 5133 C C . GLY B 1 67 ? -3.871 5.176 0.655 1 97.62 67 GLY B C 1
ATOM 5134 O O . GLY B 1 67 ? -4.848 4.449 0.847 1 97.62 67 GLY B O 1
ATOM 5135 N N . SER B 1 68 ? -2.607 4.867 1.02 1 97.06 68 SER B N 1
ATOM 5136 C CA . SER B 1 68 ? -2.26 3.658 1.762 1 97.06 68 SER B CA 1
ATOM 5137 C C . SER B 1 68 ? -1.485 3.994 3.031 1 97.06 68 SER B C 1
ATOM 5139 O O . SER B 1 68 ? -1.717 5.035 3.648 1 97.06 68 SER B O 1
ATOM 5141 N N . LEU B 1 69 ? -0.689 3.08 3.566 1 96.81 69 LEU B N 1
ATOM 5142 C CA . LEU B 1 69 ? 0.063 3.271 4.801 1 96.81 69 LEU B CA 1
ATOM 5143 C C . LEU B 1 69 ? 1.304 4.125 4.559 1 96.81 69 LEU B C 1
ATOM 5145 O O . LEU B 1 69 ? 2.088 3.84 3.648 1 96.81 69 LEU B O 1
ATOM 5149 N N . TYR B 1 70 ? 1.493 5.117 5.371 1 97 70 TYR B N 1
ATOM 5150 C CA . TYR B 1 70 ? 2.582 6.051 5.113 1 97 70 TYR B CA 1
ATOM 5151 C C . TYR B 1 70 ? 3.926 5.441 5.492 1 97 70 TYR B C 1
ATOM 5153 O O . TYR B 1 70 ? 4.973 5.883 5.012 1 97 70 TYR B O 1
ATOM 5161 N N . GLU B 1 71 ? 3.959 4.398 6.367 1 95.62 71 GLU B N 1
ATOM 5162 C CA . GLU B 1 71 ? 5.223 3.777 6.758 1 95.62 71 GLU B CA 1
ATOM 5163 C C . GLU B 1 71 ? 5.848 3.014 5.594 1 95.62 71 GLU B C 1
ATOM 5165 O O . GLU B 1 71 ? 7.035 2.695 5.621 1 95.62 71 GLU B O 1
ATOM 5170 N N . TYR B 1 72 ? 5.023 2.734 4.555 1 95.12 72 TYR B N 1
ATOM 5171 C CA . TYR B 1 72 ? 5.531 1.928 3.449 1 95.12 72 TYR B CA 1
ATOM 5172 C C . TYR B 1 72 ? 5.832 2.795 2.232 1 95.12 72 TYR B C 1
ATOM 5174 O O . TYR B 1 72 ? 6.508 2.355 1.3 1 95.12 72 TYR B O 1
ATOM 5182 N N . GLY B 1 73 ? 5.371 4 2.211 1 94.62 73 GLY B N 1
ATOM 5183 C CA . GLY B 1 73 ? 5.5 4.832 1.024 1 94.62 73 GLY B CA 1
ATOM 5184 C C . GLY B 1 73 ? 6.426 6.016 1.227 1 94.62 73 GLY B C 1
ATOM 5185 O O . GLY B 1 73 ? 6.746 6.73 0.274 1 94.62 73 GLY B O 1
ATOM 5186 N N . ASN B 1 74 ? 6.949 6.176 2.467 1 94.94 74 ASN B N 1
ATOM 5187 C CA . ASN B 1 74 ? 7.656 7.414 2.779 1 94.94 74 ASN B CA 1
ATOM 5188 C C . ASN B 1 74 ? 8.898 7.148 3.621 1 94.94 74 ASN B C 1
ATOM 5190 O O . ASN B 1 74 ? 9.438 8.062 4.246 1 94.94 74 ASN B O 1
ATOM 5194 N N . GLY B 1 75 ? 9.414 5.945 3.596 1 95.12 75 GLY B N 1
ATOM 5195 C CA . GLY B 1 75 ? 10.438 5.66 4.594 1 95.12 75 GLY B CA 1
ATOM 5196 C C . GLY B 1 75 ? 9.977 5.949 6.012 1 95.12 75 GLY B C 1
ATOM 5197 O O . GLY B 1 75 ? 8.812 5.73 6.352 1 95.12 75 GLY B O 1
ATOM 5198 N N . ASN B 1 76 ? 10.859 6.332 6.852 1 96.31 76 ASN B N 1
ATOM 5199 C CA . ASN B 1 76 ? 10.477 6.641 8.227 1 96.31 76 ASN B CA 1
ATOM 5200 C C . ASN B 1 76 ? 10.148 8.117 8.398 1 96.31 76 ASN B C 1
ATOM 5202 O O . ASN B 1 76 ? 10.031 8.602 9.523 1 96.31 76 ASN B O 1
ATOM 5206 N N . LEU B 1 77 ? 9.938 8.875 7.309 1 96.81 77 LEU B N 1
ATOM 5207 C CA . LEU B 1 77 ? 9.781 10.32 7.324 1 96.81 77 LEU B CA 1
ATOM 5208 C C . LEU B 1 77 ? 8.438 10.719 7.93 1 96.81 77 LEU B C 1
ATOM 5210 O O . LEU B 1 77 ? 8.273 11.836 8.414 1 96.81 77 LEU B O 1
ATOM 5214 N N . SER B 1 78 ? 7.461 9.805 7.93 1 97.12 78 SER B N 1
ATOM 5215 C CA . SER B 1 78 ? 6.168 10.094 8.539 1 97.12 78 SER B CA 1
ATOM 5216 C C . SER B 1 78 ? 6.09 9.523 9.953 1 97.12 78 SER B C 1
ATOM 5218 O O . SER B 1 78 ? 5.066 9.664 10.625 1 97.12 78 SER B O 1
ATOM 5220 N N . GLN B 1 79 ? 7.16 8.875 10.398 1 97.75 79 GLN B N 1
ATOM 5221 C CA . GLN B 1 79 ? 7.133 8.289 11.734 1 97.75 79 GLN B CA 1
ATOM 5222 C C . GLN B 1 79 ? 7.98 9.109 12.703 1 97.75 79 GLN B C 1
ATOM 5224 O O . GLN B 1 79 ? 7.543 9.406 13.82 1 97.75 79 GLN B O 1
ATOM 5229 N N . ILE B 1 80 ? 9.133 9.531 12.312 1 97.75 80 ILE B N 1
ATOM 5230 C CA . ILE B 1 80 ? 10.062 10.273 13.156 1 97.75 80 ILE B CA 1
ATOM 5231 C C . ILE B 1 80 ? 9.656 11.742 13.211 1 97.75 80 ILE B C 1
ATOM 5233 O O . ILE B 1 80 ? 9.602 12.414 12.172 1 97.75 80 ILE B O 1
ATOM 5237 N N . PRO B 1 81 ? 9.43 12.305 14.352 1 97.81 81 PRO B N 1
ATOM 5238 C CA . PRO B 1 81 ? 8.93 13.672 14.484 1 97.81 81 PRO B CA 1
ATOM 5239 C C . PRO B 1 81 ? 9.836 14.703 13.812 1 97.81 81 PRO B C 1
ATOM 5241 O O . PRO B 1 81 ? 9.344 15.602 13.125 1 97.81 81 PRO B O 1
ATOM 5244 N N . ALA B 1 82 ? 11.117 14.547 13.883 1 96.75 82 ALA B N 1
ATOM 5245 C CA . ALA B 1 82 ? 12.062 15.531 13.359 1 96.75 82 ALA B CA 1
ATOM 5246 C C . ALA B 1 82 ? 11.992 15.594 11.836 1 96.75 82 ALA B C 1
ATOM 5248 O O . ALA B 1 82 ? 12.492 16.547 11.227 1 96.75 82 ALA B O 1
ATOM 5249 N N . ASN B 1 83 ? 11.43 14.555 11.227 1 96 83 ASN B N 1
ATOM 5250 C CA . ASN B 1 83 ? 11.414 14.461 9.766 1 96 83 ASN B CA 1
ATOM 5251 C C . ASN B 1 83 ? 10.141 15.047 9.172 1 96 83 ASN B C 1
ATOM 5253 O O . ASN B 1 83 ? 9.906 14.945 7.969 1 96 83 ASN B O 1
ATOM 5257 N N . SER B 1 84 ? 9.336 15.75 9.93 1 94.69 84 SER B N 1
ATOM 5258 C CA . SER B 1 84 ? 7.992 16.156 9.539 1 94.69 84 SER B CA 1
ATOM 5259 C C . SER B 1 84 ? 8.023 17.234 8.469 1 94.69 84 SER B C 1
ATOM 5261 O O . SER B 1 84 ? 7.012 17.516 7.82 1 94.69 84 SER B O 1
ATOM 5263 N N . LEU B 1 85 ? 9.18 17.859 8.203 1 93.62 85 LEU B N 1
ATOM 5264 C CA . LEU B 1 85 ? 9.258 18.969 7.258 1 93.62 85 LEU B CA 1
ATOM 5265 C C . LEU B 1 85 ? 9.547 18.453 5.848 1 93.62 85 LEU B C 1
ATOM 5267 O O . LEU B 1 85 ? 9.492 19.219 4.883 1 93.62 85 LEU B O 1
ATOM 5271 N N . PHE B 1 86 ? 9.805 17.172 5.73 1 94.62 86 PHE B N 1
ATOM 5272 C CA . PHE B 1 86 ? 10.109 16.625 4.41 1 94.62 86 PHE B CA 1
ATOM 5273 C C . PHE B 1 86 ? 8.891 16.719 3.496 1 94.62 86 PHE B C 1
ATOM 5275 O O . PHE B 1 86 ? 7.789 16.328 3.885 1 94.62 86 PHE B O 1
ATOM 5282 N N . PHE B 1 87 ? 9.094 17.344 2.301 1 95.12 87 PHE B N 1
ATOM 5283 C CA . PHE B 1 87 ? 8.164 17.328 1.176 1 95.12 87 PHE B CA 1
ATOM 5284 C C . PHE B 1 87 ? 6.977 18.25 1.442 1 95.12 87 PHE B C 1
ATOM 5286 O O . PHE B 1 87 ? 5.895 18.047 0.892 1 95.12 87 PHE B O 1
ATOM 5293 N N . ILE B 1 88 ? 7.047 19.312 2.271 1 94.31 88 ILE B N 1
ATOM 5294 C CA . ILE B 1 88 ? 5.898 20.172 2.512 1 94.31 88 ILE B CA 1
ATOM 5295 C C . ILE B 1 88 ? 6.188 21.578 1.973 1 94.31 88 ILE B C 1
ATOM 5297 O O . ILE B 1 88 ? 5.348 22.469 2.074 1 94.31 88 ILE B O 1
ATOM 5301 N N . GLY B 1 89 ? 7.27 21.938 1.278 1 95.38 89 GLY B N 1
ATOM 5302 C CA . GLY B 1 89 ? 7.594 23.25 0.722 1 95.38 89 GLY B CA 1
ATOM 5303 C C . GLY B 1 89 ? 6.711 23.641 -0.447 1 95.38 89 GLY B C 1
ATOM 5304 O O . GLY B 1 89 ? 5.91 22.828 -0.92 1 95.38 89 GLY B O 1
ATOM 5305 N N . LYS B 1 90 ? 6.859 24.844 -0.956 1 97.06 90 LYS B N 1
ATOM 5306 C CA . LYS B 1 90 ? 6 25.438 -1.978 1 97.06 90 LYS B CA 1
ATOM 5307 C C . LYS B 1 90 ? 6.273 24.812 -3.348 1 97.06 90 LYS B C 1
ATOM 5309 O O . LYS B 1 90 ? 5.426 24.875 -4.238 1 97.06 90 LYS B O 1
ATOM 5314 N N . ASP B 1 91 ? 7.418 24.219 -3.531 1 96.62 91 ASP B N 1
ATOM 5315 C CA . ASP B 1 91 ? 7.812 23.703 -4.836 1 96.62 91 ASP B CA 1
ATOM 5316 C C . ASP B 1 91 ? 7 22.469 -5.203 1 96.62 91 ASP B C 1
ATOM 5318 O O . ASP B 1 91 ? 7.137 21.422 -4.57 1 96.62 91 ASP B O 1
ATOM 5322 N N . PRO B 1 92 ? 6.199 22.547 -6.293 1 96.31 92 PRO B N 1
ATOM 5323 C CA . PRO B 1 92 ? 5.379 21.406 -6.676 1 96.31 92 PRO B CA 1
ATOM 5324 C C . PRO B 1 92 ? 6.219 20.188 -7.078 1 96.31 92 PRO B C 1
ATOM 5326 O O . PRO B 1 92 ? 5.71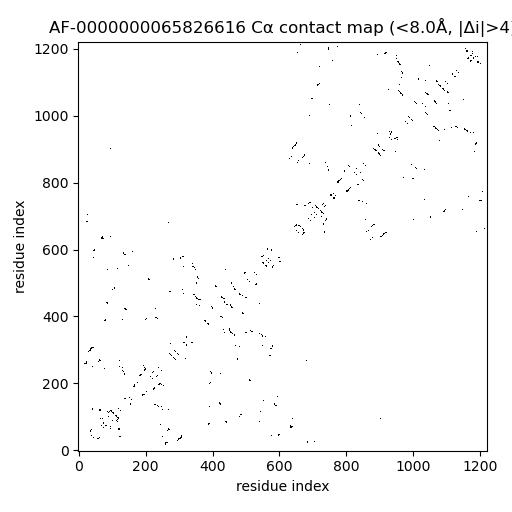5 19.062 -7.098 1 96.31 92 PRO B O 1
ATOM 5329 N N . GLU B 1 93 ? 7.488 20.375 -7.379 1 93.94 93 GLU B N 1
ATOM 5330 C CA . GLU B 1 93 ? 8.344 19.281 -7.816 1 93.94 93 GLU B CA 1
ATOM 5331 C C . GLU B 1 93 ? 8.953 18.547 -6.625 1 93.94 93 GLU B C 1
ATOM 5333 O O . GLU B 1 93 ? 9.445 17.422 -6.766 1 93.94 93 GLU B O 1
ATOM 5338 N N . TRP B 1 94 ? 8.938 19.172 -5.516 1 94.44 94 TRP B N 1
ATOM 5339 C CA . TRP B 1 94 ? 9.469 18.547 -4.309 1 94.44 94 TRP B CA 1
ATOM 5340 C C . TRP B 1 94 ? 8.352 17.906 -3.49 1 94.44 94 TRP B C 1
ATOM 5342 O O . TRP B 1 94 ? 7.871 18.5 -2.52 1 94.44 94 TRP B O 1
ATOM 5352 N N . THR B 1 95 ? 7.977 16.719 -3.865 1 96 95 THR B N 1
ATOM 5353 C CA . THR B 1 95 ? 6.855 16.016 -3.26 1 96 95 THR B CA 1
ATOM 5354 C C . THR B 1 95 ? 7.102 14.516 -3.26 1 96 95 THR B C 1
ATOM 5356 O O . THR B 1 95 ? 8.141 14.047 -3.73 1 96 95 THR B O 1
ATOM 5359 N N . ASN B 1 96 ? 6.312 13.727 -2.592 1 96.31 96 ASN B N 1
ATOM 5360 C CA . ASN B 1 96 ? 6.25 12.273 -2.604 1 96.31 96 ASN B CA 1
ATOM 5361 C C . ASN B 1 96 ? 4.859 11.766 -2.975 1 96.31 96 ASN B C 1
ATOM 5363 O O . ASN B 1 96 ? 3.936 11.828 -2.162 1 96.31 96 ASN B O 1
ATOM 5367 N N . ASN B 1 97 ? 4.762 11.188 -4.125 1 96.38 97 ASN B N 1
ATOM 5368 C CA . ASN B 1 97 ? 3.457 10.875 -4.699 1 96.38 97 ASN B CA 1
ATOM 5369 C C . ASN B 1 97 ? 2.795 9.703 -3.971 1 96.38 97 ASN B C 1
ATOM 5371 O O . ASN B 1 97 ? 1.598 9.469 -4.137 1 96.38 97 ASN B O 1
ATOM 5375 N N . LEU B 1 98 ? 3.49 8.961 -3.139 1 97.31 98 LEU B N 1
ATOM 5376 C CA . LEU B 1 98 ? 2.906 7.816 -2.451 1 97.31 98 LEU B CA 1
ATOM 5377 C C . LEU B 1 98 ? 2.195 8.258 -1.175 1 97.31 98 LEU B C 1
ATOM 5379 O O . LEU B 1 98 ? 1.421 7.488 -0.596 1 97.31 98 LEU B O 1
ATOM 5383 N N . VAL B 1 99 ? 2.424 9.562 -0.729 1 97.62 99 VAL B N 1
ATOM 5384 C CA . VAL B 1 99 ? 1.822 9.922 0.551 1 97.62 99 VAL B CA 1
ATOM 5385 C C . VAL B 1 99 ? 1.156 11.289 0.445 1 97.62 99 VAL B C 1
ATOM 5387 O O . VAL B 1 99 ? 0.625 11.805 1.43 1 97.62 99 VAL B O 1
ATOM 5390 N N . ASP B 1 100 ? 1.196 11.914 -0.7 1 97.94 100 ASP B N 1
ATOM 5391 C CA . ASP B 1 100 ? 0.704 13.281 -0.871 1 97.94 100 ASP B CA 1
ATOM 5392 C C . ASP B 1 100 ? -0.3 13.359 -2.02 1 97.94 100 ASP B C 1
ATOM 5394 O O . ASP B 1 100 ? -0.125 12.711 -3.051 1 97.94 100 ASP B O 1
ATOM 5398 N N . TRP B 1 101 ? -1.336 14.18 -1.873 1 98.25 101 TRP B N 1
ATOM 5399 C CA . TRP B 1 101 ? -2.324 14.414 -2.922 1 98.25 101 TRP B CA 1
ATOM 5400 C C . TRP B 1 101 ? -1.726 15.234 -4.062 1 98.25 101 TRP B C 1
ATOM 5402 O O . TRP B 1 101 ? -2.277 15.266 -5.164 1 98.25 101 TRP B O 1
ATOM 5412 N N . ASN B 1 102 ? -0.597 15.977 -3.736 1 97.5 102 ASN B N 1
ATOM 5413 C CA . ASN B 1 102 ? 0.105 16.828 -4.695 1 97.5 102 ASN B CA 1
ATOM 5414 C C . ASN B 1 102 ? -0.792 17.938 -5.215 1 97.5 102 ASN B C 1
ATOM 5416 O O . ASN B 1 102 ? -0.833 18.203 -6.418 1 97.5 102 ASN B O 1
ATOM 5420 N N . PHE B 1 103 ? -1.538 18.5 -4.309 1 98.69 103 PHE B N 1
ATOM 5421 C CA . PHE B 1 103 ? -2.314 19.688 -4.66 1 98.69 103 PHE B CA 1
ATOM 5422 C C . PHE B 1 103 ? -1.398 20.844 -5.043 1 98.69 103 PHE B C 1
ATOM 5424 O O . PHE B 1 103 ? -0.365 21.047 -4.406 1 98.69 103 PHE B O 1
ATOM 5431 N N . VAL B 1 104 ? -1.765 21.547 -6.035 1 98.69 104 VAL B N 1
ATOM 5432 C CA . VAL B 1 104 ? -1.114 22.781 -6.441 1 98.69 104 VAL B CA 1
ATOM 5433 C C . VAL B 1 104 ? -2.16 23.891 -6.609 1 98.69 104 VAL B C 1
ATOM 5435 O O . VAL B 1 104 ? -3.184 23.688 -7.266 1 98.69 104 VAL B O 1
ATOM 5438 N N . THR B 1 105 ? -1.934 24.969 -6.031 1 98.81 105 THR B N 1
ATOM 5439 C CA . THR B 1 105 ? -2.9 26.062 -6.098 1 98.81 105 THR B CA 1
ATOM 5440 C C . THR B 1 105 ? -2.893 26.719 -7.477 1 98.81 105 THR B C 1
ATOM 5442 O O . THR B 1 105 ? -1.95 26.531 -8.25 1 98.81 105 THR B O 1
ATOM 5445 N N . SER B 1 106 ? -4.047 27.453 -7.758 1 98.56 106 SER B N 1
ATOM 5446 C CA . SER B 1 106 ? -3.982 28.438 -8.828 1 98.56 106 SER B CA 1
ATOM 5447 C C . SER B 1 106 ? -2.916 29.484 -8.547 1 98.56 106 SER B C 1
ATOM 5449 O O . SER B 1 106 ? -2.5 29.672 -7.398 1 98.56 106 SER B O 1
ATOM 5451 N N . PRO B 1 107 ? -2.461 30.188 -9.602 1 98.5 107 PRO B N 1
ATOM 5452 C CA . PRO B 1 107 ? -1.51 31.266 -9.336 1 98.5 107 PRO B CA 1
ATOM 5453 C C . PRO B 1 107 ? -2.039 32.281 -8.328 1 98.5 107 PRO B C 1
ATOM 5455 O O . PRO B 1 107 ? -3.193 32.719 -8.422 1 98.5 107 PRO B O 1
ATOM 5458 N N . GLN B 1 108 ? -1.271 32.594 -7.344 1 98.5 108 GLN B N 1
ATOM 5459 C CA . GLN B 1 108 ? -1.634 33.562 -6.289 1 98.5 108 GLN B CA 1
ATOM 5460 C C . GLN B 1 108 ? -1.101 34.938 -6.594 1 98.5 108 GLN B C 1
ATOM 5462 O O . GLN B 1 108 ? 0.09 35.219 -6.422 1 98.5 108 GLN B O 1
ATOM 5467 N N . ALA B 1 109 ? -1.961 35.875 -6.906 1 97.94 109 ALA B N 1
ATOM 5468 C CA . ALA B 1 109 ? -1.588 37.188 -7.387 1 97.94 109 ALA B CA 1
ATOM 5469 C C . ALA B 1 109 ? -0.674 37.906 -6.391 1 97.94 109 ALA B C 1
ATOM 5471 O O . ALA B 1 109 ? 0.285 38.562 -6.785 1 97.94 109 ALA B O 1
ATOM 5472 N N . GLU B 1 110 ? -0.904 37.719 -5.133 1 97.81 110 GLU B N 1
ATOM 5473 C CA . GLU B 1 110 ? -0.168 38.469 -4.105 1 97.81 110 GLU B CA 1
ATOM 5474 C C . GLU B 1 110 ? 1.103 37.719 -3.703 1 97.81 110 GLU B C 1
ATOM 5476 O O . GLU B 1 110 ? 1.877 38.188 -2.875 1 97.81 110 GLU B O 1
ATOM 5481 N N . TRP B 1 111 ? 1.334 36.562 -4.184 1 97.62 111 TRP B N 1
ATOM 5482 C CA . TRP B 1 111 ? 2.574 35.812 -4.008 1 97.62 111 TRP B CA 1
ATOM 5483 C C . TRP B 1 111 ? 3.348 35.719 -5.316 1 97.62 111 TRP B C 1
ATOM 5485 O O . TRP B 1 111 ? 3.797 34.656 -5.707 1 97.62 111 TRP B O 1
ATOM 5495 N N . ASN B 1 112 ? 3.408 36.875 -6.051 1 97.19 112 ASN B N 1
ATOM 5496 C CA . ASN B 1 112 ? 4.117 37 -7.32 1 97.19 112 ASN B CA 1
ATOM 5497 C C . ASN B 1 112 ? 3.623 35.969 -8.336 1 97.19 112 ASN B C 1
ATOM 5499 O O . ASN B 1 112 ? 4.418 35.406 -9.094 1 97.19 112 ASN B O 1
ATOM 5503 N N . ASN B 1 113 ? 2.393 35.594 -8.266 1 97.94 113 ASN B N 1
ATOM 5504 C CA . ASN B 1 113 ? 1.71 34.656 -9.172 1 97.94 113 ASN B CA 1
ATOM 5505 C C . ASN B 1 113 ? 2.297 33.25 -9.086 1 97.94 113 ASN B C 1
ATOM 5507 O O . ASN B 1 113 ? 2.383 32.562 -10.094 1 97.94 113 ASN B O 1
ATOM 5511 N N . ALA B 1 114 ? 2.717 32.906 -7.93 1 97.38 114 ALA B N 1
ATOM 5512 C CA . ALA B 1 114 ? 3.246 31.547 -7.711 1 97.38 114 ALA B CA 1
ATOM 5513 C C . ALA B 1 114 ? 2.121 30.516 -7.652 1 97.38 114 ALA B C 1
ATOM 5515 O O . ALA B 1 114 ? 1.044 30.797 -7.117 1 97.38 114 ALA B O 1
ATOM 5516 N N . SER B 1 115 ? 2.355 29.312 -8.305 1 98.06 115 SER B N 1
ATOM 5517 C CA . SER B 1 115 ? 1.584 28.109 -8.008 1 98.06 115 SER B CA 1
ATOM 5518 C C . SER B 1 115 ? 2.221 27.312 -6.883 1 98.06 115 SER B C 1
ATOM 5520 O O . SER B 1 115 ? 3.389 26.922 -6.973 1 98.06 115 SER B O 1
ATOM 5522 N N . VAL B 1 116 ? 1.469 27.062 -5.879 1 98.38 116 VAL B N 1
ATOM 5523 C CA . VAL B 1 116 ? 2.047 26.609 -4.621 1 98.38 116 VAL B CA 1
ATOM 5524 C C . VAL B 1 116 ? 1.59 25.172 -4.324 1 98.38 116 VAL B C 1
ATOM 5526 O O . VAL B 1 116 ? 0.395 24.875 -4.379 1 98.38 116 VAL B O 1
ATOM 5529 N N . HIS B 1 117 ? 2.613 24.266 -4.109 1 98.44 117 HIS B N 1
ATOM 5530 C CA . HIS B 1 117 ? 2.309 22.953 -3.58 1 98.44 117 HIS B CA 1
ATOM 5531 C C . HIS B 1 117 ? 1.644 23.047 -2.211 1 98.44 117 HIS B C 1
ATOM 5533 O O . HIS B 1 117 ? 2.17 23.688 -1.304 1 98.44 117 HIS B O 1
ATOM 5539 N N . TYR B 1 118 ? 0.489 22.516 -2.094 1 98.5 118 TYR B N 1
ATOM 5540 C CA . TYR B 1 118 ? -0.204 22.422 -0.814 1 98.5 118 TYR B CA 1
ATOM 5541 C C . TYR B 1 118 ? -0.18 20.984 -0.282 1 98.5 118 TYR B C 1
ATOM 5543 O O . TYR B 1 118 ? -1.079 20.203 -0.572 1 98.5 118 TYR B O 1
ATOM 5551 N N . ALA B 1 119 ? 0.803 20.688 0.505 1 97.81 119 ALA B N 1
ATOM 5552 C CA . ALA B 1 119 ? 1.006 19.328 1.017 1 97.81 119 ALA B CA 1
ATOM 5553 C C . ALA B 1 119 ? -0.209 18.859 1.807 1 97.81 119 ALA B C 1
ATOM 5555 O O . ALA B 1 119 ? -0.687 19.562 2.703 1 97.81 119 ALA B O 1
ATOM 5556 N N . SER B 1 120 ? -0.78 17.797 1.413 1 98.25 120 SER B N 1
ATOM 5557 C CA . SER B 1 120 ? -1.916 17.141 2.055 1 98.25 120 SER B CA 1
ATOM 5558 C C . SER B 1 120 ? -1.79 15.617 1.988 1 98.25 120 SER B C 1
ATOM 5560 O O . SER B 1 120 ? -1.432 15.062 0.947 1 98.25 120 SER B O 1
ATOM 5562 N N . GLY B 1 121 ? -2.061 15 3.053 1 98.25 121 GLY B N 1
ATOM 5563 C CA . GLY B 1 121 ? -1.829 13.562 3.146 1 98.25 121 GLY B CA 1
ATOM 5564 C C . GLY B 1 121 ? -2.828 12.742 2.352 1 98.25 121 GLY B C 1
ATOM 5565 O O . GLY B 1 121 ? -4.039 12.914 2.508 1 98.25 121 GLY B O 1
ATOM 5566 N N . LYS B 1 122 ? -2.379 11.906 1.458 1 98.25 122 LYS B N 1
ATOM 5567 C CA . LYS B 1 122 ? -3.111 10.812 0.815 1 98.25 122 LYS B CA 1
ATOM 5568 C C . LYS B 1 122 ? -2.697 9.461 1.386 1 98.25 122 LYS B C 1
ATOM 5570 O O . LYS B 1 122 ? -2.021 8.68 0.713 1 98.25 122 LYS B O 1
ATOM 5575 N N . VAL B 1 123 ? -3.07 9.188 2.625 1 98.38 123 VAL B N 1
ATOM 5576 C CA . VAL B 1 123 ? -2.689 8.016 3.4 1 98.38 123 VAL B CA 1
ATOM 5577 C C . VAL B 1 123 ? -3.74 7.734 4.473 1 98.38 123 VAL B C 1
ATOM 5579 O O . VAL B 1 123 ? -4.547 8.609 4.801 1 98.38 123 VAL B O 1
ATOM 5582 N N . LEU B 1 124 ? -3.76 6.504 5.043 1 98.38 124 LEU B N 1
ATOM 5583 C CA . LEU B 1 124 ? -4.48 6.258 6.285 1 98.38 124 LEU B CA 1
ATOM 5584 C C . LEU B 1 124 ? -3.99 7.18 7.395 1 98.38 124 LEU B C 1
ATOM 5586 O O . LEU B 1 124 ? -2.803 7.18 7.73 1 98.38 124 LEU B O 1
ATOM 5590 N N . GLY B 1 125 ? -4.848 8.023 7.84 1 98.5 125 GLY B N 1
ATOM 5591 C CA . GLY B 1 125 ? -4.496 9.102 8.75 1 98.5 125 GLY B CA 1
ATOM 5592 C C . GLY B 1 125 ? -4.609 10.477 8.125 1 98.5 125 GLY B C 1
ATOM 5593 O O . GLY B 1 125 ? -4.621 11.484 8.828 1 98.5 125 GLY B O 1
ATOM 5594 N N . GLY B 1 126 ? -4.676 10.461 6.785 1 98.38 126 GLY B N 1
ATOM 5595 C CA . GLY B 1 126 ? -4.73 11.734 6.09 1 98.38 126 GLY B CA 1
ATOM 5596 C C . GLY B 1 126 ? -3.574 12.656 6.445 1 98.38 126 GLY B C 1
ATOM 5597 O O . GLY B 1 126 ? -2.428 12.211 6.535 1 98.38 126 GLY B O 1
ATOM 5598 N N . SER B 1 127 ? -3.887 13.898 6.625 1 98.25 127 SER B N 1
ATOM 5599 C CA . SER B 1 127 ? -2.848 14.891 6.848 1 98.25 127 SER B CA 1
ATOM 5600 C C . SER B 1 127 ? -2.232 14.75 8.234 1 98.25 127 SER B C 1
ATOM 5602 O O . SER B 1 127 ? -1.165 15.305 8.508 1 98.25 127 SER B O 1
ATOM 5604 N N . THR B 1 128 ? -2.836 13.992 9.156 1 98.56 128 THR B N 1
ATOM 5605 C CA . THR B 1 128 ? -2.213 13.734 10.445 1 98.56 128 THR B CA 1
ATOM 5606 C C . THR B 1 128 ? -1.005 12.82 10.297 1 98.56 128 THR B C 1
ATOM 5608 O O . THR B 1 128 ? -0.187 12.703 11.211 1 98.56 128 THR B O 1
ATOM 5611 N N . GLY B 1 129 ? -0.92 12.219 9.133 1 97.56 129 GLY B N 1
ATOM 5612 C CA . GLY B 1 129 ? 0.247 11.406 8.82 1 97.56 129 GLY B CA 1
ATOM 5613 C C . GLY B 1 129 ? 1.401 12.211 8.258 1 97.56 129 GLY B C 1
ATOM 5614 O O . GLY B 1 129 ? 2.5 11.688 8.07 1 97.56 129 GLY B O 1
ATOM 5615 N N . ARG B 1 130 ? 1.181 13.539 8.055 1 95.19 130 ARG B N 1
ATOM 5616 C CA . ARG B 1 130 ? 2.201 14.359 7.414 1 95.19 130 ARG B CA 1
ATOM 5617 C C . ARG B 1 130 ? 2.33 15.711 8.102 1 95.19 130 ARG B C 1
ATOM 5619 O O . ARG B 1 130 ? 3.211 16.516 7.77 1 95.19 130 ARG B O 1
ATOM 5626 N N . ASN B 1 131 ? 1.486 15.961 9.055 1 97 131 ASN B N 1
ATOM 5627 C CA . ASN B 1 131 ? 1.496 17.281 9.68 1 97 131 ASN B CA 1
ATOM 5628 C C . ASN B 1 131 ? 2.676 17.438 10.633 1 97 131 ASN B C 1
ATOM 5630 O O . ASN B 1 131 ? 3.535 16.562 10.719 1 97 131 ASN B O 1
ATOM 5634 N N . LEU B 1 132 ? 2.758 18.594 11.328 1 97.06 132 LEU B N 1
ATOM 5635 C CA . LEU B 1 132 ? 3.893 18.922 12.188 1 97.06 132 LEU B CA 1
ATOM 5636 C C . LEU B 1 132 ? 3.6 18.547 13.641 1 97.06 132 LEU B C 1
ATOM 5638 O O . LEU B 1 132 ? 4.375 18.875 14.539 1 97.06 132 LEU B O 1
ATOM 5642 N N . MET B 1 133 ? 2.506 17.953 13.93 1 98.19 133 MET B N 1
ATOM 5643 C CA . MET B 1 133 ? 2.135 17.297 15.188 1 98.19 133 MET B CA 1
ATOM 5644 C C . MET B 1 133 ? 1.915 18.328 16.297 1 98.19 133 MET B C 1
ATOM 5646 O O . MET B 1 133 ? 1.752 17.969 17.453 1 98.19 133 MET B O 1
ATOM 5650 N N . THR B 1 134 ? 1.887 19.672 15.945 1 98 134 THR B N 1
ATOM 5651 C CA . THR B 1 134 ? 1.646 20.703 16.938 1 98 134 THR B CA 1
ATOM 5652 C C . THR B 1 134 ? 0.215 20.641 17.469 1 98 134 THR B C 1
ATOM 5654 O O . THR B 1 134 ? -0.738 20.609 16.688 1 98 134 THR B O 1
ATOM 5657 N N . TYR B 1 135 ? 0.092 20.641 18.812 1 98.12 135 TYR B N 1
ATOM 5658 C CA . TYR B 1 135 ? -1.22 20.391 19.391 1 98.12 135 TYR B CA 1
ATOM 5659 C C . TYR B 1 135 ? -1.54 21.391 20.484 1 98.12 135 TYR B C 1
ATOM 5661 O O . TYR B 1 135 ? -0.804 21.5 21.469 1 98.12 135 TYR B O 1
ATOM 5669 N N . HIS B 1 136 ? -2.568 22.156 20.375 1 97.75 136 HIS B N 1
ATOM 5670 C CA . HIS B 1 136 ? -3.154 23.062 21.359 1 97.75 136 HIS B CA 1
ATOM 5671 C C . HIS B 1 136 ? -4.613 23.359 21.031 1 97.75 136 HIS B C 1
ATOM 5673 O O . HIS B 1 136 ? -5.168 22.812 20.078 1 97.75 136 HIS B O 1
ATOM 5679 N N . LEU B 1 137 ? -5.32 24.125 21.844 1 98.12 137 LEU B N 1
ATOM 5680 C CA . LEU B 1 137 ? -6.742 24.391 21.656 1 98.12 137 LEU B CA 1
ATOM 5681 C C . LEU B 1 137 ? -6.969 25.844 21.234 1 98.12 137 LEU B C 1
ATOM 5683 O O . LEU B 1 137 ? -6.16 26.719 21.547 1 98.12 137 LEU B O 1
ATOM 5687 N N . PRO B 1 138 ? -8.031 26.109 20.453 1 98 138 PRO B N 1
ATOM 5688 C CA . PRO B 1 138 ? -8.414 27.5 20.219 1 98 138 PRO B CA 1
ATOM 5689 C C . PRO B 1 138 ? -8.852 28.219 21.5 1 98 138 PRO B C 1
ATOM 5691 O O . PRO B 1 138 ? -8.984 27.578 22.547 1 98 138 PRO B O 1
ATOM 5694 N N . THR B 1 139 ? -9.109 29.5 21.359 1 98.38 139 THR B N 1
ATOM 5695 C CA . THR B 1 139 ? -9.469 30.297 22.531 1 98.38 139 THR B CA 1
ATOM 5696 C C . THR B 1 139 ? -10.953 30.125 22.859 1 98.38 139 THR B C 1
ATOM 5698 O O . THR B 1 139 ? -11.742 29.734 22 1 98.38 139 THR B O 1
ATOM 5701 N N . LYS B 1 140 ? -11.273 30.406 24.125 1 98.38 140 LYS B N 1
ATOM 5702 C CA . LYS B 1 140 ? -12.672 30.391 24.562 1 98.38 140 LYS B CA 1
ATOM 5703 C C . LYS B 1 140 ? -13.508 31.359 23.719 1 98.38 140 LYS B C 1
ATOM 5705 O O . LYS B 1 140 ? -14.586 30.984 23.234 1 98.38 140 LYS B O 1
ATOM 5710 N N . GLY B 1 141 ? -12.984 32.5 23.5 1 98.44 141 GLY B N 1
ATOM 5711 C CA . GLY B 1 141 ? -13.703 33.5 22.734 1 98.44 141 GLY B CA 1
ATOM 5712 C C . GLY B 1 141 ? -14 33.031 21.312 1 98.44 141 GLY B C 1
ATOM 5713 O O . GLY B 1 141 ? -15.07 33.344 20.766 1 98.44 141 GLY B O 1
ATOM 5714 N N . SER B 1 142 ? -13.102 32.406 20.703 1 98.19 142 SER B N 1
ATOM 5715 C CA . SER B 1 142 ? -13.297 31.984 19.312 1 98.19 142 SER B CA 1
ATOM 5716 C C . SER B 1 142 ? -14.391 30.922 19.219 1 98.19 142 SER B C 1
ATOM 5718 O O . SER B 1 142 ? -15.195 30.938 18.281 1 98.19 142 SER B O 1
ATOM 5720 N N . LEU B 1 143 ? -14.414 29.938 20.125 1 98.19 143 LEU B N 1
ATOM 5721 C CA . LEU B 1 143 ? -15.445 28.906 20.078 1 98.19 143 LEU B CA 1
ATOM 5722 C C . LEU B 1 143 ? -16.797 29.469 20.516 1 98.19 143 LEU B C 1
ATOM 5724 O O . LEU B 1 143 ? -17.844 29.016 20.031 1 98.19 143 LEU B O 1
ATOM 5728 N N . ASP B 1 144 ? -16.766 30.422 21.391 1 97.81 144 ASP B N 1
ATOM 5729 C CA . ASP B 1 144 ? -18.016 31.125 21.703 1 97.81 144 ASP B CA 1
ATOM 5730 C C . ASP B 1 144 ? -18.562 31.859 20.484 1 97.81 144 ASP B C 1
ATOM 5732 O O . ASP B 1 144 ? -19.766 31.859 20.234 1 97.81 144 ASP B O 1
ATOM 5736 N N . ARG B 1 145 ? -17.703 32.5 19.797 1 97.56 145 ARG B N 1
ATOM 5737 C CA . ARG B 1 145 ? -18.094 33.125 18.531 1 97.56 145 ARG B CA 1
ATOM 5738 C C . ARG B 1 145 ? -18.656 32.062 17.562 1 97.56 145 ARG B C 1
ATOM 5740 O O . ARG B 1 145 ? -19.625 32.344 16.859 1 97.56 145 ARG B O 1
ATOM 5747 N N . TRP B 1 146 ? -18.031 30.906 17.531 1 98 146 TRP B N 1
ATOM 5748 C CA . TRP B 1 146 ? -18.531 29.812 16.703 1 98 146 TRP B CA 1
ATOM 5749 C C . TRP B 1 146 ? -19.984 29.484 17.062 1 98 146 TRP B C 1
ATOM 5751 O O . TRP B 1 146 ? -20.844 29.453 16.172 1 98 146 TRP B O 1
ATOM 5761 N N . ALA B 1 147 ? -20.266 29.312 18.281 1 98.06 147 ALA B N 1
ATOM 5762 C CA . ALA B 1 147 ? -21.625 29.016 18.75 1 98.06 147 ALA B CA 1
ATOM 5763 C C . ALA B 1 147 ? -22.609 30.109 18.328 1 98.06 147 ALA B C 1
ATOM 5765 O O . ALA B 1 147 ? -23.719 29.812 17.875 1 98.06 147 ALA B O 1
ATOM 5766 N N . GLU B 1 148 ? -22.172 31.297 18.438 1 96.81 148 GLU B N 1
ATOM 5767 C CA . GLU B 1 148 ? -23 32.438 18.078 1 96.81 148 GLU B CA 1
ATOM 5768 C C . GLU B 1 148 ? -23.297 32.438 16.578 1 96.81 148 GLU B C 1
ATOM 5770 O O . GLU B 1 148 ? -24.453 32.625 16.172 1 96.81 148 GLU B O 1
ATOM 5775 N N . ASP B 1 149 ? -22.297 32.281 15.82 1 95 149 ASP B N 1
ATOM 5776 C CA . ASP B 1 149 ? -22.406 32.375 14.367 1 95 149 ASP B CA 1
ATOM 5777 C C . ASP B 1 149 ? -23.359 31.312 13.812 1 95 149 ASP B C 1
ATOM 5779 O O . ASP B 1 149 ? -24.062 31.562 12.844 1 95 149 ASP B O 1
ATOM 5783 N N . VAL B 1 150 ? -23.312 30.188 14.453 1 96.94 150 VAL B N 1
ATOM 5784 C CA . VAL B 1 150 ? -24.125 29.109 13.898 1 96.94 150 VAL B CA 1
ATOM 5785 C C . VAL B 1 150 ? -25.406 28.969 14.703 1 96.94 150 VAL B C 1
ATOM 5787 O O . VAL B 1 150 ? -26.219 28.062 14.43 1 96.94 150 VAL B O 1
ATOM 5790 N N . SER B 1 151 ? -25.688 29.766 15.695 1 95.62 151 SER B N 1
ATOM 5791 C CA . SER B 1 151 ? -26.859 29.781 16.562 1 95.62 151 SER B CA 1
ATOM 5792 C C . SER B 1 151 ? -27.078 28.438 17.234 1 95.62 151 SER B C 1
ATOM 5794 O O . SER B 1 151 ? -28.172 27.875 17.188 1 95.62 151 SER B O 1
ATOM 5796 N N . ASP B 1 152 ? -26.016 27.922 17.812 1 97.06 152 ASP B N 1
ATOM 5797 C CA . ASP B 1 152 ? -26.016 26.641 18.5 1 97.06 152 ASP B CA 1
ATOM 5798 C C . ASP B 1 152 ? -24.984 26.625 19.625 1 97.06 152 ASP B C 1
ATOM 5800 O O . ASP B 1 152 ? -23.797 26.375 19.375 1 97.06 152 ASP B O 1
ATOM 5804 N N . GLU B 1 153 ? -25.344 26.719 20.859 1 96.62 153 GLU B N 1
ATOM 5805 C CA . GLU B 1 153 ? -24.484 26.891 22.031 1 96.62 153 GLU B CA 1
ATOM 5806 C C . GLU B 1 153 ? -23.656 25.641 22.297 1 96.62 153 GLU B C 1
ATOM 5808 O O . GLU B 1 153 ? -22.688 25.672 23.062 1 96.62 153 GLU B O 1
ATOM 5813 N N . SER B 1 154 ? -24.031 24.594 21.688 1 95.69 154 SER B N 1
ATOM 5814 C CA . SER B 1 154 ? -23.312 23.344 21.938 1 95.69 154 SER B CA 1
ATOM 5815 C C . SER B 1 154 ? -21.906 23.391 21.359 1 95.69 154 SER B C 1
ATOM 5817 O O . SER B 1 154 ? -21.062 22.547 21.688 1 95.69 154 SER B O 1
ATOM 5819 N N . TRP B 1 155 ? -21.609 24.438 20.609 1 98 155 TRP B N 1
ATOM 5820 C CA . TRP B 1 155 ? -20.312 24.531 19.953 1 98 155 TRP B CA 1
ATOM 5821 C C . TRP B 1 155 ? -19.406 25.516 20.688 1 98 155 TRP B C 1
ATOM 5823 O O . TRP B 1 155 ? -18.266 25.766 20.266 1 98 155 TRP B O 1
ATOM 5833 N N . ASN B 1 156 ? -19.875 26.125 21.828 1 98.19 156 ASN B N 1
ATOM 5834 C CA . ASN B 1 156 ? -18.984 27 22.562 1 98.19 156 ASN B CA 1
ATOM 5835 C C . ASN B 1 156 ? -17.875 26.219 23.266 1 98.19 156 ASN B C 1
ATOM 5837 O O . ASN B 1 156 ? -17.859 24.984 23.234 1 98.19 156 ASN B O 1
ATOM 5841 N N . PHE B 1 157 ? -16.922 26.891 23.875 1 98 157 PHE B N 1
ATOM 5842 C CA . PHE B 1 157 ? -15.711 26.281 24.391 1 98 157 PHE B CA 1
ATOM 5843 C C . PHE B 1 157 ? -16.047 25.266 25.484 1 98 157 PHE B C 1
ATOM 5845 O O . PHE B 1 157 ? -15.555 24.125 25.453 1 98 157 PHE B O 1
ATOM 5852 N N . ASP B 1 158 ? -16.859 25.625 26.375 1 97.75 158 ASP B N 1
ATOM 5853 C CA . ASP B 1 158 ? -17.156 24.781 27.531 1 97.75 158 ASP B CA 1
ATOM 5854 C C . ASP B 1 158 ? -17.828 23.484 27.094 1 97.75 158 ASP B C 1
ATOM 5856 O O . ASP B 1 158 ? -17.578 22.422 27.688 1 97.75 158 ASP B O 1
ATOM 5860 N N . ASN B 1 159 ? -18.641 23.562 26.078 1 97.88 159 ASN B N 1
ATOM 5861 C CA . ASN B 1 159 ? -19.359 22.391 25.609 1 97.88 159 ASN B CA 1
ATOM 5862 C C . ASN B 1 159 ? -18.484 21.516 24.703 1 97.88 159 ASN B C 1
ATOM 5864 O O . ASN B 1 159 ? -18.688 20.312 24.609 1 97.88 159 ASN B O 1
ATOM 5868 N N . MET B 1 160 ? -17.484 22.109 24.078 1 98.12 160 MET B N 1
ATOM 5869 C CA . MET B 1 160 ? -16.609 21.375 23.172 1 98.12 160 MET B CA 1
ATOM 5870 C C . MET B 1 160 ? -15.445 20.734 23.938 1 98.12 160 MET B C 1
ATOM 5872 O O . MET B 1 160 ? -14.938 19.688 23.531 1 98.12 160 MET B O 1
ATOM 5876 N N . LEU B 1 161 ? -15.031 21.297 25.031 1 98.19 161 LEU B N 1
ATOM 5877 C CA . LEU B 1 161 ? -13.844 20.859 25.766 1 98.19 161 LEU B CA 1
ATOM 5878 C C . LEU B 1 161 ? -13.93 19.391 26.141 1 98.19 161 LEU B C 1
ATOM 5880 O O . LEU B 1 161 ? -12.969 18.641 25.969 1 98.19 161 LEU B O 1
ATOM 5884 N N . PRO B 1 162 ? -15.125 18.891 26.594 1 97.94 162 PRO B N 1
ATOM 5885 C CA . PRO B 1 162 ? -15.188 17.469 26.938 1 97.94 162 PRO B CA 1
ATOM 5886 C C . PRO B 1 162 ? -14.914 16.562 25.75 1 97.94 162 PRO B C 1
ATOM 5888 O O . PRO B 1 162 ? -14.32 15.484 25.906 1 97.94 162 PRO B O 1
ATOM 5891 N N . TYR B 1 163 ? -15.305 16.938 24.578 1 98.31 163 TYR B N 1
ATOM 5892 C CA . TYR B 1 163 ? -15.078 16.141 23.375 1 98.31 163 TYR B CA 1
ATOM 5893 C C . TYR B 1 163 ? -13.617 16.172 22.953 1 98.31 163 TYR B C 1
ATOM 5895 O O . TYR B 1 163 ? -13.07 15.172 22.5 1 98.31 163 TYR B O 1
ATOM 5903 N N . ILE B 1 164 ? -13 17.312 23.094 1 98.38 164 ILE B N 1
ATOM 5904 C CA . ILE B 1 164 ? -11.578 17.422 22.797 1 98.38 164 ILE B CA 1
ATOM 5905 C C . ILE B 1 164 ? -10.781 16.562 23.766 1 98.38 164 ILE B C 1
ATOM 5907 O O . ILE B 1 164 ? -9.922 15.781 23.344 1 98.38 164 ILE B O 1
ATOM 5911 N N . MET B 1 165 ? -11.117 16.641 25.031 1 98.38 165 MET B N 1
ATOM 5912 C CA . MET B 1 165 ? -10.453 15.836 26.047 1 98.38 165 MET B CA 1
ATOM 5913 C C . MET B 1 165 ? -10.703 14.344 25.828 1 98.38 165 MET B C 1
ATOM 5915 O O . MET B 1 165 ? -9.82 13.523 26.047 1 98.38 165 MET B O 1
ATOM 5919 N N . LYS B 1 166 ? -11.852 14 25.312 1 98.25 166 LYS B N 1
ATOM 5920 C CA . LYS B 1 166 ? -12.242 12.625 25.031 1 98.25 166 LYS B CA 1
ATOM 5921 C C . LYS B 1 166 ? -11.312 11.984 24 1 98.25 166 LYS B C 1
ATOM 5923 O O . LYS B 1 166 ? -11.062 10.781 24.047 1 98.25 166 LYS B O 1
ATOM 5928 N N . SER B 1 167 ? -10.758 12.734 23.125 1 98.44 167 SER B N 1
ATOM 5929 C CA . SER B 1 167 ? -9.883 12.219 22.078 1 98.44 167 SER B CA 1
ATOM 5930 C C . SER B 1 167 ? -8.461 12.031 22.594 1 98.44 167 SER B C 1
ATOM 5932 O O . SER B 1 167 ? -7.688 11.266 22.016 1 98.44 167 SER B O 1
ATOM 5934 N N . GLN B 1 168 ? -8.086 12.602 23.75 1 98.56 168 GLN B N 1
ATOM 5935 C CA . GLN B 1 168 ? -6.703 12.734 24.188 1 98.56 168 GLN B CA 1
ATOM 5936 C C . GLN B 1 168 ? -6.305 11.578 25.109 1 98.56 168 GLN B C 1
ATOM 5938 O O . GLN B 1 168 ? -7.098 11.125 25.922 1 98.56 168 GLN B O 1
ATOM 5943 N N . ARG B 1 169 ? -5.152 11.086 24.812 1 98.56 169 ARG B N 1
ATOM 5944 C CA . ARG B 1 169 ? -4.41 10.297 25.797 1 98.56 169 ARG B CA 1
ATOM 5945 C C . ARG B 1 169 ? -3.121 11 26.203 1 98.56 169 ARG B C 1
ATOM 5947 O O . ARG B 1 169 ? -2.045 10.672 25.688 1 98.56 169 ARG B O 1
ATOM 5954 N N . PHE B 1 170 ? -3.209 11.883 27.188 1 98.5 170 PHE B N 1
ATOM 5955 C CA . PHE B 1 170 ? -2.092 12.719 27.609 1 98.5 170 PHE B CA 1
ATOM 5956 C C . PHE B 1 170 ? -1.144 11.93 28.516 1 98.5 170 PHE B C 1
ATOM 5958 O O . PHE B 1 170 ? -1.584 11.211 29.406 1 98.5 170 PHE B O 1
ATOM 5965 N N . THR B 1 171 ? 0.076 12.07 28.219 1 98.38 171 THR B N 1
ATOM 5966 C CA . THR B 1 171 ? 1.161 11.609 29.078 1 98.38 171 THR B CA 1
ATOM 5967 C C . THR B 1 171 ? 2.088 12.758 29.438 1 98.38 171 THR B C 1
ATOM 5969 O O . THR B 1 171 ? 2.539 13.508 28.562 1 98.38 171 THR B O 1
ATOM 5972 N N . PRO B 1 172 ? 2.35 12.984 30.734 1 97.25 172 PRO B N 1
ATOM 5973 C CA . PRO B 1 172 ? 3.24 14.07 31.141 1 97.25 172 PRO B CA 1
ATOM 5974 C C . PRO B 1 172 ? 4.633 13.961 30.531 1 97.25 172 PRO B C 1
ATOM 5976 O O . PRO B 1 172 ? 5.039 12.875 30.109 1 97.25 172 PRO B O 1
ATOM 5979 N N . PRO B 1 173 ? 5.309 15.102 30.484 1 96.69 173 PRO B N 1
ATOM 5980 C CA . PRO B 1 173 ? 6.664 15.055 29.922 1 96.69 173 PRO B CA 1
ATOM 5981 C C . PRO B 1 173 ? 7.594 14.141 30.719 1 96.69 173 PRO B C 1
ATOM 5983 O O . PRO B 1 173 ? 7.492 14.07 31.953 1 96.69 173 PRO B O 1
ATOM 5986 N N . ASN B 1 174 ? 8.461 13.453 30 1 96.19 174 ASN B N 1
ATOM 5987 C CA . ASN B 1 174 ? 9.477 12.648 30.656 1 96.19 174 ASN B CA 1
ATOM 5988 C C . ASN B 1 174 ? 10.641 13.516 31.141 1 96.19 174 ASN B C 1
ATOM 5990 O O . ASN B 1 174 ? 11.641 13.664 30.453 1 96.19 174 ASN B O 1
ATOM 5994 N N . ASN B 1 175 ? 10.609 13.898 32.344 1 93.06 175 ASN B N 1
ATOM 5995 C CA . ASN B 1 175 ? 11.578 14.852 32.906 1 93.06 175 ASN B CA 1
ATOM 5996 C C . ASN B 1 175 ? 12.914 14.188 33.188 1 93.06 175 ASN B C 1
ATOM 5998 O O . ASN B 1 175 ? 13.922 14.867 33.406 1 93.06 175 ASN B O 1
ATOM 6002 N N . ASN B 1 176 ? 12.922 12.867 33.125 1 93 176 ASN B N 1
ATOM 6003 C CA . ASN B 1 176 ? 14.195 12.164 33.25 1 93 176 ASN B CA 1
ATOM 6004 C C . ASN B 1 176 ? 15.023 12.273 31.969 1 93 176 ASN B C 1
ATOM 6006 O O . ASN B 1 176 ? 16.25 12.141 32 1 93 176 ASN B O 1
ATOM 6010 N N . LEU B 1 177 ? 14.328 12.469 30.891 1 94.12 177 LEU B N 1
ATOM 6011 C CA . LEU B 1 177 ? 15.008 12.531 29.609 1 94.12 177 LEU B CA 1
ATOM 6012 C C . LEU B 1 177 ? 15.148 13.969 29.141 1 94.12 177 LEU B C 1
ATOM 6014 O O . LEU B 1 177 ? 16.094 14.305 28.422 1 94.12 177 LEU B O 1
ATOM 6018 N N . ARG B 1 178 ? 14.258 14.852 29.531 1 93.81 178 ARG B N 1
ATOM 6019 C CA . ARG B 1 178 ? 14.305 16.266 29.141 1 93.81 178 ARG B CA 1
ATOM 6020 C C . ARG B 1 178 ? 15.289 17.031 30.016 1 93.81 178 ARG B C 1
ATOM 6022 O O . ARG B 1 178 ? 15.461 16.719 31.188 1 93.81 178 ARG B O 1
ATOM 6029 N N . PHE B 1 179 ? 15.859 18.047 29.406 1 91.38 179 PHE B N 1
ATOM 6030 C CA . PHE B 1 179 ? 16.766 18.906 30.172 1 91.38 179 PHE B CA 1
ATOM 6031 C C . PHE B 1 179 ? 16 19.641 31.266 1 91.38 179 PHE B C 1
ATOM 6033 O O . PHE B 1 179 ? 14.852 20.047 31.062 1 91.38 179 PHE B O 1
ATOM 6040 N N . ARG B 1 180 ? 16.672 20 32.281 1 90 180 ARG B N 1
ATOM 6041 C CA . ARG B 1 180 ? 16.047 20.594 33.438 1 90 180 ARG B CA 1
ATOM 6042 C C . ARG B 1 180 ? 15.5 21.984 33.125 1 90 180 ARG B C 1
ATOM 6044 O O . ARG B 1 180 ? 14.469 22.406 33.656 1 90 180 ARG B O 1
ATOM 6051 N N . ASN B 1 181 ? 16.125 22.672 32.281 1 89.69 181 ASN B N 1
ATOM 6052 C CA . ASN B 1 181 ? 15.711 24.031 31.969 1 89.69 181 ASN B CA 1
ATOM 6053 C C . ASN B 1 181 ? 14.656 24.062 30.875 1 89.69 181 ASN B C 1
ATOM 6055 O O . ASN B 1 181 ? 14.336 25.125 30.344 1 89.69 181 ASN B O 1
ATOM 6059 N N . ALA B 1 182 ? 14.172 22.953 30.531 1 91.06 182 ALA B N 1
ATOM 6060 C CA . ALA B 1 182 ? 13.133 22.859 29.5 1 91.06 182 ALA B CA 1
ATOM 6061 C C . ALA B 1 182 ? 11.898 22.156 30.031 1 91.06 182 ALA B C 1
ATOM 6063 O O . ALA B 1 182 ? 11.281 21.359 29.328 1 91.06 182 ALA B O 1
ATOM 6064 N N . THR B 1 183 ? 11.531 22.375 31.188 1 91.69 183 THR B N 1
ATOM 6065 C CA . THR B 1 183 ? 10.344 21.781 31.797 1 91.69 183 THR B CA 1
ATOM 6066 C C . THR B 1 183 ? 9.094 22.578 31.453 1 91.69 183 THR B C 1
ATOM 6068 O O . THR B 1 183 ? 8.969 23.734 31.812 1 91.69 183 THR B O 1
ATOM 6071 N N . PRO B 1 184 ? 8.156 21.922 30.797 1 94.75 184 PRO B N 1
ATOM 6072 C CA . PRO B 1 184 ? 6.926 22.656 30.453 1 94.75 184 PRO B CA 1
ATOM 6073 C C . PRO B 1 184 ? 5.965 22.766 31.641 1 94.75 184 PRO B C 1
ATOM 6075 O O . PRO B 1 184 ? 5.918 21.875 32.5 1 94.75 184 PRO B O 1
ATOM 6078 N N . THR B 1 185 ? 5.258 23.875 31.672 1 93.56 185 THR B N 1
ATOM 6079 C CA . THR B 1 185 ? 4.125 24.016 32.594 1 93.56 185 THR B CA 1
ATOM 6080 C C . THR B 1 185 ? 2.809 23.797 31.844 1 93.56 185 THR B C 1
ATOM 6082 O O . THR B 1 185 ? 2.664 24.203 30.688 1 93.56 185 THR B O 1
ATOM 6085 N N . TYR B 1 186 ? 1.895 23.078 32.438 1 95.06 186 TYR B N 1
ATOM 6086 C CA . TYR B 1 186 ? 0.595 22.797 31.828 1 95.06 186 TYR B CA 1
ATOM 6087 C C . TYR B 1 186 ? -0.46 22.562 32.906 1 95.06 186 TYR B C 1
ATOM 6089 O O . TYR B 1 186 ? -0.129 22.391 34.094 1 95.06 186 TYR B O 1
ATOM 6097 N N . ASP B 1 187 ? -1.717 22.641 32.562 1 95.44 187 ASP B N 1
ATOM 6098 C CA . ASP B 1 187 ? -2.84 22.359 33.438 1 95.44 187 ASP B CA 1
ATOM 6099 C C . ASP B 1 187 ? -3.41 20.969 33.188 1 95.44 187 ASP B C 1
ATOM 6101 O O . ASP B 1 187 ? -4.117 20.75 32.188 1 95.44 187 ASP B O 1
ATOM 6105 N N . PRO B 1 188 ? -3.172 20.078 34.031 1 95.25 188 PRO B N 1
ATOM 6106 C CA . PRO B 1 188 ? -3.643 18.703 33.812 1 95.25 188 PRO B CA 1
ATOM 6107 C C . PRO B 1 188 ? -5.164 18.609 33.781 1 95.25 188 PRO B C 1
ATOM 6109 O O . PRO B 1 188 ? -5.719 17.656 33.219 1 95.25 188 PRO B O 1
ATOM 6112 N N . ALA B 1 189 ? -5.852 19.562 34.344 1 95.62 189 ALA B N 1
ATOM 6113 C CA . ALA B 1 189 ? -7.305 19.5 34.5 1 95.62 189 ALA B CA 1
ATOM 6114 C C . ALA B 1 189 ? -8 19.625 33.156 1 95.62 189 ALA B C 1
ATOM 6116 O O . ALA B 1 189 ? -9.156 19.234 33 1 95.62 189 ALA B O 1
ATOM 6117 N N . VAL B 1 190 ? -7.312 20.172 32.156 1 97.12 190 VAL B N 1
ATOM 6118 C CA . VAL B 1 190 ? -7.941 20.391 30.859 1 97.12 190 VAL B CA 1
ATOM 6119 C C . VAL B 1 190 ? -7.336 19.453 29.828 1 97.12 190 VAL B C 1
ATOM 6121 O O . VAL B 1 190 ? -7.371 19.734 28.625 1 97.12 190 VAL B O 1
ATOM 6124 N N . LEU B 1 191 ? -6.676 18.391 30.297 1 98 191 LEU B N 1
ATOM 6125 C CA . LEU B 1 191 ? -6.074 17.406 29.406 1 98 191 LEU B CA 1
ATOM 6126 C C . LEU B 1 191 ? -6.664 16.031 29.656 1 98 191 LEU B C 1
ATOM 6128 O O . LEU B 1 191 ? -6.648 15.531 30.781 1 98 191 LEU B O 1
ATOM 6132 N N . GLY B 1 192 ? -7.191 15.414 28.547 1 98.19 192 GLY B N 1
ATOM 6133 C CA . GLY B 1 192 ? -7.754 14.07 28.641 1 98.19 192 GLY B CA 1
ATOM 6134 C C . GLY B 1 192 ? -6.699 12.984 28.703 1 98.19 192 GLY B C 1
ATOM 6135 O O . GLY B 1 192 ? -5.652 13.086 28.062 1 98.19 192 GLY B O 1
ATOM 6136 N N . ARG B 1 193 ? -6.992 11.891 29.453 1 97.69 193 ARG B N 1
ATOM 6137 C CA . ARG B 1 193 ? -5.992 10.844 29.672 1 97.69 193 ARG B CA 1
ATOM 6138 C C . ARG B 1 193 ? -6.531 9.484 29.234 1 97.69 193 ARG B C 1
ATOM 6140 O O . ARG B 1 193 ? -5.809 8.484 29.266 1 97.69 193 ARG B O 1
ATOM 6147 N N . ARG B 1 194 ? -7.707 9.391 28.75 1 96.94 194 ARG B N 1
ATOM 6148 C CA . ARG B 1 194 ? -8.344 8.094 28.5 1 96.94 194 ARG B CA 1
ATOM 6149 C C . ARG B 1 194 ? -8.703 7.938 27.031 1 96.94 194 ARG B C 1
ATOM 6151 O O . ARG B 1 194 ? -9.266 6.91 26.641 1 96.94 194 ARG B O 1
ATOM 6158 N N . GLY B 1 195 ? -8.398 8.914 26.234 1 98.25 195 GLY B N 1
ATOM 6159 C CA . GLY B 1 195 ? -8.727 8.859 24.812 1 98.25 195 GLY B CA 1
ATOM 6160 C C . GLY B 1 195 ? -7.738 8.039 24.016 1 98.25 195 GLY B C 1
ATOM 6161 O O . GLY B 1 195 ? -7.031 7.191 24.562 1 98.25 195 GLY B O 1
ATOM 6162 N N . ARG B 1 196 ? -7.812 8.164 22.719 1 97.75 196 ARG B N 1
ATOM 6163 C CA . ARG B 1 196 ? -7.039 7.312 21.828 1 97.75 196 ARG B CA 1
ATOM 6164 C C . ARG B 1 196 ? -5.789 8.031 21.328 1 97.75 196 ARG B C 1
ATOM 6166 O O . ARG B 1 196 ? -4.77 7.398 21.047 1 97.75 196 ARG B O 1
ATOM 6173 N N . LEU B 1 197 ? -5.832 9.32 21.188 1 98.81 197 LEU B N 1
ATOM 6174 C CA . LEU B 1 197 ? -4.762 10.086 20.562 1 98.81 197 LEU B CA 1
ATOM 6175 C C . LEU B 1 197 ? -3.664 10.422 21.562 1 98.81 197 LEU B C 1
ATOM 6177 O O . LEU B 1 197 ? -3.893 11.172 22.516 1 98.81 197 LEU B O 1
ATOM 6181 N N . ASP B 1 198 ? -2.496 9.906 21.391 1 98.81 198 ASP B N 1
ATOM 6182 C CA . ASP B 1 198 ? -1.356 10.242 22.234 1 98.81 198 ASP B CA 1
ATOM 6183 C C . ASP B 1 198 ? -0.95 11.703 22.047 1 98.81 198 ASP B C 1
ATOM 6185 O O . ASP B 1 198 ? -0.736 12.164 20.922 1 98.81 198 ASP B O 1
ATOM 6189 N N . VAL B 1 199 ? -0.907 12.406 23.125 1 98.56 199 VAL B N 1
ATOM 6190 C CA . VAL B 1 199 ? -0.435 13.781 23.188 1 98.56 199 VAL B CA 1
ATOM 6191 C C . VAL B 1 199 ? 0.575 13.945 24.312 1 98.56 199 VAL B C 1
ATOM 6193 O O . VAL B 1 199 ? 0.32 13.516 25.453 1 98.56 199 VAL B O 1
ATOM 6196 N N . THR B 1 200 ? 1.714 14.461 23.984 1 98.31 200 THR B N 1
ATOM 6197 C CA . THR B 1 200 ? 2.756 14.609 25 1 98.31 200 THR B CA 1
ATOM 6198 C C . THR B 1 200 ? 3.771 15.672 24.562 1 98.31 200 THR B C 1
ATOM 6200 O O . THR B 1 200 ? 3.557 16.375 23.578 1 98.31 200 THR B O 1
ATOM 6203 N N . TYR B 1 201 ? 4.75 15.922 25.438 1 97.69 201 TYR B N 1
ATOM 6204 C CA . TYR B 1 201 ? 5.93 16.703 25.078 1 97.69 201 TYR B CA 1
ATOM 6205 C C . TYR B 1 201 ? 7.07 15.805 24.625 1 97.69 201 TYR B C 1
ATOM 6207 O O . TYR B 1 201 ? 7.316 14.758 25.219 1 97.69 201 TYR B O 1
ATOM 6215 N N . PRO B 1 202 ? 7.746 16.172 23.531 1 97.62 202 PRO B N 1
ATOM 6216 C CA . PRO B 1 202 ? 8.859 15.352 23.062 1 97.62 202 PRO B CA 1
ATOM 6217 C C . PRO B 1 202 ? 9.914 15.117 24.141 1 97.62 202 PRO B C 1
ATOM 6219 O O . PRO B 1 202 ? 10.109 15.969 25.016 1 97.62 202 PRO B O 1
ATOM 6222 N N . ASN B 1 203 ? 10.633 13.992 24.031 1 97.31 203 ASN B N 1
ATOM 6223 C CA . ASN B 1 203 ? 11.656 13.648 25.016 1 97.31 203 ASN B CA 1
ATOM 6224 C C . ASN B 1 203 ? 12.844 14.609 24.938 1 97.31 203 ASN B C 1
ATOM 6226 O O . ASN B 1 203 ? 13.594 14.742 25.906 1 97.31 203 ASN B O 1
ATOM 6230 N N . TYR B 1 204 ? 12.992 15.211 23.812 1 96.62 204 TYR B N 1
ATOM 6231 C CA . TYR B 1 204 ? 14.055 16.188 23.625 1 96.62 204 TYR B CA 1
ATOM 6232 C C . TYR B 1 204 ? 13.484 17.594 23.5 1 96.62 204 TYR B C 1
ATOM 6234 O O . TYR B 1 204 ? 12.484 17.812 22.812 1 96.62 204 TYR B O 1
ATOM 6242 N N . ALA B 1 205 ? 14.055 18.547 24.219 1 95.31 205 ALA B N 1
ATOM 6243 C CA . ALA B 1 205 ? 13.82 19.969 24.031 1 95.31 205 ALA B CA 1
ATOM 6244 C C . ALA B 1 205 ? 15.102 20.688 23.594 1 95.31 205 ALA B C 1
ATOM 6246 O O . ALA B 1 205 ? 16.156 20.5 24.203 1 95.31 205 ALA B O 1
ATOM 6247 N N . ASN B 1 206 ? 14.945 21.422 22.562 1 94 206 ASN B N 1
ATOM 6248 C CA . ASN B 1 206 ? 16.109 22.156 22.078 1 94 206 ASN B CA 1
ATOM 6249 C C . ASN B 1 206 ? 16.562 23.203 23.094 1 94 206 ASN B C 1
ATOM 6251 O O . ASN B 1 206 ? 15.742 23.859 23.734 1 94 206 ASN B O 1
ATOM 6255 N N . GLY B 1 207 ? 17.875 23.344 23.203 1 92.12 207 GLY B N 1
ATOM 6256 C CA . GLY B 1 207 ? 18.438 24.344 24.109 1 92.12 207 GLY B CA 1
ATOM 6257 C C . GLY B 1 207 ? 17.953 25.75 23.812 1 92.12 207 GLY B C 1
ATOM 6258 O O . GLY B 1 207 ? 17.844 26.562 24.734 1 92.12 207 GLY B O 1
ATOM 6259 N N . LEU B 1 208 ? 17.625 26.016 22.609 1 94.06 208 LEU B N 1
ATOM 6260 C CA . LEU B 1 208 ? 17.156 27.344 22.188 1 94.06 208 LEU B CA 1
ATOM 6261 C C . LEU B 1 208 ? 15.844 27.703 22.875 1 94.06 208 LEU B C 1
ATOM 6263 O O . LEU B 1 208 ? 15.523 28.891 23.016 1 94.06 208 LEU B O 1
ATOM 6267 N N . ALA B 1 209 ? 15.125 26.719 23.281 1 94.19 209 ALA B N 1
ATOM 6268 C CA . ALA B 1 209 ? 13.82 26.969 23.891 1 94.19 209 ALA B CA 1
ATOM 6269 C C . ALA B 1 209 ? 13.953 27.812 25.141 1 94.19 209 ALA B C 1
ATOM 6271 O O . ALA B 1 209 ? 13.133 28.703 25.391 1 94.19 209 ALA B O 1
ATOM 6272 N N . SER B 1 210 ? 14.945 27.562 25.891 1 92.75 210 SER B N 1
ATOM 6273 C CA . SER B 1 210 ? 15.141 28.312 27.125 1 92.75 210 SER B CA 1
ATOM 6274 C C . SER B 1 210 ? 15.469 29.766 26.844 1 92.75 210 SER B C 1
ATOM 6276 O O . SER B 1 210 ? 15.07 30.656 27.594 1 92.75 210 SER B O 1
ATOM 6278 N N . TRP B 1 211 ? 16.188 30.031 25.812 1 94.56 211 TRP B N 1
ATOM 6279 C CA . TRP B 1 211 ? 16.5 31.406 25.391 1 94.56 211 TRP B CA 1
ATOM 6280 C C . TRP B 1 211 ? 15.25 32.125 24.875 1 94.56 211 TRP B C 1
ATOM 6282 O O . TRP B 1 211 ? 15.031 33.281 25.172 1 94.56 211 TRP B O 1
ATOM 6292 N N . LEU B 1 212 ? 14.492 31.391 24.219 1 96.38 212 LEU B N 1
ATOM 6293 C CA . LEU B 1 212 ? 13.289 31.953 23.625 1 96.38 212 LEU B CA 1
ATOM 6294 C C . LEU B 1 212 ? 12.266 32.312 24.688 1 96.38 212 LEU B C 1
ATOM 6296 O O . LEU B 1 212 ? 11.531 33.281 24.562 1 96.38 212 LEU B O 1
ATOM 6300 N N . VAL B 1 213 ? 12.156 31.484 25.734 1 95.44 213 VAL B N 1
ATOM 6301 C CA . VAL B 1 213 ? 11.281 31.828 26.859 1 95.44 213 VAL B CA 1
ATOM 6302 C C . VAL B 1 213 ? 11.648 33.188 27.391 1 95.44 213 VAL B C 1
ATOM 6304 O O . VAL B 1 213 ? 10.773 34.031 27.641 1 95.44 213 VAL B O 1
ATOM 6307 N N . ARG B 1 214 ? 12.906 33.469 27.531 1 95.88 214 ARG B N 1
ATOM 6308 C CA . ARG B 1 214 ? 13.383 34.781 28.016 1 95.88 214 ARG B CA 1
ATOM 6309 C C . ARG B 1 214 ? 13.164 35.875 26.984 1 95.88 214 ARG B C 1
ATOM 6311 O O . ARG B 1 214 ? 12.797 37 27.328 1 95.88 214 ARG B O 1
ATOM 6318 N N . GLY B 1 215 ? 13.43 35.5 25.766 1 97.88 215 GLY B N 1
ATOM 6319 C CA . GLY B 1 215 ? 13.195 36.469 24.688 1 97.88 215 GLY B CA 1
ATOM 6320 C C . GLY B 1 215 ? 11.75 36.938 24.594 1 97.88 215 GLY B C 1
ATOM 6321 O O . GLY B 1 215 ? 11.484 38.125 24.438 1 97.88 215 GLY B O 1
ATOM 6322 N N . PHE B 1 216 ? 10.828 36 24.656 1 98.06 216 PHE B N 1
ATOM 6323 C CA . PHE B 1 216 ? 9.406 36.344 24.641 1 98.06 216 PHE B CA 1
ATOM 6324 C C . PHE B 1 216 ? 9.055 37.219 25.828 1 98.06 216 PHE B C 1
ATOM 6326 O O . PHE B 1 216 ? 8.289 38.188 25.688 1 98.06 216 PHE B O 1
ATOM 6333 N N . ARG B 1 217 ? 9.602 36.906 26.938 1 96.62 217 ARG B N 1
ATOM 6334 C CA . ARG B 1 217 ? 9.375 37.75 28.109 1 96.62 217 ARG B CA 1
ATOM 6335 C C . ARG B 1 217 ? 9.875 39.188 27.875 1 96.62 217 ARG B C 1
ATOM 6337 O O . ARG B 1 217 ? 9.203 40.156 28.234 1 96.62 217 ARG B O 1
ATOM 6344 N N . ASP B 1 218 ? 11.016 39.312 27.281 1 97.25 218 ASP B N 1
ATOM 6345 C CA . ASP B 1 218 ? 11.641 40.625 27.016 1 97.25 218 ASP B CA 1
ATOM 6346 C C . ASP B 1 218 ? 10.742 41.5 26.156 1 97.25 218 ASP B C 1
ATOM 6348 O O . ASP B 1 218 ? 10.758 42.719 26.281 1 97.25 218 ASP B O 1
ATOM 6352 N N . ILE B 1 219 ? 9.992 40.844 25.328 1 96.62 219 ILE B N 1
ATOM 6353 C CA . ILE B 1 219 ? 9.188 41.656 24.438 1 96.62 219 ILE B CA 1
ATOM 6354 C C . ILE B 1 219 ? 7.738 41.688 24.906 1 96.62 219 ILE B C 1
ATOM 6356 O O . ILE B 1 219 ? 6.84 42.094 24.156 1 96.62 219 ILE B O 1
ATOM 6360 N N . GLY B 1 220 ? 7.484 41.156 26.031 1 95.94 220 GLY B N 1
ATOM 6361 C CA . GLY B 1 220 ? 6.199 41.375 26.688 1 95.94 220 GLY B CA 1
ATOM 6362 C C . GLY B 1 220 ? 5.25 40.188 26.531 1 95.94 220 GLY B C 1
ATOM 6363 O O . GLY B 1 220 ? 4.062 40.312 26.828 1 95.94 220 GLY B O 1
ATOM 6364 N N . LEU B 1 221 ? 5.617 39.062 26.047 1 97 221 LEU B N 1
ATOM 6365 C CA . LEU B 1 221 ? 4.793 37.875 25.984 1 97 221 LEU B CA 1
ATOM 6366 C C . LEU B 1 221 ? 5.02 37 27.219 1 97 221 LEU B C 1
ATOM 6368 O O . LEU B 1 221 ? 5.98 36.219 27.266 1 97 221 LEU B O 1
ATOM 6372 N N . ALA B 1 222 ? 4.156 37.062 28.094 1 93.56 222 ALA B N 1
ATOM 6373 C CA . ALA B 1 222 ? 4.281 36.344 29.359 1 93.56 222 ALA B CA 1
ATOM 6374 C C . ALA B 1 222 ? 4.145 34.844 29.141 1 93.56 222 ALA B C 1
ATOM 6376 O O . ALA B 1 222 ? 3.422 34.406 28.25 1 93.56 222 ALA B O 1
ATOM 6377 N N . ALA B 1 223 ? 4.871 34.094 29.969 1 95.19 223 ALA B N 1
ATOM 6378 C CA . ALA B 1 223 ? 4.637 32.656 30 1 95.19 223 ALA B CA 1
ATOM 6379 C C . ALA B 1 223 ? 3.264 32.312 30.578 1 95.19 223 ALA B C 1
ATOM 6381 O O . ALA B 1 223 ? 2.83 32.969 31.547 1 95.19 223 ALA B O 1
ATOM 6382 N N . ILE B 1 224 ? 2.604 31.438 29.859 1 96 224 ILE B N 1
ATOM 6383 C CA . ILE B 1 224 ? 1.312 31 30.375 1 96 224 ILE B CA 1
ATOM 6384 C C . ILE B 1 224 ? 1.341 29.5 30.641 1 96 224 ILE B C 1
ATOM 6386 O O . ILE B 1 224 ? 2.277 28.812 30.219 1 96 224 ILE B O 1
ATOM 6390 N N . ARG B 1 225 ? 0.283 28.969 31.375 1 93.81 225 ARG B N 1
ATOM 6391 C CA . ARG B 1 225 ? 0.244 27.578 31.828 1 93.81 225 ARG B CA 1
ATOM 6392 C C . ARG B 1 225 ? -0.362 26.672 30.766 1 93.81 225 ARG B C 1
ATOM 6394 O O . ARG B 1 225 ? -1.453 26.125 30.953 1 93.81 225 ARG B O 1
ATOM 6401 N N . GLY B 1 226 ? 0.476 26.531 29.812 1 95.62 226 GLY B N 1
ATOM 6402 C CA . GLY B 1 226 ? 0.046 25.688 28.703 1 95.62 226 GLY B CA 1
ATOM 6403 C C . GLY B 1 226 ? -0.883 26.391 27.734 1 95.62 226 GLY B C 1
ATOM 6404 O O . GLY B 1 226 ? -1.321 27.516 28 1 95.62 226 GLY B O 1
ATOM 6405 N N . LEU B 1 227 ? -1.153 25.656 26.594 1 96.75 227 LEU B N 1
ATOM 6406 C CA . LEU B 1 227 ? -1.96 26.219 25.531 1 96.75 227 LEU B CA 1
ATOM 6407 C C . LEU B 1 227 ? -3.238 25.422 25.312 1 96.75 227 LEU B C 1
ATOM 6409 O O . LEU B 1 227 ? -3.822 25.438 24.234 1 96.75 227 LEU B O 1
ATOM 6413 N N . ASN B 1 228 ? -3.693 24.672 26.328 1 94.75 228 ASN B N 1
ATOM 6414 C CA . ASN B 1 228 ? -4.797 23.734 26.141 1 94.75 228 ASN B CA 1
ATOM 6415 C C . ASN B 1 228 ? -6.016 24.125 26.969 1 94.75 228 ASN B C 1
ATOM 6417 O O . ASN B 1 228 ? -7.004 23.391 27.016 1 94.75 228 ASN B O 1
ATOM 6421 N N . GLY B 1 229 ? -6.008 25.312 27.578 1 94.25 229 GLY B N 1
ATOM 6422 C CA . GLY B 1 229 ? -7.105 25.734 28.422 1 94.25 229 GLY B CA 1
ATOM 6423 C C . GLY B 1 229 ? -7.969 26.812 27.797 1 94.25 229 GLY B C 1
ATOM 6424 O O . GLY B 1 229 ? -8.727 27.484 28.484 1 94.25 229 GLY B O 1
ATOM 6425 N N . GLY B 1 230 ? -7.777 27.031 26.578 1 96.75 230 GLY B N 1
ATOM 6426 C CA . GLY B 1 230 ? -8.586 28.031 25.906 1 96.75 230 GLY B CA 1
ATOM 6427 C C . GLY B 1 230 ? -7.949 29.406 25.906 1 96.75 230 GLY B C 1
ATOM 6428 O O . GLY B 1 230 ? -8.609 30.391 25.578 1 96.75 230 GLY B O 1
ATOM 6429 N N . GLN B 1 231 ? -6.758 29.469 26.297 1 96.56 231 GLN B N 1
ATOM 6430 C CA . GLN B 1 231 ? -5.957 30.688 26.266 1 96.56 231 GLN B CA 1
ATOM 6431 C C . GLN B 1 231 ? -4.723 30.5 25.375 1 96.56 231 GLN B C 1
ATOM 6433 O O . GLN B 1 231 ? -4.004 29.516 25.5 1 96.56 231 GLN B O 1
ATOM 6438 N N . LEU B 1 232 ? -4.535 31.562 24.484 1 97.94 232 LEU B N 1
ATOM 6439 C CA . LEU B 1 232 ? -3.375 31.469 23.594 1 97.94 232 LEU B CA 1
ATOM 6440 C C . LEU B 1 232 ? -2.428 32.625 23.812 1 97.94 232 LEU B C 1
ATOM 6442 O O . LEU B 1 232 ? -1.21 32.5 23.688 1 97.94 232 LEU B O 1
ATOM 6446 N N . ILE B 1 233 ? -2.891 33.812 24.141 1 98.12 233 ILE B N 1
ATOM 6447 C CA . ILE B 1 233 ? -2.057 35.031 24.25 1 98.12 233 ILE B CA 1
ATOM 6448 C C . ILE B 1 233 ? -1.01 34.812 25.344 1 98.12 233 ILE B C 1
ATOM 6450 O O . ILE B 1 233 ? -1.352 34.531 26.5 1 98.12 233 ILE B O 1
ATOM 6454 N N . GLY B 1 234 ? 0.202 35 25.016 1 97.88 234 GLY B N 1
ATOM 6455 C CA . GLY B 1 234 ? 1.366 34.656 25.812 1 97.88 234 GLY B CA 1
ATOM 6456 C C . GLY B 1 234 ? 2.279 33.656 25.141 1 97.88 234 GLY B C 1
ATOM 6457 O O . GLY B 1 234 ? 2.379 33.625 23.906 1 97.88 234 GLY B O 1
ATOM 6458 N N . SER B 1 235 ? 3.115 33 25.922 1 97.81 235 SER B N 1
ATOM 6459 C CA . SER B 1 235 ? 4.02 32 25.375 1 97.81 235 SER B CA 1
ATOM 6460 C C . SER B 1 235 ? 4.035 30.734 26.234 1 97.81 235 SER B C 1
ATOM 6462 O O . SER B 1 235 ? 3.797 30.797 27.438 1 97.81 235 SER B O 1
ATOM 6464 N N . ALA B 1 236 ? 4.227 29.594 25.625 1 97.5 236 ALA B N 1
ATOM 6465 C CA . ALA B 1 236 ? 4.324 28.328 26.344 1 97.5 236 ALA B CA 1
ATOM 6466 C C . ALA B 1 236 ? 4.918 27.234 25.453 1 97.5 236 ALA B C 1
ATOM 6468 O O . ALA B 1 236 ? 4.887 27.344 24.234 1 97.5 236 ALA B O 1
ATOM 6469 N N . TYR B 1 237 ? 5.523 26.219 26.141 1 96.69 237 TYR B N 1
ATOM 6470 C CA . TYR B 1 237 ? 5.836 25 25.422 1 96.69 237 TYR B CA 1
ATOM 6471 C C . TYR B 1 237 ? 4.574 24.375 24.844 1 96.69 237 TYR B C 1
ATOM 6473 O O . TYR B 1 237 ? 3.502 24.438 25.438 1 96.69 237 TYR B O 1
ATOM 6481 N N . THR B 1 238 ? 4.691 23.844 23.688 1 95.62 238 THR B N 1
ATOM 6482 C CA . THR B 1 238 ? 3.512 23.266 23.047 1 95.62 238 THR B CA 1
ATOM 6483 C C . THR B 1 238 ? 3.547 21.734 23.125 1 95.62 238 THR B C 1
ATOM 6485 O O . THR B 1 238 ? 4.625 21.141 23.156 1 95.62 238 THR B O 1
ATOM 6488 N N . LEU B 1 239 ? 2.371 21.125 23.219 1 97.5 239 LEU B N 1
ATOM 6489 C CA . LEU B 1 239 ? 2.205 19.672 23.094 1 97.5 239 LEU B CA 1
ATOM 6490 C C . LEU B 1 239 ? 2.363 19.234 21.641 1 97.5 239 LEU B C 1
ATOM 6492 O O . LEU B 1 239 ? 2.287 20.062 20.734 1 97.5 239 LEU B O 1
ATOM 6496 N N . SER B 1 240 ? 2.664 17.938 21.484 1 98.25 240 SER B N 1
ATOM 6497 C CA . SER B 1 240 ? 2.729 17.297 20.172 1 98.25 240 SER B CA 1
ATOM 6498 C C . SER B 1 240 ? 1.986 15.961 20.172 1 98.25 240 SER B C 1
ATOM 6500 O O . SER B 1 240 ? 1.887 15.297 21.219 1 98.25 240 SER B O 1
ATOM 6502 N N . THR B 1 241 ? 1.417 15.594 19 1 98.75 241 THR B N 1
ATOM 6503 C CA . THR B 1 241 ? 0.87 14.258 18.828 1 98.75 241 THR B CA 1
ATOM 6504 C C . THR B 1 241 ? 1.985 13.242 18.578 1 98.75 241 THR B C 1
ATOM 6506 O O . THR B 1 241 ? 2.297 12.922 17.438 1 98.75 241 THR B O 1
ATOM 6509 N N . ILE B 1 242 ? 2.533 12.734 19.656 1 98.62 242 ILE B N 1
ATOM 6510 C CA . ILE B 1 242 ? 3.65 11.797 19.688 1 98.62 242 ILE B CA 1
ATOM 6511 C C . ILE B 1 242 ? 3.346 10.656 20.656 1 98.62 242 ILE B C 1
ATOM 6513 O O . ILE B 1 242 ? 2.779 10.883 21.734 1 98.62 242 ILE B O 1
ATOM 6517 N N . GLN B 1 243 ? 3.639 9.484 20.25 1 98.25 243 GLN B N 1
ATOM 6518 C CA . GLN B 1 243 ? 3.502 8.344 21.156 1 98.25 243 GLN B CA 1
ATOM 6519 C C . GLN B 1 243 ? 4.598 8.352 22.219 1 98.25 243 GLN B C 1
ATOM 6521 O O . GLN B 1 243 ? 5.785 8.32 21.891 1 98.25 243 GLN B O 1
ATOM 6526 N N . PRO B 1 244 ? 4.199 8.336 23.469 1 97.06 244 PRO B N 1
ATOM 6527 C CA . PRO B 1 244 ? 5.207 8.508 24.516 1 97.06 244 PRO B CA 1
ATOM 6528 C C . PRO B 1 244 ? 6.184 7.332 24.594 1 97.06 244 PRO B C 1
ATOM 6530 O O . PRO B 1 244 ? 7.352 7.52 24.953 1 97.06 244 PRO B O 1
ATOM 6533 N N . GLY B 1 245 ? 5.797 6.113 24.219 1 95.19 245 GLY B N 1
ATOM 6534 C CA . GLY B 1 245 ? 6.617 4.922 24.359 1 95.19 245 GLY B CA 1
ATOM 6535 C C . GLY B 1 245 ? 7.727 4.832 23.328 1 95.19 245 GLY B C 1
ATOM 6536 O O . GLY B 1 245 ? 8.875 4.551 23.672 1 95.19 245 GLY B O 1
ATOM 6537 N N . ASN B 1 246 ? 7.43 5.105 22.094 1 96.31 246 ASN B N 1
ATOM 6538 C CA . ASN B 1 246 ? 8.414 4.934 21.031 1 96.31 246 ASN B CA 1
ATOM 6539 C C . ASN B 1 246 ? 8.758 6.262 20.359 1 96.31 246 ASN B C 1
ATOM 6541 O O . ASN B 1 246 ? 9.656 6.328 19.516 1 96.31 246 ASN B O 1
ATOM 6545 N N . GLN B 1 247 ? 8.07 7.324 20.719 1 97.88 247 GLN B N 1
ATOM 6546 C CA . GLN B 1 247 ? 8.289 8.688 20.234 1 97.88 247 GLN B CA 1
ATOM 6547 C C . GLN B 1 247 ? 8.031 8.789 18.734 1 97.88 247 GLN B C 1
ATOM 6549 O O . GLN B 1 247 ? 8.617 9.633 18.062 1 97.88 247 GLN B O 1
ATOM 6554 N N . HIS B 1 248 ? 7.227 7.852 18.172 1 97.94 248 HIS B N 1
ATOM 6555 C CA . HIS B 1 248 ? 6.73 8 16.812 1 97.94 248 HIS B CA 1
ATOM 6556 C C . HIS B 1 248 ? 5.578 9 16.75 1 97.94 248 HIS B C 1
ATOM 6558 O O . HIS B 1 248 ? 4.918 9.25 17.766 1 97.94 248 HIS B O 1
ATOM 6564 N N . ARG B 1 249 ? 5.371 9.539 15.625 1 98.38 249 ARG B N 1
ATOM 6565 C CA . ARG B 1 249 ? 4.168 10.32 15.352 1 98.38 249 ARG B CA 1
ATOM 6566 C C . ARG B 1 249 ? 2.918 9.57 15.805 1 98.38 249 ARG B C 1
ATOM 6568 O O . ARG B 1 249 ? 2.797 8.359 15.57 1 98.38 249 ARG B O 1
ATOM 6575 N N . ALA B 1 250 ? 2.045 10.281 16.5 1 98.75 250 ALA B N 1
ATOM 6576 C CA . ALA B 1 250 ? 0.677 9.805 16.703 1 98.75 250 ALA B CA 1
ATOM 6577 C C . ALA B 1 250 ? -0.274 10.422 15.672 1 98.75 250 ALA B C 1
ATOM 6579 O O . ALA B 1 250 ? -0.431 11.648 15.625 1 98.75 250 ALA B O 1
ATOM 6580 N N . SER B 1 251 ? -0.874 9.648 14.836 1 98.62 251 SER B N 1
ATOM 6581 C CA . SER B 1 251 ? -1.834 10.07 13.82 1 98.62 251 SER B CA 1
ATOM 6582 C C . SER B 1 251 ? -3.213 9.469 14.086 1 98.62 251 SER B C 1
ATOM 6584 O O . SER B 1 251 ? -3.383 8.664 15 1 98.62 251 SER B O 1
ATOM 6586 N N . SER B 1 252 ? -4.215 9.906 13.281 1 98.75 252 SER B N 1
ATOM 6587 C CA . SER B 1 252 ? -5.531 9.305 13.422 1 98.75 252 SER B CA 1
ATOM 6588 C C . SER B 1 252 ? -5.5 7.816 13.07 1 98.75 252 SER B C 1
ATOM 6590 O O . SER B 1 252 ? -6.285 7.031 13.602 1 98.75 252 SER B O 1
ATOM 6592 N N . LYS B 1 253 ? -4.574 7.379 12.242 1 98.5 253 LYS B N 1
ATOM 6593 C CA . LYS B 1 253 ? -4.398 5.961 11.945 1 98.5 253 LYS B CA 1
ATOM 6594 C C . LYS B 1 253 ? -3.895 5.195 13.164 1 98.5 253 LYS B C 1
ATOM 6596 O O . LYS B 1 253 ? -4.504 4.207 13.578 1 98.5 253 LYS B O 1
ATOM 6601 N N . THR B 1 254 ? -2.729 5.617 13.75 1 98.38 254 THR B N 1
ATOM 6602 C CA . THR B 1 254 ? -2.139 4.906 14.875 1 98.38 254 THR B CA 1
ATOM 6603 C C . THR B 1 254 ? -3.092 4.902 16.078 1 98.38 254 THR B C 1
ATOM 6605 O O . THR B 1 254 ? -3.135 3.938 16.828 1 98.38 254 THR B O 1
ATOM 6608 N N . ALA B 1 255 ? -3.867 5.969 16.156 1 98.62 255 ALA B N 1
ATOM 6609 C CA . ALA B 1 255 ? -4.727 6.148 17.328 1 98.62 255 ALA B CA 1
ATOM 6610 C C . ALA B 1 255 ? -6.023 5.359 17.172 1 98.62 255 ALA B C 1
ATOM 6612 O O . ALA B 1 255 ? -6.457 4.688 18.109 1 98.62 255 ALA B O 1
ATOM 6613 N N . TYR B 1 256 ? -6.625 5.414 15.992 1 98.62 256 TYR B N 1
ATOM 6614 C CA . TYR B 1 256 ? -8.008 4.965 15.898 1 98.62 256 TYR B CA 1
ATOM 6615 C C . TYR B 1 256 ? -8.117 3.729 15.008 1 98.62 256 TYR B C 1
ATOM 6617 O O . TYR B 1 256 ? -9.031 2.918 15.172 1 98.62 256 TYR B O 1
ATOM 6625 N N . LEU B 1 257 ? -7.223 3.484 14.07 1 98.31 257 LEU B N 1
ATOM 6626 C CA . LEU B 1 257 ? -7.363 2.377 13.133 1 98.31 257 LEU B CA 1
ATOM 6627 C C . LEU B 1 257 ? -6.516 1.186 13.562 1 98.31 257 LEU B C 1
ATOM 6629 O O . LEU B 1 257 ? -7.004 0.055 13.617 1 98.31 257 LEU B O 1
ATOM 6633 N N . ASP B 1 258 ? -5.262 1.41 13.945 1 96.94 258 ASP B N 1
ATOM 6634 C CA . ASP B 1 258 ? -4.336 0.339 14.297 1 96.94 258 ASP B CA 1
ATOM 6635 C C . ASP B 1 258 ? -4.91 -0.543 15.406 1 96.94 258 ASP B C 1
ATOM 6637 O O . ASP B 1 258 ? -4.801 -1.77 15.352 1 96.94 258 ASP B O 1
ATOM 6641 N N . PRO B 1 259 ? -5.586 0.083 16.391 1 95.5 259 PRO B N 1
ATOM 6642 C CA . PRO B 1 259 ? -6.094 -0.751 17.484 1 95.5 259 PRO B CA 1
ATOM 6643 C C . PRO B 1 259 ? -7.207 -1.697 17.031 1 95.5 259 PRO B C 1
ATOM 6645 O O . PRO B 1 259 ? -7.504 -2.676 17.719 1 95.5 259 PRO B O 1
ATOM 6648 N N . LEU B 1 260 ? -7.828 -1.438 15.906 1 95.38 260 LEU B N 1
ATOM 6649 C CA . LEU B 1 260 ? -8.961 -2.232 15.453 1 95.38 260 LEU B CA 1
ATOM 6650 C C . LEU B 1 260 ? -8.523 -3.275 14.43 1 95.38 260 LEU B C 1
ATOM 6652 O O . LEU B 1 260 ? -9.172 -4.316 14.281 1 95.38 260 LEU B O 1
ATOM 6656 N N . ILE B 1 261 ? -7.488 -3.078 13.734 1 94.06 261 ILE B N 1
ATOM 6657 C CA . ILE B 1 261 ? -7.035 -3.951 12.656 1 94.06 261 ILE B CA 1
ATOM 6658 C C . ILE B 1 261 ? -6.715 -5.336 13.219 1 94.06 261 ILE B C 1
ATOM 6660 O O . ILE B 1 261 ? -5.949 -5.465 14.18 1 94.06 261 ILE B O 1
ATOM 6664 N N . GLY B 1 262 ? -7.344 -6.359 12.664 1 90.25 262 GLY B N 1
ATOM 6665 C CA . GLY B 1 262 ? -7.16 -7.734 13.102 1 90.25 262 GLY B CA 1
ATOM 6666 C C . GLY B 1 262 ? -7.973 -8.086 14.328 1 90.25 262 GLY B C 1
ATOM 6667 O O . GLY B 1 262 ? -7.98 -9.234 14.766 1 90.25 262 GLY B O 1
ATOM 6668 N N . ARG B 1 263 ? -8.766 -7.074 14.875 1 90.44 263 ARG B N 1
ATOM 6669 C CA . ARG B 1 263 ? -9.422 -7.305 16.156 1 90.44 263 ARG B CA 1
ATOM 6670 C C . ARG B 1 263 ? -10.914 -7.035 16.062 1 90.44 263 ARG B C 1
ATOM 6672 O O . ARG B 1 263 ? -11.711 -7.641 16.797 1 90.44 263 ARG B O 1
ATOM 6679 N N . ASN B 1 264 ? -11.258 -6.051 15.32 1 92.25 264 ASN B N 1
ATOM 6680 C CA . ASN B 1 264 ? -12.656 -5.688 15.109 1 92.25 264 ASN B CA 1
ATOM 6681 C C . ASN B 1 264 ? -13.031 -5.746 13.633 1 92.25 264 ASN B C 1
ATOM 6683 O O . ASN B 1 264 ? -12.578 -4.926 12.836 1 92.25 264 ASN B O 1
ATOM 6687 N N . LEU B 1 265 ? -13.93 -6.59 13.32 1 92.69 265 LEU B N 1
ATOM 6688 C CA . LEU B 1 265 ? -14.219 -6.852 11.914 1 92.69 265 LEU B CA 1
ATOM 6689 C C . LEU B 1 265 ? -15.445 -6.074 11.461 1 92.69 265 LEU B C 1
ATOM 6691 O O . LEU B 1 265 ? -15.922 -6.258 10.336 1 92.69 265 LEU B O 1
ATOM 6695 N N . ASN B 1 266 ? -15.93 -5.168 12.344 1 96.94 266 ASN B N 1
ATOM 6696 C CA . ASN B 1 266 ? -17 -4.27 11.93 1 96.94 266 ASN B CA 1
ATOM 6697 C C . ASN B 1 266 ? -16.469 -3.129 11.062 1 96.94 266 ASN B C 1
ATOM 6699 O O . ASN B 1 266 ? -17.219 -2.516 10.305 1 96.94 266 ASN B O 1
ATOM 6703 N N . LEU B 1 267 ? -15.25 -2.846 11.25 1 98.31 267 LEU B N 1
ATOM 6704 C CA . LEU B 1 267 ? -14.609 -1.83 10.422 1 98.31 267 LEU B CA 1
ATOM 6705 C C . LEU B 1 267 ? -13.828 -2.473 9.273 1 98.31 267 LEU B C 1
ATOM 6707 O O . LEU B 1 267 ? -12.875 -3.217 9.516 1 98.31 267 LEU B O 1
ATOM 6711 N N . ILE B 1 268 ? -14.211 -2.203 8.07 1 98.44 268 ILE B N 1
ATOM 6712 C CA . ILE B 1 268 ? -13.508 -2.676 6.879 1 98.44 268 ILE B CA 1
ATOM 6713 C C . ILE B 1 268 ? -12.891 -1.492 6.145 1 98.44 268 ILE B C 1
ATOM 6715 O O . ILE B 1 268 ? -13.594 -0.572 5.727 1 98.44 268 ILE B O 1
ATOM 6719 N N . ILE B 1 269 ? -11.609 -1.497 6 1 98.69 269 ILE B N 1
ATOM 6720 C CA . ILE B 1 269 ? -10.867 -0.393 5.398 1 98.69 269 ILE B CA 1
ATOM 6721 C C . ILE B 1 269 ? -10.617 -0.682 3.922 1 98.69 269 ILE B C 1
ATOM 6723 O O . ILE B 1 269 ? -10.086 -1.74 3.57 1 98.69 269 ILE B O 1
ATOM 6727 N N . TYR B 1 270 ? -11.055 0.176 3.08 1 98.56 270 TYR B N 1
ATOM 6728 C CA . TYR B 1 270 ? -10.719 0.173 1.661 1 98.56 270 TYR B CA 1
ATOM 6729 C C . TYR B 1 270 ? -9.617 1.178 1.359 1 98.56 270 TYR B C 1
ATOM 6731 O O . TYR B 1 270 ? -9.891 2.344 1.07 1 98.56 270 TYR B O 1
ATOM 6739 N N . GLN B 1 271 ? -8.352 0.755 1.506 1 98.06 271 GLN B N 1
ATOM 6740 C CA . GLN B 1 271 ? -7.215 1.606 1.164 1 98.06 271 GLN B CA 1
ATOM 6741 C C . GLN B 1 271 ? -6.977 1.624 -0.343 1 98.06 271 GLN B C 1
ATOM 6743 O O . GLN B 1 271 ? -7.516 0.79 -1.072 1 98.06 271 GLN B O 1
ATOM 6748 N N . SER B 1 272 ? -6.168 2.615 -0.864 1 97.75 272 SER B N 1
ATOM 6749 C CA . SER B 1 272 ? -5.914 2.793 -2.289 1 97.75 272 SER B CA 1
ATOM 6750 C C . SER B 1 272 ? -7.211 2.773 -3.092 1 97.75 272 SER B C 1
ATOM 6752 O O . SER B 1 272 ? -7.277 2.158 -4.16 1 97.75 272 SER B O 1
ATOM 6754 N N . THR B 1 273 ? -8.234 3.328 -2.523 1 98.5 273 THR B N 1
ATOM 6755 C CA . THR B 1 273 ? -9.57 3.377 -3.104 1 98.5 273 THR B CA 1
ATOM 6756 C C . THR B 1 273 ? -10.102 4.809 -3.115 1 98.5 273 THR B C 1
ATOM 6758 O O . THR B 1 273 ? -10.195 5.449 -2.066 1 98.5 273 THR B O 1
ATOM 6761 N N . HIS B 1 274 ? -10.367 5.293 -4.281 1 98.69 274 HIS B N 1
ATOM 6762 C CA . HIS B 1 274 ? -10.789 6.676 -4.477 1 98.69 274 HIS B CA 1
ATOM 6763 C C . HIS B 1 274 ? -12.305 6.781 -4.578 1 98.69 274 HIS B C 1
ATOM 6765 O O . HIS B 1 274 ? -12.938 6.031 -5.332 1 98.69 274 HIS B O 1
ATOM 6771 N N . ALA B 1 275 ? -12.938 7.602 -3.738 1 98.88 275 ALA B N 1
ATOM 6772 C CA . ALA B 1 275 ? -14.367 7.871 -3.887 1 98.88 275 ALA B CA 1
ATOM 6773 C C . ALA B 1 275 ? -14.641 8.672 -5.156 1 98.88 275 ALA B C 1
ATOM 6775 O O . ALA B 1 275 ? -14.031 9.719 -5.383 1 98.88 275 ALA B O 1
ATOM 6776 N N . LYS B 1 276 ? -15.586 8.219 -5.949 1 98.75 276 LYS B N 1
ATOM 6777 C CA . LYS B 1 276 ? -15.844 8.836 -7.246 1 98.75 276 LYS B CA 1
ATOM 6778 C C . LYS B 1 276 ? -17.109 9.68 -7.215 1 98.75 276 LYS B C 1
ATOM 6780 O O . LYS B 1 276 ? -17.172 10.742 -7.84 1 98.75 276 LYS B O 1
ATOM 6785 N N . ARG B 1 277 ? -18.109 9.133 -6.5 1 98.44 277 ARG B N 1
ATOM 6786 C CA . ARG B 1 277 ? -19.406 9.805 -6.52 1 98.44 277 ARG B CA 1
ATOM 6787 C C . ARG B 1 277 ? -20.312 9.266 -5.418 1 98.44 277 ARG B C 1
ATOM 6789 O O . ARG B 1 277 ? -20.344 8.062 -5.164 1 98.44 277 ARG B O 1
ATOM 6796 N N . ILE B 1 278 ? -21 10.211 -4.77 1 98.81 278 ILE B N 1
ATOM 6797 C CA . ILE B 1 278 ? -22.078 9.805 -3.865 1 98.81 278 ILE B CA 1
ATOM 6798 C C . ILE B 1 278 ? -23.312 9.414 -4.668 1 98.81 278 ILE B C 1
ATOM 6800 O O . ILE B 1 278 ? -23.672 10.094 -5.633 1 98.81 278 ILE B O 1
ATOM 6804 N N . LEU B 1 279 ? -23.922 8.328 -4.305 1 98.56 279 LEU B N 1
ATOM 6805 C CA . LEU B 1 279 ? -25.109 7.84 -4.996 1 98.56 279 LEU B CA 1
ATOM 6806 C C . LEU B 1 279 ? -26.375 8.234 -4.246 1 98.56 279 LEU B C 1
ATOM 6808 O O . LEU B 1 279 ? -26.406 8.211 -3.014 1 98.56 279 LEU B O 1
ATOM 6812 N N . PHE B 1 280 ? -27.406 8.633 -5.008 1 98.06 280 PHE B N 1
ATOM 6813 C CA . PHE B 1 280 ? -28.672 9.086 -4.418 1 98.06 280 PHE B CA 1
ATOM 6814 C C . PHE B 1 280 ? -29.844 8.273 -4.961 1 98.06 280 PHE B C 1
ATOM 6816 O O . PHE B 1 280 ? -29.875 7.938 -6.145 1 98.06 280 PHE B O 1
ATOM 6823 N N . SER B 1 281 ? -30.688 7.91 -4.082 1 94.88 281 SER B N 1
ATOM 6824 C CA . SER B 1 281 ? -32 7.434 -4.48 1 94.88 281 SER B CA 1
ATOM 6825 C C . SER B 1 281 ? -33.031 8.547 -4.387 1 94.88 281 SER B C 1
ATOM 6827 O O . SER B 1 281 ? -32.875 9.484 -3.6 1 94.88 281 SER B O 1
ATOM 6829 N N . ASN B 1 282 ? -34.188 8.406 -5.203 1 87.06 282 ASN B N 1
ATOM 6830 C CA . ASN B 1 282 ? -35.25 9.406 -5.238 1 87.06 282 ASN B CA 1
ATOM 6831 C C . ASN B 1 282 ? -34.688 10.82 -5.258 1 87.06 282 ASN B C 1
ATOM 6833 O O . ASN B 1 282 ? -35.188 11.703 -4.555 1 87.06 282 ASN B O 1
ATOM 6837 N N . ASP B 1 283 ? -33.688 10.969 -5.672 1 80 283 ASP B N 1
ATOM 6838 C CA . ASP B 1 283 ? -32.969 12.172 -6.062 1 80 283 ASP B CA 1
ATOM 6839 C C . ASP B 1 283 ? -32.375 12.891 -4.84 1 80 283 ASP B C 1
ATOM 6841 O O . ASP B 1 283 ? -31.594 13.82 -4.98 1 80 283 ASP B O 1
ATOM 6845 N N . THR B 1 284 ? -32.719 12.414 -3.557 1 92.5 284 THR B N 1
ATOM 6846 C CA . THR B 1 284 ? -32.25 13.258 -2.475 1 92.5 284 THR B CA 1
ATOM 6847 C C . THR B 1 284 ? -31.766 12.406 -1.3 1 92.5 284 THR B C 1
ATOM 6849 O O . THR B 1 284 ? -31.297 12.938 -0.292 1 92.5 284 THR B O 1
ATOM 6852 N N . VAL B 1 285 ? -31.859 11.109 -1.431 1 97.62 285 VAL B N 1
ATOM 6853 C CA . VAL B 1 285 ? -31.406 10.281 -0.323 1 97.62 285 VAL B CA 1
ATOM 6854 C C . VAL B 1 285 ? -30.094 9.594 -0.696 1 97.62 285 VAL B C 1
ATOM 6856 O O . VAL B 1 285 ? -30.047 8.789 -1.632 1 97.62 285 VAL B O 1
ATOM 6859 N N . ALA B 1 286 ? -29.031 9.867 0.026 1 98.62 286 ALA B N 1
ATOM 6860 C CA . ALA B 1 286 ? -27.75 9.211 -0.221 1 98.62 286 ALA B CA 1
ATOM 6861 C C . ALA B 1 286 ? -27.812 7.734 0.141 1 98.62 286 ALA B C 1
ATOM 6863 O O . ALA B 1 286 ? -28.266 7.371 1.229 1 98.62 286 ALA B O 1
ATOM 6864 N N . THR B 1 287 ? -27.312 6.844 -0.749 1 98.56 287 THR B N 1
ATOM 6865 C CA . THR B 1 287 ? -27.453 5.406 -0.542 1 98.56 287 THR B CA 1
ATOM 6866 C C . THR B 1 287 ? -26.094 4.711 -0.575 1 98.56 287 THR B C 1
ATOM 6868 O O . THR B 1 287 ? -26 3.521 -0.263 1 98.56 287 THR B O 1
ATOM 6871 N N . GLY B 1 288 ? -25.094 5.363 -0.981 1 98.75 288 GLY B N 1
ATOM 6872 C CA . GLY B 1 288 ? -23.781 4.758 -1.077 1 98.75 288 GLY B CA 1
ATOM 6873 C C . GLY B 1 288 ? -22.797 5.602 -1.856 1 98.75 288 GLY B C 1
ATOM 6874 O O . GLY B 1 288 ? -23.031 6.785 -2.1 1 98.75 288 GLY B O 1
ATOM 6875 N N . VAL B 1 289 ? -21.625 5.031 -2.111 1 98.94 289 VAL B N 1
ATOM 6876 C CA . VAL B 1 289 ? -20.547 5.711 -2.824 1 98.94 289 VAL B CA 1
ATOM 6877 C C . VAL B 1 289 ? -19.984 4.797 -3.91 1 98.94 289 VAL B C 1
ATOM 6879 O O . VAL B 1 289 ? -19.719 3.619 -3.662 1 98.94 289 VAL B O 1
ATOM 6882 N N . ARG B 1 290 ? -19.969 5.301 -5.176 1 98.81 290 ARG B N 1
ATOM 6883 C CA . ARG B 1 290 ? -19.141 4.66 -6.199 1 98.81 290 ARG B CA 1
ATOM 6884 C C . ARG B 1 290 ? -17.656 4.898 -5.938 1 98.81 290 ARG B C 1
ATOM 6886 O O . ARG B 1 290 ? -17.234 6.035 -5.715 1 98.81 290 ARG B O 1
ATOM 6893 N N . VAL B 1 291 ? -16.844 3.83 -5.871 1 98.81 291 VAL B N 1
ATOM 6894 C CA . VAL B 1 291 ? -15.422 3.953 -5.586 1 98.81 291 VAL B CA 1
ATOM 6895 C C . VAL B 1 291 ? -14.617 3.309 -6.711 1 98.81 291 VAL B C 1
ATOM 6897 O O . VAL B 1 291 ? -15.172 2.617 -7.566 1 98.81 291 VAL B O 1
ATOM 6900 N N . SER B 1 292 ? -13.383 3.623 -6.754 1 98.44 292 SER B N 1
ATOM 6901 C CA . SER B 1 292 ? -12.453 3.053 -7.723 1 98.44 292 SER B CA 1
ATOM 6902 C C . SER B 1 292 ? -11.141 2.65 -7.055 1 98.44 292 SER B C 1
ATOM 6904 O O . SER B 1 292 ? -10.539 3.445 -6.336 1 98.44 292 SER B O 1
ATOM 6906 N N . SER B 1 293 ? -10.734 1.419 -7.164 1 97 293 SER B N 1
ATOM 6907 C CA . SER B 1 293 ? -9.414 0.94 -6.781 1 97 293 SER B CA 1
ATOM 6908 C C . SER B 1 293 ? -8.555 0.626 -8.008 1 97 293 SER B C 1
ATOM 6910 O O . SER B 1 293 ? -8.773 -0.387 -8.672 1 97 293 SER B O 1
ATOM 6912 N N . GLU B 1 294 ? -7.539 1.462 -8.227 1 93.81 294 GLU B N 1
ATOM 6913 C CA . GLU B 1 294 ? -6.672 1.305 -9.391 1 93.81 294 GLU B CA 1
ATOM 6914 C C . GLU B 1 294 ? -7.488 1.109 -10.664 1 93.81 294 GLU B C 1
ATOM 6916 O O . GLU B 1 294 ? -7.25 0.165 -11.422 1 93.81 294 GLU B O 1
ATOM 6921 N N . GLY B 1 295 ? -8.547 1.851 -10.812 1 93.69 295 GLY B N 1
ATOM 6922 C CA . GLY B 1 295 ? -9.32 1.874 -12.047 1 93.69 295 GLY B CA 1
ATOM 6923 C C . GLY B 1 295 ? -10.523 0.953 -12.008 1 93.69 295 GLY B C 1
ATOM 6924 O O . GLY B 1 295 ? -11.43 1.065 -12.844 1 93.69 295 GLY B O 1
ATOM 6925 N N . GLN B 1 296 ? -10.57 0.039 -11.141 1 95.25 296 GLN B N 1
ATOM 6926 C CA . GLN B 1 296 ? -11.711 -0.86 -11 1 95.25 296 GLN B CA 1
ATOM 6927 C C . GLN B 1 296 ? -12.812 -0.221 -10.156 1 95.25 296 GLN B C 1
ATOM 6929 O O . GLN B 1 296 ? -12.609 0.069 -8.977 1 95.25 296 GLN B O 1
ATOM 6934 N N . GLU B 1 297 ? -14.016 -0.09 -10.719 1 97.19 297 GLU B N 1
ATOM 6935 C CA . GLU B 1 297 ? -15.102 0.62 -10.055 1 97.19 297 GLU B CA 1
ATOM 6936 C C . GLU B 1 297 ? -16.094 -0.355 -9.438 1 97.19 297 GLU B C 1
ATOM 6938 O O . GLU B 1 297 ? -16.359 -1.426 -9.992 1 97.19 297 GLU B O 1
ATOM 6943 N N . TYR B 1 298 ? -16.609 -0.071 -8.328 1 97.62 298 TYR B N 1
ATOM 6944 C CA . TYR B 1 298 ? -17.641 -0.819 -7.617 1 97.62 298 TYR B CA 1
ATOM 6945 C C . TYR B 1 298 ? -18.359 0.068 -6.605 1 97.62 298 TYR B C 1
ATOM 6947 O O . TYR B 1 298 ? -18.016 1.242 -6.449 1 97.62 298 TYR B O 1
ATOM 6955 N N . THR B 1 299 ? -19.469 -0.406 -6.023 1 98.75 299 THR B N 1
ATOM 6956 C CA . THR B 1 299 ? -20.312 0.412 -5.156 1 98.75 299 THR B CA 1
ATOM 6957 C C . THR B 1 299 ? -20.234 -0.078 -3.715 1 98.75 299 THR B C 1
ATOM 6959 O O . THR B 1 299 ? -20.312 -1.281 -3.457 1 98.75 299 THR B O 1
ATOM 6962 N N . LEU B 1 300 ? -19.984 0.776 -2.816 1 98.88 300 LEU B N 1
ATOM 6963 C CA . LEU B 1 300 ? -20.188 0.556 -1.389 1 98.88 300 LEU B CA 1
ATOM 6964 C C . LEU B 1 300 ? -21.469 1.232 -0.907 1 98.88 300 LEU B C 1
ATOM 6966 O O . LEU B 1 300 ? -21.547 2.463 -0.885 1 98.88 300 LEU B O 1
ATOM 6970 N N . SER B 1 301 ? -22.422 0.462 -0.558 1 98.88 301 SER B N 1
ATOM 6971 C CA . SER B 1 301 ? -23.734 0.966 -0.171 1 98.88 301 SER B CA 1
ATOM 6972 C C . SER B 1 301 ? -23.828 1.16 1.339 1 98.88 301 SER B C 1
ATOM 6974 O O . SER B 1 301 ? -23.156 0.47 2.104 1 98.88 301 SER B O 1
ATOM 6976 N N . ALA B 1 302 ? -24.625 2.115 1.752 1 98.69 302 ALA B N 1
ATOM 6977 C CA . ALA B 1 302 ? -24.844 2.426 3.16 1 98.69 302 ALA B CA 1
ATOM 6978 C C . ALA B 1 302 ? -26.312 2.227 3.531 1 98.69 302 ALA B C 1
ATOM 6980 O O . ALA B 1 302 ? -27.203 2.793 2.895 1 98.69 302 ALA B O 1
ATOM 6981 N N . ARG B 1 303 ? -26.578 1.44 4.57 1 98 303 ARG B N 1
ATOM 6982 C CA . ARG B 1 303 ? -27.938 1.248 5.066 1 98 303 ARG B CA 1
ATOM 6983 C C . ARG B 1 303 ? -28.453 2.5 5.773 1 98 303 ARG B C 1
ATOM 6985 O O . ARG B 1 303 ? -29.656 2.785 5.758 1 98 303 ARG B O 1
ATOM 6992 N N . ASN B 1 304 ? -27.594 3.135 6.5 1 97.94 304 ASN B N 1
ATOM 6993 C CA . ASN B 1 304 ? -28.016 4.254 7.336 1 97.94 304 ASN B CA 1
ATOM 6994 C C . ASN B 1 304 ? -27.562 5.59 6.746 1 97.94 304 ASN B C 1
ATOM 6996 O O . ASN B 1 304 ? -28.406 6.449 6.445 1 97.94 304 ASN B O 1
ATOM 7000 N N . GLU B 1 305 ? -26.203 5.742 6.594 1 98.25 305 GLU B N 1
ATOM 7001 C CA . GLU B 1 305 ? -25.734 7.066 6.199 1 98.25 305 GLU B CA 1
ATOM 7002 C C . GLU B 1 305 ? -24.375 6.98 5.492 1 98.25 305 GLU B C 1
ATOM 7004 O O . GLU B 1 305 ? -23.594 6.066 5.75 1 98.25 305 GLU B O 1
ATOM 7009 N N . VAL B 1 306 ? -24.172 7.891 4.555 1 98.88 306 VAL B N 1
ATOM 7010 C CA . VAL B 1 306 ? -22.859 8.195 3.996 1 98.88 306 VAL B CA 1
ATOM 7011 C C . VAL B 1 306 ? -22.234 9.383 4.734 1 98.88 306 VAL B C 1
ATOM 7013 O O . VAL B 1 306 ? -22.891 10.414 4.922 1 98.88 306 VAL B O 1
ATOM 7016 N N . ILE B 1 307 ? -21 9.25 5.199 1 98.94 307 ILE B N 1
ATOM 7017 C CA . ILE B 1 307 ? -20.297 10.305 5.91 1 98.94 307 ILE B CA 1
ATOM 7018 C C . ILE B 1 307 ? -19.047 10.719 5.125 1 98.94 307 ILE B C 1
ATOM 7020 O O . ILE B 1 307 ? -18.141 9.914 4.938 1 98.94 307 ILE B O 1
ATOM 7024 N N . VAL B 1 308 ? -19.031 11.945 4.68 1 98.94 308 VAL B N 1
ATOM 7025 C CA . VAL B 1 308 ? -17.891 12.469 3.918 1 98.94 308 VAL B CA 1
ATOM 7026 C C . VAL B 1 308 ? -16.906 13.148 4.859 1 98.94 308 VAL B C 1
ATOM 7028 O O . VAL B 1 308 ? -17.281 14.031 5.633 1 98.94 308 VAL B O 1
ATOM 7031 N N . SER B 1 309 ? -15.719 12.75 4.879 1 98.94 309 SER B N 1
ATOM 7032 C CA . SER B 1 309 ? -14.602 13.297 5.648 1 98.94 309 SER B CA 1
ATOM 7033 C C . SER B 1 309 ? -13.344 13.406 4.793 1 98.94 309 SER B C 1
ATOM 7035 O O . SER B 1 309 ? -12.281 12.906 5.176 1 98.94 309 SER B O 1
ATOM 7037 N N . ALA B 1 310 ? -13.453 14.016 3.65 1 98.75 310 ALA B N 1
ATOM 7038 C CA . ALA B 1 310 ? -12.398 14.008 2.639 1 98.75 310 ALA B CA 1
ATOM 7039 C C . ALA B 1 310 ? -11.523 15.25 2.752 1 98.75 310 ALA B C 1
ATOM 7041 O O . ALA B 1 310 ? -10.555 15.406 2.01 1 98.75 310 ALA B O 1
ATOM 7042 N N . GLY B 1 311 ? -11.82 16.188 3.676 1 98.5 311 GLY B N 1
ATOM 7043 C CA . GLY B 1 311 ? -10.953 17.328 3.934 1 98.5 311 GLY B CA 1
ATOM 7044 C C . GLY B 1 311 ? -11.391 18.578 3.195 1 98.5 311 GLY B C 1
ATOM 7045 O O . GLY B 1 311 ? -12.352 18.547 2.426 1 98.5 311 GLY B O 1
ATOM 7046 N N . ALA B 1 312 ? -10.688 19.656 3.363 1 98.69 312 ALA B N 1
ATOM 7047 C CA . ALA B 1 312 ? -11.047 21 2.936 1 98.69 312 ALA B CA 1
ATOM 7048 C C . ALA B 1 312 ? -11.125 21.094 1.415 1 98.69 312 ALA B C 1
ATOM 7050 O O . ALA B 1 312 ? -11.805 21.969 0.873 1 98.69 312 ALA B O 1
ATOM 7051 N N . PHE B 1 313 ? -10.438 20.188 0.7 1 98.88 313 PHE B N 1
ATOM 7052 C CA . PHE B 1 313 ? -10.367 20.312 -0.751 1 98.88 313 PHE B CA 1
ATOM 7053 C C . PHE B 1 313 ? -11.203 19.234 -1.427 1 98.88 313 PHE B C 1
ATOM 7055 O O . PHE B 1 313 ? -11.969 19.516 -2.348 1 98.88 313 PHE B O 1
ATOM 7062 N N . LYS B 1 314 ? -11.156 18.031 -0.888 1 98.88 314 LYS B N 1
ATOM 7063 C CA . LYS B 1 314 ? -11.797 16.906 -1.57 1 98.88 314 LYS B CA 1
ATOM 7064 C C . LYS B 1 314 ? -13.266 16.781 -1.163 1 98.88 314 LYS B C 1
ATOM 7066 O O . LYS B 1 314 ? -14.086 16.266 -1.921 1 98.88 314 LYS B O 1
ATOM 7071 N N . THR B 1 315 ? -13.648 17.25 0.017 1 98.94 315 THR B N 1
ATOM 7072 C CA . THR B 1 315 ? -15.055 17.219 0.412 1 98.94 315 THR B CA 1
ATOM 7073 C C . THR B 1 315 ? -15.898 18.078 -0.534 1 98.94 315 THR B C 1
ATOM 7075 O O . THR B 1 315 ? -16.844 17.578 -1.145 1 98.94 315 THR B O 1
ATOM 7078 N N . PRO B 1 316 ? -15.539 19.375 -0.743 1 98.94 316 PRO B N 1
ATOM 7079 C CA . PRO B 1 316 ? -16.359 20.125 -1.704 1 98.94 316 PRO B CA 1
ATOM 7080 C C . PRO B 1 316 ? -16.281 19.547 -3.117 1 98.94 316 PRO B C 1
ATOM 7082 O O . PRO B 1 316 ? -17.266 19.594 -3.859 1 98.94 316 PRO B O 1
ATOM 7085 N N . GLN B 1 317 ? -15.109 19 -3.525 1 98.94 317 GLN B N 1
ATOM 7086 C CA . GLN B 1 317 ? -15.016 18.375 -4.836 1 98.94 317 GLN B CA 1
ATOM 7087 C C . GLN B 1 317 ? -16.016 17.219 -4.957 1 98.94 317 GLN B C 1
ATOM 7089 O O . GLN B 1 317 ? -16.766 17.141 -5.934 1 98.94 317 GLN B O 1
ATOM 7094 N N . LEU B 1 318 ? -16 16.312 -3.943 1 98.94 318 LEU B N 1
ATOM 7095 C CA . LEU B 1 318 ? -16.875 15.141 -3.979 1 98.94 318 LEU B CA 1
ATOM 7096 C C . LEU B 1 318 ? -18.344 15.555 -3.975 1 98.94 318 LEU B C 1
ATOM 7098 O O . LEU B 1 318 ? -19.156 14.938 -4.656 1 98.94 318 LEU B O 1
ATOM 7102 N N . LEU B 1 319 ? -18.688 16.578 -3.193 1 98.94 319 LEU B N 1
ATOM 7103 C CA . LEU B 1 319 ? -20.062 17.094 -3.189 1 98.94 319 LEU B CA 1
ATOM 7104 C C . LEU B 1 319 ? -20.469 17.578 -4.578 1 98.94 319 LEU B C 1
ATOM 7106 O O . LEU B 1 319 ? -21.516 17.172 -5.098 1 98.94 319 LEU B O 1
ATOM 7110 N N . MET B 1 320 ? -19.625 18.375 -5.203 1 98.88 320 MET B N 1
ATOM 7111 C CA . MET B 1 320 ? -19.969 18.984 -6.488 1 98.88 320 MET B CA 1
ATOM 7112 C C . MET B 1 320 ? -20.094 17.906 -7.57 1 98.88 320 MET B C 1
ATOM 7114 O O . MET B 1 320 ? -21.078 17.891 -8.312 1 98.88 320 MET B O 1
ATOM 7118 N N . VAL B 1 321 ? -19.156 16.984 -7.629 1 98.75 321 VAL B N 1
ATOM 7119 C CA . VAL B 1 321 ? -19.203 15.953 -8.656 1 98.75 321 VAL B CA 1
ATOM 7120 C C . VAL B 1 321 ? -20.422 15.055 -8.438 1 98.75 321 VAL B C 1
ATOM 7122 O O . VAL B 1 321 ? -20.859 14.367 -9.359 1 98.75 321 VAL B O 1
ATOM 7125 N N . SER B 1 322 ? -20.984 15.086 -7.219 1 98.69 322 SER B N 1
ATOM 7126 C CA . SER B 1 322 ? -22.156 14.273 -6.879 1 98.69 322 SER B CA 1
ATOM 7127 C C . SER B 1 322 ? -23.453 15.062 -7.035 1 98.69 322 SER B C 1
ATOM 7129 O O . SER B 1 322 ? -24.531 14.562 -6.695 1 98.69 322 SER B O 1
ATOM 7131 N N . GLY B 1 323 ? -23.375 16.312 -7.441 1 98.25 323 GLY B N 1
ATOM 7132 C CA . GLY B 1 323 ? -24.578 17.094 -7.762 1 98.25 323 GLY B CA 1
ATOM 7133 C C . GLY B 1 323 ? -24.969 18.062 -6.664 1 98.25 323 GLY B C 1
ATOM 7134 O O . GLY B 1 323 ? -26.062 18.625 -6.691 1 98.25 323 GLY B O 1
ATOM 7135 N N . ILE B 1 324 ? -24.141 18.281 -5.645 1 98.56 324 ILE B N 1
ATOM 7136 C CA . ILE B 1 324 ? -24.422 19.203 -4.551 1 98.56 324 ILE B CA 1
ATOM 7137 C C . ILE B 1 324 ? -23.453 20.375 -4.602 1 98.56 324 ILE B C 1
ATOM 7139 O O . ILE B 1 324 ? -22.25 20.203 -4.371 1 98.56 324 ILE B O 1
ATOM 7143 N N . GLY B 1 325 ? -23.781 21.547 -4.844 1 98.38 325 GLY B N 1
ATOM 7144 C CA . GLY B 1 325 ? -22.953 22.734 -4.953 1 98.38 325 GLY B CA 1
ATOM 7145 C C . GLY B 1 325 ? -23.578 23.828 -5.781 1 98.38 325 GLY B C 1
ATOM 7146 O O . GLY B 1 325 ? -24.781 23.797 -6.059 1 98.38 325 GLY B O 1
ATOM 7147 N N . PRO B 1 326 ? -22.828 24.859 -6.125 1 98.19 326 PRO B N 1
ATOM 7148 C CA . PRO B 1 326 ? -23.359 25.922 -6.98 1 98.19 326 PRO B CA 1
ATOM 7149 C C . PRO B 1 326 ? -23.844 25.406 -8.336 1 98.19 326 PRO B C 1
ATOM 7151 O O . PRO B 1 326 ? -23.062 24.828 -9.094 1 98.19 326 PRO B O 1
ATOM 7154 N N . ALA B 1 327 ? -25.094 25.703 -8.648 1 97.56 327 ALA B N 1
ATOM 7155 C CA . ALA B 1 327 ? -25.75 25.156 -9.836 1 97.56 327 ALA B CA 1
ATOM 7156 C C . ALA B 1 327 ? -24.953 25.484 -11.094 1 97.56 327 ALA B C 1
ATOM 7158 O O . ALA B 1 327 ? -24.812 24.641 -11.984 1 97.56 327 ALA B O 1
ATOM 7159 N N . ALA B 1 328 ? -24.5 26.656 -11.156 1 96.75 328 ALA B N 1
ATOM 7160 C CA . ALA B 1 328 ? -23.781 27.094 -12.344 1 96.75 328 ALA B CA 1
ATOM 7161 C C . ALA B 1 328 ? -22.5 26.281 -12.547 1 96.75 328 ALA B C 1
ATOM 7163 O O . ALA B 1 328 ? -22.141 25.953 -13.688 1 96.75 328 ALA B O 1
ATOM 7164 N N . ASN B 1 329 ? -21.734 25.984 -11.484 1 95.88 329 ASN B N 1
ATOM 7165 C CA . ASN B 1 329 ? -20.516 25.172 -11.547 1 95.88 329 ASN B CA 1
ATOM 7166 C C . ASN B 1 329 ? -20.812 23.75 -12.023 1 95.88 329 ASN B C 1
ATOM 7168 O O . ASN B 1 329 ? -20.047 23.188 -12.797 1 95.88 329 ASN B O 1
ATOM 7172 N N . LEU B 1 330 ? -21.875 23.203 -11.555 1 98.06 330 LEU B N 1
ATOM 7173 C CA . LEU B 1 330 ? -22.266 21.844 -11.914 1 98.06 330 LEU B CA 1
ATOM 7174 C C . LEU B 1 330 ? -22.641 21.766 -13.391 1 98.06 330 LEU B C 1
ATOM 7176 O O . LEU B 1 330 ? -22.234 20.812 -14.078 1 98.06 330 LEU B O 1
ATOM 7180 N N . GLU B 1 331 ? -23.391 22.734 -13.844 1 97.81 331 GLU B N 1
ATOM 7181 C CA . GLU B 1 331 ? -23.828 22.781 -15.234 1 97.81 331 GLU B CA 1
ATOM 7182 C C . GLU B 1 331 ? -22.641 22.812 -16.188 1 97.81 331 GLU B C 1
ATOM 7184 O O . GLU B 1 331 ? -22.672 22.188 -17.25 1 97.81 331 GLU B O 1
ATOM 7189 N N . ARG B 1 332 ? -21.641 23.484 -15.797 1 97.56 332 ARG B N 1
ATOM 7190 C CA . ARG B 1 332 ? -20.438 23.609 -16.609 1 97.56 332 ARG B CA 1
ATOM 7191 C C . ARG B 1 332 ? -19.844 22.25 -16.938 1 97.56 332 ARG B C 1
ATOM 7193 O O . ARG B 1 332 ? -19.234 22.062 -18 1 97.56 332 ARG B O 1
ATOM 7200 N N . TYR B 1 333 ? -20.031 21.25 -16.062 1 97.69 333 TYR B N 1
ATOM 7201 C CA . TYR B 1 333 ? -19.406 19.953 -16.25 1 97.69 333 TYR B CA 1
ATOM 7202 C C . TYR B 1 333 ? -20.453 18.875 -16.484 1 97.69 333 TYR B C 1
ATOM 7204 O O . TYR B 1 333 ? -20.156 17.672 -16.359 1 97.69 333 TYR B O 1
ATOM 7212 N N . GLY B 1 334 ? -21.688 19.25 -16.719 1 97.81 334 GLY B N 1
ATOM 7213 C CA . GLY B 1 334 ? -22.75 18.328 -17.047 1 97.81 334 GLY B CA 1
ATOM 7214 C C . GLY B 1 334 ? -23.188 17.453 -15.883 1 97.81 334 GLY B C 1
ATOM 7215 O O . GLY B 1 334 ? -23.578 16.312 -16.078 1 97.81 334 GLY B O 1
ATOM 7216 N N . ILE B 1 335 ? -23.125 17.938 -14.695 1 98 335 ILE B N 1
ATOM 7217 C CA . ILE B 1 335 ? -23.484 17.203 -13.492 1 98 335 ILE B CA 1
ATOM 7218 C C . ILE B 1 335 ? -24.922 17.516 -13.102 1 98 335 ILE B C 1
ATOM 7220 O O . ILE B 1 335 ? -25.266 18.672 -12.891 1 98 335 ILE B O 1
ATOM 7224 N N . PRO B 1 336 ? -25.797 16.5 -13.055 1 97.12 336 PRO B N 1
ATOM 7225 C CA . PRO B 1 336 ? -27.188 16.75 -12.633 1 97.12 336 PRO B CA 1
ATOM 7226 C C . PRO B 1 336 ? -27.266 17.328 -11.219 1 97.12 336 PRO B C 1
ATOM 7228 O O . PRO B 1 336 ? -26.547 16.875 -10.32 1 97.12 336 PRO B O 1
ATOM 7231 N N . LEU B 1 337 ? -28.156 18.312 -11.055 1 97.62 337 LEU B N 1
ATOM 7232 C CA . LEU B 1 337 ? -28.312 19 -9.773 1 97.62 337 LEU B CA 1
ATOM 7233 C C . LEU B 1 337 ? -29.109 18.141 -8.797 1 97.62 337 LEU B C 1
ATOM 7235 O O . LEU B 1 337 ? -30.203 17.688 -9.117 1 97.62 337 LEU B O 1
ATOM 7239 N N . VAL B 1 338 ? -28.547 17.875 -7.676 1 97.94 338 VAL B N 1
ATOM 7240 C CA . VAL B 1 338 ? -29.25 17.219 -6.582 1 97.94 338 VAL B CA 1
ATOM 7241 C C . VAL B 1 338 ? -29.703 18.25 -5.555 1 97.94 338 VAL B C 1
ATOM 7243 O O . VAL B 1 338 ? -30.859 18.25 -5.141 1 97.94 338 VAL B O 1
ATOM 7246 N N . ALA B 1 339 ? -28.797 19.156 -5.148 1 97.31 339 ALA B N 1
ATOM 7247 C CA . ALA B 1 339 ? -29.109 20.25 -4.223 1 97.31 339 ALA B CA 1
ATOM 7248 C C . ALA B 1 339 ? -28.297 21.484 -4.543 1 97.31 339 ALA B C 1
ATOM 7250 O O . ALA B 1 339 ? -27.062 21.438 -4.609 1 97.31 339 ALA B O 1
ATOM 7251 N N . ASP B 1 340 ? -28.984 22.594 -4.734 1 97 340 ASP B N 1
ATOM 7252 C CA . ASP B 1 340 ? -28.297 23.859 -4.953 1 97 340 ASP B CA 1
ATOM 7253 C C . ASP B 1 340 ? -27.797 24.453 -3.637 1 97 340 ASP B C 1
ATOM 7255 O O . ASP B 1 340 ? -28.578 24.969 -2.836 1 97 340 ASP B O 1
ATOM 7259 N N . ARG B 1 341 ? -26.547 24.359 -3.422 1 97.75 341 ARG B N 1
ATOM 7260 C CA . ARG B 1 341 ? -25.859 24.891 -2.244 1 97.75 341 ARG B CA 1
ATOM 7261 C C . ARG B 1 341 ? -24.672 25.75 -2.641 1 97.75 341 ARG B C 1
ATOM 7263 O O . ARG B 1 341 ? -23.547 25.266 -2.703 1 97.75 341 ARG B O 1
ATOM 7270 N N . PRO B 1 342 ? -24.859 27.031 -2.834 1 98 342 PRO B N 1
ATOM 7271 C CA . PRO B 1 342 ? -23.812 27.922 -3.352 1 98 342 PRO B CA 1
ATOM 7272 C C . PRO B 1 342 ? -22.609 28.016 -2.416 1 98 342 PRO B C 1
ATOM 7274 O O . PRO B 1 342 ? -21.531 28.422 -2.844 1 98 342 PRO B O 1
ATOM 7277 N N . GLY B 1 343 ? -22.734 27.656 -1.188 1 98.5 343 GLY B N 1
ATOM 7278 C CA . GLY B 1 343 ? -21.656 27.766 -0.214 1 98.5 343 GLY B CA 1
ATOM 7279 C C . GLY B 1 343 ? -20.594 26.703 -0.377 1 98.5 343 GLY B C 1
ATOM 7280 O O . GLY B 1 343 ? -19.5 26.812 0.187 1 98.5 343 GLY B O 1
ATOM 7281 N N . VAL B 1 344 ? -20.922 25.625 -1.198 1 98.88 344 VAL B N 1
ATOM 7282 C CA . VAL B 1 344 ? -19.953 24.547 -1.389 1 98.88 344 VAL B CA 1
ATOM 7283 C C . VAL B 1 344 ? -18.719 25.094 -2.104 1 98.88 344 VAL B C 1
ATOM 7285 O O . VAL B 1 344 ? -18.828 25.672 -3.182 1 98.88 344 VAL B O 1
ATOM 7288 N N . GLY B 1 345 ? -17.531 24.922 -1.536 1 98.81 345 GLY B N 1
ATOM 7289 C CA . GLY B 1 345 ? -16.266 25.328 -2.113 1 98.81 345 GLY B CA 1
ATOM 7290 C C . GLY B 1 345 ? -15.922 26.781 -1.828 1 98.81 345 GLY B C 1
ATOM 7291 O O . GLY B 1 345 ? -14.875 27.266 -2.246 1 98.81 345 GLY B O 1
ATOM 7292 N N . GLN B 1 346 ? -16.766 27.438 -1.058 1 98.38 346 GLN B N 1
ATOM 7293 C CA . GLN B 1 346 ? -16.531 28.844 -0.754 1 98.38 346 GLN B CA 1
ATOM 7294 C C . GLN B 1 346 ? -15.922 29.016 0.633 1 98.38 346 GLN B C 1
ATOM 7296 O O . GLN B 1 346 ? -15.836 28.062 1.4 1 98.38 346 GLN B O 1
ATOM 7301 N N . ASN B 1 347 ? -15.406 30.219 0.91 1 98.31 347 ASN B N 1
ATOM 7302 C CA . ASN B 1 347 ? -14.953 30.641 2.23 1 98.31 347 ASN B CA 1
ATOM 7303 C C . ASN B 1 347 ? -13.688 29.906 2.65 1 98.31 347 ASN B C 1
ATOM 7305 O O . ASN B 1 347 ? -13.461 29.672 3.84 1 98.31 347 ASN B O 1
ATOM 7309 N N . LEU B 1 348 ? -12.867 29.422 1.683 1 98.81 348 LEU B N 1
ATOM 7310 C CA . LEU B 1 348 ? -11.594 28.812 2.029 1 98.81 348 LEU B CA 1
ATOM 7311 C C . LEU B 1 348 ? -10.734 29.75 2.865 1 98.81 348 LEU B C 1
ATOM 7313 O O . LEU B 1 348 ? -10.477 30.891 2.461 1 98.81 348 LEU B O 1
ATOM 7317 N N . GLN B 1 349 ? -10.359 29.359 4.023 1 98.69 349 GLN B N 1
ATOM 7318 C CA . GLN B 1 349 ? -9.5 30.094 4.938 1 98.69 349 GLN B CA 1
ATOM 7319 C C . GLN B 1 349 ? -8.219 29.328 5.242 1 98.69 349 GLN B C 1
ATOM 7321 O O . GLN B 1 349 ? -8.227 28.094 5.25 1 98.69 349 GLN B O 1
ATOM 7326 N N . ASP B 1 350 ? -7.172 30.031 5.445 1 98.75 350 ASP B N 1
ATOM 7327 C CA . ASP B 1 350 ? -5.871 29.422 5.703 1 98.75 350 ASP B CA 1
ATOM 7328 C C . ASP B 1 350 ? -4.918 30.422 6.355 1 98.75 350 ASP B C 1
ATOM 7330 O O . ASP B 1 350 ? -5.047 31.625 6.16 1 98.75 350 ASP B O 1
ATOM 7334 N N . HIS B 1 351 ? -4.047 29.922 7.211 1 98.62 351 HIS B N 1
ATOM 7335 C CA . HIS B 1 351 ? -3.002 30.75 7.812 1 98.62 351 HIS B CA 1
ATOM 7336 C C . HIS B 1 351 ? -1.756 30.781 6.938 1 98.62 351 HIS B C 1
ATOM 7338 O O . HIS B 1 351 ? -1.456 29.812 6.234 1 98.62 351 HIS B O 1
ATOM 7344 N N . THR B 1 352 ? -1.051 31.891 7.008 1 98.25 352 THR B N 1
ATOM 7345 C CA . THR B 1 352 ? 0.229 32.031 6.324 1 98.25 352 THR B CA 1
ATOM 7346 C C . THR B 1 352 ? 1.331 32.406 7.316 1 98.25 352 THR B C 1
ATOM 7348 O O . THR B 1 352 ? 1.05 32.875 8.422 1 98.25 352 THR B O 1
ATOM 7351 N N . LEU B 1 353 ? 2.58 32.156 6.918 1 98.06 353 LEU B N 1
ATOM 7352 C CA . LEU B 1 353 ? 3.676 32.5 7.812 1 98.06 353 LEU B CA 1
ATOM 7353 C C . LEU B 1 353 ? 4.945 32.812 7.023 1 98.06 353 LEU B C 1
ATOM 7355 O O . LEU B 1 353 ? 5.094 32.375 5.883 1 98.06 353 LEU B O 1
ATOM 7359 N N . ALA B 1 354 ? 5.809 33.562 7.562 1 98 354 ALA B N 1
ATOM 7360 C CA . ALA B 1 354 ? 7.18 33.844 7.148 1 98 354 ALA B CA 1
ATOM 7361 C C . ALA B 1 354 ? 7.984 34.438 8.297 1 98 354 ALA B C 1
ATOM 7363 O O . ALA B 1 354 ? 7.414 34.875 9.297 1 98 354 ALA B O 1
ATOM 7364 N N . GLY B 1 355 ? 9.25 34.375 8.156 1 97.5 355 GLY B N 1
ATOM 7365 C CA . GLY B 1 355 ? 10.047 35 9.203 1 97.5 355 GLY B CA 1
ATOM 7366 C C . GLY B 1 355 ? 11.523 35.062 8.875 1 97.5 355 GLY B C 1
ATOM 7367 O O . GLY B 1 355 ? 11.992 34.375 7.965 1 97.5 355 GLY B O 1
ATOM 7368 N N . PRO B 1 356 ? 12.211 35.938 9.586 1 97.81 356 PRO B N 1
ATOM 7369 C CA . PRO B 1 356 ? 13.656 36.062 9.375 1 97.81 356 PRO B CA 1
ATOM 7370 C C . PRO B 1 356 ? 14.453 34.938 10.023 1 97.81 356 PRO B C 1
ATOM 7372 O O . PRO B 1 356 ? 13.992 34.344 10.984 1 97.81 356 PRO B O 1
ATOM 7375 N N . SER B 1 357 ? 15.625 34.688 9.438 1 97.38 357 SER B N 1
ATOM 7376 C CA . SER B 1 357 ? 16.531 33.656 9.93 1 97.38 357 SER B CA 1
ATOM 7377 C C . SER B 1 357 ? 17.844 34.281 10.438 1 97.38 357 SER B C 1
ATOM 7379 O O . SER B 1 357 ? 18.312 35.281 9.898 1 97.38 357 SER B O 1
ATOM 7381 N N . TYR B 1 358 ? 18.375 33.625 11.453 1 97.25 358 TYR B N 1
ATOM 7382 C CA . TYR B 1 358 ? 19.609 34.062 12.117 1 97.25 358 TYR B CA 1
ATOM 7383 C C . TYR B 1 358 ? 20.547 32.906 12.352 1 97.25 358 TYR B C 1
ATOM 7385 O O . TYR B 1 358 ? 20.094 31.766 12.609 1 97.25 358 TYR B O 1
ATOM 7393 N N . ARG B 1 359 ? 21.828 33.156 12.258 1 96.88 359 ARG B N 1
ATOM 7394 C CA . ARG B 1 359 ? 22.797 32.188 12.75 1 96.88 359 ARG B CA 1
ATOM 7395 C C . ARG B 1 359 ? 22.797 32.125 14.273 1 96.88 359 ARG B C 1
ATOM 7397 O O . ARG B 1 359 ? 22.672 33.156 14.938 1 96.88 359 ARG B O 1
ATOM 7404 N N . VAL B 1 360 ? 22.859 30.938 14.789 1 96.94 360 VAL B N 1
ATOM 7405 C CA . VAL B 1 360 ? 22.828 30.812 16.25 1 96.94 360 VAL B CA 1
ATOM 7406 C C . VAL B 1 360 ? 23.906 29.828 16.703 1 96.94 360 VAL B C 1
ATOM 7408 O O . VAL B 1 360 ? 24.312 28.953 15.938 1 96.94 360 VAL B O 1
ATOM 7411 N N . ASN B 1 361 ? 24.328 30.047 17.938 1 94.81 361 ASN B N 1
ATOM 7412 C CA . ASN B 1 361 ? 25.266 29.141 18.578 1 94.81 361 ASN B CA 1
ATOM 7413 C C . ASN B 1 361 ? 24.547 28.062 19.375 1 94.81 361 ASN B C 1
ATOM 7415 O O . ASN B 1 361 ? 24.625 28.047 20.609 1 94.81 361 ASN B O 1
ATOM 7419 N N . ALA B 1 362 ? 23.891 27.219 18.766 1 93.5 362 ALA B N 1
ATOM 7420 C CA . ALA B 1 362 ? 23.125 26.109 19.328 1 93.5 362 ALA B CA 1
ATOM 7421 C C . ALA B 1 362 ? 22.906 25.031 18.266 1 93.5 362 ALA B C 1
ATOM 7423 O O . ALA B 1 362 ? 23.031 25.281 17.078 1 93.5 362 ALA B O 1
ATOM 7424 N N . ILE B 1 363 ? 22.641 23.797 18.766 1 92 363 ILE B N 1
ATOM 7425 C CA . ILE B 1 363 ? 22.312 22.703 17.859 1 92 363 ILE B CA 1
ATOM 7426 C C . ILE B 1 363 ? 20.906 22.891 17.312 1 92 363 ILE B C 1
ATOM 7428 O O . ILE B 1 363 ? 19.953 23.109 18.078 1 92 363 ILE B O 1
ATOM 7432 N N . THR B 1 364 ? 20.781 22.938 16 1 93.81 364 THR B N 1
ATOM 7433 C CA . THR B 1 364 ? 19.484 22.984 15.328 1 93.81 364 THR B CA 1
ATOM 7434 C C . THR B 1 364 ? 19.406 21.922 14.234 1 93.81 364 THR B C 1
ATOM 7436 O O . THR B 1 364 ? 20.266 21.031 14.172 1 93.81 364 THR B O 1
ATOM 7439 N N . GLY B 1 365 ? 18.344 21.969 13.453 1 90.19 365 GLY B N 1
ATOM 7440 C CA . GLY B 1 365 ? 18.172 21.016 12.359 1 90.19 365 GLY B CA 1
ATOM 7441 C C . GLY B 1 365 ? 19.281 21.094 11.328 1 90.19 365 GLY B C 1
ATOM 7442 O O . GLY B 1 365 ? 19.516 20.125 10.594 1 90.19 365 GLY B O 1
ATOM 7443 N N . SER B 1 366 ? 20.016 22.156 11.305 1 88.5 366 SER B N 1
ATOM 7444 C CA . SER B 1 366 ? 21.125 22.328 10.383 1 88.5 366 SER B CA 1
ATOM 7445 C C . SER B 1 366 ? 22.234 21.297 10.648 1 88.5 366 SER B C 1
ATOM 7447 O O . SER B 1 366 ? 22.984 20.953 9.742 1 88.5 366 SER B O 1
ATOM 7449 N N . SER B 1 367 ? 22.25 20.828 11.812 1 90.12 367 SER B N 1
ATOM 7450 C CA . SER B 1 367 ? 23.281 19.859 12.203 1 90.12 367 SER B CA 1
ATOM 7451 C C . SER B 1 367 ? 23.016 18.484 11.586 1 90.12 367 SER B C 1
ATOM 7453 O O . SER B 1 367 ? 23.922 17.656 11.523 1 90.12 367 SER B O 1
ATOM 7455 N N . ASN B 1 368 ? 21.844 18.234 11.148 1 87 368 ASN B N 1
ATOM 7456 C CA . ASN B 1 368 ? 21.469 16.938 10.594 1 87 368 ASN B CA 1
ATOM 7457 C C . ASN B 1 368 ? 22.203 16.656 9.289 1 87 368 ASN B C 1
ATOM 7459 O O . ASN B 1 368 ? 22.234 15.516 8.82 1 87 368 ASN B O 1
ATOM 7463 N N . SER B 1 369 ? 22.797 17.625 8.711 1 85.12 369 SER B N 1
ATOM 7464 C CA . SER B 1 369 ? 23.531 17.453 7.469 1 85.12 369 SER B CA 1
ATOM 7465 C C . SER B 1 369 ? 24.922 16.875 7.734 1 85.12 369 SER B C 1
ATOM 7467 O O . SER B 1 369 ? 25.609 16.438 6.809 1 85.12 369 SER B O 1
ATOM 7469 N N . ILE B 1 370 ? 25.297 16.906 9.008 1 88.75 370 ILE B N 1
ATOM 7470 C CA . ILE B 1 370 ? 26.594 16.359 9.406 1 88.75 370 ILE B CA 1
ATOM 7471 C C . ILE B 1 370 ? 26.469 14.852 9.617 1 88.75 370 ILE B C 1
ATOM 7473 O O . ILE B 1 370 ? 25.75 14.398 10.516 1 88.75 370 ILE B O 1
ATOM 7477 N N . PRO B 1 371 ? 27.234 14.078 8.914 1 91.31 371 PRO B N 1
ATOM 7478 C CA . PRO B 1 371 ? 27.078 12.617 8.938 1 91.31 371 PRO B CA 1
ATOM 7479 C C . PRO B 1 371 ? 27.25 12.031 10.344 1 91.31 371 PRO B C 1
ATOM 7481 O O . PRO B 1 371 ? 26.453 11.195 10.766 1 91.31 371 PRO B O 1
ATOM 7484 N N . GLU B 1 372 ? 28.234 12.477 11.055 1 94 372 GLU B N 1
ATOM 7485 C CA . GLU B 1 372 ? 28.484 11.953 12.398 1 94 372 GLU B CA 1
ATOM 7486 C C . GLU B 1 372 ? 27.328 12.305 13.344 1 94 372 GLU B C 1
ATOM 7488 O O . GLU B 1 372 ? 26.938 11.492 14.18 1 94 372 GLU B O 1
ATOM 7493 N N . PHE B 1 373 ? 26.812 13.461 13.125 1 94.31 373 PHE B N 1
ATOM 7494 C CA . PHE B 1 373 ? 25.75 13.93 13.992 1 94.31 373 PHE B CA 1
ATOM 7495 C C . PHE B 1 373 ? 24.469 13.117 13.766 1 94.31 373 PHE B C 1
ATOM 7497 O O . PHE B 1 373 ? 23.875 12.625 14.719 1 94.31 373 PHE B O 1
ATOM 7504 N N . ILE B 1 374 ? 24.141 12.93 12.516 1 94.62 374 ILE B N 1
ATOM 7505 C CA . ILE B 1 374 ? 22.891 12.258 12.211 1 94.62 374 ILE B CA 1
ATOM 7506 C C . ILE B 1 374 ? 22.984 10.781 12.586 1 94.62 374 ILE B C 1
ATOM 7508 O O . ILE B 1 374 ? 22 10.172 13.008 1 94.62 374 ILE B O 1
ATOM 7512 N N . THR B 1 375 ? 24.125 10.18 12.477 1 94.94 375 THR B N 1
ATOM 7513 C CA . THR B 1 375 ? 24.344 8.797 12.891 1 94.94 375 THR B CA 1
ATOM 7514 C C . THR B 1 375 ? 24.094 8.641 14.391 1 94.94 375 THR B C 1
ATOM 7516 O O . THR B 1 375 ? 23.406 7.715 14.82 1 94.94 375 THR B O 1
ATOM 7519 N N . GLU B 1 376 ? 24.625 9.57 15.117 1 96.12 376 GLU B N 1
ATOM 7520 C CA . GLU B 1 376 ? 24.422 9.547 16.562 1 96.12 376 GLU B CA 1
ATOM 7521 C C . GLU B 1 376 ? 22.969 9.828 16.922 1 96.12 376 GLU B C 1
ATOM 7523 O O . GLU B 1 376 ? 22.422 9.203 17.844 1 96.12 376 GLU B O 1
ATOM 7528 N N . ALA B 1 377 ? 22.375 10.75 16.219 1 96.62 377 ALA B N 1
ATOM 7529 C CA . ALA B 1 377 ? 20.969 11.07 16.453 1 96.62 377 ALA B CA 1
ATOM 7530 C C . ALA B 1 377 ? 20.094 9.844 16.219 1 96.62 377 ALA B C 1
ATOM 7532 O O . ALA B 1 377 ? 19.156 9.586 16.984 1 96.62 377 ALA B O 1
ATOM 7533 N N . GLN B 1 378 ? 20.406 9.102 15.219 1 95 378 GLN B N 1
ATOM 7534 C CA . GLN B 1 378 ? 19.656 7.883 14.914 1 95 378 GLN B CA 1
ATOM 7535 C C . GLN B 1 378 ? 19.859 6.828 16 1 95 378 GLN B C 1
ATOM 7537 O O . GLN B 1 378 ? 18.906 6.148 16.391 1 95 378 GLN B O 1
ATOM 7542 N N . ARG B 1 379 ? 21.078 6.664 16.422 1 95 379 ARG B N 1
ATOM 7543 C CA . ARG B 1 379 ? 21.359 5.734 17.5 1 95 379 ARG B CA 1
ATOM 7544 C C . ARG B 1 379 ? 20.562 6.078 18.75 1 95 379 ARG B C 1
ATOM 7546 O O . ARG B 1 379 ? 19.984 5.191 19.391 1 95 379 ARG B O 1
ATOM 7553 N N . GLN B 1 380 ? 20.5 7.324 19.047 1 96.31 380 GLN B N 1
ATOM 7554 C CA . GLN B 1 380 ? 19.75 7.785 20.219 1 96.31 380 GLN B CA 1
ATOM 7555 C C . GLN B 1 380 ? 18.266 7.527 20.062 1 96.31 380 GLN B C 1
ATOM 7557 O O . GLN B 1 380 ? 17.594 7.062 20.984 1 96.31 380 GLN B O 1
ATOM 7562 N N . TYR B 1 381 ? 17.797 7.816 18.906 1 96.75 381 TYR B N 1
ATOM 7563 C CA . TYR B 1 381 ? 16.375 7.625 18.656 1 96.75 381 TYR B CA 1
ATOM 7564 C C . TYR B 1 381 ? 15.992 6.152 18.781 1 96.75 381 TYR B C 1
ATOM 7566 O O . TYR B 1 381 ? 14.891 5.82 19.234 1 96.75 381 TYR B O 1
ATOM 7574 N N . ASN B 1 382 ? 16.875 5.277 18.344 1 94.12 382 ASN B N 1
ATOM 7575 C CA . ASN B 1 382 ? 16.594 3.846 18.328 1 94.12 382 ASN B CA 1
ATOM 7576 C C . ASN B 1 382 ? 16.906 3.203 19.672 1 94.12 382 ASN B C 1
ATOM 7578 O O . ASN B 1 382 ? 16.781 1.987 19.828 1 94.12 382 ASN B O 1
ATOM 7582 N N . SER B 1 383 ? 17.25 4.004 20.672 1 94.44 383 SER B N 1
ATOM 7583 C CA . SER B 1 383 ? 17.5 3.488 22.016 1 94.44 383 SER B CA 1
ATOM 7584 C C . SER B 1 383 ? 16.188 3.25 22.75 1 94.44 383 SER B C 1
ATOM 7586 O O . SER B 1 383 ? 15.102 3.506 22.219 1 94.44 383 SER B O 1
ATOM 7588 N N . ASN B 1 384 ? 16.281 2.699 23.969 1 92.88 384 ASN B N 1
ATOM 7589 C CA . ASN B 1 384 ? 15.125 2.445 24.828 1 92.88 384 ASN B CA 1
ATOM 7590 C C . ASN B 1 384 ? 15.336 3.004 26.234 1 92.88 384 ASN B C 1
ATOM 7592 O O . ASN B 1 384 ? 16.109 2.457 27.016 1 92.88 384 ASN B O 1
ATOM 7596 N N . PRO B 1 385 ? 14.641 4.016 26.469 1 94.31 385 PRO B N 1
ATOM 7597 C CA . PRO B 1 385 ? 13.664 4.75 25.656 1 94.31 385 PRO B CA 1
ATOM 7598 C C . PRO B 1 385 ? 14.32 5.621 24.594 1 94.31 385 PRO B C 1
ATOM 7600 O O . PRO B 1 385 ? 15.484 6.016 24.734 1 94.31 385 PRO B O 1
ATOM 7603 N N . PRO B 1 386 ? 13.461 5.926 23.594 1 96.25 386 PRO B N 1
ATOM 7604 C CA . PRO B 1 386 ? 14 6.816 22.562 1 96.25 386 PRO B CA 1
ATOM 7605 C C . PRO B 1 386 ? 14.344 8.203 23.109 1 96.25 386 PRO B C 1
ATOM 7607 O O . PRO B 1 386 ? 13.625 8.734 23.969 1 96.25 386 PRO B O 1
ATOM 7610 N N . ARG B 1 387 ? 15.391 8.781 22.609 1 95.88 387 ARG B N 1
ATOM 7611 C CA . ARG B 1 387 ? 15.859 10.086 23.062 1 95.88 387 ARG B CA 1
ATOM 7612 C C . ARG B 1 387 ? 16.562 10.836 21.922 1 95.88 387 ARG B C 1
ATOM 7614 O O . ARG B 1 387 ? 16.719 10.305 20.828 1 95.88 387 ARG B O 1
ATOM 7621 N N . GLY B 1 388 ? 16.828 12.086 22.172 1 95.75 388 GLY B N 1
ATOM 7622 C CA . GLY B 1 388 ? 17.625 12.867 21.25 1 95.75 388 GLY B CA 1
ATOM 7623 C C . GLY B 1 388 ? 16.781 13.719 20.312 1 95.75 388 GLY B C 1
ATOM 7624 O O . GLY B 1 388 ? 15.555 13.727 20.406 1 95.75 388 GLY B O 1
ATOM 7625 N N . VAL B 1 389 ? 17.453 14.414 19.391 1 96.44 389 VAL B N 1
ATOM 7626 C CA . VAL B 1 389 ? 16.906 15.539 18.625 1 96.44 389 VAL B CA 1
ATOM 7627 C C . VAL B 1 389 ? 15.82 15.039 17.688 1 96.44 389 VAL B C 1
ATOM 7629 O O . VAL B 1 389 ? 14.898 15.781 17.344 1 96.44 389 VAL B O 1
ATOM 7632 N N . LEU B 1 390 ? 15.891 13.75 17.344 1 97.25 390 LEU B N 1
ATOM 7633 C CA . LEU B 1 390 ? 14.945 13.234 16.359 1 97.25 390 LEU B CA 1
ATOM 7634 C C . LEU B 1 390 ? 13.562 13.047 16.984 1 97.25 390 LEU B C 1
ATOM 7636 O O . LEU B 1 390 ? 12.57 12.883 16.266 1 97.25 390 LEU B O 1
ATOM 7640 N N . THR B 1 391 ? 13.43 13.086 18.328 1 97.56 391 THR B N 1
ATOM 7641 C CA . THR B 1 391 ? 12.141 12.953 19 1 97.56 391 THR B CA 1
ATOM 7642 C C . THR B 1 391 ? 11.359 14.266 18.938 1 97.56 391 THR B C 1
ATOM 7644 O O . THR B 1 391 ? 10.164 14.289 19.234 1 97.56 391 THR B O 1
ATOM 7647 N N . ASN B 1 392 ? 12.047 15.305 18.531 1 96.62 392 ASN B N 1
ATOM 7648 C CA . ASN B 1 392 ? 11.461 16.641 18.516 1 96.62 392 ASN B CA 1
ATOM 7649 C C . ASN B 1 392 ? 11.047 17.062 17.109 1 96.62 392 ASN B C 1
ATOM 7651 O O . ASN B 1 392 ? 11.758 16.797 16.141 1 96.62 392 ASN B O 1
ATOM 7655 N N . THR B 1 393 ? 9.938 17.828 16.969 1 94.62 393 THR B N 1
ATOM 7656 C CA . THR B 1 393 ? 9.375 18.219 15.68 1 94.62 393 THR B CA 1
ATOM 7657 C C . THR B 1 393 ? 10.094 19.453 15.141 1 94.62 393 THR B C 1
ATOM 7659 O O . THR B 1 393 ? 9.898 19.828 13.977 1 94.62 393 THR B O 1
ATOM 7662 N N . GLY B 1 394 ? 10.836 20.094 15.891 1 92.12 394 GLY B N 1
ATOM 7663 C CA . GLY B 1 394 ? 11.484 21.328 15.477 1 92.12 394 GLY B CA 1
ATOM 7664 C C . GLY B 1 394 ? 10.812 22.562 16.031 1 92.12 394 GLY B C 1
ATOM 7665 O O . GLY B 1 394 ? 11.18 23.688 15.664 1 92.12 394 GLY B O 1
ATOM 7666 N N . VAL B 1 395 ? 9.797 22.422 16.875 1 92.44 395 VAL B N 1
ATOM 7667 C CA . VAL B 1 395 ? 9.117 23.531 17.547 1 92.44 395 VAL B CA 1
ATOM 7668 C C . VAL B 1 395 ? 8.82 23.156 19 1 92.44 395 VAL B C 1
ATOM 7670 O O . VAL B 1 395 ? 8.086 22.203 19.266 1 92.44 395 VAL B O 1
ATOM 7673 N N . ASP B 1 396 ? 9.422 23.906 19.906 1 96 396 ASP B N 1
ATOM 7674 C CA . ASP B 1 396 ? 9.242 23.625 21.328 1 96 396 ASP B CA 1
ATOM 7675 C C . ASP B 1 396 ? 8.234 24.594 21.953 1 96 396 ASP B C 1
ATOM 7677 O O . ASP B 1 396 ? 7.402 24.188 22.766 1 96 396 ASP B O 1
ATOM 7681 N N . ILE B 1 397 ? 8.367 25.828 21.594 1 96.44 397 ILE B N 1
ATOM 7682 C CA . ILE B 1 397 ? 7.629 26.906 22.25 1 96.44 397 ILE B CA 1
ATOM 7683 C C . ILE B 1 397 ? 6.918 27.766 21.203 1 96.44 397 ILE B C 1
ATOM 7685 O O . ILE B 1 397 ? 7.43 27.953 20.109 1 96.44 397 ILE B O 1
ATOM 7689 N N . LEU B 1 398 ? 5.754 28.219 21.578 1 97.88 398 LEU B N 1
ATOM 7690 C CA . LEU B 1 398 ? 4.988 29.141 20.75 1 97.88 398 LEU B CA 1
ATOM 7691 C C . LEU B 1 398 ? 4.688 30.422 21.5 1 97.88 398 LEU B C 1
ATOM 7693 O O . LEU B 1 398 ? 4.645 30.438 22.734 1 97.88 398 LEU B O 1
ATOM 7697 N N . GLY B 1 399 ? 4.559 31.5 20.766 1 98.19 399 GLY B N 1
ATOM 7698 C CA . GLY B 1 399 ? 4.09 32.781 21.266 1 98.19 399 GLY B CA 1
ATOM 7699 C C . GLY B 1 399 ? 2.924 33.344 20.484 1 98.19 399 GLY B C 1
ATOM 7700 O O . GLY B 1 399 ? 2.844 33.156 19.266 1 98.19 399 GLY B O 1
ATOM 7701 N N . TRP B 1 400 ? 2.051 34.031 21.234 1 98.38 400 TRP B N 1
ATOM 7702 C CA . TRP B 1 400 ? 0.852 34.594 20.609 1 98.38 400 TRP B CA 1
ATOM 7703 C C . TRP B 1 400 ? 0.576 36 21.156 1 98.38 400 TRP B C 1
ATOM 7705 O O . TRP B 1 400 ? 0.764 36.25 22.344 1 98.38 400 TRP B O 1
ATOM 7715 N N . GLU B 1 401 ? 0.079 36.875 20.297 1 98 401 GLU B N 1
ATOM 7716 C CA . GLU B 1 401 ? -0.328 38.188 20.781 1 98 401 GLU B CA 1
ATOM 7717 C C . GLU B 1 401 ? -1.192 38.906 19.75 1 98 401 GLU B C 1
ATOM 7719 O O . GLU B 1 401 ? -1.328 38.438 18.609 1 98 401 GLU B O 1
ATOM 7724 N N . LYS B 1 402 ? -1.86 39.875 20.219 1 97.94 402 LYS B N 1
ATOM 7725 C CA . LYS B 1 402 ? -2.383 40.906 19.328 1 97.94 402 LYS B CA 1
ATOM 7726 C C . LYS B 1 402 ? -1.289 41.875 18.906 1 97.94 402 LYS B C 1
ATOM 7728 O O . LYS B 1 402 ? -0.406 42.219 19.703 1 97.94 402 LYS B O 1
ATOM 7733 N N . VAL B 1 403 ? -1.347 42.344 17.703 1 97.94 403 VAL B N 1
ATOM 7734 C CA . VAL B 1 403 ? -0.317 43.25 17.203 1 97.94 403 VAL B CA 1
ATOM 7735 C C . VAL B 1 403 ? -0.207 44.469 18.141 1 97.94 403 VAL B C 1
ATOM 7737 O O . VAL B 1 403 ? -1.201 45.156 18.406 1 97.94 403 VAL B O 1
ATOM 7740 N N . PRO B 1 404 ? 0.967 44.688 18.656 1 97.19 404 PRO B N 1
ATOM 7741 C CA . PRO B 1 404 ? 1.137 45.844 19.531 1 97.19 404 PRO B CA 1
ATOM 7742 C C . PRO B 1 404 ? 0.798 47.156 18.828 1 97.19 404 PRO B C 1
ATOM 7744 O O . PRO B 1 404 ? 1.051 47.312 17.641 1 97.19 404 PRO B O 1
ATOM 7747 N N . GLU B 1 405 ? 0.368 48.094 19.625 1 96.44 405 GLU B N 1
ATOM 7748 C CA . GLU B 1 405 ? -0.097 49.375 19.094 1 96.44 405 GLU B CA 1
ATOM 7749 C C . GLU B 1 405 ? 0.995 50.062 18.281 1 96.44 405 GLU B C 1
ATOM 7751 O O . GLU B 1 405 ? 0.711 50.688 17.266 1 96.44 405 GLU B O 1
ATOM 7756 N N . GLN B 1 406 ? 2.188 49.969 18.688 1 95.69 406 GLN B N 1
ATOM 7757 C CA . GLN B 1 406 ? 3.297 50.688 18.062 1 95.69 406 GLN B CA 1
ATOM 7758 C C . GLN B 1 406 ? 3.564 50.125 16.656 1 95.69 406 GLN B C 1
ATOM 7760 O O . GLN B 1 406 ? 4.223 50.781 15.844 1 95.69 406 GLN B O 1
ATOM 7765 N N . LEU B 1 407 ? 3.053 48.938 16.391 1 97.38 407 LEU B N 1
ATOM 7766 C CA . LEU B 1 407 ? 3.301 48.312 15.086 1 97.38 407 LEU B CA 1
ATOM 7767 C C . LEU B 1 407 ? 2.072 48.406 14.188 1 97.38 407 LEU B C 1
ATOM 7769 O O . LEU B 1 407 ? 2.043 47.844 13.102 1 97.38 407 LEU B O 1
ATOM 7773 N N . ARG B 1 408 ? 1.056 49.188 14.578 1 96.94 408 ARG B N 1
ATOM 7774 C CA . ARG B 1 408 ? -0.202 49.25 13.836 1 96.94 408 ARG B CA 1
ATOM 7775 C C . ARG B 1 408 ? -0.256 50.531 12.992 1 96.94 408 ARG B C 1
ATOM 7777 O O . ARG B 1 408 ? -1.284 50.812 12.375 1 96.94 408 ARG B O 1
ATOM 7784 N N . GLY B 1 409 ? 0.768 51.312 12.977 1 94.25 409 GLY B N 1
ATOM 7785 C CA . GLY B 1 409 ? 0.776 52.625 12.359 1 94.25 409 GLY B CA 1
ATOM 7786 C C . GLY B 1 409 ? 0.365 52.594 10.898 1 94.25 409 GLY B C 1
ATOM 7787 O O . GLY B 1 409 ? -0.203 53.562 10.391 1 94.25 409 GLY B O 1
ATOM 7788 N N . ASN B 1 410 ? 0.569 51.562 10.234 1 91.94 410 ASN B N 1
ATOM 7789 C CA . ASN B 1 410 ? 0.287 51.5 8.805 1 91.94 410 ASN B CA 1
ATOM 7790 C C . ASN B 1 410 ? -0.985 50.719 8.516 1 91.94 410 ASN B C 1
ATOM 7792 O O . ASN B 1 410 ? -1.276 50.375 7.367 1 91.94 410 ASN B O 1
ATOM 7796 N N . PHE B 1 411 ? -1.735 50.375 9.531 1 97.38 411 PHE B N 1
ATOM 7797 C CA . PHE B 1 411 ? -2.99 49.656 9.32 1 97.38 411 PHE B CA 1
ATOM 7798 C C . PHE B 1 411 ? -4.051 50.562 8.742 1 97.38 411 PHE B C 1
ATOM 7800 O O . PHE B 1 411 ? -4.176 51.719 9.172 1 97.38 411 PHE B O 1
ATOM 7807 N N . SER B 1 412 ? -4.781 50.156 7.758 1 97.25 412 SER B N 1
ATOM 7808 C CA . SER B 1 412 ? -5.949 50.875 7.281 1 97.25 412 SER B CA 1
ATOM 7809 C C . SER B 1 412 ? -7.086 50.812 8.297 1 97.25 412 SER B C 1
ATOM 7811 O O . SER B 1 412 ? -7.094 49.969 9.188 1 97.25 412 SER B O 1
ATOM 7813 N N . THR B 1 413 ? -8.039 51.719 8.117 1 97.25 413 THR B N 1
ATOM 7814 C CA . THR B 1 413 ? -9.227 51.688 8.969 1 97.25 413 THR B CA 1
ATOM 7815 C C . THR B 1 413 ? -10 50.406 8.805 1 97.25 413 THR B C 1
ATOM 7817 O O . THR B 1 413 ? -10.516 49.844 9.781 1 97.25 413 THR B O 1
ATOM 7820 N N . GLU B 1 414 ? -10.016 49.938 7.668 1 96.56 414 GLU B N 1
ATOM 7821 C CA . GLU B 1 414 ? -10.688 48.656 7.387 1 96.56 414 GLU B CA 1
ATOM 7822 C C . GLU B 1 414 ? -10.031 47.531 8.148 1 96.56 414 GLU B C 1
ATOM 7824 O O . GLU B 1 414 ? -10.727 46.656 8.711 1 96.56 414 GLU B O 1
ATOM 7829 N N . THR B 1 415 ? -8.758 47.5 8.133 1 97.25 415 THR B N 1
ATOM 7830 C CA . THR B 1 415 ? -8.008 46.469 8.844 1 97.25 415 THR B CA 1
ATOM 7831 C C . THR B 1 415 ? -8.258 46.562 10.344 1 97.25 415 THR B C 1
ATOM 7833 O O . THR B 1 415 ? -8.523 45.531 11 1 97.25 415 THR B O 1
ATOM 7836 N N . GLU B 1 416 ? -8.227 47.75 10.867 1 97.38 416 GLU B N 1
ATOM 7837 C CA . GLU B 1 416 ? -8.453 47.969 12.297 1 97.38 416 GLU B CA 1
ATOM 7838 C C . GLU B 1 416 ? -9.852 47.5 12.711 1 97.38 416 GLU B C 1
ATOM 7840 O O . GLU B 1 416 ? -10.023 46.844 13.734 1 97.38 416 GLU B O 1
ATOM 7845 N N . ASP B 1 417 ? -10.75 47.875 11.859 1 97.5 417 ASP B N 1
ATOM 7846 C CA . ASP B 1 417 ? -12.141 47.5 12.148 1 97.5 417 ASP B CA 1
ATOM 7847 C C . ASP B 1 417 ? -12.336 46 12.125 1 97.5 417 ASP B C 1
ATOM 7849 O O . ASP B 1 417 ? -13.016 45.438 12.992 1 97.5 417 ASP B O 1
ATOM 7853 N N . ALA B 1 418 ? -11.781 45.344 11.164 1 97.19 418 ALA B N 1
ATOM 7854 C CA . ALA B 1 418 ? -11.906 43.906 11.039 1 97.19 418 ALA B CA 1
ATOM 7855 C C . ALA B 1 418 ? -11.289 43.188 12.25 1 97.19 418 ALA B C 1
ATOM 7857 O O . ALA B 1 418 ? -11.891 42.281 12.797 1 97.19 418 ALA B O 1
ATOM 7858 N N . LEU B 1 419 ? -10.125 43.594 12.656 1 97.31 419 LEU B N 1
ATOM 7859 C CA . LEU B 1 419 ? -9.438 43 13.781 1 97.31 419 LEU B CA 1
ATOM 7860 C C . LEU B 1 419 ? -10.172 43.281 15.086 1 97.31 419 LEU B C 1
ATOM 7862 O O . LEU B 1 419 ? -10.227 42.406 15.969 1 97.31 419 LEU B O 1
ATOM 7866 N N . ALA B 1 420 ? -10.773 44.438 15.188 1 96.56 420 ALA B N 1
ATOM 7867 C CA . ALA B 1 420 ? -11.484 44.844 16.406 1 96.56 420 ALA B CA 1
ATOM 7868 C C . ALA B 1 420 ? -12.758 44 16.578 1 96.56 420 ALA B C 1
ATOM 7870 O O . ALA B 1 420 ? -13.289 43.906 17.688 1 96.56 420 ALA B O 1
ATOM 7871 N N . SER B 1 421 ? -13.234 43.5 15.508 1 96.25 421 SER B N 1
ATOM 7872 C CA . SER B 1 421 ? -14.469 42.719 15.562 1 96.25 421 SER B CA 1
ATOM 7873 C C . SER B 1 421 ? -14.234 41.344 16.156 1 96.25 421 SER B C 1
ATOM 7875 O O . SER B 1 421 ? -15.18 40.656 16.547 1 96.25 421 SER B O 1
ATOM 7877 N N . LEU B 1 422 ? -13.016 40.906 16.312 1 97 422 LEU B N 1
ATOM 7878 C CA . LEU B 1 422 ? -12.68 39.594 16.844 1 97 422 LEU B CA 1
ATOM 7879 C C . LEU B 1 422 ? -12.641 39.625 18.375 1 97 422 LEU B C 1
ATOM 7881 O O . LEU B 1 422 ? -12.406 40.688 18.969 1 97 422 LEU B O 1
ATOM 7885 N N . PRO B 1 423 ? -12.867 38.438 18.953 1 97.5 423 PRO B N 1
ATOM 7886 C CA . PRO B 1 423 ? -12.773 38.375 20.422 1 97.5 423 PRO B CA 1
ATOM 7887 C C . PRO B 1 423 ? -11.43 38.844 20.953 1 97.5 423 PRO B C 1
ATOM 7889 O O . PRO B 1 423 ? -10.406 38.719 20.266 1 97.5 423 PRO B O 1
ATOM 7892 N N . GLU B 1 424 ? -11.461 39.344 22.172 1 96.81 424 GLU B N 1
ATOM 7893 C CA . GLU B 1 424 ? -10.273 39.906 22.781 1 96.81 424 GLU B CA 1
ATOM 7894 C C . GLU B 1 424 ? -9.164 38.875 22.938 1 96.81 424 GLU B C 1
ATOM 7896 O O . GLU B 1 424 ? -7.977 39.219 22.859 1 96.81 424 GLU B O 1
ATOM 7901 N N . ASP B 1 425 ? -9.516 37.688 23.125 1 97.75 425 ASP B N 1
ATOM 7902 C CA . ASP B 1 425 ? -8.523 36.656 23.375 1 97.75 425 ASP B CA 1
ATOM 7903 C C . ASP B 1 425 ? -8.094 36 22.062 1 97.75 425 ASP B C 1
ATOM 7905 O O . ASP B 1 425 ? -7.391 35 22.078 1 97.75 425 ASP B O 1
ATOM 7909 N N . TRP B 1 426 ? -8.578 36.531 20.953 1 98.25 426 TRP B N 1
ATOM 7910 C CA . TRP B 1 426 ? -8.172 36.062 19.641 1 98.25 426 TRP B CA 1
ATOM 7911 C C . TRP B 1 426 ? -6.855 36.688 19.203 1 98.25 426 TRP B C 1
ATOM 7913 O O . TRP B 1 426 ? -6.82 37.875 18.828 1 98.25 426 TRP B O 1
ATOM 7923 N N . PRO B 1 427 ? -5.77 35.906 19.234 1 98.31 427 PRO B N 1
ATOM 7924 C CA . PRO B 1 427 ? -4.5 36.5 18.797 1 98.31 427 PRO B CA 1
ATOM 7925 C C . PRO B 1 427 ? -4.5 36.844 17.312 1 98.31 427 PRO B C 1
ATOM 7927 O O . PRO B 1 427 ? -5.227 36.219 16.531 1 98.31 427 PRO B O 1
ATOM 7930 N N . GLU B 1 428 ? -3.691 37.812 16.969 1 98.38 428 GLU B N 1
ATOM 7931 C CA . GLU B 1 428 ? -3.531 38.25 15.578 1 98.38 428 GLU B CA 1
ATOM 7932 C C . GLU B 1 428 ? -2.24 37.719 14.977 1 98.38 428 GLU B C 1
ATOM 7934 O O . GLU B 1 428 ? -2.129 37.562 13.758 1 98.38 428 GLU B O 1
ATOM 7939 N N . LEU B 1 429 ? -1.284 37.344 15.875 1 98.44 429 LEU B N 1
ATOM 7940 C CA . LEU B 1 429 ? 0.007 36.812 15.461 1 98.44 429 LEU B CA 1
ATOM 7941 C C . LEU B 1 429 ? 0.377 35.594 16.297 1 98.44 429 LEU B C 1
ATOM 7943 O O . LEU B 1 429 ? 0.123 35.562 17.5 1 98.44 429 LEU B O 1
ATOM 7947 N N . GLU B 1 430 ? 0.918 34.625 15.633 1 98.69 430 GLU B N 1
ATOM 7948 C CA . GLU B 1 430 ? 1.619 33.5 16.234 1 98.69 430 GLU B CA 1
ATOM 7949 C C . GLU B 1 430 ? 3.104 33.531 15.883 1 98.69 430 GLU B C 1
ATOM 7951 O O . GLU B 1 430 ? 3.469 33.719 14.727 1 98.69 430 GLU B O 1
ATOM 7956 N N . TYR B 1 431 ? 3.928 33.406 16.875 1 98.44 431 TYR B N 1
ATOM 7957 C CA . TYR B 1 431 ? 5.359 33.25 16.641 1 98.44 431 TYR B CA 1
ATOM 7958 C C . TYR B 1 431 ? 5.766 31.781 16.812 1 98.44 431 TYR B C 1
ATOM 7960 O O . TYR B 1 431 ? 5.559 31.188 17.859 1 98.44 431 TYR B O 1
ATOM 7968 N N . LEU B 1 432 ? 6.312 31.234 15.703 1 97.81 432 LEU B N 1
ATOM 7969 C CA . LEU B 1 432 ? 6.82 29.875 15.648 1 97.81 432 LEU B CA 1
ATOM 7970 C C . LEU B 1 432 ? 8.336 29.859 15.469 1 97.81 432 LEU B C 1
ATOM 7972 O O . LEU B 1 432 ? 8.836 29.938 14.344 1 97.81 432 LEU B O 1
ATOM 7976 N N . PRO B 1 433 ? 9.07 29.766 16.562 1 97.19 433 PRO B N 1
ATOM 7977 C CA . PRO B 1 433 ? 10.508 29.547 16.391 1 97.19 433 PRO B CA 1
ATOM 7978 C C . PRO B 1 433 ? 10.836 28.188 15.789 1 97.19 433 PRO B C 1
ATOM 7980 O O . PRO B 1 433 ? 10.609 27.156 16.422 1 97.19 433 PRO B O 1
ATOM 7983 N N . VAL B 1 434 ? 11.375 28.219 14.648 1 94.88 434 VAL B N 1
ATOM 7984 C CA . VAL B 1 434 ? 11.766 27 13.945 1 94.88 434 VAL B CA 1
ATOM 7985 C C . VAL B 1 434 ? 13.289 26.844 13.992 1 94.88 434 VAL B C 1
ATOM 7987 O O . VAL B 1 434 ? 14.023 27.766 13.633 1 94.88 434 VAL B O 1
ATOM 7990 N N . TYR B 1 435 ? 13.719 25.688 14.359 1 95 435 TYR B N 1
ATOM 7991 C CA . TYR B 1 435 ? 15.141 25.422 14.523 1 95 435 TYR B CA 1
ATOM 7992 C C . TYR B 1 435 ? 15.773 25.016 13.195 1 95 435 TYR B C 1
ATOM 7994 O O . TYR B 1 435 ? 16.266 23.891 13.055 1 95 435 TYR B O 1
ATOM 8002 N N . GLY B 1 436 ? 15.781 25.938 12.328 1 93.62 436 GLY B N 1
ATOM 8003 C CA . GLY B 1 436 ? 16.328 25.75 11 1 93.62 436 GLY B CA 1
ATOM 8004 C C . GLY B 1 436 ? 16.188 26.984 10.117 1 93.62 436 GLY B C 1
ATOM 8005 O O . GLY B 1 436 ? 15.688 28.016 10.562 1 93.62 436 GLY B O 1
ATOM 8006 N N . TYR B 1 437 ? 16.703 26.875 8.898 1 94.38 437 TYR B N 1
ATOM 8007 C CA . TYR B 1 437 ? 16.625 27.922 7.891 1 94.38 437 TYR B CA 1
ATOM 8008 C C . TYR B 1 437 ? 15.398 27.734 7.016 1 94.38 437 TYR B C 1
ATOM 8010 O O . TYR B 1 437 ? 15.273 26.734 6.305 1 94.38 437 TYR B O 1
ATOM 8018 N N . PHE B 1 438 ? 14.469 28.641 7 1 92.06 438 PHE B N 1
ATOM 8019 C CA . PHE B 1 438 ? 13.25 28.547 6.199 1 92.06 438 PHE B CA 1
ATOM 8020 C C . PHE B 1 438 ? 13.469 29.125 4.809 1 92.06 438 PHE B C 1
ATOM 8022 O O . PHE B 1 438 ? 12.906 28.625 3.828 1 92.06 438 PHE B O 1
ATOM 8029 N N . GLY B 1 439 ? 14.227 30.188 4.711 1 92.38 439 GLY B N 1
ATOM 8030 C CA . GLY B 1 439 ? 14.445 30.828 3.428 1 92.38 439 GLY B CA 1
ATOM 8031 C C . GLY B 1 439 ? 13.156 31.156 2.699 1 92.38 439 GLY B C 1
ATOM 8032 O O . GLY B 1 439 ? 12.234 31.75 3.279 1 92.38 439 GLY B O 1
ATOM 8033 N N . ASP B 1 440 ? 13.078 30.891 1.412 1 93.12 440 ASP B N 1
ATOM 8034 C CA . ASP B 1 440 ? 11.922 31.188 0.581 1 93.12 440 ASP B CA 1
ATOM 8035 C C . ASP B 1 440 ? 10.852 30.109 0.711 1 93.12 440 ASP B C 1
ATOM 8037 O O . ASP B 1 440 ? 9.797 30.188 0.071 1 93.12 440 ASP B O 1
ATOM 8041 N N . GLN B 1 441 ? 11.102 29.047 1.478 1 95.81 441 GLN B N 1
ATOM 8042 C CA . GLN B 1 441 ? 10.195 27.984 1.876 1 95.81 441 GLN B CA 1
ATOM 8043 C C . GLN B 1 441 ? 9.75 27.156 0.67 1 95.81 441 GLN B C 1
ATOM 8045 O O . GLN B 1 441 ? 8.695 26.516 0.702 1 95.81 441 GLN B O 1
ATOM 8050 N N . ASN B 1 442 ? 10.531 27.203 -0.472 1 95.12 442 ASN B N 1
ATOM 8051 C CA . ASN B 1 442 ? 10.281 26.312 -1.598 1 95.12 442 ASN B CA 1
ATOM 8052 C C . ASN B 1 442 ? 10.641 24.859 -1.256 1 95.12 442 ASN B C 1
ATOM 8054 O O . ASN B 1 442 ? 9.883 23.938 -1.562 1 95.12 442 ASN B O 1
ATOM 8058 N N . ASN B 1 443 ? 11.75 24.672 -0.652 1 93 443 ASN B N 1
ATOM 8059 C CA . ASN B 1 443 ? 12.32 23.391 -0.224 1 93 443 ASN B CA 1
ATOM 8060 C C . ASN B 1 443 ? 13.078 23.531 1.096 1 93 443 ASN B C 1
ATOM 8062 O O . ASN B 1 443 ? 14.164 24.125 1.139 1 93 443 ASN B O 1
ATOM 8066 N N . TYR B 1 444 ? 12.562 22.938 2.146 1 89 444 TYR B N 1
ATOM 8067 C CA . TYR B 1 444 ? 13.094 23.141 3.492 1 89 444 TYR B CA 1
ATOM 8068 C C . TYR B 1 444 ? 14.406 22.391 3.682 1 89 444 TYR B C 1
ATOM 8070 O O . TYR B 1 444 ? 15.094 22.578 4.688 1 89 444 TYR B O 1
ATOM 8078 N N . MET B 1 445 ? 14.742 21.547 2.719 1 87 445 MET B N 1
ATOM 8079 C CA . MET B 1 445 ? 15.992 20.797 2.807 1 87 445 MET B CA 1
ATOM 8080 C C . MET B 1 445 ? 17.141 21.578 2.174 1 87 445 MET B C 1
ATOM 8082 O O . MET B 1 445 ? 18.297 21.188 2.289 1 87 445 MET B O 1
ATOM 8086 N N . VAL B 1 446 ? 16.797 22.719 1.584 1 85.5 446 VAL B N 1
ATOM 8087 C CA . VAL B 1 446 ? 17.828 23.594 1.024 1 85.5 446 VAL B CA 1
ATOM 8088 C C . VAL B 1 446 ? 18.203 24.656 2.049 1 85.5 446 VAL B C 1
ATOM 8090 O O . VAL B 1 446 ? 17.422 25.578 2.322 1 85.5 446 VAL B O 1
ATOM 8093 N N . THR B 1 447 ? 19.312 24.547 2.654 1 87.38 447 THR B N 1
ATOM 8094 C CA . THR B 1 447 ? 19.828 25.453 3.68 1 87.38 447 THR B CA 1
ATOM 8095 C C . THR B 1 447 ? 21.234 25.922 3.33 1 87.38 447 THR B C 1
ATOM 8097 O O . THR B 1 447 ? 21.906 25.328 2.502 1 87.38 447 THR B O 1
ATOM 8100 N N . PRO B 1 448 ? 21.594 27.094 3.977 1 89.5 448 PRO B N 1
ATOM 8101 C CA . PRO B 1 448 ? 22.969 27.547 3.744 1 89.5 448 PRO B CA 1
ATOM 8102 C C . PRO B 1 448 ? 24.016 26.516 4.199 1 89.5 448 PRO B C 1
ATOM 8104 O O . PRO B 1 448 ? 23.844 25.875 5.242 1 89.5 448 PRO B O 1
ATOM 8107 N N . ASN B 1 449 ? 24.844 26.094 3.348 1 86.81 449 ASN B N 1
ATOM 8108 C CA . ASN B 1 449 ? 25.906 25.156 3.689 1 86.81 449 ASN B CA 1
ATOM 8109 C C . ASN B 1 449 ? 27.172 25.891 4.113 1 86.81 449 ASN B C 1
ATOM 8111 O O . ASN B 1 449 ? 28.25 25.672 3.541 1 86.81 449 ASN B O 1
ATOM 8115 N N . ASP B 1 450 ? 27.078 26.703 5.168 1 90.56 450 ASP B N 1
ATOM 8116 C CA . ASP B 1 450 ? 28.188 27.531 5.602 1 90.56 450 ASP B CA 1
ATOM 8117 C C . ASP B 1 450 ? 28.719 27.078 6.957 1 90.56 450 ASP B C 1
ATOM 8119 O O . ASP B 1 450 ? 29.531 27.781 7.578 1 90.56 450 ASP B O 1
ATOM 8123 N N . GLY B 1 451 ? 28.156 25.969 7.457 1 89 451 GLY B N 1
ATOM 8124 C CA . GLY B 1 451 ? 28.672 25.391 8.688 1 89 451 GLY B CA 1
ATOM 8125 C C . GLY B 1 451 ? 28.016 25.969 9.93 1 89 451 GLY B C 1
ATOM 8126 O O . GLY B 1 451 ? 28.359 25.578 11.055 1 89 451 GLY B O 1
ATOM 8127 N N . PHE B 1 452 ? 27 26.812 9.758 1 93.56 452 PHE B N 1
ATOM 8128 C CA . PHE B 1 452 ? 26.344 27.422 10.914 1 93.56 452 PHE B CA 1
ATOM 8129 C C . PHE B 1 452 ? 24.969 26.766 11.141 1 93.56 452 PHE B C 1
ATOM 8131 O O . PHE B 1 452 ? 24.422 26.141 10.242 1 93.56 452 PHE B O 1
ATOM 8138 N N . ASN B 1 453 ? 24.516 26.891 12.367 1 95 453 ASN B N 1
ATOM 8139 C CA . ASN B 1 453 ? 23.141 26.578 12.711 1 95 453 ASN B CA 1
ATOM 8140 C C . ASN B 1 453 ? 22.234 27.812 12.586 1 95 453 ASN B C 1
ATOM 8142 O O . ASN B 1 453 ? 22.703 28.938 12.719 1 95 453 ASN B O 1
ATOM 8146 N N . TYR B 1 454 ? 20.969 27.547 12.336 1 96.06 454 TYR B N 1
ATOM 8147 C CA . TYR B 1 454 ? 20.062 28.656 12.086 1 96.06 454 TYR B CA 1
ATOM 8148 C C . TYR B 1 454 ? 18.812 28.547 12.953 1 96.06 454 TYR B C 1
ATOM 8150 O O . TYR B 1 454 ? 18.422 27.438 13.336 1 96.06 454 TYR B O 1
ATOM 8158 N N . LEU B 1 455 ? 18.25 29.641 13.266 1 96.69 455 LEU B N 1
ATOM 8159 C CA . LEU B 1 455 ? 16.938 29.812 13.875 1 96.69 455 LEU B CA 1
ATOM 8160 C C . LEU B 1 455 ? 16.062 30.766 13.055 1 96.69 455 LEU B C 1
ATOM 8162 O O . LEU B 1 455 ? 16.531 31.812 12.625 1 96.69 455 LEU B O 1
ATOM 8166 N N . THR B 1 456 ? 14.914 30.375 12.75 1 97.06 456 THR B N 1
ATOM 8167 C CA . THR B 1 456 ? 13.93 31.234 12.109 1 97.06 456 THR B CA 1
ATOM 8168 C C . THR B 1 456 ? 12.789 31.562 13.062 1 97.06 456 THR B C 1
ATOM 8170 O O . THR B 1 456 ? 12.242 30.656 13.719 1 97.06 456 THR B O 1
ATOM 8173 N N . ILE B 1 457 ? 12.43 32.812 13.195 1 97.88 457 ILE B N 1
ATOM 8174 C CA . ILE B 1 457 ? 11.227 33.188 13.93 1 97.88 457 ILE B CA 1
ATOM 8175 C C . ILE B 1 457 ? 10.094 33.469 12.945 1 97.88 457 ILE B C 1
ATOM 8177 O O . ILE B 1 457 ? 9.875 34.594 12.531 1 97.88 457 ILE B O 1
ATOM 8181 N N . ALA B 1 458 ? 9.367 32.406 12.688 1 97.94 458 ALA B N 1
ATOM 8182 C CA . ALA B 1 458 ? 8.234 32.562 11.773 1 97.94 458 ALA B CA 1
ATOM 8183 C C . ALA B 1 458 ? 7.047 33.219 12.469 1 97.94 458 ALA B C 1
ATOM 8185 O O . ALA B 1 458 ? 6.68 32.812 13.586 1 97.94 458 ALA B O 1
ATOM 8186 N N . ALA B 1 459 ? 6.508 34.219 11.875 1 98.44 459 ALA B N 1
ATOM 8187 C CA . ALA B 1 459 ? 5.273 34.844 12.336 1 98.44 459 ALA B CA 1
ATOM 8188 C C . ALA B 1 459 ? 4.098 34.469 11.438 1 98.44 459 ALA B C 1
ATOM 8190 O O . ALA B 1 459 ? 4.168 34.625 10.219 1 98.44 459 ALA B O 1
ATOM 8191 N N . ALA B 1 460 ? 3.09 33.969 12.047 1 98.69 460 ALA B N 1
ATOM 8192 C CA . ALA B 1 460 ? 1.897 33.562 11.297 1 98.69 460 ALA B CA 1
ATOM 8193 C C . ALA B 1 460 ? 0.769 34.562 11.5 1 98.69 460 ALA B C 1
ATOM 8195 O O . ALA B 1 460 ? 0.591 35.094 12.602 1 98.69 460 ALA B O 1
ATOM 8196 N N . VAL B 1 461 ? 0.088 34.844 10.414 1 98.5 461 VAL B N 1
ATOM 8197 C CA . VAL B 1 461 ? -1.149 35.594 10.484 1 98.5 461 VAL B CA 1
ATOM 8198 C C . VAL B 1 461 ? -2.295 34.719 10.945 1 98.5 461 VAL B C 1
ATOM 8200 O O . VAL B 1 461 ? -2.773 33.875 10.18 1 98.5 461 VAL B O 1
ATOM 8203 N N . VAL B 1 462 ? -2.818 34.969 12.133 1 97.38 462 VAL B N 1
ATOM 8204 C CA . VAL B 1 462 ? -3.732 34.031 12.789 1 97.38 462 VAL B CA 1
ATOM 8205 C C . VAL B 1 462 ? -5.168 34.531 12.633 1 97.38 462 VAL B C 1
ATOM 8207 O O . VAL B 1 462 ? -6.113 33.812 13.023 1 97.38 462 VAL B O 1
ATOM 8210 N N . SER B 1 463 ? -5.383 35.625 12.07 1 94.69 463 SER B N 1
ATOM 8211 C CA . SER B 1 463 ? -6.699 36.188 11.781 1 94.69 463 SER B CA 1
ATOM 8212 C C . SER B 1 463 ? -6.824 36.562 10.305 1 94.69 463 SER B C 1
ATOM 8214 O O . SER B 1 463 ? -7.059 37.719 9.969 1 94.69 463 SER B O 1
ATOM 8216 N N . PRO B 1 464 ? -6.703 35.531 9.492 1 97.19 464 PRO B N 1
ATOM 8217 C CA . PRO B 1 464 ? -6.727 35.844 8.07 1 97.19 464 PRO B CA 1
ATOM 8218 C C . PRO B 1 464 ? -8.07 36.438 7.621 1 97.19 464 PRO B C 1
ATOM 8220 O O . PRO B 1 464 ? -9.125 35.906 7.996 1 97.19 464 PRO B O 1
ATOM 8223 N N . LEU B 1 465 ? -8.023 37.469 6.824 1 97.94 465 LEU B N 1
ATOM 8224 C CA . LEU B 1 465 ? -9.211 38.125 6.305 1 97.94 465 LEU B CA 1
ATOM 8225 C C . LEU B 1 465 ? -9.477 37.719 4.859 1 97.94 465 LEU B C 1
ATOM 8227 O O . LEU B 1 465 ? -10.594 37.875 4.363 1 97.94 465 LEU B O 1
ATOM 8231 N N . SER B 1 466 ? -8.477 37.219 4.16 1 98.38 466 SER B N 1
ATOM 8232 C CA . SER B 1 466 ? -8.617 36.719 2.791 1 98.38 466 SER B CA 1
ATOM 8233 C C . SER B 1 466 ? -9.477 35.469 2.736 1 98.38 466 SER B C 1
ATOM 8235 O O . SER B 1 466 ? -9.438 34.656 3.654 1 98.38 466 SER B O 1
ATOM 8237 N N . ARG B 1 467 ? -10.328 35.375 1.756 1 98.5 467 ARG B N 1
ATOM 8238 C CA . ARG B 1 467 ? -11.164 34.188 1.504 1 98.5 467 ARG B CA 1
ATOM 8239 C C . ARG B 1 467 ? -10.906 33.625 0.109 1 98.5 467 ARG B C 1
ATOM 8241 O O . ARG B 1 467 ? -10.789 34.375 -0.858 1 98.5 467 ARG B O 1
ATOM 8248 N N . GLY B 1 468 ? -10.711 32.281 0.071 1 98.69 468 GLY B N 1
ATOM 8249 C CA . GLY B 1 468 ? -10.5 31.609 -1.2 1 98.69 468 GLY B CA 1
ATOM 8250 C C . GLY B 1 468 ? -11.641 30.688 -1.568 1 98.69 468 GLY B C 1
ATOM 8251 O O . GLY B 1 468 ? -12.734 30.766 -0.999 1 98.69 468 GLY B O 1
ATOM 8252 N N . THR B 1 469 ? -11.375 29.875 -2.611 1 98.81 469 THR B N 1
ATOM 8253 C CA . THR B 1 469 ? -12.406 28.984 -3.121 1 98.81 469 THR B CA 1
ATOM 8254 C C . THR B 1 469 ? -11.789 27.656 -3.555 1 98.81 469 THR B C 1
ATOM 8256 O O . THR B 1 469 ? -10.578 27.562 -3.762 1 98.81 469 THR B O 1
ATOM 8259 N N . VAL B 1 470 ? -12.602 26.625 -3.543 1 98.88 470 VAL B N 1
ATOM 8260 C CA . VAL B 1 470 ? -12.336 25.328 -4.176 1 98.88 470 VAL B CA 1
ATOM 8261 C C . VAL B 1 470 ? -13.406 25.047 -5.227 1 98.88 470 VAL B C 1
ATOM 8263 O O . VAL B 1 470 ? -14.602 25.125 -4.945 1 98.88 470 VAL B O 1
ATOM 8266 N N . ASP B 1 471 ? -12.977 24.781 -6.395 1 98.75 471 ASP B N 1
ATOM 8267 C CA . ASP B 1 471 ? -13.898 24.438 -7.473 1 98.75 471 ASP B CA 1
ATOM 8268 C C . ASP B 1 471 ? -13.445 23.156 -8.188 1 98.75 471 ASP B C 1
ATOM 8270 O O . ASP B 1 471 ? -12.336 22.672 -7.961 1 98.75 471 ASP B O 1
ATOM 8274 N N . ILE B 1 472 ? -14.367 22.516 -8.898 1 98.56 472 ILE B N 1
ATOM 8275 C CA . ILE B 1 472 ? -14.008 21.328 -9.648 1 98.56 472 ILE B CA 1
ATOM 8276 C C . ILE B 1 472 ? -13.398 21.719 -10.992 1 98.56 472 ILE B C 1
ATOM 8278 O O . ILE B 1 472 ? -13.758 22.766 -11.562 1 98.56 472 ILE B O 1
ATOM 8282 N N . ALA B 1 473 ? -12.461 20.875 -11.484 1 98.25 473 ALA B N 1
ATOM 8283 C CA . ALA B 1 473 ? -11.836 21.062 -12.789 1 98.25 473 ALA B CA 1
ATOM 8284 C C . ALA B 1 473 ? -12.391 20.078 -13.805 1 98.25 473 ALA B C 1
ATOM 8286 O O . ALA B 1 473 ? -12.117 20.188 -15.008 1 98.25 473 ALA B O 1
ATOM 8287 N N . SER B 1 474 ? -13.188 19.109 -13.367 1 97.94 474 SER B N 1
ATOM 8288 C CA . SER B 1 474 ? -13.789 18.031 -14.148 1 97.94 474 SER B CA 1
ATOM 8289 C C . SER B 1 474 ? -14.883 17.328 -13.359 1 97.94 474 SER B C 1
ATOM 8291 O O . SER B 1 474 ? -15.102 17.625 -12.18 1 97.94 474 SER B O 1
ATOM 8293 N N . ASN B 1 475 ? -15.625 16.453 -14.031 1 98.25 475 ASN B N 1
ATOM 8294 C CA . ASN B 1 475 ? -16.609 15.625 -13.344 1 98.25 475 ASN B CA 1
ATOM 8295 C C . ASN B 1 475 ? -15.984 14.328 -12.828 1 98.25 475 ASN B C 1
ATOM 8297 O O . ASN B 1 475 ? -16.703 13.391 -12.477 1 98.25 475 ASN B O 1
ATOM 8301 N N . ASP B 1 476 ? -14.625 14.195 -12.812 1 98.06 476 ASP B N 1
ATOM 8302 C CA . ASP B 1 476 ? -13.852 13.062 -12.312 1 98.06 476 ASP B CA 1
ATOM 8303 C C . ASP B 1 476 ? -13 13.461 -11.117 1 98.06 476 ASP B C 1
ATOM 8305 O O . ASP B 1 476 ? -12.133 14.328 -11.219 1 98.06 476 ASP B O 1
ATOM 8309 N N . THR B 1 477 ? -13.219 12.766 -10.008 1 98.25 477 THR B N 1
ATOM 8310 C CA . THR B 1 477 ? -12.531 13.117 -8.773 1 98.25 477 THR B CA 1
ATOM 8311 C C . THR B 1 477 ? -11.055 12.742 -8.844 1 98.25 477 THR B C 1
ATOM 8313 O O . THR B 1 477 ? -10.266 13.133 -7.98 1 98.25 477 THR B O 1
ATOM 8316 N N . GLU B 1 478 ? -10.57 12.016 -9.852 1 96.88 478 GLU B N 1
ATOM 8317 C CA . GLU B 1 478 ? -9.156 11.727 -10.055 1 96.88 478 GLU B CA 1
ATOM 8318 C C . GLU B 1 478 ? -8.391 12.992 -10.422 1 96.88 478 GLU B C 1
ATOM 8320 O O . GLU B 1 478 ? -7.172 13.07 -10.219 1 96.88 478 GLU B O 1
ATOM 8325 N N . VAL B 1 479 ? -9.133 13.93 -11.023 1 98.06 479 VAL B N 1
ATOM 8326 C CA . VAL B 1 479 ? -8.539 15.219 -11.352 1 98.06 479 VAL B CA 1
ATOM 8327 C C . VAL B 1 479 ? -8.641 16.156 -10.148 1 98.06 479 VAL B C 1
ATOM 8329 O O . VAL B 1 479 ? -9.742 16.438 -9.664 1 98.06 479 VAL B O 1
ATOM 8332 N N . ASN B 1 480 ? -7.535 16.609 -9.625 1 98.44 480 ASN B N 1
ATOM 8333 C CA . ASN B 1 480 ? -7.551 17.5 -8.469 1 98.44 480 ASN B CA 1
ATOM 8334 C C . ASN B 1 480 ? -8.398 18.75 -8.727 1 98.44 480 ASN B C 1
ATOM 8336 O O . ASN B 1 480 ? -8.453 19.234 -9.859 1 98.44 480 ASN B O 1
ATOM 8340 N N . PRO B 1 481 ? -9.031 19.266 -7.73 1 98.75 481 PRO B N 1
ATOM 8341 C CA . PRO B 1 481 ? -9.852 20.469 -7.895 1 98.75 481 PRO B CA 1
ATOM 8342 C C . PRO B 1 481 ? -9.008 21.734 -8.086 1 98.75 481 PRO B C 1
ATOM 8344 O O . PRO B 1 481 ? -7.785 21.688 -7.922 1 98.75 481 PRO B O 1
ATOM 8347 N N . ILE B 1 482 ? -9.672 22.766 -8.5 1 98.81 482 ILE B N 1
ATOM 8348 C CA . ILE B 1 482 ? -9.062 24.094 -8.539 1 98.81 482 ILE B CA 1
ATOM 8349 C C . ILE B 1 482 ? -9.031 24.688 -7.133 1 98.81 482 ILE B C 1
ATOM 8351 O O . ILE B 1 482 ? -10.078 24.906 -6.523 1 98.81 482 ILE B O 1
ATOM 8355 N N . ILE B 1 483 ? -7.883 24.891 -6.609 1 98.94 483 ILE B N 1
ATOM 8356 C CA . ILE B 1 483 ? -7.68 25.438 -5.273 1 98.94 483 ILE B CA 1
ATOM 8357 C C . ILE B 1 483 ? -7.145 26.859 -5.375 1 98.94 483 ILE B C 1
ATOM 8359 O O . ILE B 1 483 ? -6.066 27.094 -5.93 1 98.94 483 ILE B O 1
ATOM 8363 N N . ASP B 1 484 ? -7.859 27.812 -4.855 1 98.88 484 ASP B N 1
ATOM 8364 C CA . ASP B 1 484 ? -7.484 29.219 -4.895 1 98.88 484 ASP B CA 1
ATOM 8365 C C . ASP B 1 484 ? -7.613 29.859 -3.514 1 98.88 484 ASP B C 1
ATOM 8367 O O . ASP B 1 484 ? -8.609 30.531 -3.223 1 98.88 484 ASP B O 1
ATOM 8371 N N . PRO B 1 485 ? -6.598 29.797 -2.748 1 98.75 485 PRO B N 1
ATOM 8372 C CA . PRO B 1 485 ? -6.648 30.328 -1.383 1 98.75 485 PRO B CA 1
ATOM 8373 C C . PRO B 1 485 ? -6.715 31.844 -1.343 1 98.75 485 PRO B C 1
ATOM 8375 O O . PRO B 1 485 ? -7.227 32.406 -0.378 1 98.75 485 PRO B O 1
ATOM 8378 N N . ARG B 1 486 ? -6.148 32.531 -2.363 1 98.56 486 ARG B N 1
ATOM 8379 C CA . ARG B 1 486 ? -6.105 33.969 -2.459 1 98.56 486 ARG B CA 1
ATOM 8380 C C . ARG B 1 486 ? -5.379 34.594 -1.262 1 98.56 486 ARG B C 1
ATOM 8382 O O . ARG B 1 486 ? -5.887 35.531 -0.628 1 98.56 486 ARG B O 1
ATOM 8389 N N . TRP B 1 487 ? -4.246 34.062 -0.971 1 98.62 487 TRP B N 1
ATOM 8390 C CA . TRP B 1 487 ? -3.453 34.562 0.149 1 98.62 487 TRP B CA 1
ATOM 8391 C C . TRP B 1 487 ? -3.09 36.031 -0.053 1 98.62 487 TRP B C 1
ATOM 8393 O O . TRP B 1 487 ? -2.641 36.438 -1.134 1 98.62 487 TRP B O 1
ATOM 8403 N N . PHE B 1 488 ? -3.266 36.906 0.988 1 98.06 488 PHE B N 1
ATOM 8404 C CA . PHE B 1 488 ? -2.943 38.344 1.051 1 98.06 488 PHE B CA 1
ATOM 8405 C C . PHE B 1 488 ? -3.879 39.156 0.162 1 98.06 488 PHE B C 1
ATOM 8407 O O . PHE B 1 488 ? -3.627 40.312 -0.107 1 98.06 488 PHE B O 1
ATOM 8414 N N . ALA B 1 489 ? -4.973 38.5 -0.271 1 97.69 489 ALA B N 1
ATOM 8415 C CA . ALA B 1 489 ? -5.922 39.25 -1.1 1 97.69 489 ALA B CA 1
ATOM 8416 C C . ALA B 1 489 ? -6.555 40.406 -0.317 1 97.69 489 ALA B C 1
ATOM 8418 O O . ALA B 1 489 ? -6.828 41.469 -0.877 1 97.69 489 ALA B O 1
ATOM 8419 N N . HIS B 1 490 ? -6.934 40.219 0.872 1 97.25 490 HIS B N 1
ATOM 8420 C CA . HIS B 1 490 ? -7.336 41.312 1.742 1 97.25 490 HIS B CA 1
ATOM 8421 C C . HIS B 1 490 ? -6.125 42.062 2.264 1 97.25 490 HIS B C 1
ATOM 8423 O O . HIS B 1 490 ? -5.215 41.469 2.846 1 97.25 490 HIS B O 1
ATOM 8429 N N . PRO B 1 491 ? -6.098 43.312 2.188 1 95.31 491 PRO B N 1
ATOM 8430 C CA . PRO B 1 491 ? -4.902 44.094 2.553 1 95.31 491 PRO B CA 1
ATOM 8431 C C . PRO B 1 491 ? -4.531 43.938 4.027 1 95.31 491 PRO B C 1
ATOM 8433 O O . PRO B 1 491 ? -3.355 44.031 4.387 1 95.31 491 PRO B O 1
ATOM 8436 N N . GLY B 1 492 ? -5.531 43.656 4.844 1 97.69 492 GLY B N 1
ATOM 8437 C CA . GLY B 1 492 ? -5.258 43.469 6.262 1 97.69 492 GLY B CA 1
ATOM 8438 C C . GLY B 1 492 ? -4.289 42.344 6.543 1 97.69 492 GLY B C 1
ATOM 8439 O O . GLY B 1 492 ? -3.539 42.406 7.523 1 97.69 492 GLY B O 1
ATOM 8440 N N . ASP B 1 493 ? -4.246 41.375 5.727 1 98.31 493 ASP B N 1
ATOM 8441 C CA . ASP B 1 493 ? -3.389 40.219 5.965 1 98.31 493 ASP B CA 1
ATOM 8442 C C . ASP B 1 493 ? -1.914 40.594 5.812 1 98.31 493 ASP B C 1
ATOM 8444 O O . ASP B 1 493 ? -1.087 40.219 6.645 1 98.31 493 ASP B O 1
ATOM 8448 N N . ILE B 1 494 ? -1.581 41.281 4.742 1 97.44 494 ILE B N 1
ATOM 8449 C CA . ILE B 1 494 ? -0.184 41.625 4.512 1 97.44 494 ILE B CA 1
ATOM 8450 C C . ILE B 1 494 ? 0.253 42.719 5.508 1 97.44 494 ILE B C 1
ATOM 8452 O O . ILE B 1 494 ? 1.41 42.719 5.934 1 97.44 494 ILE B O 1
ATOM 8456 N N . GLN B 1 495 ? -0.646 43.594 5.957 1 98.12 495 GLN B N 1
ATOM 8457 C CA . GLN B 1 495 ? -0.331 44.594 6.98 1 98.12 495 GLN B CA 1
ATOM 8458 C C . GLN B 1 495 ? 0.04 43.906 8.305 1 98.12 495 GLN B C 1
ATOM 8460 O O . GLN B 1 495 ? 1.033 44.281 8.93 1 98.12 495 GLN B O 1
ATOM 8465 N N . VAL B 1 496 ? -0.729 42.938 8.688 1 98.56 496 VAL B N 1
ATOM 8466 C CA . VAL B 1 496 ? -0.442 42.188 9.906 1 98.56 496 VAL B CA 1
ATOM 8467 C C . VAL B 1 496 ? 0.857 41.375 9.734 1 98.56 496 VAL B C 1
ATOM 8469 O O . VAL B 1 496 ? 1.657 41.281 10.672 1 98.56 496 VAL B O 1
ATOM 8472 N N . ALA B 1 497 ? 1.101 40.875 8.539 1 98.62 497 ALA B N 1
ATOM 8473 C CA . ALA B 1 497 ? 2.322 40.125 8.266 1 98.62 497 ALA B CA 1
ATOM 8474 C C . ALA B 1 497 ? 3.557 41 8.406 1 98.62 497 ALA B C 1
ATOM 8476 O O . ALA B 1 497 ? 4.59 40.562 8.922 1 98.62 497 ALA B O 1
ATOM 8477 N N . VAL B 1 498 ? 3.475 42.188 7.918 1 98.56 498 VAL B N 1
ATOM 8478 C CA . VAL B 1 498 ? 4.578 43.156 8.055 1 98.56 498 VAL B CA 1
ATOM 8479 C C . VAL B 1 498 ? 4.863 43.406 9.531 1 98.56 498 VAL B C 1
ATOM 8481 O O . VAL B 1 498 ? 6.023 43.375 9.953 1 98.56 498 VAL B O 1
ATOM 8484 N N . ALA B 1 499 ? 3.812 43.656 10.289 1 98.56 499 ALA B N 1
ATOM 8485 C CA . ALA B 1 499 ? 3.965 43.844 11.727 1 98.56 499 ALA B CA 1
ATOM 8486 C C . ALA B 1 499 ? 4.613 42.625 12.383 1 98.56 499 ALA B C 1
ATOM 8488 O O . ALA B 1 499 ? 5.469 42.781 13.258 1 98.56 499 ALA B O 1
ATOM 8489 N N . GLY B 1 500 ? 4.156 41.438 11.977 1 98.5 500 GLY B N 1
ATOM 8490 C CA . GLY B 1 500 ? 4.734 40.219 12.508 1 98.5 500 GLY B CA 1
ATOM 8491 C C . GLY B 1 500 ? 6.215 40.094 12.203 1 98.5 500 GLY B C 1
ATOM 8492 O O . GLY B 1 500 ? 6.984 39.656 13.062 1 98.5 500 GLY B O 1
ATOM 8493 N N . PHE B 1 501 ? 6.617 40.469 11.016 1 98.25 501 PHE B N 1
ATOM 8494 C CA . PHE B 1 501 ? 8.023 40.438 10.625 1 98.25 501 PHE B CA 1
ATOM 8495 C C . PHE B 1 501 ? 8.844 41.375 11.5 1 98.25 501 PHE B C 1
ATOM 8497 O O . PHE B 1 501 ? 9.891 40.969 12.023 1 98.25 501 PHE B O 1
ATOM 8504 N N . ARG B 1 502 ? 8.375 42.531 11.695 1 98.25 502 ARG B N 1
ATOM 8505 C CA . ARG B 1 502 ? 9.062 43.5 12.531 1 98.25 502 ARG B CA 1
ATOM 8506 C C . ARG B 1 502 ? 9.141 43 13.977 1 98.25 502 ARG B C 1
ATOM 8508 O O . ARG B 1 502 ? 10.148 43.219 14.656 1 98.25 502 ARG B O 1
ATOM 8515 N N . ARG B 1 503 ? 8.055 42.469 14.398 1 98.44 503 ARG B N 1
ATOM 8516 C CA . ARG B 1 503 ? 8.008 41.969 15.773 1 98.44 503 ARG B CA 1
ATOM 8517 C C . ARG B 1 503 ? 9 40.812 15.969 1 98.44 503 ARG B C 1
ATOM 8519 O O . ARG B 1 503 ? 9.617 40.688 17.031 1 98.44 503 ARG B O 1
ATOM 8526 N N . SER B 1 504 ? 9.141 39.938 14.969 1 98.31 504 SER B N 1
ATOM 8527 C CA . SER B 1 504 ? 10.133 38.875 15.008 1 98.31 504 SER B CA 1
ATOM 8528 C C . SER B 1 504 ? 11.547 39.438 15.109 1 98.31 504 SER B C 1
ATOM 8530 O O . SER B 1 504 ? 12.383 38.906 15.844 1 98.31 504 SER B O 1
ATOM 8532 N N . ARG B 1 505 ? 11.812 40.469 14.375 1 97.88 505 ARG B N 1
ATOM 8533 C CA . ARG B 1 505 ? 13.094 41.188 14.477 1 97.88 505 ARG B CA 1
ATOM 8534 C C . ARG B 1 505 ? 13.305 41.719 15.883 1 97.88 505 ARG B C 1
ATOM 8536 O O . ARG B 1 505 ? 14.406 41.688 16.422 1 97.88 505 ARG B O 1
ATOM 8543 N N . ALA B 1 506 ? 12.234 42.281 16.453 1 97.56 506 ALA B N 1
ATOM 8544 C CA . ALA B 1 506 ? 12.312 42.812 17.812 1 97.56 506 ALA B CA 1
ATOM 8545 C C . ALA B 1 506 ? 12.664 41.719 18.812 1 97.56 506 ALA B C 1
ATOM 8547 O O . ALA B 1 506 ? 13.445 41.969 19.75 1 97.56 506 ALA B O 1
ATOM 8548 N N . LEU B 1 507 ? 12.031 40.594 18.672 1 98.06 507 LEU B N 1
ATOM 8549 C CA . LEU B 1 507 ? 12.344 39.438 19.531 1 98.06 507 LEU B CA 1
ATOM 8550 C C . LEU B 1 507 ? 13.82 39.094 19.453 1 98.06 507 LEU B C 1
ATOM 8552 O O . LEU B 1 507 ? 14.484 38.938 20.484 1 98.06 507 LEU B O 1
ATOM 8556 N N . MET B 1 508 ? 14.367 39 18.234 1 97.88 508 MET B N 1
ATOM 8557 C CA . MET B 1 508 ? 15.75 38.594 18.047 1 97.88 508 MET B CA 1
ATOM 8558 C C . MET B 1 508 ? 16.719 39.656 18.5 1 97.88 508 MET B C 1
ATOM 8560 O O . MET B 1 508 ? 17.875 39.375 18.812 1 97.88 508 MET B O 1
ATOM 8564 N N . ALA B 1 509 ? 16.234 40.875 18.594 1 96.38 509 ALA B N 1
ATOM 8565 C CA . ALA B 1 509 ? 17.062 41.969 19.047 1 96.38 509 ALA B CA 1
ATOM 8566 C C . ALA B 1 509 ? 17 42.125 20.562 1 96.38 509 ALA B C 1
ATOM 8568 O O . ALA B 1 509 ? 17.688 42.969 21.141 1 96.38 509 ALA B O 1
ATOM 8569 N N . SER B 1 510 ? 16.203 41.344 21.188 1 96.75 510 SER B N 1
ATOM 8570 C CA . SER B 1 510 ? 16.062 41.438 22.641 1 96.75 510 SER B CA 1
ATOM 8571 C C . SER B 1 510 ? 17.359 41.062 23.359 1 96.75 510 SER B C 1
ATOM 8573 O O . SER B 1 510 ? 18.172 40.344 22.812 1 96.75 510 SER B O 1
ATOM 8575 N N . PRO B 1 511 ? 17.484 41.531 24.625 1 96.56 511 PRO B N 1
ATOM 8576 C CA . PRO B 1 511 ? 18.703 41.188 25.375 1 96.56 511 PRO B CA 1
ATOM 8577 C C . PRO B 1 511 ? 18.906 39.688 25.562 1 96.56 511 PRO B C 1
ATOM 8579 O O . PRO B 1 511 ? 20.031 39.219 25.469 1 96.56 511 PRO B O 1
ATOM 8582 N N . ALA B 1 512 ? 17.891 39 25.781 1 95.69 512 ALA B N 1
ATOM 8583 C CA . ALA B 1 512 ? 17.984 37.562 26.016 1 95.69 512 ALA B CA 1
ATOM 8584 C C . ALA B 1 512 ? 18.578 36.844 24.797 1 95.69 512 ALA B C 1
ATOM 8586 O O . ALA B 1 512 ? 19.406 35.938 24.938 1 95.69 512 ALA B O 1
ATOM 8587 N N . MET B 1 513 ? 18.219 37.25 23.594 1 96.75 513 MET B N 1
ATOM 8588 C CA . MET B 1 513 ? 18.609 36.562 22.375 1 96.75 513 MET B CA 1
ATOM 8589 C C . MET B 1 513 ? 20 36.938 21.938 1 96.75 513 MET B C 1
ATOM 8591 O O . MET B 1 513 ? 20.641 36.219 21.172 1 96.75 513 MET B O 1
ATOM 8595 N N . ALA B 1 514 ? 20.469 38.031 22.422 1 94.06 514 ALA B N 1
ATOM 8596 C CA . ALA B 1 514 ? 21.812 38.5 22.078 1 94.06 514 ALA B CA 1
ATOM 8597 C C . ALA B 1 514 ? 22.859 37.469 22.484 1 94.06 514 ALA B C 1
ATOM 8599 O O . ALA B 1 514 ? 23.906 37.375 21.844 1 94.06 514 ALA B O 1
ATOM 8600 N N . GLY B 1 515 ? 22.578 36.688 23.422 1 91.06 515 GLY B N 1
ATOM 8601 C CA . GLY B 1 515 ? 23.531 35.75 23.969 1 91.06 515 GLY B CA 1
ATOM 8602 C C . GLY B 1 515 ? 23.719 34.5 23.094 1 91.06 515 GLY B C 1
ATOM 8603 O O . GLY B 1 515 ? 24.672 33.75 23.25 1 91.06 515 GLY B O 1
ATOM 8604 N N . ILE B 1 516 ? 22.891 34.375 22.109 1 94.25 516 ILE B N 1
ATOM 8605 C CA . ILE B 1 516 ? 22.938 33.125 21.375 1 94.25 516 ILE B CA 1
ATOM 8606 C C . ILE B 1 516 ? 23.031 33.406 19.875 1 94.25 516 ILE B C 1
ATOM 8608 O O . ILE B 1 516 ? 23.406 32.531 19.094 1 94.25 516 ILE B O 1
ATOM 8612 N N . THR B 1 517 ? 22.688 34.562 19.422 1 95.69 517 THR B N 1
ATOM 8613 C CA . THR B 1 517 ? 22.719 34.938 18 1 95.69 517 THR B CA 1
ATOM 8614 C C . THR B 1 517 ? 24.141 35.219 17.547 1 95.69 517 THR B C 1
ATOM 8616 O O . THR B 1 517 ? 24.922 35.875 18.281 1 95.69 517 THR B O 1
ATOM 8619 N N . LEU B 1 518 ? 24.453 34.688 16.391 1 95.12 518 LEU B N 1
ATOM 8620 C CA . LEU B 1 518 ? 25.75 34.938 15.789 1 95.12 518 LEU B CA 1
ATOM 8621 C C . LEU B 1 518 ? 25.625 35.906 14.617 1 95.12 518 LEU B C 1
ATOM 8623 O O . LEU B 1 518 ? 25.234 35.5 13.516 1 95.12 518 LEU B O 1
ATOM 8627 N N . GLY B 1 519 ? 26.031 37.125 14.852 1 89.25 519 GLY B N 1
ATOM 8628 C CA . GLY B 1 519 ? 25.984 38.125 13.781 1 89.25 519 GLY B CA 1
ATOM 8629 C C . GLY B 1 519 ? 24.609 38.719 13.578 1 89.25 519 GLY B C 1
ATOM 8630 O O . GLY B 1 519 ? 23.797 38.75 14.5 1 89.25 519 GLY B O 1
ATOM 8631 N N . GLY B 1 520 ? 24.328 39.25 12.43 1 88.38 520 GLY B N 1
ATOM 8632 C CA . GLY B 1 520 ? 23.062 39.875 12.117 1 88.38 520 GLY B CA 1
ATOM 8633 C C . GLY B 1 520 ? 22.062 38.938 11.438 1 88.38 520 GLY B C 1
ATOM 8634 O O . GLY B 1 520 ? 22.312 37.75 11.336 1 88.38 520 GLY B O 1
ATOM 8635 N N . GLU B 1 521 ? 20.969 39.5 11.094 1 96.12 521 GLU B N 1
ATOM 8636 C CA . GLU B 1 521 ? 19.938 38.812 10.344 1 96.12 521 GLU B CA 1
ATOM 8637 C C . GLU B 1 521 ? 20.484 38.219 9.055 1 96.12 521 GLU B C 1
ATOM 8639 O O . GLU B 1 521 ? 21.109 38.906 8.258 1 96.12 521 GLU B O 1
ATOM 8644 N N . SER B 1 522 ? 20.359 36.875 8.875 1 95.88 522 SER B N 1
ATOM 8645 C CA . SER B 1 522 ? 20.906 36.156 7.727 1 95.88 522 SER B CA 1
ATOM 8646 C C . SER B 1 522 ? 19.969 36.219 6.527 1 95.88 522 SER B C 1
ATOM 8648 O O . SER B 1 522 ? 20.406 36.188 5.379 1 95.88 522 SER B O 1
ATOM 8650 N N . TYR B 1 523 ? 18.766 36.188 6.812 1 96.25 523 TYR B N 1
ATOM 8651 C CA . TYR B 1 523 ? 17.734 36.25 5.785 1 96.25 523 TYR B CA 1
ATOM 8652 C C . TYR B 1 523 ? 16.469 36.938 6.309 1 96.25 523 TYR B C 1
ATOM 8654 O O . TYR B 1 523 ? 15.977 36.594 7.387 1 96.25 523 TYR B O 1
ATOM 8662 N N . PRO B 1 524 ? 15.875 37.906 5.551 1 97.25 524 PRO B N 1
ATOM 8663 C CA . PRO B 1 524 ? 16.297 38.438 4.25 1 97.25 524 PRO B CA 1
ATOM 8664 C C . PRO B 1 524 ? 17.484 39.375 4.352 1 97.25 524 PRO B C 1
ATOM 8666 O O . PRO B 1 524 ? 18.047 39.812 3.332 1 97.25 524 PRO B O 1
ATOM 8669 N N . GLY B 1 525 ? 17.891 39.688 5.535 1 95.94 525 GLY B N 1
ATOM 8670 C CA . GLY B 1 525 ? 19 40.594 5.773 1 95.94 525 GLY B CA 1
ATOM 8671 C C . GLY B 1 525 ? 18.578 41.969 6.258 1 95.94 525 GLY B C 1
ATOM 8672 O O . GLY B 1 525 ? 17.391 42.312 6.176 1 95.94 525 GLY B O 1
ATOM 8673 N N . THR B 1 526 ? 19.516 42.781 6.73 1 94.31 526 THR B N 1
ATOM 8674 C CA . THR B 1 526 ? 19.219 44.062 7.406 1 94.31 526 THR B CA 1
ATOM 8675 C C . THR B 1 526 ? 18.875 45.156 6.398 1 94.31 526 THR B C 1
ATOM 8677 O O . THR B 1 526 ? 18.344 46.188 6.766 1 94.31 526 THR B O 1
ATOM 8680 N N . ASP B 1 527 ? 19.094 44.812 5.184 1 95.12 527 ASP B N 1
ATOM 8681 C CA . ASP B 1 527 ? 18.844 45.812 4.156 1 95.12 527 ASP B CA 1
ATOM 8682 C C . ASP B 1 527 ? 17.344 45.969 3.887 1 95.12 527 ASP B C 1
ATOM 8684 O O . ASP B 1 527 ? 16.891 46.969 3.361 1 95.12 527 ASP B O 1
ATOM 8688 N N . VAL B 1 528 ? 16.547 45 4.168 1 97.75 528 VAL B N 1
ATOM 8689 C CA . VAL B 1 528 ? 15.102 45.031 3.998 1 97.75 528 VAL B CA 1
ATOM 8690 C C . VAL B 1 528 ? 14.461 45.75 5.188 1 97.75 528 VAL B C 1
ATOM 8692 O O . VAL B 1 528 ? 14.352 45.156 6.273 1 97.75 528 VAL B O 1
ATOM 8695 N N . GLN B 1 529 ? 14 47.031 4.988 1 96.62 529 GLN B N 1
ATOM 8696 C CA . GLN B 1 529 ? 13.602 47.844 6.137 1 96.62 529 GLN B CA 1
ATOM 8697 C C . GLN B 1 529 ? 12.234 48.469 5.91 1 96.62 529 GLN B C 1
ATOM 8699 O O . GLN B 1 529 ? 11.383 48.469 6.801 1 96.6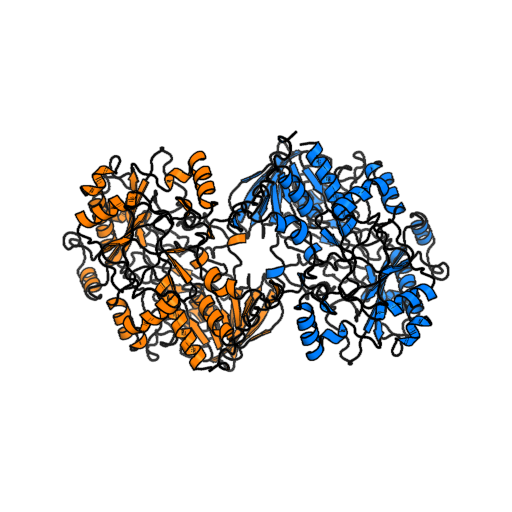2 529 GLN B O 1
ATOM 8704 N N . THR B 1 530 ? 12.016 48.969 4.75 1 96.94 530 THR B N 1
ATOM 8705 C CA . THR B 1 530 ? 10.773 49.688 4.504 1 96.94 530 THR B CA 1
ATOM 8706 C C . THR B 1 530 ? 9.602 48.75 4.367 1 96.94 530 THR B C 1
ATOM 8708 O O . THR B 1 530 ? 9.797 47.562 4.043 1 96.94 530 THR B O 1
ATOM 8711 N N . ASP B 1 531 ? 8.461 49.25 4.613 1 96.31 531 ASP B N 1
ATOM 8712 C CA . ASP B 1 531 ? 7.273 48.438 4.461 1 96.31 531 ASP B CA 1
ATOM 8713 C C . ASP B 1 531 ? 7.207 47.812 3.062 1 96.31 531 ASP B C 1
ATOM 8715 O O . ASP B 1 531 ? 6.871 46.656 2.908 1 96.31 531 ASP B O 1
ATOM 8719 N N . ASP B 1 532 ? 7.543 48.625 2.107 1 97.06 532 ASP B N 1
ATOM 8720 C CA . ASP B 1 532 ? 7.492 48.156 0.729 1 97.06 532 ASP B CA 1
ATOM 8721 C C . ASP B 1 532 ? 8.477 47 0.507 1 97.06 532 ASP B C 1
ATOM 8723 O O . ASP B 1 532 ? 8.156 46.031 -0.168 1 97.06 532 ASP B O 1
ATOM 8727 N N . GLU B 1 533 ? 9.664 47.188 1.029 1 98 533 GLU B N 1
ATOM 8728 C CA . GLU B 1 533 ? 10.672 46.125 0.906 1 98 533 GLU B CA 1
ATOM 8729 C C . GLU B 1 533 ? 10.25 44.875 1.636 1 98 533 GLU B C 1
ATOM 8731 O O . GLU B 1 533 ? 10.445 43.75 1.134 1 98 533 GLU B O 1
ATOM 8736 N N . ILE B 1 534 ? 9.688 45 2.746 1 98.25 534 ILE B N 1
ATOM 8737 C CA . ILE B 1 534 ? 9.219 43.875 3.539 1 98.25 534 ILE B CA 1
ATOM 8738 C C . ILE B 1 534 ? 8.078 43.188 2.814 1 98.25 534 ILE B C 1
ATOM 8740 O O . ILE B 1 534 ? 8.031 41.938 2.764 1 98.25 534 ILE B O 1
ATOM 8744 N N . VAL B 1 535 ? 7.156 43.938 2.287 1 98 535 VAL B N 1
ATOM 8745 C CA . VAL B 1 535 ? 6.023 43.375 1.553 1 98 535 VAL B CA 1
ATOM 8746 C C . VAL B 1 535 ? 6.531 42.562 0.368 1 98 535 VAL B C 1
ATOM 8748 O O . VAL B 1 535 ? 6.047 41.469 0.12 1 98 535 VAL B O 1
ATOM 8751 N N . GLU B 1 536 ? 7.496 43.094 -0.37 1 97.75 536 GLU B N 1
ATOM 8752 C CA . GLU B 1 536 ? 8.062 42.375 -1.503 1 97.75 536 GLU B CA 1
ATOM 8753 C C . GLU B 1 536 ? 8.695 41.062 -1.054 1 97.75 536 GLU B C 1
ATOM 8755 O O . GLU B 1 536 ? 8.547 40.031 -1.714 1 97.75 536 GLU B O 1
ATOM 8760 N N . TRP B 1 537 ? 9.422 41.125 -0.027 1 97.81 537 TRP B N 1
ATOM 8761 C CA . TRP B 1 537 ? 10.031 39.906 0.514 1 97.81 537 TRP B CA 1
ATOM 8762 C C . TRP B 1 537 ? 8.961 38.938 0.956 1 97.81 537 TRP B C 1
ATOM 8764 O O . TRP B 1 537 ? 9.086 37.719 0.704 1 97.81 537 TRP B O 1
ATOM 8774 N N . LEU B 1 538 ? 7.926 39.375 1.67 1 98.25 538 LEU B N 1
ATOM 8775 C CA . LEU B 1 538 ? 6.844 38.531 2.141 1 98.25 538 LEU B CA 1
ATOM 8776 C C . LEU B 1 538 ? 6.156 37.812 0.973 1 98.25 538 LEU B C 1
ATOM 8778 O O . LEU B 1 538 ? 5.789 36.656 1.078 1 98.25 538 LEU B O 1
ATOM 8782 N N . ARG B 1 539 ? 5.941 38.5 -0.09 1 97.69 539 ARG B N 1
ATOM 8783 C CA . ARG B 1 539 ? 5.305 37.906 -1.265 1 97.69 539 ARG B CA 1
ATOM 8784 C C . ARG B 1 539 ? 6.117 36.719 -1.804 1 97.69 539 ARG B C 1
ATOM 8786 O O . ARG B 1 539 ? 5.559 35.781 -2.348 1 97.69 539 ARG B O 1
ATOM 8793 N N . GLU B 1 540 ? 7.367 36.75 -1.569 1 96.31 540 GLU B N 1
ATOM 8794 C CA . GLU B 1 540 ? 8.273 35.719 -2.047 1 96.31 540 GLU B CA 1
ATOM 8795 C C . GLU B 1 540 ? 8.422 34.594 -1.013 1 96.31 540 GLU B C 1
ATOM 8797 O O . GLU B 1 540 ? 8.484 33.406 -1.365 1 96.31 540 GLU B O 1
ATOM 8802 N N . ALA B 1 541 ? 8.477 34.969 0.204 1 97 541 ALA B N 1
ATOM 8803 C CA . ALA B 1 541 ? 8.992 34.062 1.236 1 97 541 ALA B CA 1
ATOM 8804 C C . ALA B 1 541 ? 7.852 33.438 2.027 1 97 541 ALA B C 1
ATOM 8806 O O . ALA B 1 541 ? 8.062 32.469 2.746 1 97 541 ALA B O 1
ATOM 8807 N N . SER B 1 542 ? 6.633 33.938 1.891 1 97.69 542 SER B N 1
ATOM 8808 C CA . SER B 1 542 ? 5.523 33.406 2.682 1 97.69 542 SER B CA 1
ATOM 8809 C C . SER B 1 542 ? 5.109 32.031 2.215 1 97.69 542 SER B C 1
ATOM 8811 O O . SER B 1 542 ? 5.348 31.641 1.063 1 97.69 542 SER B O 1
ATOM 8813 N N . ASN B 1 543 ? 4.617 31.234 3.111 1 97.5 543 ASN B N 1
ATOM 8814 C CA . ASN B 1 543 ? 3.98 29.953 2.867 1 97.5 543 ASN B CA 1
ATOM 8815 C C . ASN B 1 543 ? 2.74 29.766 3.736 1 97.5 543 ASN B C 1
ATOM 8817 O O . ASN B 1 543 ? 2.459 30.594 4.605 1 97.5 543 ASN B O 1
ATOM 8821 N N . THR B 1 544 ? 1.927 28.812 3.375 1 97.19 544 THR B N 1
ATOM 8822 C CA . THR B 1 544 ? 0.78 28.422 4.184 1 97.19 544 THR B CA 1
ATOM 8823 C C . THR B 1 544 ? 1.231 27.641 5.414 1 97.19 544 THR B C 1
ATOM 8825 O O . THR B 1 544 ? 2.283 27 5.395 1 97.19 544 THR B O 1
ATOM 8828 N N . VAL B 1 545 ? 0.447 27.688 6.508 1 96.88 545 VAL B N 1
ATOM 8829 C CA . VAL B 1 545 ? 0.646 26.828 7.672 1 96.88 545 VAL B CA 1
ATOM 8830 C C . VAL B 1 545 ? -0.092 25.516 7.465 1 96.88 545 VAL B C 1
ATOM 8832 O O . VAL B 1 545 ? -0.06 24.641 8.336 1 96.88 545 VAL B O 1
ATOM 8835 N N . HIS B 1 546 ? -0.882 25.328 6.312 1 97.62 546 HIS B N 1
ATOM 8836 C CA . HIS B 1 546 ? -1.616 24.125 5.922 1 97.62 546 HIS B CA 1
ATOM 8837 C C . HIS B 1 546 ? -2.834 23.922 6.812 1 97.62 546 HIS B C 1
ATOM 8839 O O . HIS B 1 546 ? -3.049 22.812 7.324 1 97.62 546 HIS B O 1
ATOM 8845 N N . HIS B 1 547 ? -3.574 25.016 7.039 1 98.56 547 HIS B N 1
ATOM 8846 C CA . HIS B 1 547 ? -4.773 24.938 7.867 1 98.56 547 HIS B CA 1
ATOM 8847 C C . HIS B 1 547 ? -6.031 25.188 7.043 1 98.56 547 HIS B C 1
ATOM 8849 O O . HIS B 1 547 ? -6.98 25.797 7.523 1 98.56 547 HIS B O 1
ATOM 8855 N N . ALA B 1 548 ? -6.02 24.766 5.793 1 98.69 548 ALA B N 1
ATOM 8856 C CA . ALA B 1 548 ? -7.188 24.969 4.938 1 98.69 548 ALA B CA 1
ATOM 8857 C C . ALA B 1 548 ? -8.445 24.406 5.578 1 98.69 548 ALA B C 1
ATOM 8859 O O . ALA B 1 548 ? -8.422 23.297 6.137 1 98.69 548 ALA B O 1
ATOM 8860 N N . CYS B 1 549 ? -9.57 25.172 5.508 1 98.69 549 CYS B N 1
ATOM 8861 C CA . CYS B 1 549 ? -10.844 24.734 6.074 1 98.69 549 CYS B CA 1
ATOM 8862 C C . CYS B 1 549 ? -12 25.578 5.543 1 98.69 549 CYS B C 1
ATOM 8864 O O . CYS B 1 549 ? -11.812 26.391 4.637 1 98.69 549 CYS B O 1
ATOM 8866 N N . CYS B 1 550 ? -13.195 25.297 5.938 1 98.69 550 CYS B N 1
ATOM 8867 C CA . CYS B 1 550 ? -14.383 26.156 5.875 1 98.69 550 CYS B CA 1
ATOM 8868 C C . CYS B 1 550 ? -15.016 26.094 4.492 1 98.69 550 CYS B C 1
ATOM 8870 O O . CYS B 1 550 ? -15.844 26.953 4.152 1 98.69 550 CYS B O 1
ATOM 8872 N N . THR B 1 551 ? -14.734 25.078 3.678 1 98.88 551 THR B N 1
ATOM 8873 C CA . THR B 1 551 ? -15.133 25.062 2.275 1 98.88 551 THR B CA 1
ATOM 8874 C C . THR B 1 551 ? -16.484 24.375 2.104 1 98.88 551 THR B C 1
ATOM 8876 O O . THR B 1 551 ? -16.969 24.219 0.982 1 98.88 551 THR B O 1
ATOM 8879 N N . ALA B 1 552 ? -17.047 23.875 3.125 1 98.88 552 ALA B N 1
ATOM 8880 C CA . ALA B 1 552 ? -18.406 23.359 3.236 1 98.88 552 ALA B CA 1
ATOM 8881 C C . ALA B 1 552 ? -19.016 23.688 4.598 1 98.88 552 ALA B C 1
ATOM 8883 O O . ALA B 1 552 ? -19.531 22.797 5.289 1 98.88 552 ALA B O 1
ATOM 8884 N N . GLY B 1 553 ? -19.141 24.938 4.867 1 98.62 553 GLY B N 1
ATOM 8885 C CA . GLY B 1 553 ? -19.328 25.484 6.207 1 98.62 553 GLY B CA 1
ATOM 8886 C C . GLY B 1 553 ? -20.703 25.219 6.777 1 98.62 553 GLY B C 1
ATOM 8887 O O . GLY B 1 553 ? -21.703 25.266 6.051 1 98.62 553 GLY B O 1
ATOM 8888 N N . MET B 1 554 ? -20.75 25.016 8.109 1 98.19 554 MET B N 1
ATOM 8889 C CA . MET B 1 554 ? -22.016 24.844 8.82 1 98.19 554 MET B CA 1
ATOM 8890 C C . MET B 1 554 ? -22.672 26.188 9.109 1 98.19 554 MET B C 1
ATOM 8892 O O . MET B 1 554 ? -21.984 27.203 9.234 1 98.19 554 MET B O 1
ATOM 8896 N N . GLY B 1 555 ? -23.938 26.219 9.172 1 96.81 555 GLY B N 1
ATOM 8897 C CA . GLY B 1 555 ? -24.719 27.406 9.492 1 96.81 555 GLY B CA 1
ATOM 8898 C C . GLY B 1 555 ? -26.203 27.125 9.578 1 96.81 555 GLY B C 1
ATOM 8899 O O . GLY B 1 555 ? -26.641 25.969 9.539 1 96.81 555 GLY B O 1
ATOM 8900 N N . PRO B 1 556 ? -26.938 28.234 9.797 1 94.56 556 PRO B N 1
ATOM 8901 C CA . PRO B 1 556 ? -28.391 28.094 9.828 1 94.56 556 PRO B CA 1
ATOM 8902 C C . PRO B 1 556 ? -28.953 27.516 8.523 1 94.56 556 PRO B C 1
ATOM 8904 O O . PRO B 1 556 ? -28.484 27.859 7.441 1 94.56 556 PRO B O 1
ATOM 8907 N N . ARG B 1 557 ? -29.922 26.688 8.633 1 93.38 557 ARG B N 1
ATOM 8908 C CA . ARG B 1 557 ? -30.484 25.969 7.496 1 93.38 557 ARG B CA 1
ATOM 8909 C C . ARG B 1 557 ? -31.062 26.938 6.465 1 93.38 557 ARG B C 1
ATOM 8911 O O . ARG B 1 557 ? -31.062 26.641 5.266 1 93.38 557 ARG B O 1
ATOM 8918 N N . ASP B 1 558 ? -31.547 28.078 6.969 1 92.25 558 ASP B N 1
ATOM 8919 C CA . ASP B 1 558 ? -32.219 29.016 6.078 1 92.25 558 ASP B CA 1
ATOM 8920 C C . ASP B 1 558 ? -31.219 29.891 5.336 1 92.25 558 ASP B C 1
ATOM 8922 O O . ASP B 1 558 ? -31.594 30.609 4.398 1 92.25 558 ASP B O 1
ATOM 8926 N N . ASN B 1 559 ? -29.938 29.859 5.746 1 93.5 559 ASN B N 1
ATOM 8927 C CA . ASN B 1 559 ? -28.875 30.531 5.004 1 93.5 559 ASN B CA 1
ATOM 8928 C C . ASN B 1 559 ? -28.484 29.766 3.752 1 93.5 559 ASN B C 1
ATOM 8930 O O . ASN B 1 559 ? -28.016 28.625 3.846 1 93.5 559 ASN B O 1
ATOM 8934 N N . PRO B 1 560 ? -28.656 30.375 2.643 1 92.5 560 PRO B N 1
ATOM 8935 C CA . PRO B 1 560 ? -28.359 29.656 1.4 1 92.5 560 PRO B CA 1
ATOM 8936 C C . PRO B 1 560 ? -26.891 29.266 1.271 1 92.5 560 PRO B C 1
ATOM 8938 O O . PRO B 1 560 ? -26.547 28.344 0.534 1 92.5 560 PRO B O 1
ATOM 8941 N N . ASP B 1 561 ? -26.016 29.922 2.029 1 95 561 ASP B N 1
ATOM 8942 C CA . ASP B 1 561 ? -24.594 29.672 1.932 1 95 561 ASP B CA 1
ATOM 8943 C C . ASP B 1 561 ? -24.156 28.578 2.889 1 95 561 ASP B C 1
ATOM 8945 O O . ASP B 1 561 ? -23.031 28.078 2.807 1 95 561 ASP B O 1
ATOM 8949 N N . SER B 1 562 ? -25.141 28.203 3.752 1 97.5 562 SER B N 1
ATOM 8950 C CA . SER B 1 562 ? -24.828 27.078 4.641 1 97.5 562 SER B CA 1
ATOM 8951 C C . SER B 1 562 ? -24.859 25.75 3.893 1 97.5 562 SER B C 1
ATOM 8953 O O . SER B 1 562 ? -25.75 25.5 3.09 1 97.5 562 SER B O 1
ATOM 8955 N N . VAL B 1 563 ? -23.859 24.938 4.062 1 98.81 563 VAL B N 1
ATOM 8956 C CA . VAL B 1 563 ? -23.781 23.641 3.381 1 98.81 563 VAL B CA 1
ATOM 8957 C C . VAL B 1 563 ? -24.328 22.547 4.285 1 98.81 563 VAL B C 1
ATOM 8959 O O . VAL B 1 563 ? -25.031 21.656 3.82 1 98.81 563 VAL B O 1
ATOM 8962 N N . VAL B 1 564 ? -23.969 22.578 5.57 1 98.81 564 VAL B N 1
ATOM 8963 C CA . VAL B 1 564 ? -24.453 21.578 6.527 1 98.81 564 VAL B CA 1
ATOM 8964 C C . VAL B 1 564 ? -25.094 22.281 7.715 1 98.81 564 VAL B C 1
ATOM 8966 O O . VAL B 1 564 ? -24.828 23.469 7.973 1 98.81 564 VAL B O 1
ATOM 8969 N N . ASP B 1 565 ? -25.969 21.562 8.406 1 98 565 ASP B N 1
ATOM 8970 C CA . ASP B 1 565 ? -26.453 22.047 9.695 1 98 565 ASP B CA 1
ATOM 8971 C C . ASP B 1 565 ? -25.438 21.812 10.805 1 98 565 ASP B C 1
ATOM 8973 O O . ASP B 1 565 ? -24.297 21.422 10.531 1 98 565 ASP B O 1
ATOM 8977 N N . THR B 1 566 ? -25.734 22.094 12.047 1 96 566 THR B N 1
ATOM 8978 C CA . THR B 1 566 ? -24.766 22.094 13.141 1 96 566 THR B CA 1
ATOM 8979 C C . THR B 1 566 ? -24.406 20.672 13.547 1 96 566 THR B C 1
ATOM 8981 O O . THR B 1 566 ? -23.5 20.453 14.344 1 96 566 THR B O 1
ATOM 8984 N N . GLN B 1 567 ? -25.062 19.672 12.953 1 96.31 567 GLN B N 1
ATOM 8985 C CA . GLN B 1 567 ? -24.703 18.281 13.195 1 96.31 567 GLN B CA 1
ATOM 8986 C C . GLN B 1 567 ? -24 17.672 11.992 1 96.31 567 GLN B C 1
ATOM 8988 O O . GLN B 1 567 ? -23.812 16.453 11.922 1 96.31 567 GLN B O 1
ATOM 8993 N N . GLY B 1 568 ? -23.656 18.453 11.062 1 98.25 568 GLY B N 1
ATOM 8994 C CA . GLY B 1 568 ? -22.906 18.016 9.898 1 98.25 568 GLY B CA 1
ATOM 8995 C C . GLY B 1 568 ? -23.766 17.438 8.797 1 98.25 568 GLY B C 1
ATOM 8996 O O . GLY B 1 568 ? -23.266 16.938 7.797 1 98.25 568 GLY B O 1
ATOM 8997 N N . ARG B 1 569 ? -25.156 17.453 8.938 1 98.25 569 ARG B N 1
ATOM 8998 C CA . ARG B 1 569 ? -26.062 16.953 7.914 1 98.25 569 ARG B CA 1
ATOM 8999 C C . ARG B 1 569 ? -26.141 17.906 6.723 1 98.25 569 ARG B C 1
ATOM 9001 O O . ARG B 1 569 ? -26.344 19.109 6.898 1 98.25 569 ARG B O 1
ATOM 9008 N N . VAL B 1 570 ? -25.953 17.359 5.562 1 98.81 570 VAL B N 1
ATOM 9009 C CA . VAL B 1 570 ? -25.953 18.188 4.359 1 98.81 570 VAL B CA 1
ATOM 9010 C C . VAL B 1 570 ? -27.359 18.719 4.105 1 98.81 570 VAL B C 1
ATOM 9012 O O . VAL B 1 570 ? -28.328 17.938 4.039 1 98.81 570 VAL B O 1
ATOM 9015 N N . ILE B 1 571 ? -27.531 20.047 3.973 1 98.25 571 ILE B N 1
ATOM 9016 C CA . ILE B 1 571 ? -28.828 20.688 3.783 1 98.25 571 ILE B CA 1
ATOM 9017 C C . ILE B 1 571 ? -29.328 20.406 2.369 1 98.25 571 ILE B C 1
ATOM 9019 O O . ILE B 1 571 ? -28.609 20.594 1.394 1 98.25 571 ILE B O 1
ATOM 9023 N N . GLY B 1 572 ? -30.516 19.969 2.248 1 96.56 572 GLY B N 1
ATOM 9024 C CA . GLY B 1 572 ? -31.125 19.703 0.949 1 96.56 572 GLY B CA 1
ATOM 9025 C C . GLY B 1 572 ? -31.203 18.234 0.605 1 96.56 572 GLY B C 1
ATOM 9026 O O . GLY B 1 572 ? -31.906 17.844 -0.327 1 96.56 572 GLY B O 1
ATOM 9027 N N . VAL B 1 573 ? -30.516 17.359 1.369 1 97.94 573 VAL B N 1
ATOM 9028 C CA . VAL B 1 573 ? -30.547 15.914 1.127 1 97.94 573 VAL B CA 1
ATOM 9029 C C . VAL B 1 573 ? -30.625 15.172 2.457 1 97.94 573 VAL B C 1
ATOM 9031 O O . VAL B 1 573 ? -30.578 15.781 3.525 1 97.94 573 VAL B O 1
ATOM 9034 N N . SER B 1 574 ? -30.922 13.852 2.357 1 97.56 574 SER B N 1
ATOM 9035 C CA . SER B 1 574 ? -30.938 13 3.543 1 97.56 574 SER B CA 1
ATOM 9036 C C . SER B 1 574 ? -29.922 11.859 3.426 1 97.56 574 SER B C 1
ATOM 9038 O O . SER B 1 574 ? -29.469 11.539 2.324 1 97.56 574 SER B O 1
ATOM 9040 N N . GLY B 1 575 ? -29.469 11.359 4.555 1 97.75 575 GLY B N 1
ATOM 9041 C CA . GLY B 1 575 ? -28.562 10.227 4.582 1 97.75 575 GLY B CA 1
ATOM 9042 C C . GLY B 1 575 ? -27.125 10.609 4.293 1 97.75 575 GLY B C 1
ATOM 9043 O O . GLY B 1 575 ? -26.297 9.75 3.949 1 97.75 575 GLY B O 1
ATOM 9044 N N . LEU B 1 576 ? -26.812 11.898 4.41 1 98.69 576 LEU B N 1
ATOM 9045 C CA . LEU B 1 576 ? -25.484 12.391 4.09 1 98.69 576 LEU B CA 1
ATOM 9046 C C . LEU B 1 576 ? -25 13.391 5.137 1 98.69 576 LEU B C 1
ATOM 9048 O O . LEU B 1 576 ? -25.719 14.344 5.465 1 98.69 576 LEU B O 1
ATOM 9052 N N . ARG B 1 577 ? -23.828 13.133 5.695 1 98.69 577 ARG B N 1
ATOM 9053 C CA . ARG B 1 577 ? -23.172 14.047 6.625 1 98.69 577 ARG B CA 1
ATOM 9054 C C . ARG B 1 577 ? -21.75 14.352 6.184 1 98.69 577 ARG B C 1
ATOM 9056 O O . ARG B 1 577 ? -21.172 13.602 5.395 1 98.69 577 ARG B O 1
ATOM 9063 N N . ILE B 1 578 ? -21.266 15.461 6.602 1 98.94 578 ILE B N 1
ATOM 9064 C CA . ILE B 1 578 ? -19.859 15.805 6.449 1 98.94 578 ILE B CA 1
ATOM 9065 C C . ILE B 1 578 ? -19.219 15.992 7.824 1 98.94 578 ILE B C 1
ATOM 9067 O O . ILE B 1 578 ? -19.766 16.688 8.68 1 98.94 578 ILE B O 1
ATOM 9071 N N . VAL B 1 579 ? -18.078 15.391 8.086 1 98.88 579 VAL B N 1
ATOM 9072 C CA . VAL B 1 579 ? -17.344 15.547 9.336 1 98.88 579 VAL B CA 1
ATOM 9073 C C . VAL B 1 579 ? -15.852 15.742 9.039 1 98.88 579 VAL B C 1
ATOM 9075 O O . VAL B 1 579 ? -15.086 14.773 9.031 1 98.88 579 VAL B O 1
ATOM 9078 N N . ASP B 1 580 ? -15.391 16.891 8.844 1 98.75 580 ASP B N 1
ATOM 9079 C CA . ASP B 1 580 ? -13.992 17.25 8.664 1 98.75 580 ASP B CA 1
ATOM 9080 C C . ASP B 1 580 ? -13.797 18.766 8.758 1 98.75 580 ASP B C 1
ATOM 9082 O O . ASP B 1 580 ? -14.695 19.484 9.211 1 98.75 580 ASP B O 1
ATOM 9086 N N . ALA B 1 581 ? -12.656 19.266 8.422 1 98.69 581 ALA B N 1
ATOM 9087 C CA . ALA B 1 581 ? -12.312 20.688 8.594 1 98.69 581 ALA B CA 1
ATOM 9088 C C . ALA B 1 581 ? -13.18 21.562 7.707 1 98.69 581 ALA B C 1
ATOM 9090 O O . ALA B 1 581 ? -13.344 22.766 7.98 1 98.69 581 ALA B O 1
ATOM 9091 N N . SER B 1 582 ? -13.75 21.016 6.625 1 98.88 582 SER B N 1
ATOM 9092 C CA . SER B 1 582 ? -14.5 21.812 5.664 1 98.88 582 SER B CA 1
ATOM 9093 C C . SER B 1 582 ? -15.766 22.391 6.293 1 98.88 582 SER B C 1
ATOM 9095 O O . SER B 1 582 ? -16.281 23.406 5.84 1 98.88 582 SER B O 1
ATOM 9097 N N . ILE B 1 583 ? -16.25 21.828 7.344 1 98.81 583 ILE B N 1
ATOM 9098 C CA . ILE B 1 583 ? -17.578 22.234 7.812 1 98.81 583 ILE B CA 1
ATOM 9099 C C . ILE B 1 583 ? -17.438 23.344 8.859 1 98.81 583 ILE B C 1
ATOM 9101 O O . ILE B 1 583 ? -18.422 23.891 9.32 1 98.81 583 ILE B O 1
ATOM 9105 N N . MET B 1 584 ? -16.219 23.688 9.25 1 98.62 584 MET B N 1
ATOM 9106 C CA . MET B 1 584 ? -16.047 24.766 10.211 1 98.62 584 MET B CA 1
ATOM 9107 C C . MET B 1 584 ? -16.547 26.094 9.641 1 98.62 584 MET B C 1
ATOM 9109 O O . MET B 1 584 ? -16.344 26.375 8.461 1 98.62 584 MET B O 1
ATOM 9113 N N . PRO B 1 585 ? -17.25 26.859 10.508 1 97.75 585 PRO B N 1
ATOM 9114 C CA . PRO B 1 585 ? -17.766 28.125 9.977 1 97.75 585 PRO B CA 1
ATOM 9115 C C . PRO B 1 585 ? -16.656 29.156 9.703 1 97.75 585 PRO B C 1
ATOM 9117 O O . PRO B 1 585 ? -16.828 30.047 8.875 1 97.75 585 PRO B O 1
ATOM 9120 N N . PHE B 1 586 ? -15.586 29.078 10.422 1 97.88 586 PHE B N 1
ATOM 9121 C CA . PHE B 1 586 ? -14.375 29.875 10.242 1 97.88 586 PHE B CA 1
ATOM 9122 C C . PHE B 1 586 ? -13.164 29.156 10.828 1 97.88 586 PHE B C 1
ATOM 9124 O O . PHE B 1 586 ? -13.312 28.141 11.516 1 97.88 586 PHE B O 1
ATOM 9131 N N . LEU B 1 587 ? -11.992 29.578 10.469 1 98.5 587 LEU B N 1
ATOM 9132 C CA . LEU B 1 587 ? -10.742 29.031 11 1 98.5 587 LEU B CA 1
ATOM 9133 C C . LEU B 1 587 ? -10.414 29.656 12.352 1 98.5 587 LEU B C 1
ATOM 9135 O O . LEU B 1 587 ? -10.102 30.844 12.445 1 98.5 587 LEU B O 1
ATOM 9139 N N . PRO B 1 588 ? -10.555 28.922 13.445 1 98.06 588 PRO B N 1
ATOM 9140 C CA . PRO B 1 588 ? -10.156 29.469 14.742 1 98.06 588 PRO B CA 1
ATOM 9141 C C . PRO B 1 588 ? -8.656 29.719 14.852 1 98.06 588 PRO B C 1
ATOM 9143 O O . PRO B 1 588 ? -7.883 29.188 14.047 1 98.06 588 PRO B O 1
ATOM 9146 N N . PRO B 1 589 ? -8.297 30.594 15.836 1 97.81 589 PRO B N 1
ATOM 9147 C CA . PRO B 1 589 ? -6.855 30.797 16 1 97.81 589 PRO B CA 1
ATOM 9148 C C . PRO B 1 589 ? -6.121 29.531 16.438 1 97.81 589 PRO B C 1
ATOM 9150 O O . PRO B 1 589 ? -6.656 28.75 17.234 1 97.81 589 PRO B O 1
ATOM 9153 N N . GLY B 1 590 ? -4.961 29.406 15.891 1 95.75 590 GLY B N 1
ATOM 9154 C CA . GLY B 1 590 ? -4.129 28.266 16.25 1 95.75 590 GLY B CA 1
ATOM 9155 C C . GLY B 1 590 ? -4.23 27.125 15.273 1 95.75 590 GLY B C 1
ATOM 9156 O O . GLY B 1 590 ? -4.73 27.297 14.156 1 95.75 590 GLY B O 1
ATOM 9157 N N . HIS B 1 591 ? -3.682 25.969 15.617 1 97.25 591 HIS B N 1
ATOM 9158 C CA . HIS B 1 591 ? -3.66 24.766 14.789 1 97.25 591 HIS B CA 1
ATOM 9159 C C . HIS B 1 591 ? -4.934 23.953 14.977 1 97.25 591 HIS B C 1
ATOM 9161 O O . HIS B 1 591 ? -5.344 23.688 16.109 1 97.25 591 HIS B O 1
ATOM 9167 N N . PRO B 1 592 ? -5.531 23.531 13.914 1 97.44 592 PRO B N 1
ATOM 9168 C CA . PRO B 1 592 ? -6.918 23.062 14.016 1 97.44 592 PRO B CA 1
ATOM 9169 C C . PRO B 1 592 ? -7.02 21.594 14.383 1 97.44 592 PRO B C 1
ATOM 9171 O O . PRO B 1 592 ? -8.125 21.062 14.531 1 97.44 592 PRO B O 1
ATOM 9174 N N . ILE B 1 593 ? -5.949 20.875 14.586 1 98.25 593 ILE B N 1
ATOM 9175 C CA . ILE B 1 593 ? -5.957 19.422 14.758 1 98.25 593 ILE B CA 1
ATOM 9176 C C . ILE B 1 593 ? -6.816 19.047 15.961 1 98.25 593 ILE B C 1
ATOM 9178 O O . ILE B 1 593 ? -7.621 18.109 15.891 1 98.25 593 ILE B O 1
ATOM 9182 N N . SER B 1 594 ? -6.766 19.75 17.047 1 98.44 594 SER B N 1
ATOM 9183 C CA . SER B 1 594 ? -7.484 19.406 18.266 1 98.44 594 SER B CA 1
ATOM 9184 C C . SER B 1 594 ? -8.992 19.594 18.094 1 98.44 594 SER B C 1
ATOM 9186 O O . SER B 1 594 ? -9.781 18.734 18.484 1 98.44 594 SER B O 1
ATOM 9188 N N . ILE B 1 595 ? -9.352 20.75 17.547 1 98.19 595 ILE B N 1
ATOM 9189 C CA . ILE B 1 595 ? -10.766 21.062 17.391 1 98.19 595 ILE B CA 1
ATOM 9190 C C . ILE B 1 595 ? -11.398 20.094 16.391 1 98.19 595 ILE B C 1
ATOM 9192 O O . ILE B 1 595 ? -12.57 19.734 16.531 1 98.19 595 ILE B O 1
ATOM 9196 N N . ILE B 1 596 ? -10.656 19.609 15.422 1 98.75 596 ILE B N 1
ATOM 9197 C CA . ILE B 1 596 ? -11.18 18.656 14.438 1 98.75 596 ILE B CA 1
ATOM 9198 C C . ILE B 1 596 ? -11.422 17.312 15.102 1 98.75 596 ILE B C 1
ATOM 9200 O O . ILE B 1 596 ? -12.43 16.656 14.844 1 98.75 596 ILE B O 1
ATOM 9204 N N . TYR B 1 597 ? -10.492 16.828 15.984 1 98.81 597 TYR B N 1
ATOM 9205 C CA . TYR B 1 597 ? -10.75 15.617 16.766 1 98.81 597 TYR B CA 1
ATOM 9206 C C . TYR B 1 597 ? -12 15.781 17.625 1 98.81 597 TYR B C 1
ATOM 9208 O O . TYR B 1 597 ? -12.836 14.875 17.688 1 98.81 597 TYR B O 1
ATOM 9216 N N . GLY B 1 598 ? -12.125 16.953 18.297 1 98.5 598 GLY B N 1
ATOM 9217 C CA . GLY B 1 598 ? -13.297 17.219 19.125 1 98.5 598 GLY B CA 1
ATOM 9218 C C . GLY B 1 598 ? -14.594 17.203 18.328 1 98.5 598 GLY B C 1
ATOM 9219 O O . GLY B 1 598 ? -15.586 16.609 18.75 1 98.5 598 GLY B O 1
ATOM 9220 N N . LEU B 1 599 ? -14.477 17.875 17.219 1 98.25 599 LEU B N 1
ATOM 9221 C CA . LEU B 1 599 ? -15.617 17.922 16.312 1 98.25 599 LEU B CA 1
ATOM 9222 C C . LEU B 1 599 ? -16.031 16.531 15.875 1 98.25 599 LEU B C 1
ATOM 9224 O O . LEU B 1 599 ? -17.234 16.219 15.852 1 98.25 599 LEU B O 1
ATOM 9228 N N . ALA B 1 600 ? -15.125 15.672 15.555 1 98.75 600 ALA B N 1
ATOM 9229 C CA . ALA B 1 600 ? -15.391 14.289 15.148 1 98.75 600 ALA B CA 1
ATOM 9230 C C . ALA B 1 600 ? -16.047 13.5 16.281 1 98.75 600 ALA B C 1
ATOM 9232 O O . ALA B 1 600 ? -17.031 12.789 16.047 1 98.75 600 ALA B O 1
ATOM 9233 N N . GLU B 1 601 ? -15.484 13.617 17.5 1 98.5 601 GLU B N 1
ATOM 9234 C CA . GLU B 1 601 ? -16.031 12.922 18.656 1 98.5 601 GLU B CA 1
ATOM 9235 C C . GLU B 1 601 ? -17.469 13.367 18.938 1 98.5 601 GLU B C 1
ATOM 9237 O O . GLU B 1 601 ? -18.344 12.539 19.219 1 98.5 601 GLU B O 1
ATOM 9242 N N . ARG B 1 602 ? -17.703 14.586 18.828 1 98.25 602 ARG B N 1
ATOM 9243 C CA . ARG B 1 602 ? -19.031 15.133 19.094 1 98.25 602 ARG B CA 1
ATOM 9244 C C . ARG B 1 602 ? -20.047 14.641 18.078 1 98.25 602 ARG B C 1
ATOM 9246 O O . ARG B 1 602 ? -21.125 14.156 18.438 1 98.25 602 ARG B O 1
ATOM 9253 N N . ILE B 1 603 ? -19.719 14.758 16.828 1 98.38 603 ILE B N 1
ATOM 9254 C CA . ILE B 1 603 ? -20.672 14.398 15.789 1 98.38 603 ILE B CA 1
ATOM 9255 C C . ILE B 1 603 ? -20.891 12.891 15.781 1 98.38 603 ILE B C 1
ATOM 9257 O O . ILE B 1 603 ? -22 12.414 15.539 1 98.38 603 ILE B O 1
ATOM 9261 N N . ALA B 1 604 ? -19.812 12.117 16.031 1 98.44 604 ALA B N 1
ATOM 9262 C CA . ALA B 1 604 ? -19.984 10.672 16.172 1 98.44 604 ALA B CA 1
ATOM 9263 C C . ALA B 1 604 ? -21.031 10.336 17.234 1 98.44 604 ALA B C 1
ATOM 9265 O O . ALA B 1 604 ? -21.859 9.445 17.031 1 98.44 604 ALA B O 1
ATOM 9266 N N . GLU B 1 605 ? -20.953 11.023 18.328 1 97.38 605 GLU B N 1
ATOM 9267 C CA . GLU B 1 605 ? -21.953 10.812 19.375 1 97.38 605 GLU B CA 1
ATOM 9268 C C . GLU B 1 605 ? -23.359 11.141 18.875 1 97.38 605 GLU B C 1
ATOM 9270 O O . GLU B 1 605 ? -24.312 10.422 19.188 1 97.38 605 GLU B O 1
ATOM 9275 N N . SER B 1 606 ? -23.438 12.203 18.172 1 96.56 606 SER B N 1
ATOM 9276 C CA . SER B 1 606 ? -24.734 12.594 17.594 1 96.56 606 SER B CA 1
ATOM 9277 C C . SER B 1 606 ? -25.25 11.523 16.656 1 96.56 606 SER B C 1
ATOM 9279 O O . SER B 1 606 ? -26.438 11.203 16.672 1 96.56 606 SER B O 1
ATOM 9281 N N . ILE B 1 607 ? -24.438 10.984 15.828 1 97.75 607 ILE B N 1
ATOM 9282 C CA . ILE B 1 607 ? -24.812 9.93 14.891 1 97.75 607 ILE B CA 1
ATOM 9283 C C . ILE B 1 607 ? -25.328 8.719 15.656 1 97.75 607 ILE B C 1
ATOM 9285 O O . ILE B 1 607 ? -26.359 8.141 15.305 1 97.75 607 ILE B O 1
ATOM 9289 N N . LEU B 1 608 ? -24.625 8.312 16.703 1 96.88 608 LEU B N 1
ATOM 9290 C CA . LEU B 1 608 ? -24.953 7.133 17.484 1 96.88 608 LEU B CA 1
ATOM 9291 C C . LEU B 1 608 ? -26.266 7.332 18.234 1 96.88 608 LEU B C 1
ATOM 9293 O O . LEU B 1 608 ? -27 6.367 18.484 1 96.88 608 LEU B O 1
ATOM 9297 N N . ALA B 1 609 ? -26.547 8.609 18.594 1 93.19 609 ALA B N 1
ATOM 9298 C CA . ALA B 1 609 ? -27.812 8.922 19.25 1 93.19 609 ALA B CA 1
ATOM 9299 C C . ALA B 1 609 ? -28.984 8.766 18.297 1 93.19 609 ALA B C 1
ATOM 9301 O O . ALA B 1 609 ? -30.094 8.43 18.719 1 93.19 609 ALA B O 1
ATOM 9302 N N . ASP B 1 610 ? -28.797 8.977 17.047 1 86.88 610 ASP B N 1
ATOM 9303 C CA . ASP B 1 610 ? -29.828 8.883 16.016 1 86.88 610 ASP B CA 1
ATOM 9304 C C . ASP B 1 610 ? -30.016 7.434 15.57 1 86.88 610 ASP B C 1
ATOM 9306 O O . ASP B 1 610 ? -31.031 7.094 14.969 1 86.88 610 ASP B O 1
ATOM 9310 N N . ALA B 1 611 ? -29.062 6.594 15.734 1 79.5 611 ALA B N 1
ATOM 9311 C CA . ALA B 1 611 ? -29.047 5.227 15.211 1 79.5 611 ALA B CA 1
ATOM 9312 C C . ALA B 1 611 ? -29.875 4.301 16.094 1 79.5 611 ALA B C 1
ATOM 9314 O O . ALA B 1 611 ? -30.016 4.539 17.297 1 79.5 611 ALA B O 1
#

Solvent-accessible surface area (backbone atoms only — not comparable to full-atom values): 58844 Å² total; per-residue (Å²): 131,81,80,65,78,70,74,78,75,74,74,73,73,68,75,66,77,77,58,60,48,57,60,10,59,20,19,36,51,66,63,51,66,47,78,26,42,28,31,35,36,22,29,12,59,16,22,23,50,30,50,36,57,45,22,74,72,70,37,35,29,37,39,30,21,56,17,41,61,42,49,54,39,36,9,38,40,48,35,38,27,46,38,32,62,68,55,51,22,32,33,69,84,47,52,44,64,55,38,30,66,70,40,52,34,47,63,25,74,57,35,78,50,40,57,35,24,47,64,40,34,25,20,55,3,12,41,46,42,52,47,71,40,65,44,41,41,45,25,38,47,51,24,39,49,48,8,58,73,40,73,41,70,68,49,14,38,80,58,36,46,60,28,34,25,50,39,22,22,51,45,80,62,50,66,90,66,26,55,82,77,62,68,74,54,64,56,69,90,57,53,22,64,80,28,54,34,32,32,22,43,53,36,28,63,59,73,61,45,51,40,44,57,47,13,37,42,71,72,68,30,45,78,43,64,24,37,51,77,28,45,54,64,14,23,31,48,49,38,26,26,27,28,84,76,67,38,31,51,36,22,27,26,65,32,37,43,55,75,31,56,24,72,40,74,34,38,28,34,31,49,44,21,36,75,50,30,57,35,61,44,96,62,34,34,36,39,27,34,36,31,28,34,79,80,40,62,32,40,44,30,19,74,61,28,33,35,42,15,46,32,38,63,46,36,33,36,45,35,32,50,42,13,35,18,33,60,69,66,28,55,76,56,72,34,66,80,51,26,80,20,60,17,39,12,28,57,22,30,55,35,37,32,37,47,46,23,29,33,32,76,56,86,31,56,50,46,57,77,38,68,71,50,37,53,49,34,51,54,34,38,34,38,90,68,40,28,40,67,41,33,20,53,50,61,53,43,40,35,26,32,59,78,53,75,89,60,46,79,80,54,50,71,66,35,52,53,58,59,65,71,48,48,89,59,52,36,40,35,34,39,42,47,31,37,24,48,50,73,53,35,40,48,58,86,62,58,82,88,77,86,58,21,27,37,15,40,26,26,26,36,35,61,58,68,30,60,14,36,42,43,67,72,56,67,45,63,89,51,69,51,46,34,35,56,38,60,54,65,31,64,47,36,51,48,50,43,52,36,34,44,52,49,38,52,50,34,58,66,23,76,53,28,56,79,40,48,48,79,61,57,65,32,94,28,79,82,59,71,49,68,68,48,43,50,56,49,45,30,56,27,43,42,71,71,73,52,58,19,13,8,30,15,32,20,47,84,85,40,64,50,26,28,13,31,93,74,22,38,35,64,74,47,41,35,38,32,47,44,42,47,13,36,32,74,61,76,58,44,71,57,60,64,41,58,38,36,12,50,19,49,46,41,39,51,53,51,61,71,74,105,133,79,80,70,74,70,75,80,74,73,75,71,74,70,76,65,78,76,60,60,47,57,61,10,59,20,19,36,53,64,63,50,67,47,78,26,41,28,31,34,36,22,30,14,58,16,22,22,48,29,49,36,58,44,22,74,72,70,37,34,27,37,39,32,22,56,16,40,61,42,47,53,38,38,10,37,40,48,36,37,29,47,37,33,62,68,53,52,23,32,33,70,84,48,51,45,64,56,37,30,67,70,40,52,34,48,63,23,74,57,35,79,49,39,56,35,25,47,62,38,32,25,19,55,2,12,40,48,42,52,47,71,39,65,44,41,40,42,25,39,46,53,24,39,47,47,9,59,72,40,73,42,70,68,50,14,39,82,59,36,47,62,28,34,24,51,39,22,21,51,46,81,63,49,67,87,66,26,54,83,77,61,67,74,55,65,55,69,89,61,52,22,65,79,28,54,34,31,32,22,44,53,34,28,63,59,74,62,47,50,41,45,57,46,12,36,44,71,71,67,29,46,78,42,65,25,36,50,76,27,45,53,64,14,23,31,49,49,39,26,27,27,30,86,76,66,38,31,50,34,22,28,26,65,32,38,43,55,74,31,56,24,71,40,74,32,38,29,34,30,49,44,20,36,73,52,28,57,36,61,44,96,61,34,33,38,38,26,35,37,30,27,33,80,81,39,60,32,39,43,31,20,74,60,27,33,36,43,13,48,33,38,62,46,35,34,38,45,36,31,50,41,12,35,19,34,59,71,66,27,55,76,56,72,34,68,80,51,27,80,21,61,17,38,12,28,57,22,31,54,36,36,32,39,47,47,23,29,34,33,76,56,86,29,58,49,46,58,77,38,67,71,50,37,53,50,33,49,54,33,36,34,38,89,67,40,29,40,66,42,34,19,54,48,59,52,44,40,34,25,31,59,80,54,73,90,58,45,79,81,54,50,70,66,37,52,51,57,59,65,71,46,48,90,59,53,35,41,34,33,38,43,48,32,38,25,46,51,73,54,36,40,48,59,84,64,57,82,88,78,86,59,19,27,37,16,39,25,24,26,37,36,62,58,70,30,58,15,37,43,43,66,73,57,68,45,63,87,52,69,51,44,34,36,57,40,59,53,66,30,65,50,37,50,48,51,42,51,36,34,43,53,47,39,52,50,35,58,66,22,78,53,27,55,78,38,49,49,80,61,58,66,32,94,29,80,83,58,70,48,70,68,49,42,50,55,48,45,30,57,25,44,43,70,72,74,53,61,18,14,7,32,15,32,20,46,81,86,40,65,52,28,29,13,31,92,74,22,38,35,63,73,48,41,35,37,33,48,44,41,46,14,36,33,73,61,77,59,42,70,58,62,63,40,58,39,35,13,50,19,50,48,42,38,50,52,52,59,70,74,98

Organism: Emericella nidulans (strain FGSC A4 / ATCC 38163 / CBS 112.46 / NRRL 194 / M139) (NCBI:txid227321)